Protein AF-A0A2E8I5W9-F1 (afdb_monomer)

Structure (mmCIF, N/CA/C/O backbone):
data_AF-A0A2E8I5W9-F1
#
_entry.id   AF-A0A2E8I5W9-F1
#
loop_
_atom_site.group_PDB
_atom_site.id
_atom_site.type_symbol
_atom_site.label_atom_id
_atom_site.label_alt_id
_atom_site.label_comp_id
_atom_site.label_asym_id
_atom_site.label_entity_id
_atom_site.label_seq_id
_atom_site.pdbx_PDB_ins_code
_atom_site.Cartn_x
_atom_site.Cartn_y
_atom_site.Cartn_z
_atom_site.occupancy
_atom_site.B_iso_or_equiv
_atom_site.auth_seq_id
_atom_site.auth_comp_id
_atom_site.auth_asym_id
_atom_site.auth_atom_id
_atom_site.pdbx_PDB_model_num
ATOM 1 N N . MET A 1 1 ? -23.987 -20.134 60.313 1.00 29.48 1 MET A N 1
ATOM 2 C CA . MET A 1 1 ? -25.046 -20.769 59.501 1.00 29.48 1 MET A CA 1
ATOM 3 C C . MET A 1 1 ? -25.466 -19.756 58.463 1.00 29.48 1 MET A C 1
ATOM 5 O O . MET A 1 1 ? -26.373 -18.966 58.675 1.00 29.48 1 MET A O 1
ATOM 9 N N . THR A 1 2 ? -24.636 -19.695 57.435 1.00 31.81 2 THR A N 1
ATOM 10 C CA . THR A 1 2 ? -24.652 -18.760 56.321 1.00 31.81 2 THR A CA 1
ATOM 11 C C . THR A 1 2 ? -25.487 -19.337 55.189 1.00 31.81 2 THR A C 1
ATOM 13 O O . THR A 1 2 ? -25.502 -20.547 54.976 1.00 31.81 2 THR A O 1
ATOM 16 N N . ASP A 1 3 ? -26.112 -18.420 54.464 1.00 40.88 3 ASP A N 1
ATOM 17 C CA . ASP A 1 3 ? -26.602 -18.596 53.104 1.00 40.88 3 ASP A CA 1
ATOM 18 C C . ASP A 1 3 ? -28.008 -19.204 52.920 1.00 40.88 3 ASP A C 1
ATOM 20 O O . ASP A 1 3 ? -28.220 -20.317 52.438 1.00 40.88 3 ASP A O 1
ATOM 24 N N . ILE A 1 4 ? -29.000 -18.377 53.266 1.00 34.66 4 ILE A N 1
ATOM 25 C CA . ILE A 1 4 ? -30.399 -18.504 52.832 1.00 34.66 4 ILE A CA 1
ATOM 26 C C . ILE A 1 4 ? -30.567 -18.129 51.335 1.00 34.66 4 ILE A C 1
ATOM 28 O O . ILE A 1 4 ? -31.614 -18.423 50.757 1.00 34.66 4 ILE A O 1
ATOM 32 N N . ALA A 1 5 ? -29.545 -17.585 50.654 1.00 37.22 5 ALA A N 1
ATOM 33 C CA . ALA A 1 5 ? -29.618 -17.188 49.241 1.00 37.22 5 ALA A CA 1
ATOM 34 C C . ALA A 1 5 ? -29.530 -18.377 48.252 1.00 37.22 5 ALA A C 1
ATOM 36 O O . ALA A 1 5 ? -29.748 -18.214 47.051 1.00 37.22 5 ALA A O 1
ATOM 37 N N . ASN A 1 6 ? -29.307 -19.605 48.743 1.00 40.59 6 ASN A N 1
ATOM 38 C CA . ASN A 1 6 ? -29.328 -20.847 47.952 1.00 40.59 6 ASN A CA 1
ATOM 39 C C . ASN A 1 6 ? -30.712 -21.504 47.766 1.00 40.59 6 ASN A C 1
ATOM 41 O O . ASN A 1 6 ? -30.779 -22.606 47.224 1.00 40.59 6 ASN A O 1
ATOM 45 N N . ARG A 1 7 ? -31.821 -20.888 48.206 1.00 35.12 7 ARG A N 1
ATOM 46 C CA . ARG A 1 7 ? -33.138 -21.566 48.261 1.00 35.12 7 ARG A CA 1
ATOM 47 C C . ARG A 1 7 ? -34.291 -20.942 47.468 1.00 35.12 7 ARG A C 1
ATOM 49 O O . ARG A 1 7 ? -35.410 -21.425 47.610 1.00 35.12 7 ARG A O 1
ATOM 56 N N . VAL A 1 8 ? -34.051 -19.955 46.603 1.00 34.91 8 VAL A N 1
ATOM 57 C CA . VAL A 1 8 ? -35.102 -19.433 45.708 1.00 34.91 8 VAL A CA 1
ATOM 58 C C . VAL A 1 8 ? -34.818 -19.860 44.260 1.00 34.91 8 VAL A C 1
ATOM 60 O O . VAL A 1 8 ? -33.887 -19.337 43.650 1.00 34.91 8 VAL A O 1
ATOM 63 N N . PRO A 1 9 ? -35.587 -20.806 43.689 1.00 34.66 9 PRO A N 1
ATOM 64 C CA . PRO A 1 9 ? -35.566 -21.078 42.259 1.00 34.66 9 PRO A CA 1
ATOM 65 C C . PRO A 1 9 ? -36.278 -19.918 41.553 1.00 34.66 9 PRO A C 1
ATOM 67 O O . PRO A 1 9 ? -37.483 -19.745 41.721 1.00 34.66 9 PRO A O 1
ATOM 70 N N . GLY A 1 10 ? -35.526 -19.094 40.822 1.00 39.53 10 GLY A N 1
ATOM 71 C CA . GLY A 1 10 ? -36.075 -17.969 40.053 1.00 39.53 10 GLY A CA 1
ATOM 72 C C . GLY A 1 10 ? -35.147 -16.763 39.890 1.00 39.53 10 GLY A C 1
ATOM 73 O O . GLY A 1 10 ? -35.411 -15.925 39.040 1.00 39.53 10 GLY A O 1
ATOM 74 N N . VAL A 1 11 ? -34.050 -16.675 40.651 1.00 39.03 11 VAL A N 1
ATOM 75 C CA . VAL A 1 11 ? -33.038 -15.622 40.464 1.00 39.03 11 VAL A CA 1
ATOM 76 C C . VAL A 1 11 ? -31.948 -16.163 39.540 1.00 39.03 11 VAL A C 1
ATOM 78 O O . VAL A 1 11 ? -31.159 -17.017 39.950 1.00 39.03 11 VAL A O 1
ATOM 81 N N . LEU A 1 12 ? -31.929 -15.700 38.288 1.00 46.09 12 LEU A N 1
ATOM 82 C CA . LEU A 1 12 ? -30.763 -15.827 37.411 1.00 46.09 12 LEU A CA 1
ATOM 83 C C . LEU A 1 12 ? -29.575 -15.207 38.155 1.00 46.09 12 LEU A C 1
ATOM 85 O O . LEU A 1 12 ? -29.588 -14.022 38.475 1.00 46.09 12 LEU A O 1
ATOM 89 N N . ARG A 1 13 ? -28.608 -16.040 38.549 1.00 55.03 13 ARG A N 1
ATOM 90 C CA . ARG A 1 13 ? -27.446 -15.584 39.316 1.00 55.03 13 ARG A CA 1
ATOM 91 C C . ARG A 1 13 ? -26.486 -14.862 38.390 1.00 55.03 13 ARG A C 1
ATOM 93 O O . ARG A 1 13 ? -26.161 -15.388 37.330 1.00 55.03 13 ARG A O 1
ATOM 100 N N . SER A 1 14 ? -26.004 -13.710 38.842 1.00 60.91 14 SER A N 1
ATOM 101 C CA . SER A 1 14 ? -24.857 -13.034 38.250 1.00 60.91 14 SER A CA 1
ATOM 102 C C . SER A 1 14 ? -23.675 -13.992 38.138 1.00 60.91 14 SER A C 1
ATOM 104 O O . SER A 1 14 ? -23.435 -14.812 39.031 1.00 60.91 14 SER A O 1
ATOM 106 N N . LEU A 1 15 ? -22.929 -13.889 37.040 1.00 79.75 15 LEU A N 1
ATOM 107 C CA . LEU A 1 15 ? -21.714 -14.668 36.867 1.00 79.75 15 LEU A CA 1
ATOM 108 C C . LEU A 1 15 ? -20.705 -14.238 37.945 1.00 79.75 15 LEU A C 1
ATOM 110 O O . LEU A 1 15 ? -20.353 -13.064 38.046 1.00 79.75 15 LEU A O 1
ATOM 114 N N . SER A 1 16 ? -20.259 -15.169 38.788 1.00 86.44 16 SER A N 1
ATOM 115 C CA . SER A 1 16 ? -19.206 -14.867 39.768 1.00 86.44 16 SER A CA 1
ATOM 116 C C . SER A 1 16 ? -17.862 -14.676 39.063 1.00 86.44 16 SER A C 1
ATOM 118 O O . SER A 1 16 ? -17.606 -15.307 38.033 1.00 86.44 16 SER A O 1
ATOM 120 N N . LYS A 1 17 ? -16.945 -13.893 39.643 1.00 85.62 17 LYS A N 1
ATOM 121 C CA . LYS A 1 17 ? -15.573 -13.755 39.115 1.00 85.62 17 LYS A CA 1
ATOM 122 C C . LYS A 1 17 ? -14.881 -15.094 38.847 1.00 85.62 17 LYS A C 1
ATOM 124 O O . LYS A 1 17 ? -14.204 -15.247 37.836 1.00 85.62 17 LYS A O 1
ATOM 129 N N . ALA A 1 18 ? -15.061 -16.079 39.728 1.00 86.19 18 ALA A N 1
ATOM 130 C CA . ALA A 1 18 ? -14.461 -17.401 39.556 1.00 86.19 18 ALA A CA 1
ATOM 131 C C . ALA A 1 18 ? -14.986 -18.120 38.302 1.00 86.19 18 ALA A C 1
ATOM 133 O O . ALA A 1 18 ? -14.214 -18.757 37.590 1.00 86.19 18 ALA A O 1
ATOM 134 N N . GLN A 1 19 ? -16.284 -17.997 38.011 1.00 86.75 19 GLN A N 1
ATOM 135 C CA . GLN A 1 19 ? -16.874 -18.534 36.782 1.00 86.75 19 GLN A CA 1
ATOM 136 C C . GLN A 1 19 ? -16.404 -17.754 35.551 1.00 86.75 19 GLN A C 1
ATOM 138 O O . GLN A 1 19 ? -16.101 -18.371 34.532 1.00 86.75 19 GLN A O 1
ATOM 143 N N . PHE A 1 20 ? -16.288 -16.425 35.654 1.00 86.19 20 PHE A N 1
ATOM 144 C CA . PHE A 1 20 ? -15.789 -15.582 34.564 1.00 86.19 20 PHE A CA 1
ATOM 145 C C . PHE A 1 20 ? -14.370 -15.990 34.157 1.00 86.19 20 PHE A C 1
ATOM 147 O O . PHE A 1 20 ? -14.113 -16.296 32.995 1.00 86.19 20 PHE A O 1
ATOM 154 N N . GLU A 1 21 ? -13.457 -16.073 35.126 1.00 85.50 21 GLU A N 1
ATOM 155 C CA . GLU A 1 21 ? -12.067 -16.458 34.869 1.00 85.50 21 GLU A CA 1
ATOM 156 C C . GLU A 1 21 ? -11.940 -17.922 34.417 1.00 85.50 21 GLU A C 1
ATOM 158 O O . GLU A 1 21 ? -11.082 -18.231 33.593 1.00 85.50 21 GLU A O 1
ATOM 163 N N . ALA A 1 22 ? -12.821 -18.824 34.867 1.00 86.81 22 ALA A N 1
ATOM 164 C CA . ALA A 1 22 ? -12.860 -20.196 34.358 1.00 86.81 22 ALA A CA 1
ATOM 165 C C . ALA A 1 22 ? -13.260 -20.258 32.872 1.00 86.81 22 ALA A C 1
ATOM 167 O O . ALA A 1 22 ? -12.620 -20.973 32.099 1.00 86.81 22 ALA A O 1
ATOM 168 N N . ASN A 1 23 ? -14.269 -19.485 32.454 1.00 87.12 23 ASN A N 1
ATOM 169 C CA . ASN A 1 23 ? -14.653 -19.370 31.042 1.00 87.12 23 ASN A CA 1
ATOM 170 C C . ASN A 1 23 ? -13.512 -18.777 30.212 1.00 87.12 23 ASN A C 1
ATOM 172 O O . ASN A 1 23 ? -13.197 -19.256 29.123 1.00 87.12 23 ASN A O 1
ATOM 176 N N . ARG A 1 24 ? -12.846 -17.764 30.761 1.00 86.12 24 ARG A N 1
ATOM 177 C CA . ARG A 1 24 ? -11.719 -17.097 30.123 1.00 86.12 24 ARG A CA 1
ATOM 178 C C . ARG A 1 24 ? -10.530 -18.038 29.920 1.00 86.12 24 ARG A C 1
ATOM 180 O O . ARG A 1 24 ? -9.950 -18.068 28.836 1.00 86.12 24 ARG A O 1
ATOM 187 N N . GLU A 1 25 ? -10.205 -18.858 30.917 1.00 85.75 25 GLU A N 1
ATOM 188 C CA . GLU A 1 25 ? -9.157 -19.877 30.811 1.00 85.75 25 GLU A CA 1
ATOM 189 C C . GLU A 1 25 ? -9.544 -21.006 29.846 1.00 85.75 25 GLU A C 1
ATOM 191 O O . GLU A 1 25 ? -8.714 -21.473 29.064 1.00 85.75 25 GLU A O 1
ATOM 196 N N . HIS A 1 26 ? -10.820 -21.403 29.822 1.00 87.62 26 HIS A N 1
ATOM 197 C CA . HIS A 1 26 ? -11.334 -22.343 28.827 1.00 87.62 26 HIS A CA 1
ATOM 198 C C . HIS A 1 26 ? -11.150 -21.813 27.396 1.00 87.62 26 HIS A C 1
ATOM 200 O O . HIS A 1 26 ? -10.587 -22.508 26.548 1.00 87.62 26 HIS A O 1
ATOM 206 N N . ASN A 1 27 ? -11.522 -20.553 27.152 1.00 89.31 27 ASN A N 1
ATOM 207 C CA . ASN A 1 27 ? -11.338 -19.881 25.865 1.00 89.31 27 ASN A CA 1
ATOM 208 C C . ASN A 1 27 ? -9.860 -19.758 25.495 1.00 89.31 27 ASN A C 1
ATOM 210 O O . ASN A 1 27 ? -9.481 -20.045 24.357 1.00 89.31 27 ASN A O 1
ATOM 214 N N . ARG A 1 28 ? -8.994 -19.416 26.461 1.00 86.00 28 ARG A N 1
ATOM 215 C CA . ARG A 1 28 ? -7.543 -19.476 26.259 1.00 86.00 28 ARG A CA 1
ATOM 216 C C . ARG A 1 28 ? -7.120 -20.874 25.855 1.00 86.00 28 ARG A C 1
ATOM 218 O O . ARG A 1 28 ? -6.269 -20.977 24.989 1.00 86.00 28 ARG A O 1
ATOM 225 N N . GLY A 1 29 ? -7.685 -21.936 26.427 1.00 83.62 29 GLY A N 1
ATOM 226 C CA . GLY A 1 29 ? -7.444 -23.334 26.058 1.00 83.62 29 GLY A CA 1
ATOM 227 C C . GLY A 1 29 ? -7.781 -23.675 24.601 1.00 83.62 29 GLY A C 1
ATOM 228 O O . GLY A 1 29 ? -7.042 -24.449 23.992 1.00 83.62 29 GLY A O 1
ATOM 229 N N . ILE A 1 30 ? -8.826 -23.060 24.040 1.00 87.62 30 ILE A N 1
ATOM 230 C CA . ILE A 1 30 ? -9.310 -23.285 22.668 1.00 87.62 30 ILE A CA 1
ATOM 231 C C . ILE A 1 30 ? -8.522 -22.457 21.646 1.00 87.62 30 ILE A C 1
ATOM 233 O O . ILE A 1 30 ? -7.983 -23.005 20.682 1.00 87.62 30 ILE A O 1
ATOM 237 N N . PHE A 1 31 ? -8.434 -21.143 21.851 1.00 89.81 31 PHE A N 1
ATOM 238 C CA . PHE A 1 31 ? -7.919 -20.215 20.846 1.00 89.81 31 PHE A CA 1
ATOM 239 C C . PHE A 1 31 ? -6.388 -20.136 20.836 1.00 89.81 31 PHE A C 1
ATOM 241 O O . PHE A 1 31 ? -5.715 -20.180 21.869 1.00 89.81 31 PHE A O 1
ATOM 248 N N . ALA A 1 32 ? -5.811 -20.005 19.643 1.00 87.88 32 ALA A N 1
ATOM 249 C CA . ALA A 1 32 ? -4.374 -19.856 19.441 1.00 87.88 32 ALA A CA 1
ATOM 250 C C . ALA A 1 32 ? -3.857 -18.470 19.845 1.00 87.88 32 ALA A C 1
ATOM 252 O O . ALA A 1 32 ? -2.695 -18.372 20.269 1.00 87.88 32 ALA A O 1
ATOM 253 N N . SER A 1 33 ? -4.705 -17.445 19.712 1.00 87.44 33 SER A N 1
ATOM 254 C CA . SER A 1 33 ? -4.417 -16.031 19.967 1.00 87.44 33 SER A CA 1
ATOM 255 C C . SER A 1 33 ? -5.690 -15.221 20.232 1.00 87.44 33 SER A C 1
ATOM 257 O O . SER A 1 33 ? -6.809 -15.708 20.056 1.00 87.44 33 SER A O 1
ATOM 259 N N . SER A 1 34 ? -5.517 -13.959 20.622 1.00 89.38 34 SER A N 1
ATOM 260 C CA . SER A 1 34 ? -6.546 -12.939 20.425 1.00 89.38 34 SER A CA 1
ATOM 261 C C . SER A 1 34 ? -6.735 -12.667 18.927 1.00 89.38 34 SER A C 1
ATOM 263 O O . SER A 1 34 ? -5.778 -12.782 18.155 1.00 89.38 34 SER A O 1
ATOM 265 N N . GLY A 1 35 ? -7.958 -12.347 18.514 1.00 92.19 35 GLY A N 1
ATOM 266 C CA . GLY A 1 35 ? -8.345 -12.253 17.105 1.00 92.19 35 GLY A CA 1
ATOM 267 C C . GLY A 1 35 ? -9.853 -12.390 16.913 1.00 92.19 35 GLY A C 1
ATOM 268 O O . GLY A 1 35 ? -10.591 -12.450 17.897 1.00 92.19 35 GLY A O 1
ATOM 269 N N . TYR A 1 36 ? -10.324 -12.454 15.668 1.00 94.38 36 TYR A N 1
ATOM 270 C CA . TYR A 1 36 ? -11.740 -12.719 15.402 1.00 94.38 36 TYR A CA 1
ATOM 271 C C . TYR A 1 36 ? -12.063 -14.202 15.614 1.00 94.38 36 TYR A C 1
ATOM 273 O O . TYR A 1 36 ? -11.297 -15.084 15.224 1.00 94.38 36 TYR A O 1
ATOM 281 N N . ILE A 1 37 ? -13.192 -14.466 16.261 1.00 94.81 37 ILE A N 1
ATOM 282 C CA . ILE A 1 37 ? -13.877 -15.760 16.245 1.00 94.81 37 ILE A CA 1
ATOM 283 C C . ILE A 1 37 ? -14.722 -15.795 14.976 1.00 94.81 37 ILE A C 1
ATOM 285 O O . ILE A 1 37 ? -14.484 -16.626 14.110 1.00 94.81 37 ILE A O 1
ATOM 289 N N . GLU A 1 38 ? -15.592 -14.795 14.834 1.00 94.31 38 GLU A N 1
ATOM 290 C CA . GLU A 1 38 ? -16.349 -14.522 13.622 1.00 94.31 38 GLU A CA 1
ATOM 291 C C . GLU A 1 38 ? -15.989 -13.122 13.112 1.00 94.31 38 GLU A C 1
ATOM 293 O O . GLU A 1 38 ? -16.051 -12.153 13.874 1.00 94.31 38 GLU A O 1
ATOM 298 N N . PRO A 1 39 ? -15.588 -12.972 11.844 1.00 92.31 39 PRO A N 1
ATOM 299 C CA . PRO A 1 39 ? -15.256 -11.666 11.281 1.00 92.31 39 PRO A CA 1
ATOM 300 C C . PRO A 1 39 ? -16.491 -10.780 11.022 1.00 92.31 39 PRO A C 1
ATOM 302 O O . PRO A 1 39 ? -16.324 -9.568 10.869 1.00 92.31 39 PRO A O 1
ATOM 305 N N . GLY A 1 40 ? -17.698 -11.362 11.015 1.00 90.69 40 GLY A N 1
ATOM 306 C CA . GLY A 1 40 ? -18.963 -10.712 10.676 1.00 90.69 40 GLY A CA 1
ATOM 307 C C . GLY A 1 40 ? -19.250 -10.739 9.171 1.00 90.69 40 GLY A C 1
ATOM 308 O O . GLY A 1 40 ? -18.334 -10.776 8.353 1.00 90.69 40 GLY A O 1
ATOM 309 N N . ARG A 1 41 ? -20.526 -10.698 8.780 1.00 88.44 41 ARG A N 1
ATOM 310 C CA . ARG A 1 41 ? -20.929 -10.508 7.375 1.00 88.44 41 ARG A CA 1
ATOM 311 C C . ARG A 1 41 ? -20.844 -9.040 6.949 1.00 88.44 41 ARG A C 1
ATOM 313 O O . ARG A 1 41 ? -20.650 -8.145 7.767 1.00 88.44 41 ARG A O 1
ATOM 320 N N . HIS A 1 42 ? -20.985 -8.781 5.652 1.00 85.38 42 HIS A N 1
ATOM 321 C CA . HIS A 1 42 ? -20.846 -7.447 5.064 1.00 85.38 42 HIS A CA 1
ATOM 322 C C . HIS A 1 42 ? -21.881 -7.189 3.955 1.00 85.38 42 HIS A C 1
ATOM 324 O O . HIS A 1 42 ? -22.648 -8.071 3.562 1.00 85.38 42 HIS A O 1
ATOM 330 N N . TRP A 1 43 ? -21.930 -5.953 3.458 1.00 78.19 43 TRP A N 1
ATOM 331 C CA . TRP A 1 43 ? -22.762 -5.601 2.305 1.00 78.19 43 TRP A CA 1
ATOM 332 C C . TRP A 1 43 ? -22.180 -6.209 1.016 1.00 78.19 43 TRP A C 1
ATOM 334 O O . TRP A 1 43 ? -21.001 -5.996 0.740 1.00 78.19 43 TRP A O 1
ATOM 344 N N . ASP A 1 44 ? -22.984 -6.914 0.205 1.00 69.25 44 ASP A N 1
ATOM 345 C CA . ASP A 1 44 ? -22.531 -7.589 -1.029 1.00 69.25 44 ASP A CA 1
ATOM 346 C C . ASP A 1 44 ? -22.200 -6.599 -2.159 1.00 69.25 44 ASP A C 1
ATOM 348 O O . ASP A 1 44 ? -22.996 -6.320 -3.059 1.00 69.25 44 ASP A O 1
ATOM 352 N N . ASN A 1 45 ? -21.012 -6.008 -2.079 1.00 65.44 45 ASN A N 1
ATOM 353 C CA . ASN A 1 45 ? -20.352 -5.383 -3.212 1.00 65.44 45 ASN A CA 1
ATOM 354 C C . ASN A 1 45 ? -18.836 -5.550 -3.070 1.00 65.44 45 ASN A C 1
ATOM 356 O O . ASN A 1 45 ? -18.188 -4.850 -2.289 1.00 65.44 45 ASN A O 1
ATOM 360 N N . THR A 1 46 ? -18.272 -6.469 -3.854 1.00 61.25 46 THR A N 1
ATOM 361 C CA . THR A 1 46 ? -16.864 -6.884 -3.773 1.00 61.25 46 THR A CA 1
ATOM 362 C C . THR A 1 46 ? -15.863 -5.736 -3.907 1.00 61.25 46 THR A C 1
ATOM 364 O O . THR A 1 46 ? -14.753 -5.849 -3.396 1.00 61.25 46 THR A O 1
ATOM 367 N N . ASP A 1 47 ? -16.227 -4.626 -4.560 1.00 66.44 47 ASP A N 1
ATOM 368 C CA . ASP A 1 47 ? -15.312 -3.494 -4.765 1.00 66.44 47 ASP A CA 1
ATOM 369 C C . ASP A 1 47 ? -15.069 -2.657 -3.499 1.00 66.44 47 ASP A C 1
ATOM 371 O O . ASP A 1 47 ? -14.091 -1.902 -3.438 1.00 66.44 47 ASP A O 1
ATOM 375 N N . TYR A 1 48 ? -15.915 -2.809 -2.476 1.00 78.81 48 TYR A N 1
ATOM 376 C CA . TYR A 1 48 ? -15.784 -2.098 -1.203 1.00 78.81 48 TYR A CA 1
ATOM 377 C C . TYR A 1 48 ? -15.371 -2.985 -0.037 1.00 78.81 48 TYR A C 1
ATOM 379 O O . TYR A 1 48 ? -15.236 -2.486 1.074 1.00 78.81 48 TYR A O 1
ATOM 387 N N . VAL A 1 49 ? -15.175 -4.281 -0.262 1.00 84.25 49 VAL A N 1
ATOM 388 C CA . VAL A 1 49 ? -14.869 -5.241 0.800 1.00 84.25 49 VAL A CA 1
ATOM 389 C C . VAL A 1 49 ? -13.362 -5.436 0.878 1.00 84.25 49 VAL A C 1
ATOM 391 O O . VAL A 1 49 ? -12.693 -5.699 -0.121 1.00 84.25 49 VAL A O 1
ATOM 394 N N . MET A 1 50 ? -12.810 -5.284 2.080 1.00 84.38 50 MET A N 1
ATOM 395 C CA . MET A 1 50 ? -11.368 -5.407 2.324 1.00 84.38 50 MET A CA 1
ATOM 396 C C . MET A 1 50 ? -10.974 -6.769 2.885 1.00 84.38 50 MET A C 1
ATOM 398 O O . MET A 1 50 ? -9.848 -7.235 2.695 1.00 84.38 50 MET A O 1
ATOM 402 N N . GLY A 1 51 ? -11.921 -7.380 3.569 1.00 81.75 51 GLY A N 1
ATOM 403 C CA . GLY A 1 51 ? -11.868 -8.681 4.194 1.00 81.75 51 GLY A CA 1
ATOM 404 C C . GLY A 1 51 ? -13.276 -8.994 4.676 1.00 81.75 51 GLY A C 1
ATOM 405 O O . GLY A 1 51 ? -14.134 -8.110 4.725 1.00 81.75 51 GLY A O 1
ATOM 406 N N . GLU A 1 52 ? -13.522 -10.247 5.029 1.00 86.69 52 GLU A N 1
ATOM 407 C CA . GLU A 1 52 ? -14.823 -10.668 5.540 1.00 86.69 52 GLU A CA 1
ATOM 408 C C . GLU A 1 52 ? -15.283 -9.729 6.675 1.00 86.69 52 GLU A C 1
ATOM 410 O O . GLU A 1 52 ? -14.538 -9.462 7.622 1.00 86.69 52 GLU A O 1
ATOM 415 N N . GLY A 1 53 ? -16.464 -9.130 6.531 1.00 89.44 53 GLY A N 1
ATOM 416 C CA . GLY A 1 53 ? -17.054 -8.269 7.558 1.00 89.44 53 GLY A CA 1
ATOM 417 C C . GLY A 1 53 ? -16.480 -6.859 7.678 1.00 89.44 53 GLY A C 1
ATOM 418 O O . GLY A 1 53 ? -16.940 -6.137 8.554 1.00 89.44 53 GLY A O 1
ATOM 419 N N . LEU A 1 54 ? -15.516 -6.447 6.841 1.00 90.81 54 LEU A N 1
ATOM 420 C CA . LEU A 1 54 ? -14.911 -5.102 6.835 1.00 90.81 54 LEU A CA 1
ATOM 421 C C . LEU A 1 54 ? -15.021 -4.457 5.445 1.00 90.81 54 LEU A C 1
ATOM 423 O O . LEU A 1 54 ? -14.525 -5.006 4.456 1.00 90.81 54 LEU A O 1
ATOM 427 N N . PHE A 1 55 ? -15.646 -3.279 5.373 1.00 88.06 55 PHE A N 1
ATOM 428 C CA . PHE A 1 55 ? -15.939 -2.604 4.105 1.00 88.06 55 PHE A CA 1
ATOM 429 C C . PHE A 1 55 ? -16.065 -1.072 4.233 1.00 88.06 55 PHE A C 1
ATOM 431 O O . PHE A 1 55 ? -15.994 -0.506 5.326 1.00 88.06 55 PHE A O 1
ATOM 438 N N . THR A 1 56 ? -16.241 -0.388 3.099 1.00 84.69 56 THR A N 1
ATOM 439 C CA . THR A 1 56 ? -16.467 1.066 2.989 1.00 84.69 56 THR A CA 1
ATOM 440 C C . THR A 1 56 ? -17.646 1.368 2.060 1.00 84.69 56 THR A C 1
ATOM 442 O O . THR A 1 56 ? -18.221 0.470 1.453 1.00 84.69 56 THR A O 1
ATOM 445 N N . PHE A 1 57 ? -18.027 2.641 1.935 1.00 74.69 57 PHE A N 1
ATOM 446 C CA . PHE A 1 57 ? -18.969 3.109 0.916 1.00 74.69 57 PHE A CA 1
ATOM 447 C C . PHE A 1 57 ? -18.295 4.175 0.051 1.00 74.69 57 PHE A C 1
ATOM 449 O O . PHE A 1 57 ? -17.534 4.991 0.563 1.00 74.69 57 PHE A O 1
ATOM 456 N N . SER A 1 58 ? -18.582 4.207 -1.254 1.00 64.75 58 SER A N 1
ATOM 457 C CA . SER A 1 58 ? -17.974 5.194 -2.163 1.00 64.75 58 SER A CA 1
ATOM 458 C C . SER A 1 58 ? -18.860 6.383 -2.531 1.00 64.75 58 SER A C 1
ATOM 460 O O . SER A 1 58 ? -18.459 7.165 -3.388 1.00 64.75 58 SER A O 1
ATOM 462 N N . SER A 1 59 ? -20.080 6.489 -2.002 1.00 59.72 59 SER A N 1
ATOM 463 C CA . SER A 1 59 ? -21.061 7.453 -2.531 1.00 59.72 59 SER A CA 1
ATOM 464 C C . SER A 1 59 ? -21.958 8.129 -1.498 1.00 59.72 59 SER A C 1
ATOM 466 O O . SER A 1 59 ? -22.865 8.851 -1.891 1.00 59.72 59 SER A O 1
ATOM 468 N N . SER A 1 60 ? -21.777 7.879 -0.201 1.00 55.38 60 SER A N 1
ATOM 469 C CA . SER A 1 60 ? -22.707 8.410 0.810 1.00 55.38 60 SER A CA 1
ATOM 470 C C . SER A 1 60 ? -22.093 8.719 2.168 1.00 55.38 60 SER A C 1
ATOM 472 O O . SER A 1 60 ? -22.725 9.423 2.953 1.00 55.38 60 SER A O 1
ATOM 474 N N . VAL A 1 61 ? -20.890 8.218 2.474 1.00 62.59 61 VAL A N 1
ATOM 475 C CA . VAL A 1 61 ? -20.301 8.390 3.804 1.00 62.59 61 VAL A CA 1
ATOM 476 C C . VAL A 1 61 ? -18.810 8.673 3.718 1.00 62.59 61 VAL A C 1
ATOM 478 O O . VAL A 1 61 ? -18.054 7.914 3.115 1.00 62.59 61 VAL A O 1
ATOM 481 N N . TYR A 1 62 ? -18.417 9.775 4.350 1.00 77.31 62 TYR A N 1
ATOM 482 C CA . TYR A 1 62 ? -17.069 10.326 4.328 1.00 77.31 62 TYR A CA 1
ATOM 483 C C . TYR A 1 62 ? -16.262 9.869 5.541 1.00 77.31 62 TYR A C 1
ATOM 485 O O . TYR A 1 62 ? -16.833 9.627 6.612 1.00 77.31 62 TYR A O 1
ATOM 493 N N . ASP A 1 63 ? -14.947 9.730 5.365 1.00 84.25 63 ASP A N 1
ATOM 494 C CA . ASP A 1 63 ? -13.978 9.451 6.432 1.00 84.25 63 ASP A CA 1
ATOM 495 C C . ASP A 1 63 ? -14.420 8.333 7.391 1.00 84.25 63 ASP A C 1
ATOM 497 O O . ASP A 1 63 ? -14.343 8.470 8.610 1.00 84.25 63 ASP A O 1
ATOM 501 N N . SER A 1 64 ? -14.959 7.229 6.856 1.00 85.19 64 SER A N 1
ATOM 502 C CA . SER A 1 64 ? -15.531 6.149 7.670 1.00 85.19 64 SER A CA 1
ATOM 503 C C . SER A 1 64 ? -15.185 4.747 7.153 1.00 85.19 64 SER A C 1
ATOM 505 O O . SER A 1 64 ? -15.130 4.518 5.944 1.00 85.19 64 SER A O 1
ATOM 507 N N . LEU A 1 65 ? -15.022 3.797 8.081 1.00 89.06 65 LEU A N 1
ATOM 508 C CA . LEU A 1 65 ? -15.001 2.347 7.833 1.00 89.06 65 LEU A CA 1
ATOM 509 C C . LEU A 1 65 ? -16.234 1.679 8.451 1.00 89.06 65 LEU A C 1
ATOM 511 O O . LEU A 1 65 ? -16.810 2.202 9.407 1.00 89.06 65 LEU A O 1
ATOM 515 N N . TYR A 1 66 ? -16.591 0.497 7.954 1.00 88.06 66 TYR A N 1
ATOM 516 C CA . TYR A 1 66 ? -17.727 -0.280 8.440 1.00 88.06 66 TYR A CA 1
ATOM 517 C C . TYR A 1 66 ? -17.343 -1.705 8.803 1.00 88.06 66 TYR A C 1
ATOM 519 O O . TYR A 1 66 ? -16.583 -2.348 8.080 1.00 88.06 66 TYR A O 1
ATOM 527 N N . MET A 1 67 ? -17.917 -2.205 9.900 1.00 90.19 67 MET A N 1
ATOM 528 C CA . MET A 1 67 ? -17.848 -3.618 10.260 1.00 90.19 67 MET A CA 1
ATOM 529 C C . MET A 1 67 ? -19.210 -4.209 10.617 1.00 90.19 67 MET A C 1
ATOM 531 O O . MET A 1 67 ? -19.963 -3.613 11.392 1.00 90.19 67 MET A O 1
ATOM 535 N N . GLY A 1 68 ? -19.479 -5.412 10.113 1.00 87.44 68 GLY A N 1
ATOM 536 C CA . GLY A 1 68 ? -20.778 -6.073 10.249 1.00 87.44 68 GLY A CA 1
ATOM 537 C C . GLY A 1 68 ? -21.845 -5.498 9.314 1.00 87.44 68 GLY A C 1
ATOM 538 O O . GLY A 1 68 ? -21.649 -4.459 8.682 1.00 87.44 68 GLY A O 1
ATOM 539 N N . ARG A 1 69 ? -22.994 -6.162 9.212 1.00 79.75 69 ARG A N 1
ATOM 540 C CA . ARG A 1 69 ? -24.094 -5.757 8.324 1.00 79.75 69 ARG A CA 1
ATOM 541 C C . ARG A 1 69 ? -25.437 -5.753 9.033 1.00 79.75 69 ARG A C 1
ATOM 543 O O . ARG A 1 69 ? -25.607 -6.380 10.066 1.00 79.75 69 ARG A O 1
ATOM 550 N N . SER A 1 70 ? -26.419 -5.109 8.414 1.00 73.00 70 SER A N 1
ATOM 551 C CA . SER A 1 70 ? -27.823 -5.226 8.811 1.00 73.00 70 SER A CA 1
ATOM 552 C C . SER A 1 70 ? -28.477 -6.436 8.128 1.00 73.00 70 SER A C 1
ATOM 554 O O . SER A 1 70 ? -28.268 -6.681 6.936 1.00 73.00 70 SER A O 1
ATOM 556 N N . THR A 1 71 ? -29.313 -7.167 8.867 1.00 64.12 71 THR A N 1
ATOM 557 C CA . THR A 1 71 ? -30.067 -8.352 8.409 1.00 64.12 71 THR A CA 1
ATOM 558 C C . THR A 1 71 ? -31.027 -8.082 7.241 1.00 64.12 71 THR A C 1
ATOM 560 O O . THR A 1 71 ? -31.355 -9.008 6.500 1.00 64.12 71 THR A O 1
ATOM 563 N N . PHE A 1 72 ? -31.439 -6.826 7.019 1.00 57.78 72 PHE A N 1
ATOM 564 C CA . PHE A 1 72 ? -32.382 -6.425 5.960 1.00 57.78 72 PHE A CA 1
ATOM 565 C C . PHE A 1 72 ? -31.729 -6.027 4.635 1.00 57.78 72 PHE A C 1
ATOM 567 O O . PHE A 1 72 ? -32.426 -5.754 3.656 1.00 57.78 72 PHE A O 1
ATOM 574 N N . GLN A 1 73 ? -30.401 -5.995 4.566 1.00 62.03 73 GLN A N 1
ATOM 575 C CA . GLN A 1 73 ? -29.707 -5.755 3.307 1.00 62.03 73 GLN A CA 1
ATOM 576 C C . GLN A 1 73 ? -29.912 -6.995 2.423 1.00 62.03 73 GLN A C 1
ATOM 578 O O . GLN A 1 73 ? -29.284 -8.033 2.631 1.00 62.03 73 GLN A O 1
ATOM 583 N N . THR A 1 74 ? -30.834 -6.910 1.453 1.00 50.41 74 THR A N 1
ATOM 584 C CA . THR A 1 74 ? -31.298 -8.020 0.588 1.00 50.41 74 THR A CA 1
ATOM 585 C C . THR A 1 74 ? -30.251 -8.542 -0.413 1.00 50.41 74 THR A C 1
ATOM 587 O O . THR A 1 74 ? -30.587 -9.279 -1.334 1.00 50.41 74 THR A O 1
ATOM 590 N N . GLY A 1 75 ? -28.981 -8.193 -0.221 1.00 56.81 75 GLY A N 1
ATOM 591 C CA . GLY A 1 75 ? -27.809 -8.746 -0.895 1.00 56.81 75 GLY A CA 1
ATOM 592 C C . GLY A 1 75 ? -26.704 -8.890 0.143 1.00 56.81 75 GLY A C 1
ATOM 593 O O . GLY A 1 75 ? -25.836 -8.034 0.244 1.00 56.81 75 GLY A O 1
ATOM 594 N N . GLY A 1 76 ? -26.819 -9.890 1.018 1.00 60.00 76 GLY A N 1
ATOM 595 C CA . GLY A 1 76 ? -25.832 -10.150 2.063 1.00 60.00 76 GLY A CA 1
ATOM 596 C C . GLY A 1 76 ? -24.597 -10.830 1.498 1.00 60.00 76 GLY A C 1
ATOM 597 O O . GLY A 1 76 ? -24.716 -11.934 0.975 1.00 60.00 76 GLY A O 1
ATOM 598 N N . GLY A 1 77 ? -23.443 -10.181 1.638 1.00 72.50 77 GLY A N 1
ATOM 599 C CA . GLY A 1 77 ? -22.146 -10.728 1.270 1.00 72.50 77 GLY A CA 1
ATOM 600 C C . GLY A 1 77 ? -21.474 -11.351 2.488 1.00 72.50 77 GLY A C 1
ATOM 601 O O . GLY A 1 77 ? -21.702 -10.937 3.630 1.00 72.50 77 GLY A O 1
ATOM 602 N N . GLY A 1 78 ? -20.633 -12.346 2.240 1.00 80.00 78 GLY A N 1
ATOM 603 C CA . GLY A 1 78 ? -19.832 -12.978 3.276 1.00 80.00 78 GLY A CA 1
ATOM 604 C C . GLY A 1 78 ? -20.328 -14.340 3.755 1.00 80.00 78 GLY A C 1
ATOM 605 O O . GLY A 1 78 ? -21.508 -14.681 3.674 1.00 80.00 78 GLY A O 1
ATOM 606 N N . VAL A 1 79 ? -19.373 -15.133 4.229 1.00 86.25 79 VAL A N 1
ATOM 607 C CA . VAL A 1 79 ? -19.523 -16.519 4.683 1.00 86.25 79 VAL A CA 1
ATOM 608 C C . VAL A 1 79 ? -19.489 -16.669 6.207 1.00 86.25 79 VAL A C 1
ATOM 610 O O . VAL A 1 79 ? -19.674 -17.783 6.689 1.00 86.25 79 VAL A O 1
ATOM 613 N N . SER A 1 80 ? -19.272 -15.585 6.965 1.00 89.19 80 SER A N 1
ATOM 614 C CA . SER A 1 80 ? -19.305 -15.612 8.437 1.00 89.19 80 SER A CA 1
ATOM 615 C C . SER A 1 80 ? -20.654 -16.111 8.972 1.00 89.19 80 SER A C 1
ATOM 617 O O . SER A 1 80 ? -21.717 -15.888 8.369 1.00 89.19 80 SER A O 1
ATOM 619 N N . GLU A 1 81 ? -20.622 -16.786 10.123 1.00 90.38 81 GLU A N 1
ATOM 620 C CA . GLU A 1 81 ? -21.823 -17.308 10.782 1.00 90.38 81 GLU A CA 1
ATOM 621 C C . GLU A 1 81 ? -22.616 -16.209 11.509 1.00 90.38 81 GLU A C 1
ATOM 623 O O . GLU A 1 81 ? -23.806 -16.393 11.771 1.00 90.38 81 GLU A O 1
ATOM 628 N N . SER A 1 82 ? -22.007 -15.046 11.775 1.00 89.25 82 SER A N 1
ATOM 629 C CA . SER A 1 82 ? -22.649 -13.895 12.425 1.00 89.25 82 SER A CA 1
ATOM 630 C C . SER A 1 82 ? -22.719 -12.662 11.518 1.00 89.25 82 SER A C 1
ATOM 632 O O . SER A 1 82 ? -21.859 -12.422 10.673 1.00 89.25 82 SER A O 1
ATOM 634 N N . ASP A 1 83 ? -23.738 -11.821 11.712 1.00 86.81 83 ASP A N 1
ATOM 635 C CA . ASP A 1 83 ? -23.871 -10.556 10.974 1.00 86.81 83 ASP A CA 1
ATOM 636 C C . ASP A 1 83 ? -22.937 -9.453 11.489 1.00 86.81 83 ASP A C 1
ATOM 638 O O . ASP A 1 83 ? -22.625 -8.521 10.753 1.00 86.81 83 ASP A O 1
ATOM 642 N N . TYR A 1 84 ? -22.427 -9.592 12.710 1.00 89.12 84 TYR A N 1
ATOM 643 C CA . TYR A 1 84 ? -21.496 -8.672 13.358 1.00 89.12 84 TYR A CA 1
ATOM 644 C C . TYR A 1 84 ? -20.208 -9.399 13.772 1.00 89.12 84 TYR A C 1
ATOM 646 O O . TYR A 1 84 ? -20.234 -10.617 13.971 1.00 89.12 84 TYR A O 1
ATOM 654 N N . PRO A 1 85 ? -19.078 -8.692 13.940 1.00 94.12 85 PRO A N 1
ATOM 655 C CA . PRO A 1 85 ? -17.835 -9.321 14.374 1.00 94.12 85 PRO A CA 1
ATOM 656 C C . PRO A 1 85 ? -17.867 -9.773 15.841 1.00 94.12 85 PRO A C 1
ATOM 658 O O . PRO A 1 85 ? -18.330 -9.049 16.728 1.00 94.12 85 PRO A O 1
ATOM 661 N N . ILE A 1 86 ? -17.278 -10.937 16.107 1.00 95.81 86 ILE A N 1
ATOM 662 C CA . ILE A 1 86 ? -17.067 -11.496 17.446 1.00 95.81 86 ILE A CA 1
ATOM 663 C C . ILE A 1 86 ? -15.568 -11.725 17.634 1.00 95.81 86 ILE A C 1
ATOM 665 O O . ILE A 1 86 ? -14.935 -12.407 16.828 1.00 95.81 86 ILE A O 1
ATOM 669 N N . PHE A 1 87 ? -14.982 -11.194 18.706 1.00 95.94 87 PHE A N 1
ATOM 670 C CA . PHE A 1 87 ? -13.543 -11.276 18.973 1.00 95.94 87 PHE A CA 1
ATOM 671 C C . PHE A 1 87 ? -13.230 -12.044 20.256 1.00 95.94 87 PHE A C 1
ATOM 673 O O . PHE A 1 87 ? -13.921 -11.906 21.258 1.00 95.94 87 PHE A O 1
ATOM 680 N N . ASN A 1 88 ? -12.122 -12.784 20.248 1.00 93.75 88 ASN A N 1
ATOM 681 C CA . ASN A 1 88 ? -11.448 -13.267 21.449 1.00 93.75 88 ASN A CA 1
ATOM 682 C C . ASN A 1 88 ? -10.337 -12.282 21.837 1.00 93.75 88 ASN A C 1
ATOM 684 O O . ASN A 1 88 ? -9.434 -12.012 21.044 1.00 93.75 88 ASN A O 1
ATOM 688 N N . ILE A 1 89 ? -10.371 -11.792 23.071 1.00 90.81 89 ILE A N 1
ATOM 689 C CA . ILE A 1 89 ? -9.447 -10.807 23.638 1.00 90.81 89 ILE A CA 1
ATOM 690 C C . ILE A 1 89 ? -8.903 -11.387 24.940 1.00 90.81 89 ILE A C 1
ATOM 692 O O . ILE A 1 89 ? -9.478 -11.215 26.010 1.00 90.81 89 ILE A O 1
ATOM 696 N N . ASP A 1 90 ? -7.801 -12.133 24.851 1.00 86.38 90 ASP A N 1
ATOM 697 C CA . ASP A 1 90 ? -7.206 -12.816 26.007 1.00 86.38 90 ASP A CA 1
ATOM 698 C C . ASP A 1 90 ? -8.225 -13.655 26.813 1.00 86.38 90 ASP A C 1
ATOM 700 O O . ASP A 1 90 ? -8.278 -13.601 28.045 1.00 86.38 90 ASP A O 1
ATOM 704 N N . GLY A 1 91 ? -9.066 -14.407 26.094 1.00 87.56 91 GLY A N 1
ATOM 705 C CA . GLY A 1 91 ? -10.128 -15.260 26.632 1.00 87.56 91 GLY A CA 1
ATOM 706 C C . GLY A 1 91 ? -11.480 -14.561 26.821 1.00 87.56 91 GLY A C 1
ATOM 707 O O . GLY A 1 91 ? -12.467 -15.243 27.095 1.00 87.56 91 GLY A O 1
ATOM 708 N N . ILE A 1 92 ? -11.540 -13.231 26.699 1.00 90.06 92 ILE A N 1
ATOM 709 C CA . ILE A 1 92 ? -12.778 -12.443 26.786 1.00 90.06 92 ILE A CA 1
ATOM 710 C C . ILE A 1 92 ? -13.443 -12.445 25.411 1.00 90.06 92 ILE A C 1
ATOM 712 O O . ILE A 1 92 ? -12.788 -12.121 24.421 1.00 90.06 92 ILE A O 1
ATOM 716 N N . VAL A 1 93 ? -14.726 -12.795 25.344 1.00 94.06 93 VAL A N 1
ATOM 717 C CA . VAL A 1 93 ? -15.490 -12.780 24.092 1.00 94.06 93 VAL A CA 1
ATOM 718 C C . VAL A 1 93 ? -16.192 -11.431 23.967 1.00 94.06 93 VAL A C 1
ATOM 720 O O . VAL A 1 93 ? -17.019 -11.079 24.803 1.00 94.06 93 VAL A O 1
ATOM 723 N N . VAL A 1 94 ? -15.832 -10.656 22.947 1.00 95.25 94 VAL A N 1
ATOM 724 C CA . VAL A 1 94 ? -16.362 -9.309 22.699 1.00 95.25 94 VAL A CA 1
ATOM 725 C C . VAL A 1 94 ? -17.246 -9.334 21.461 1.00 95.25 94 VAL A C 1
ATOM 727 O O . VAL A 1 94 ? -16.785 -9.703 20.380 1.00 95.25 94 VAL A O 1
ATOM 730 N N . HIS A 1 95 ? -18.503 -8.925 21.621 1.00 94.00 95 HIS A N 1
ATOM 731 C CA . HIS A 1 95 ? -19.481 -8.809 20.541 1.00 94.00 95 HIS A CA 1
ATOM 732 C C . HIS A 1 95 ? -19.498 -7.349 20.085 1.00 94.00 95 HIS A C 1
ATOM 734 O O . HIS A 1 95 ? -19.990 -6.482 20.805 1.00 94.00 95 HIS A O 1
ATOM 740 N N . LEU A 1 96 ? -18.917 -7.061 18.917 1.00 93.25 96 LEU A N 1
ATOM 741 C CA . LEU A 1 96 ? -18.801 -5.690 18.423 1.00 93.25 96 LEU A CA 1
ATOM 742 C C . LEU A 1 96 ? -20.104 -5.267 17.738 1.00 93.25 96 LEU A C 1
ATOM 744 O O . LEU A 1 96 ? -20.358 -5.647 16.593 1.00 93.25 96 LEU A O 1
ATOM 748 N N . ARG A 1 97 ? -20.929 -4.493 18.445 1.00 89.38 97 ARG A N 1
ATOM 749 C CA . ARG A 1 97 ? -22.304 -4.183 18.033 1.00 89.38 97 ARG A CA 1
ATOM 750 C C . ARG A 1 97 ? -22.695 -2.733 18.294 1.00 89.38 97 ARG A C 1
ATOM 752 O O . ARG A 1 97 ? -22.423 -2.211 19.371 1.00 89.38 97 ARG A O 1
ATOM 759 N N . GLY A 1 98 ? -23.373 -2.103 17.336 1.00 85.00 98 GLY A N 1
ATOM 760 C CA . GLY A 1 98 ? -23.990 -0.779 17.485 1.00 85.00 98 GLY A CA 1
ATOM 761 C C . GLY A 1 98 ? -23.020 0.400 17.645 1.00 85.00 98 GLY A C 1
ATOM 762 O O . GLY A 1 98 ? -23.427 1.454 18.130 1.00 85.00 98 GLY A O 1
ATOM 763 N N . THR A 1 99 ? -21.737 0.266 17.283 1.00 88.94 99 THR A N 1
ATOM 764 C CA . THR A 1 99 ? -20.779 1.384 17.387 1.00 88.94 99 THR A CA 1
ATOM 765 C C . THR A 1 99 ? -21.150 2.509 16.422 1.00 88.94 99 THR A C 1
ATOM 767 O O . THR A 1 99 ? -21.130 2.308 15.206 1.00 88.94 99 THR A O 1
ATOM 770 N N . ASN A 1 100 ? -21.444 3.694 16.976 1.00 82.12 100 ASN A N 1
ATOM 771 C CA . ASN A 1 100 ? -21.800 4.911 16.235 1.00 82.12 100 ASN A CA 1
ATOM 772 C C . ASN A 1 100 ? -22.870 4.665 15.147 1.00 82.12 100 ASN A C 1
ATOM 774 O O . ASN A 1 100 ? -22.770 5.157 14.019 1.00 82.12 100 ASN A O 1
ATOM 778 N N . HIS A 1 101 ? -23.861 3.830 15.471 1.00 74.75 101 HIS A N 1
ATOM 779 C CA . HIS A 1 101 ? -24.960 3.511 14.569 1.00 74.75 101 HIS A CA 1
ATOM 780 C C . HIS A 1 101 ? -25.958 4.676 14.479 1.00 74.75 101 HIS A C 1
ATOM 782 O O . HIS A 1 101 ? -26.223 5.361 15.471 1.00 74.75 101 HIS A O 1
ATOM 788 N N . ASP A 1 102 ? -26.517 4.911 13.288 1.00 63.84 102 ASP A N 1
ATOM 789 C CA . ASP A 1 102 ? -27.552 5.925 13.101 1.00 63.84 102 ASP A CA 1
ATOM 790 C C . ASP A 1 102 ? -28.954 5.306 13.001 1.00 63.84 102 ASP A C 1
ATOM 792 O O . ASP A 1 102 ? -29.363 4.799 11.961 1.00 63.84 102 ASP A O 1
ATOM 796 N N . THR A 1 103 ? -29.721 5.421 14.085 1.00 55.88 103 THR A N 1
ATOM 797 C CA . THR A 1 103 ? -31.125 4.995 14.177 1.00 55.88 103 THR A CA 1
ATOM 798 C C . THR A 1 103 ? -32.122 5.855 13.390 1.00 55.88 103 THR A C 1
ATOM 800 O O . THR A 1 103 ? -33.285 5.471 13.284 1.00 55.88 103 THR A O 1
ATOM 803 N N . SER A 1 104 ? -31.717 7.004 12.825 1.00 52.75 104 SER A N 1
ATOM 804 C CA . SER A 1 104 ? -32.626 7.951 12.147 1.00 52.75 104 SER A CA 1
ATOM 805 C C . SER A 1 104 ? -33.288 7.384 10.880 1.00 52.75 104 SER A C 1
ATOM 807 O O . SER A 1 104 ? -34.402 7.773 10.536 1.00 52.75 104 SER A O 1
ATOM 809 N N . TYR A 1 105 ? -32.645 6.422 10.213 1.00 49.06 105 TYR A N 1
ATOM 810 C CA . TYR A 1 105 ? -33.143 5.805 8.978 1.00 49.06 105 TYR A CA 1
ATOM 811 C C . TYR A 1 105 ? -33.993 4.540 9.202 1.00 49.06 105 TYR A C 1
ATOM 813 O O . TYR A 1 105 ? -34.555 4.002 8.244 1.00 49.06 105 TYR A O 1
ATOM 821 N N . HIS A 1 106 ? -34.113 4.055 10.444 1.00 52.50 106 HIS A N 1
ATOM 822 C CA . HIS A 1 106 ? -34.612 2.704 10.736 1.00 52.50 106 HIS A CA 1
ATOM 823 C C . HIS A 1 106 ? -35.718 2.644 11.810 1.00 52.50 106 HIS A C 1
ATOM 825 O O . HIS A 1 106 ? -35.870 1.625 12.476 1.00 52.50 106 HIS A O 1
ATOM 831 N N . GLU A 1 107 ? -36.565 3.675 11.935 1.00 47.75 107 GLU A N 1
ATOM 832 C CA . GLU A 1 107 ? -37.670 3.735 12.926 1.00 47.75 107 GLU A CA 1
ATOM 833 C C . GLU A 1 107 ? -38.738 2.618 12.801 1.00 47.75 107 GLU A C 1
ATOM 835 O O . GLU A 1 107 ? -39.625 2.516 13.642 1.00 47.75 107 GLU A O 1
ATOM 840 N N . SER A 1 108 ? -38.688 1.771 11.766 1.00 50.66 108 SER A N 1
ATOM 841 C CA . SER A 1 108 ? -39.696 0.729 11.495 1.00 50.66 108 SER A CA 1
ATOM 842 C C . SER A 1 108 ? -39.256 -0.712 11.796 1.00 50.66 108 SER A C 1
ATOM 844 O O . SER A 1 108 ? -40.052 -1.625 11.570 1.00 50.66 108 SER A O 1
ATOM 846 N N . TYR A 1 109 ? -38.041 -0.947 12.313 1.00 53.88 109 TYR A N 1
ATOM 847 C CA . TYR A 1 109 ? -37.502 -2.307 12.467 1.00 53.88 109 TYR A CA 1
ATOM 848 C C . TYR A 1 109 ? -36.800 -2.539 13.821 1.00 53.88 109 TYR A C 1
ATOM 850 O O . TYR A 1 109 ? -35.613 -2.261 13.974 1.00 53.88 109 TYR A O 1
ATOM 858 N N . ASP A 1 110 ? -37.519 -3.109 14.795 1.00 49.09 110 ASP A N 1
ATOM 859 C CA . ASP A 1 110 ? -37.006 -3.367 16.155 1.00 49.09 110 ASP A CA 1
ATOM 860 C C . ASP A 1 110 ? -35.914 -4.458 16.242 1.00 49.09 110 ASP A C 1
ATOM 862 O O . ASP A 1 110 ? -35.128 -4.459 17.185 1.00 49.09 110 ASP A O 1
ATOM 866 N N . GLU A 1 111 ? -35.799 -5.360 15.259 1.00 49.69 111 GLU A N 1
ATOM 867 C CA . GLU A 1 111 ? -34.837 -6.484 15.279 1.00 49.69 111 GLU A CA 1
ATOM 868 C C . GLU A 1 111 ? -33.420 -6.127 14.764 1.00 49.69 111 GLU A C 1
ATOM 870 O O . GLU A 1 111 ? -32.541 -6.983 14.744 1.00 49.69 111 GLU A O 1
ATOM 875 N N . VAL A 1 112 ? -33.177 -4.881 14.327 1.00 53.97 112 VAL A N 1
ATOM 876 C CA . VAL A 1 112 ? -32.046 -4.513 13.430 1.00 53.97 112 VAL A CA 1
ATOM 877 C C . VAL A 1 112 ? -30.979 -3.641 14.099 1.00 53.97 112 VAL A C 1
ATOM 879 O O . VAL A 1 112 ? -29.932 -3.353 13.521 1.00 53.97 112 VAL A O 1
ATOM 882 N N . LYS A 1 113 ? -31.239 -3.230 15.337 1.00 61.66 113 LYS A N 1
ATOM 883 C CA . LYS A 1 113 ? -30.596 -2.096 16.004 1.00 61.66 113 LYS A CA 1
ATOM 884 C C . LYS A 1 113 ? -29.088 -2.263 16.290 1.00 61.66 113 LYS A C 1
ATOM 886 O O . LYS A 1 113 ? -28.433 -1.301 16.632 1.00 61.66 113 LYS A O 1
ATOM 891 N N . TYR A 1 114 ? -28.459 -3.432 16.119 1.00 64.50 114 TYR A N 1
ATOM 892 C CA . TYR A 1 114 ? -27.128 -3.664 16.721 1.00 64.50 114 TYR A CA 1
ATOM 893 C C . TYR A 1 114 ? -26.019 -4.230 15.828 1.00 64.50 114 TYR A C 1
ATOM 895 O O . TYR A 1 114 ? -24.885 -4.344 16.288 1.00 64.50 114 TYR A O 1
ATOM 903 N N . ASP A 1 115 ? -26.265 -4.556 14.562 1.00 75.44 115 ASP A N 1
ATOM 904 C CA . ASP A 1 115 ? -25.323 -5.428 13.834 1.00 75.44 115 ASP A CA 1
ATOM 905 C C . ASP A 1 115 ? -24.283 -4.691 12.972 1.00 75.44 115 ASP A C 1
ATOM 907 O O . ASP A 1 115 ? -23.289 -5.279 12.550 1.00 75.44 115 ASP A O 1
ATOM 911 N N . THR A 1 116 ? -24.463 -3.387 12.738 1.00 79.50 116 THR A N 1
ATOM 912 C CA . THR A 1 116 ? -23.535 -2.574 11.930 1.00 79.50 116 THR A CA 1
ATOM 913 C C . THR A 1 116 ? -22.772 -1.570 12.787 1.00 79.50 116 THR A C 1
ATOM 915 O O . THR A 1 116 ? -23.366 -0.832 13.571 1.00 79.50 116 THR A O 1
ATOM 918 N N . ASN A 1 117 ? -21.460 -1.488 12.571 1.00 87.31 117 ASN A N 1
ATOM 919 C CA . ASN A 1 117 ? -20.547 -0.615 13.302 1.00 87.31 117 ASN A CA 1
ATOM 920 C C . ASN A 1 117 ? -19.904 0.388 12.344 1.00 87.31 117 ASN A C 1
ATOM 922 O O . ASN A 1 117 ? -19.204 -0.020 11.415 1.00 87.31 117 ASN A O 1
ATOM 926 N N . ARG A 1 118 ? -20.106 1.689 12.579 1.00 86.94 118 ARG A N 1
ATOM 927 C CA . ARG A 1 118 ? -19.469 2.771 11.816 1.00 86.94 118 ARG A CA 1
ATOM 928 C C . ARG A 1 118 ? -18.272 3.313 12.589 1.00 86.94 118 ARG A C 1
ATOM 930 O O . ARG A 1 118 ? -18.397 3.760 13.723 1.00 86.94 118 ARG A O 1
ATOM 937 N N . ILE A 1 119 ? -17.109 3.332 11.959 1.00 89.00 119 ILE A N 1
ATOM 938 C CA . ILE A 1 119 ? -15.860 3.801 12.559 1.00 89.00 119 ILE A CA 1
ATOM 939 C C . ILE A 1 119 ? -15.462 5.095 11.874 1.00 89.00 119 ILE A C 1
ATOM 941 O O . ILE A 1 119 ? -15.220 5.090 10.670 1.00 89.00 119 ILE A O 1
ATOM 945 N N . LEU A 1 120 ? -15.380 6.186 12.631 1.00 87.56 120 LEU A N 1
ATOM 946 C CA . LEU A 1 120 ? -14.946 7.474 12.097 1.00 87.56 120 LEU A CA 1
ATOM 947 C C . LEU A 1 120 ? -13.418 7.544 12.020 1.00 87.56 120 LEU A C 1
ATOM 949 O O . LEU A 1 120 ? -12.707 7.040 12.896 1.00 87.56 120 LEU A O 1
ATOM 953 N N . LEU A 1 121 ? -12.918 8.200 10.979 1.00 89.44 121 LEU A N 1
ATOM 954 C CA . LEU A 1 121 ? -11.503 8.462 10.758 1.00 89.44 121 LEU A CA 1
ATOM 955 C C . LEU A 1 121 ? -11.196 9.965 10.864 1.00 89.44 121 LEU A C 1
ATOM 957 O O . LEU A 1 121 ? -12.069 10.790 10.581 1.00 89.44 121 LEU A O 1
ATOM 961 N N . PRO A 1 122 ? -9.955 10.332 11.232 1.00 88.31 122 PRO A N 1
ATOM 962 C CA . PRO A 1 122 ? -9.519 11.722 11.225 1.00 88.31 122 PRO A CA 1
ATOM 963 C C . PRO A 1 122 ? -9.695 12.388 9.854 1.00 88.31 122 PRO A C 1
ATOM 965 O O . PRO A 1 122 ? -9.613 11.694 8.845 1.00 88.31 122 PRO A O 1
ATOM 968 N N . PRO A 1 123 ? -9.851 13.719 9.768 1.00 87.06 123 PRO A N 1
ATOM 969 C CA . PRO A 1 123 ? -9.842 14.415 8.479 1.00 87.06 123 PRO A CA 1
ATOM 970 C C . PRO A 1 123 ? -8.533 14.169 7.724 1.00 87.06 123 PRO A C 1
ATOM 972 O O . PRO A 1 123 ? -7.479 14.103 8.355 1.00 87.06 123 PRO A O 1
ATOM 975 N N . ALA A 1 124 ? -8.558 14.076 6.393 1.00 91.12 124 ALA A N 1
ATOM 976 C CA . ALA A 1 124 ? -7.352 13.878 5.579 1.00 91.12 124 ALA A CA 1
ATOM 977 C C . ALA A 1 124 ? -6.236 14.903 5.906 1.00 91.12 124 ALA A C 1
ATOM 979 O O . ALA A 1 124 ? -6.547 16.047 6.240 1.00 91.12 124 ALA A O 1
ATOM 980 N N . PRO A 1 125 ? -4.940 14.547 5.823 1.00 92.81 125 PRO A N 1
ATOM 981 C CA . PRO A 1 125 ? -3.848 15.479 6.094 1.00 92.81 125 PRO A CA 1
ATOM 982 C C . PRO A 1 125 ? -3.890 16.718 5.186 1.00 92.81 125 PRO A C 1
ATOM 984 O O . PRO A 1 125 ? -4.150 16.633 3.983 1.00 92.81 125 PRO A O 1
ATOM 987 N N . MET A 1 126 ? -3.581 17.865 5.785 1.00 92.50 126 MET A N 1
ATOM 988 C CA . MET A 1 126 ? -3.368 19.156 5.136 1.00 92.50 126 MET A CA 1
ATOM 989 C C . MET A 1 126 ? -2.074 19.739 5.704 1.00 92.50 126 MET A C 1
ATOM 991 O O . MET A 1 126 ? -1.878 19.718 6.920 1.00 92.50 126 MET A O 1
ATOM 995 N N . ALA A 1 127 ? -1.195 20.245 4.842 1.00 96.00 127 ALA A N 1
ATOM 996 C CA . ALA A 1 127 ? -0.000 20.947 5.290 1.00 96.00 127 ALA A CA 1
ATOM 997 C C . ALA A 1 127 ? -0.253 22.451 5.407 1.00 96.00 127 ALA A C 1
ATOM 999 O O . ALA A 1 127 ? -1.036 23.020 4.651 1.00 96.00 127 ALA A O 1
ATOM 1000 N N . THR A 1 128 ? 0.436 23.102 6.342 1.00 96.31 128 THR A N 1
ATOM 1001 C CA . THR A 1 128 ? 0.490 24.564 6.397 1.00 96.31 128 THR A CA 1
ATOM 1002 C C . THR A 1 128 ? 1.748 25.059 5.677 1.00 96.31 128 THR A C 1
ATOM 1004 O O . THR A 1 128 ? 2.848 24.669 6.073 1.00 96.31 128 THR A O 1
ATOM 1007 N N . PRO A 1 129 ? 1.626 25.924 4.659 1.00 96.50 129 PRO A N 1
ATOM 1008 C CA . PRO A 1 129 ? 2.782 26.567 4.052 1.00 96.50 129 PRO A CA 1
ATOM 1009 C C . PRO A 1 129 ? 3.364 27.665 4.951 1.00 96.50 129 PRO A C 1
ATOM 1011 O O . PRO A 1 129 ? 2.636 28.505 5.478 1.00 96.50 129 PRO A O 1
ATOM 1014 N N . GLU A 1 130 ? 4.690 27.674 5.081 1.00 96.31 130 GLU A N 1
ATOM 1015 C CA . GLU A 1 130 ? 5.484 28.707 5.752 1.00 96.31 130 GLU A CA 1
ATOM 1016 C C . GLU A 1 130 ? 6.494 29.309 4.763 1.00 96.31 130 GLU A C 1
ATOM 1018 O O . GLU A 1 130 ? 7.008 28.633 3.871 1.00 96.31 130 GLU A O 1
ATOM 1023 N N . LEU A 1 131 ? 6.819 30.593 4.928 1.00 94.69 131 LEU A N 1
ATOM 1024 C CA . LEU A 1 131 ? 7.762 31.296 4.039 1.00 94.69 131 LEU A CA 1
ATOM 1025 C C . LEU A 1 131 ? 9.236 31.024 4.378 1.00 94.69 131 LEU A C 1
ATOM 1027 O O . LEU A 1 131 ? 10.131 31.361 3.606 1.00 94.69 131 LEU A O 1
ATOM 1031 N N . SER A 1 132 ? 9.505 30.476 5.561 1.00 96.00 132 SER A N 1
ATOM 1032 C CA . SER A 1 132 ? 10.852 30.184 6.049 1.00 96.00 132 SER A CA 1
ATOM 1033 C C . SER A 1 132 ? 10.821 29.001 7.010 1.00 96.00 132 SER A C 1
ATOM 1035 O O . SER A 1 132 ? 9.755 28.575 7.444 1.00 96.00 132 SER A O 1
ATOM 1037 N N . THR A 1 133 ? 11.988 28.508 7.417 1.00 96.19 133 THR A N 1
ATOM 1038 C CA . THR A 1 133 ? 12.096 27.439 8.422 1.00 96.19 133 THR A CA 1
ATOM 1039 C C . THR A 1 133 ? 11.770 27.891 9.851 1.00 96.19 133 THR A C 1
ATOM 1041 O O . THR A 1 133 ? 11.982 27.122 10.783 1.00 96.19 133 THR A O 1
ATOM 1044 N N . THR A 1 134 ? 11.280 29.116 10.051 1.00 96.69 134 THR A N 1
ATOM 1045 C CA . THR A 1 134 ? 10.789 29.618 11.339 1.00 96.69 134 THR A CA 1
ATOM 1046 C C . THR A 1 134 ? 9.267 29.657 11.315 1.00 96.69 134 THR A C 1
ATOM 1048 O O . THR A 1 134 ? 8.679 30.350 10.487 1.00 96.69 134 THR A O 1
ATOM 1051 N N . THR A 1 135 ? 8.644 28.937 12.244 1.00 96.31 135 THR A N 1
ATOM 1052 C CA . THR A 1 135 ? 7.182 28.843 12.380 1.00 96.31 135 THR A CA 1
ATOM 1053 C C . THR A 1 135 ? 6.542 30.194 12.715 1.00 96.31 135 THR A C 1
ATOM 1055 O O . THR A 1 135 ? 7.051 30.942 13.554 1.00 96.31 135 THR A O 1
ATOM 1058 N N . THR A 1 136 ? 5.406 30.509 12.092 1.00 96.62 136 THR A N 1
ATOM 1059 C CA . THR A 1 136 ? 4.634 31.743 12.343 1.00 96.62 136 THR A CA 1
ATOM 1060 C C . THR A 1 136 ? 3.476 31.543 13.319 1.00 96.62 136 THR A C 1
ATOM 1062 O O . THR A 1 136 ? 2.923 32.521 13.827 1.00 96.62 136 THR A O 1
ATOM 1065 N N . LYS A 1 137 ? 3.134 30.288 13.618 1.00 95.56 137 LYS A N 1
ATOM 1066 C CA . LYS A 1 137 ? 2.073 29.891 14.547 1.00 95.56 137 LYS A CA 1
ATOM 1067 C C . LYS A 1 137 ? 2.478 28.660 15.356 1.00 95.56 137 LYS A C 1
ATOM 1069 O O . LYS A 1 137 ? 3.505 28.039 15.087 1.00 95.56 137 LYS A O 1
ATOM 1074 N N . ASP A 1 138 ? 1.642 28.319 16.323 1.00 95.94 138 ASP A N 1
ATOM 1075 C CA . ASP A 1 138 ? 1.762 27.073 17.068 1.00 95.94 138 ASP A CA 1
ATOM 1076 C C . ASP A 1 138 ? 1.338 25.892 16.181 1.00 95.94 138 ASP A C 1
ATOM 1078 O O . ASP A 1 138 ? 0.407 26.007 15.376 1.00 95.94 138 ASP A O 1
ATOM 1082 N N . TYR A 1 139 ? 2.018 24.759 16.343 1.00 93.25 139 TYR A N 1
ATOM 1083 C CA . TYR A 1 139 ? 1.729 23.516 15.627 1.00 93.25 139 TYR A CA 1
ATOM 1084 C C . TYR A 1 139 ? 1.483 22.391 16.617 1.00 93.25 139 TYR A C 1
ATOM 1086 O O . TYR A 1 139 ? 2.242 22.237 17.573 1.00 93.25 139 TYR A O 1
ATOM 1094 N N . GLN A 1 140 ? 0.439 21.605 16.383 1.00 89.19 140 GLN A N 1
ATOM 1095 C CA . GLN A 1 140 ? 0.120 20.422 17.169 1.00 89.19 140 GLN A CA 1
ATOM 1096 C C . GLN A 1 140 ? 0.878 19.200 16.647 1.00 89.19 140 GLN A C 1
ATOM 1098 O O . GLN A 1 140 ? 1.339 19.158 15.506 1.00 89.19 140 GLN A O 1
ATOM 1103 N N . GLN A 1 141 ? 0.990 18.175 17.489 1.00 85.62 141 GLN A N 1
ATOM 1104 C CA . GLN A 1 141 ? 1.589 16.908 17.091 1.00 85.62 141 GLN A CA 1
ATOM 1105 C C . GLN A 1 141 ? 0.851 16.307 15.876 1.00 85.62 141 GLN A C 1
ATOM 1107 O O . GLN A 1 141 ? -0.366 16.142 15.898 1.00 85.62 141 GLN A O 1
ATOM 1112 N N . GLY A 1 142 ? 1.594 15.945 14.830 1.00 84.81 142 GLY A N 1
ATOM 1113 C CA . GLY A 1 142 ? 1.073 15.413 13.567 1.00 84.81 142 GLY A CA 1
ATOM 1114 C C . GLY A 1 142 ? 0.789 16.470 12.493 1.00 84.81 142 GLY A C 1
ATOM 1115 O O . GLY A 1 142 ? 0.550 16.102 11.336 1.00 84.81 142 GLY A O 1
ATOM 1116 N N . ASP A 1 143 ? 0.864 17.762 12.827 1.00 91.31 143 ASP A N 1
ATOM 1117 C CA . ASP A 1 143 ? 0.698 18.833 11.845 1.00 91.31 143 ASP A CA 1
ATOM 1118 C C . ASP A 1 143 ? 1.829 18.808 10.818 1.00 91.31 143 ASP A C 1
ATOM 1120 O O . ASP A 1 143 ? 3.012 18.739 11.162 1.00 91.31 143 ASP A O 1
ATOM 1124 N N . HIS A 1 144 ? 1.449 18.890 9.543 1.00 95.06 144 HIS A N 1
ATOM 1125 C CA . HIS A 1 144 ? 2.389 18.994 8.435 1.00 95.06 144 HIS A CA 1
ATOM 1126 C C . HIS A 1 144 ? 2.680 20.467 8.139 1.00 95.06 144 HIS A C 1
ATOM 1128 O O . HIS A 1 144 ? 1.770 21.298 8.086 1.00 95.06 144 HIS A O 1
ATOM 1134 N N . VAL A 1 145 ? 3.947 20.778 7.892 1.00 97.19 145 VAL A N 1
ATOM 1135 C CA . VAL A 1 145 ? 4.432 22.116 7.547 1.00 97.19 145 VAL A CA 1
ATOM 1136 C C . VAL A 1 145 ? 5.287 22.016 6.294 1.00 97.19 145 VAL A C 1
ATOM 1138 O O . VAL A 1 145 ? 6.112 21.113 6.183 1.00 97.19 145 VAL A O 1
ATOM 1141 N N . VAL A 1 146 ? 5.100 22.923 5.339 1.00 97.31 146 VAL A N 1
ATOM 1142 C CA . VAL A 1 146 ? 5.837 22.913 4.065 1.00 97.31 146 VAL A CA 1
ATOM 1143 C C . VAL A 1 146 ? 6.538 24.243 3.818 1.00 97.31 146 VAL A C 1
ATOM 1145 O O . VAL A 1 146 ? 5.956 25.303 4.030 1.00 97.31 146 VAL A O 1
ATOM 1148 N N . VAL A 1 147 ? 7.796 24.181 3.370 1.00 96.88 147 VAL A N 1
ATOM 1149 C CA . VAL A 1 147 ? 8.620 25.347 3.003 1.00 96.88 147 VAL A CA 1
ATOM 1150 C C . VAL A 1 147 ? 9.324 25.049 1.685 1.00 96.88 147 VAL A C 1
ATOM 1152 O O . VAL A 1 147 ? 10.247 24.230 1.635 1.00 96.88 147 VAL A O 1
ATOM 1155 N N . GLY A 1 148 ? 8.887 25.701 0.605 1.00 96.31 148 GLY A N 1
ATOM 1156 C CA . GLY A 1 148 ? 9.325 25.359 -0.749 1.00 96.31 148 GLY A CA 1
ATOM 1157 C C . GLY A 1 148 ? 9.026 23.889 -1.058 1.00 96.31 148 GLY A C 1
ATOM 1158 O O . GLY 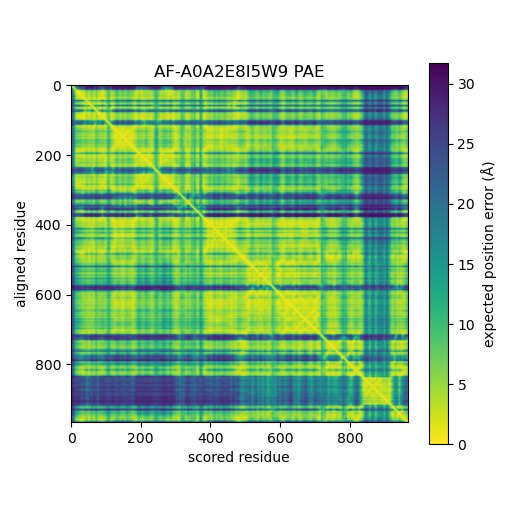A 1 148 ? 7.871 23.474 -0.998 1.00 96.31 148 GLY A O 1
ATOM 1159 N N . ASN A 1 149 ? 10.068 23.101 -1.336 1.00 96.50 149 ASN A N 1
ATOM 1160 C CA . ASN A 1 149 ? 9.971 21.660 -1.608 1.00 96.50 149 ASN A CA 1
ATOM 1161 C C . ASN A 1 149 ? 10.256 20.767 -0.384 1.00 96.50 149 ASN A C 1
ATOM 1163 O O . ASN A 1 149 ? 10.327 19.550 -0.523 1.00 96.50 149 ASN A O 1
ATOM 1167 N N . ASN A 1 150 ? 10.433 21.343 0.810 1.00 95.94 150 ASN A N 1
ATOM 1168 C CA . ASN A 1 150 ? 10.679 20.576 2.032 1.00 95.94 150 ASN A CA 1
ATOM 1169 C C . ASN A 1 150 ? 9.388 20.382 2.826 1.00 95.94 150 ASN A C 1
ATOM 1171 O O . ASN A 1 150 ? 8.618 21.328 3.015 1.00 95.94 150 ASN A O 1
ATOM 1175 N N . ILE A 1 151 ? 9.193 19.168 3.335 1.00 95.81 151 ILE A N 1
ATOM 1176 C CA . ILE A 1 151 ? 8.032 18.777 4.135 1.00 95.81 151 ILE A CA 1
ATOM 1177 C C . ILE A 1 151 ? 8.519 18.406 5.532 1.00 95.81 151 ILE A C 1
ATOM 1179 O O . ILE A 1 151 ? 9.418 17.579 5.680 1.00 95.81 151 ILE A O 1
ATOM 1183 N N . TYR A 1 152 ? 7.894 18.996 6.545 1.00 95.44 152 TYR A N 1
ATOM 1184 C CA . TYR A 1 152 ? 8.147 18.754 7.960 1.00 95.44 152 TYR A CA 1
ATOM 1185 C C . TYR A 1 152 ? 6.865 18.288 8.651 1.00 95.44 152 TYR A C 1
ATOM 1187 O O . TYR A 1 152 ? 5.763 18.659 8.246 1.00 95.44 152 TYR A O 1
ATOM 1195 N N . VAL A 1 153 ? 6.999 17.516 9.725 1.00 93.00 153 VAL A N 1
ATOM 1196 C CA . VAL A 1 153 ? 5.887 17.129 10.602 1.00 93.00 153 VAL A CA 1
ATOM 1197 C C . VAL A 1 153 ? 6.258 17.409 12.044 1.00 93.00 153 VAL A C 1
ATOM 1199 O O . VAL A 1 153 ? 7.347 17.034 12.473 1.00 93.00 153 VAL A O 1
ATOM 1202 N N . CYS A 1 154 ? 5.363 18.052 12.797 1.00 90.62 154 CYS A N 1
ATOM 1203 C CA . CYS A 1 154 ? 5.555 18.259 14.229 1.00 90.62 154 CYS A CA 1
ATOM 1204 C C . CYS A 1 154 ? 5.411 16.922 14.973 1.00 90.62 154 CYS A C 1
ATOM 1206 O O . CYS A 1 154 ? 4.348 16.304 14.957 1.00 90.62 154 CYS A O 1
ATOM 1208 N N . ILE A 1 155 ? 6.478 16.453 15.616 1.00 84.50 155 ILE A N 1
ATOM 1209 C CA . ILE A 1 155 ? 6.516 15.145 16.288 1.00 84.50 155 ILE A CA 1
ATOM 1210 C C . ILE A 1 155 ? 6.342 15.235 17.804 1.00 84.50 155 ILE A C 1
ATOM 1212 O O . ILE A 1 155 ? 6.044 14.226 18.442 1.00 84.50 155 ILE A O 1
ATOM 1216 N N . HIS A 1 156 ? 6.515 16.419 18.394 1.00 82.38 156 HIS A N 1
ATOM 1217 C CA . HIS A 1 156 ? 6.509 16.579 19.844 1.00 82.38 156 HIS A CA 1
ATOM 1218 C C . HIS A 1 156 ? 5.072 16.551 20.410 1.00 82.38 156 HIS A C 1
ATOM 1220 O O . HIS A 1 156 ? 4.213 17.249 19.874 1.00 82.38 156 HIS A O 1
ATOM 1226 N N . PRO A 1 157 ? 4.782 15.806 21.497 1.00 75.00 157 PRO A N 1
ATOM 1227 C CA . PRO A 1 157 ? 3.427 15.677 22.060 1.00 75.00 157 PRO A CA 1
ATOM 1228 C C . PRO A 1 157 ? 2.773 16.977 22.519 1.00 75.00 157 PRO A C 1
ATOM 1230 O O . PRO A 1 157 ? 1.568 17.139 22.361 1.00 75.00 157 PRO A O 1
ATOM 1233 N N . ASP A 1 158 ? 3.562 17.914 23.043 1.00 79.94 158 ASP A N 1
ATOM 1234 C CA . ASP A 1 158 ? 3.061 19.242 23.428 1.00 79.94 158 ASP A CA 1
ATOM 1235 C C . ASP A 1 158 ? 2.982 20.211 22.231 1.00 79.94 158 ASP A C 1
ATOM 1237 O O . ASP A 1 158 ? 2.648 21.383 22.397 1.00 79.94 158 ASP A O 1
ATOM 1241 N N . GLY A 1 159 ? 3.317 19.740 21.026 1.00 86.56 159 GLY A N 1
ATOM 1242 C CA . GLY A 1 159 ? 3.434 20.564 19.834 1.00 86.56 159 GLY A CA 1
ATOM 1243 C C . GLY A 1 159 ? 4.678 21.456 19.834 1.00 86.56 159 GLY A C 1
ATOM 1244 O O . GLY A 1 159 ? 5.674 21.191 20.513 1.00 86.56 159 GLY A O 1
ATOM 1245 N N . SER A 1 160 ? 4.611 22.530 19.054 1.00 92.38 160 SER A N 1
ATOM 1246 C CA . SER A 1 160 ? 5.605 23.601 18.993 1.00 92.38 160 SER A CA 1
ATOM 1247 C C . SER A 1 160 ? 4.926 24.965 19.102 1.00 92.38 160 SER A C 1
ATOM 1249 O O . SER A 1 160 ? 3.765 25.112 18.721 1.00 92.38 160 SER A O 1
ATOM 1251 N N . THR A 1 161 ? 5.659 25.967 19.583 1.00 95.94 161 THR A N 1
ATOM 1252 C CA . THR A 1 161 ? 5.184 27.355 19.640 1.00 95.94 161 THR A CA 1
ATOM 1253 C C . THR A 1 161 ? 5.709 28.174 18.465 1.00 95.94 161 THR A C 1
ATOM 1255 O O . THR A 1 161 ? 6.806 27.896 17.967 1.00 95.94 161 THR A O 1
ATOM 1258 N N . ALA A 1 162 ? 5.002 29.241 18.093 1.00 96.62 162 ALA A N 1
ATOM 1259 C CA . ALA A 1 162 ? 5.463 30.210 17.100 1.00 96.62 162 ALA A CA 1
ATOM 1260 C C . ALA A 1 162 ? 6.905 30.688 17.376 1.00 96.62 162 ALA A C 1
ATOM 1262 O O . ALA A 1 162 ? 7.299 30.929 18.522 1.00 96.62 162 ALA A O 1
ATOM 1263 N N . GLY A 1 163 ? 7.705 30.828 16.318 1.00 96.19 163 GLY A N 1
ATOM 1264 C CA . GLY A 1 163 ? 9.132 31.148 16.390 1.00 96.19 163 GLY A CA 1
ATOM 1265 C C . GLY A 1 163 ? 10.057 29.932 16.539 1.00 96.19 163 GLY A C 1
ATOM 1266 O O . GLY A 1 163 ? 11.276 30.098 16.511 1.00 96.19 163 GLY A O 1
ATOM 1267 N N . SER A 1 164 ? 9.515 28.715 16.661 1.00 96.19 164 SER A N 1
ATOM 1268 C CA . SER A 1 164 ? 10.300 27.472 16.635 1.00 96.19 164 SER A CA 1
ATOM 1269 C C . SER A 1 164 ? 10.908 27.221 15.252 1.00 96.19 164 SER A C 1
ATOM 1271 O O . SER A 1 164 ? 10.279 27.517 14.232 1.00 96.19 164 SER A O 1
ATOM 1273 N N . SER A 1 165 ? 12.108 26.634 15.216 1.00 96.25 165 SER A N 1
ATOM 1274 C CA . SER A 1 165 ? 12.760 26.210 13.970 1.00 96.25 165 SER A CA 1
ATOM 1275 C C . SER A 1 165 ? 12.248 24.844 13.510 1.00 96.25 165 SER A C 1
ATOM 1277 O O . SER A 1 165 ? 12.294 23.889 14.284 1.00 96.25 165 SER A O 1
ATOM 1279 N N . LEU A 1 166 ? 11.869 24.723 12.236 1.00 95.00 166 LEU A N 1
ATOM 1280 C CA . LEU A 1 166 ? 11.513 23.455 11.582 1.00 95.00 166 LEU A CA 1
ATOM 1281 C C . LEU A 1 166 ? 12.702 22.491 11.454 1.00 95.00 166 LEU A C 1
ATOM 1283 O O . LEU A 1 166 ? 12.517 21.296 11.266 1.00 95.00 166 LEU A O 1
ATOM 1287 N N . THR A 1 167 ? 13.933 22.989 11.588 1.00 93.69 167 THR A N 1
ATOM 1288 C CA . THR A 1 167 ? 15.139 22.146 11.637 1.00 93.69 167 THR A CA 1
ATOM 1289 C C . THR A 1 167 ? 15.444 21.615 13.039 1.00 93.69 167 THR A C 1
ATOM 1291 O O . THR A 1 167 ? 16.419 20.886 13.217 1.00 93.69 167 THR A O 1
ATOM 1294 N N . ASN A 1 168 ? 14.646 21.982 14.051 1.00 91.81 168 ASN A N 1
ATOM 1295 C CA . ASN A 1 168 ? 14.789 21.416 15.383 1.00 91.81 168 ASN A CA 1
ATOM 1296 C C . ASN A 1 168 ? 14.239 19.985 15.404 1.00 91.81 168 ASN A C 1
ATOM 1298 O O . ASN A 1 168 ? 13.030 19.778 15.506 1.00 91.81 168 ASN A O 1
ATOM 1302 N N . THR A 1 169 ? 15.142 19.009 15.382 1.00 87.75 169 THR A N 1
ATOM 1303 C CA . THR A 1 169 ? 14.819 17.577 15.347 1.00 87.75 169 THR A CA 1
ATOM 1304 C C . THR A 1 169 ? 14.129 17.054 16.609 1.00 87.75 169 THR A C 1
ATOM 1306 O O . THR A 1 169 ? 13.621 15.939 16.602 1.00 87.75 169 THR A O 1
ATOM 1309 N N . THR A 1 170 ? 14.060 17.836 17.696 1.00 84.62 170 THR A N 1
ATOM 1310 C CA . THR A 1 170 ? 13.243 17.473 18.870 1.00 84.62 170 THR A CA 1
ATOM 1311 C C . THR A 1 170 ? 11.767 17.826 18.696 1.00 84.62 170 THR A C 1
ATOM 1313 O O . THR A 1 170 ? 10.934 17.363 19.470 1.00 84.62 170 THR A O 1
ATOM 1316 N N . LEU A 1 171 ? 11.449 18.708 17.744 1.00 86.94 171 LEU A N 1
ATOM 1317 C CA . LEU A 1 171 ? 10.099 19.208 17.486 1.00 86.94 171 LEU A CA 1
ATOM 1318 C C . LEU A 1 171 ? 9.555 18.739 16.138 1.00 86.94 171 LEU A C 1
ATOM 1320 O O . LEU A 1 171 ? 8.351 18.517 16.036 1.00 86.94 171 LEU A O 1
ATOM 1324 N N . PHE A 1 172 ? 10.418 18.586 15.129 1.00 90.62 172 PHE A N 1
ATOM 1325 C CA . PHE A 1 172 ? 10.032 18.298 13.751 1.00 90.62 172 PHE A CA 1
ATOM 1326 C C . PHE A 1 172 ? 10.891 17.203 13.106 1.00 90.62 172 PHE A C 1
ATOM 1328 O O . PHE A 1 172 ? 12.091 17.118 13.353 1.00 90.62 172 PHE A O 1
ATOM 1335 N N . GLU A 1 173 ? 10.283 16.423 12.213 1.00 89.62 173 GLU A N 1
ATOM 1336 C CA . GLU A 1 173 ? 10.955 15.476 11.306 1.00 89.62 173 GLU A CA 1
ATOM 1337 C C . GLU A 1 173 ? 10.624 15.802 9.848 1.00 89.62 173 GLU A C 1
ATOM 1339 O O . GLU A 1 173 ? 9.539 16.303 9.554 1.00 89.62 173 GLU A O 1
ATOM 1344 N N . THR A 1 174 ? 11.535 15.486 8.926 1.00 91.44 174 THR A N 1
ATOM 1345 C CA . THR A 1 174 ? 11.291 15.610 7.482 1.00 91.44 174 THR A CA 1
ATOM 1346 C C . THR A 1 174 ? 10.499 14.425 6.935 1.00 91.44 174 THR A C 1
ATOM 1348 O O . THR A 1 174 ? 10.668 13.297 7.400 1.00 91.44 174 THR A O 1
ATOM 1351 N N . ARG A 1 175 ? 9.672 14.662 5.911 1.00 90.31 175 ARG A N 1
ATOM 1352 C CA . ARG A 1 175 ? 8.899 13.620 5.214 1.00 90.31 175 ARG A CA 1
ATOM 1353 C C . ARG A 1 175 ? 9.075 13.687 3.701 1.00 90.31 175 ARG A C 1
ATOM 1355 O O . ARG A 1 175 ? 9.312 14.749 3.140 1.00 90.31 175 ARG A O 1
ATOM 1362 N N . ASP A 1 176 ? 8.882 12.541 3.055 1.00 89.94 176 ASP A N 1
ATOM 1363 C CA . ASP A 1 176 ? 8.927 12.405 1.593 1.00 89.94 176 ASP A CA 1
ATOM 1364 C C . ASP A 1 176 ? 7.652 12.924 0.901 1.00 89.94 176 ASP A C 1
ATOM 1366 O O . ASP A 1 176 ? 7.667 13.262 -0.281 1.00 89.94 176 ASP A O 1
ATOM 1370 N N . MET A 1 177 ? 6.523 12.952 1.616 1.00 92.38 177 MET A N 1
ATOM 1371 C CA . MET A 1 177 ? 5.222 13.372 1.090 1.00 92.38 177 MET A CA 1
ATOM 1372 C C . MET A 1 177 ? 4.272 13.799 2.213 1.00 92.38 177 MET A C 1
ATOM 1374 O O . MET A 1 177 ? 4.415 13.369 3.356 1.00 92.38 177 MET A O 1
ATOM 1378 N N . VAL A 1 178 ? 3.259 14.602 1.876 1.00 94.88 178 VAL A N 1
ATOM 1379 C CA . VAL A 1 178 ? 2.137 14.898 2.781 1.00 94.88 178 VAL A CA 1
ATOM 1380 C C . VAL A 1 178 ? 1.119 13.764 2.674 1.00 94.88 178 VAL A C 1
ATOM 1382 O O . VAL A 1 178 ? 0.276 13.732 1.776 1.00 94.88 178 VAL A O 1
ATOM 1385 N N . SER A 1 179 ? 1.244 12.793 3.570 1.00 93.12 179 SER A N 1
ATOM 1386 C CA . SER A 1 179 ? 0.371 11.626 3.707 1.00 93.12 179 SER A CA 1
ATOM 1387 C C . SER A 1 179 ? 0.606 10.991 5.076 1.00 93.12 179 SER A C 1
ATOM 1389 O O . SER A 1 179 ? 1.556 11.340 5.774 1.00 93.12 179 SER A O 1
ATOM 1391 N N . ARG A 1 180 ? -0.266 10.071 5.486 1.00 90.00 180 ARG A N 1
ATOM 1392 C CA . ARG A 1 180 ? -0.110 9.293 6.719 1.00 90.00 180 ARG A CA 1
ATOM 1393 C C . ARG A 1 180 ? -0.960 8.025 6.696 1.00 90.00 180 ARG A C 1
ATOM 1395 O O . ARG A 1 180 ? -1.883 7.911 5.886 1.00 90.00 180 ARG A O 1
ATOM 1402 N N . GLU A 1 181 ? -0.687 7.117 7.627 1.00 90.31 181 GLU A N 1
ATOM 1403 C CA . GLU A 1 181 ? -1.576 6.003 7.959 1.00 90.31 181 GLU A CA 1
ATOM 1404 C C . GLU A 1 181 ? -2.372 6.314 9.239 1.00 90.31 181 GLU A C 1
ATOM 1406 O O . GLU A 1 181 ? -1.803 6.634 10.284 1.00 90.31 181 GLU A O 1
ATOM 1411 N N . ASP A 1 182 ? -3.692 6.169 9.195 1.00 92.06 182 ASP A N 1
ATOM 1412 C CA . ASP A 1 182 ? -4.534 6.175 10.390 1.00 92.06 182 ASP A CA 1
ATOM 1413 C C . ASP A 1 182 ? -4.678 4.732 10.906 1.00 92.06 182 ASP A C 1
ATOM 1415 O O . ASP A 1 182 ? -4.994 3.820 10.143 1.00 92.06 182 ASP A O 1
ATOM 1419 N N . LEU A 1 183 ? -4.446 4.500 12.199 1.00 91.06 183 LEU A N 1
ATOM 1420 C CA . LEU A 1 183 ? -4.615 3.190 12.827 1.00 91.06 183 LEU A CA 1
ATOM 1421 C C . LEU A 1 183 ? -5.989 3.082 13.471 1.00 91.06 183 LEU A C 1
ATOM 1423 O O . LEU A 1 183 ? -6.329 3.877 14.347 1.00 91.06 183 LEU A O 1
ATOM 1427 N N . VAL A 1 184 ? -6.707 2.019 13.128 1.00 93.50 184 VAL A N 1
ATOM 1428 C CA . VAL A 1 184 ? -7.943 1.605 13.785 1.00 93.50 184 VAL A CA 1
ATOM 1429 C C . VAL A 1 184 ? -7.668 0.405 14.684 1.00 93.50 184 VAL A C 1
ATOM 1431 O O . VAL A 1 184 ? -7.085 -0.591 14.249 1.00 93.50 184 VAL A O 1
ATOM 1434 N N . GLY A 1 185 ? -8.116 0.464 15.935 1.00 92.56 185 GLY A N 1
ATOM 1435 C CA . GLY A 1 185 ? -8.030 -0.668 16.855 1.00 92.56 185 GLY A CA 1
ATOM 1436 C C . GLY A 1 185 ? -9.063 -0.619 17.971 1.00 92.56 185 GLY A C 1
ATOM 1437 O O . GLY A 1 185 ? -9.679 0.413 18.223 1.00 92.56 185 GLY A O 1
ATOM 1438 N N . MET A 1 186 ? -9.259 -1.755 18.631 1.00 92.88 186 MET A N 1
ATOM 1439 C CA . MET A 1 186 ? -10.212 -1.931 19.719 1.00 92.88 186 MET A CA 1
ATOM 1440 C C . MET A 1 186 ? -9.483 -1.981 21.053 1.00 92.88 186 MET A C 1
ATOM 1442 O O . MET A 1 186 ? -8.647 -2.853 21.288 1.00 92.88 186 MET A O 1
ATOM 1446 N N . GLU A 1 187 ? -9.825 -1.056 21.938 1.00 90.75 187 GLU A N 1
ATOM 1447 C CA . GLU A 1 187 ? -9.394 -1.072 23.326 1.00 90.75 187 GLU A CA 1
ATOM 1448 C C . GLU A 1 187 ? -10.434 -1.811 24.172 1.00 90.75 187 GLU A C 1
ATOM 1450 O O . GLU A 1 187 ? -11.618 -1.502 24.075 1.00 90.75 187 GLU A O 1
ATOM 1455 N N . VAL A 1 188 ? -10.001 -2.761 25.004 1.00 91.38 188 VAL A N 1
ATOM 1456 C CA . VAL A 1 188 ? -10.869 -3.540 25.904 1.00 91.38 188 VAL A CA 1
ATOM 1457 C C . VAL A 1 188 ? -10.338 -3.424 27.323 1.00 91.38 188 VAL A C 1
ATOM 1459 O O . VAL A 1 188 ? -9.174 -3.741 27.580 1.00 91.38 188 VAL A O 1
ATOM 1462 N N . PHE A 1 189 ? -11.165 -2.950 28.247 1.00 89.19 189 PHE A N 1
ATOM 1463 C CA . PHE A 1 189 ? -10.737 -2.596 29.594 1.00 89.19 189 PHE A CA 1
ATOM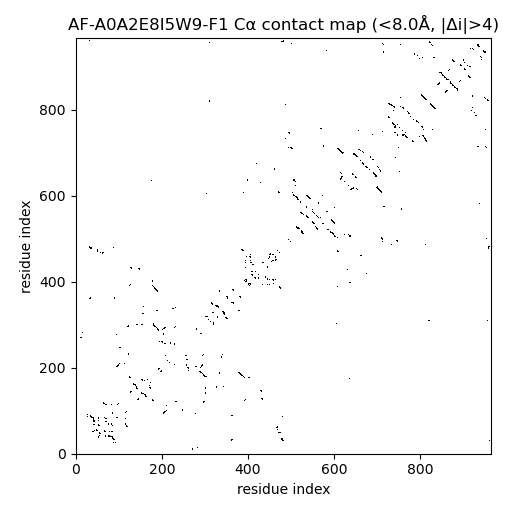 1464 C C . PHE A 1 189 ? -11.810 -2.900 30.637 1.00 89.19 189 PHE A C 1
ATOM 1466 O O . PHE A 1 189 ? -13.007 -2.878 30.371 1.00 89.19 189 PHE A O 1
ATOM 1473 N N . LEU A 1 190 ? -11.356 -3.195 31.849 1.00 88.38 190 LEU A N 1
ATOM 1474 C CA . LEU A 1 190 ? -12.225 -3.520 32.972 1.00 88.38 190 LEU A CA 1
ATOM 1475 C C . LEU A 1 190 ? -12.594 -2.261 33.762 1.00 88.38 190 LEU A C 1
ATOM 1477 O O . LEU A 1 190 ? -11.711 -1.470 34.104 1.00 88.38 190 LEU A O 1
ATOM 1481 N N . VAL A 1 191 ? -13.871 -2.126 34.124 1.00 89.12 191 VAL A N 1
ATOM 1482 C CA . VAL A 1 191 ? -14.353 -1.079 35.036 1.00 89.12 191 VAL A CA 1
ATOM 1483 C C . VAL A 1 191 ? -15.181 -1.668 36.172 1.00 89.12 191 VAL A C 1
ATOM 1485 O O . VAL A 1 191 ? -15.906 -2.643 35.992 1.00 89.12 191 VAL A O 1
ATOM 1488 N N . GLU A 1 192 ? -15.091 -1.053 37.349 1.00 90.56 192 GLU A N 1
ATOM 1489 C CA . GLU A 1 192 ? -16.064 -1.257 38.425 1.00 90.56 192 GLU A CA 1
ATOM 1490 C C . GLU A 1 192 ? -17.243 -0.304 38.211 1.00 90.56 192 GLU A C 1
ATOM 1492 O O . GLU A 1 192 ? -17.037 0.910 38.130 1.00 90.56 192 GLU A O 1
ATOM 1497 N N . LEU A 1 193 ? -18.461 -0.842 38.162 1.00 90.69 193 LEU A N 1
ATOM 1498 C CA . LEU A 1 193 ? -19.689 -0.067 38.010 1.00 90.69 193 LEU A CA 1
ATOM 1499 C C . LEU A 1 193 ? -20.081 0.552 39.359 1.00 90.69 193 LEU A C 1
ATOM 1501 O O . LEU A 1 193 ? -20.708 -0.099 40.202 1.00 90.69 193 LEU A O 1
ATOM 1505 N N . LYS A 1 194 ? -19.692 1.813 39.587 1.00 86.06 194 LYS A N 1
ATOM 1506 C CA . LYS A 1 194 ? -20.005 2.539 40.828 1.00 86.06 194 LYS A CA 1
ATOM 1507 C C . LYS A 1 194 ? -20.098 4.052 40.678 1.00 86.06 194 LYS A C 1
ATOM 1509 O O . LYS A 1 194 ? -19.403 4.686 39.882 1.00 86.06 194 LYS A O 1
ATOM 1514 N N . GLN A 1 195 ? -20.875 4.649 41.577 1.00 74.94 195 GLN A N 1
ATOM 1515 C CA . GLN A 1 195 ? -20.955 6.094 41.749 1.00 74.94 195 GLN A CA 1
ATOM 1516 C C . GLN A 1 195 ? -19.578 6.697 42.095 1.00 74.94 195 GLN A C 1
ATOM 1518 O O . GLN A 1 195 ? -18.830 6.156 42.910 1.00 74.94 195 GLN A O 1
ATOM 1523 N N . GLY A 1 196 ? -19.239 7.829 41.469 1.00 69.31 196 GLY A N 1
ATOM 1524 C CA . GLY A 1 196 ? -17.967 8.539 41.676 1.00 69.31 196 GLY A CA 1
ATOM 1525 C C . GLY A 1 196 ? -16.778 8.026 40.849 1.00 69.31 196 GLY A C 1
ATOM 1526 O O . GLY A 1 196 ? -15.706 8.623 40.923 1.00 69.31 196 GLY A O 1
ATOM 1527 N N . LYS A 1 197 ? -16.951 6.956 40.059 1.00 73.00 197 LYS A N 1
ATOM 1528 C CA . LYS A 1 197 ? -16.016 6.532 39.000 1.00 73.00 197 LYS A CA 1
ATOM 1529 C C . LYS A 1 197 ? -16.783 6.338 37.686 1.00 73.00 197 LYS A C 1
ATOM 1531 O O . LYS A 1 197 ? -17.404 7.282 37.213 1.00 73.00 197 LYS A O 1
ATOM 1536 N N . VAL A 1 198 ? -16.773 5.132 37.119 1.00 85.69 198 VAL A N 1
ATOM 1537 C CA . VAL A 1 198 ? -17.605 4.759 35.973 1.00 85.69 198 VAL A CA 1
ATOM 1538 C C . VAL A 1 198 ? -18.912 4.195 36.526 1.00 85.69 198 VAL A C 1
ATOM 1540 O O . VAL A 1 198 ? -18.932 3.104 37.084 1.00 85.69 198 VAL A O 1
ATOM 1543 N N . ASN A 1 199 ? -19.998 4.960 36.427 1.00 90.06 199 ASN A N 1
ATOM 1544 C CA . ASN A 1 199 ? -21.316 4.572 36.946 1.00 90.06 199 ASN A CA 1
ATOM 1545 C C . ASN A 1 199 ? -22.305 4.218 35.829 1.00 90.06 199 ASN A C 1
ATOM 1547 O O . ASN A 1 199 ? -23.511 4.297 36.034 1.00 90.06 199 ASN A O 1
ATOM 1551 N N . VAL A 1 200 ? -21.811 3.908 34.634 1.00 93.06 200 VAL A N 1
ATOM 1552 C CA . VAL A 1 200 ? -22.642 3.700 33.447 1.00 93.06 200 VAL A CA 1
ATOM 1553 C C . VAL A 1 200 ? -22.381 2.309 32.904 1.00 93.06 200 VAL A C 1
ATOM 1555 O O . VAL A 1 200 ? -21.225 1.935 32.696 1.00 93.06 200 VAL A O 1
ATOM 1558 N N . VAL A 1 201 ? -23.462 1.554 32.723 1.00 95.06 201 VAL A N 1
ATOM 1559 C CA . VAL A 1 201 ? -23.460 0.262 32.042 1.00 95.06 201 VAL A CA 1
ATOM 1560 C C . VAL A 1 201 ? -23.858 0.476 30.586 1.00 95.06 201 VAL A C 1
ATOM 1562 O O . VAL A 1 201 ? -24.775 1.249 30.293 1.00 95.06 201 VAL A O 1
ATOM 1565 N N . TYR A 1 202 ? -23.150 -0.197 29.683 1.00 94.44 202 TYR A N 1
ATOM 1566 C CA . TYR A 1 202 ? -23.399 -0.136 28.244 1.00 94.44 202 TYR A CA 1
ATOM 1567 C C . TYR A 1 202 ? -23.787 -1.514 27.702 1.00 94.44 202 TYR A C 1
ATOM 1569 O O . TYR A 1 202 ? -23.197 -2.506 28.147 1.00 94.44 202 TYR A O 1
ATOM 1577 N N . PRO A 1 203 ? -24.715 -1.600 26.729 1.00 92.88 203 PRO A N 1
ATOM 1578 C CA . PRO A 1 203 ? -24.988 -2.840 26.000 1.00 92.88 203 PRO A CA 1
ATOM 1579 C C . PRO A 1 203 ? -23.703 -3.438 25.432 1.00 92.88 203 PRO A C 1
ATOM 1581 O O . PRO A 1 203 ? -22.904 -2.721 24.827 1.00 92.88 203 PRO A O 1
ATOM 1584 N N . TYR A 1 204 ? -23.477 -4.732 25.665 1.00 92.56 204 TYR A N 1
ATOM 1585 C CA . TYR A 1 204 ? -22.299 -5.481 25.200 1.00 92.56 204 TYR A CA 1
ATOM 1586 C C . TYR A 1 204 ? -20.940 -4.919 25.676 1.00 92.56 204 TYR A C 1
ATOM 1588 O O . TYR A 1 204 ? -19.884 -5.348 25.216 1.00 92.56 204 TYR A O 1
ATOM 1596 N N . GLY A 1 205 ? -20.947 -3.937 26.586 1.00 93.69 205 GLY A N 1
ATOM 1597 C CA . GLY A 1 205 ? -19.764 -3.169 26.975 1.00 93.69 205 GLY A CA 1
ATOM 1598 C C . GLY A 1 205 ? -19.350 -2.071 25.983 1.00 93.69 205 GLY A C 1
ATOM 1599 O O . GLY A 1 205 ? -18.274 -1.499 26.152 1.00 93.69 205 GLY A O 1
ATOM 1600 N N . ASN A 1 206 ? -20.164 -1.745 24.974 1.00 94.50 206 ASN A N 1
ATOM 1601 C CA . ASN A 1 206 ? -19.835 -0.743 23.959 1.00 94.50 206 ASN A CA 1
ATOM 1602 C C . ASN A 1 206 ? -20.016 0.691 24.470 1.00 94.50 206 ASN A C 1
ATOM 1604 O O . ASN A 1 206 ? -21.124 1.230 24.455 1.00 94.50 206 ASN A O 1
ATOM 1608 N N . VAL A 1 207 ? -18.931 1.369 24.839 1.00 93.44 207 VAL A N 1
ATOM 1609 C CA . VAL A 1 207 ? -19.030 2.768 25.304 1.00 93.44 207 VAL A CA 1
ATOM 1610 C C . VAL A 1 207 ? -19.379 3.747 24.177 1.00 93.44 207 VAL A C 1
ATOM 1612 O O . VAL A 1 207 ? -19.657 4.906 24.441 1.00 93.44 207 VAL A O 1
ATOM 1615 N N . GLN A 1 208 ? -19.364 3.291 22.921 1.00 92.06 208 GLN A N 1
ATOM 1616 C CA . GLN A 1 208 ? -19.716 4.053 21.719 1.00 92.06 208 GLN A CA 1
ATOM 1617 C C . GLN A 1 208 ? -21.052 3.593 21.123 1.00 92.06 208 GLN A C 1
ATOM 1619 O O . GLN A 1 208 ? -21.284 3.746 19.920 1.00 92.06 208 GLN A O 1
ATOM 1624 N N . ASN A 1 209 ? -21.905 2.977 21.944 1.00 90.44 209 ASN A N 1
ATOM 1625 C CA . ASN A 1 209 ? -23.220 2.515 21.530 1.00 90.44 209 ASN A CA 1
ATOM 1626 C C . ASN A 1 209 ? -24.061 3.681 20.976 1.00 90.44 209 ASN A C 1
ATOM 1628 O O . ASN A 1 209 ? -24.266 4.678 21.670 1.00 90.44 209 ASN A O 1
ATOM 1632 N N . GLY A 1 210 ? -24.534 3.547 19.736 1.00 84.88 210 GLY A N 1
ATOM 1633 C CA . GLY A 1 210 ? -25.391 4.527 19.057 1.00 84.88 210 GLY A CA 1
ATOM 1634 C C . GLY A 1 210 ? -26.893 4.311 19.270 1.00 84.88 210 GLY A C 1
ATOM 1635 O O . GLY A 1 210 ? -27.691 5.171 18.895 1.00 84.88 210 GLY A O 1
ATOM 1636 N N . GLU A 1 211 ? -27.281 3.186 19.874 1.00 82.88 211 GLU A N 1
ATOM 1637 C CA . GLU A 1 211 ? -28.684 2.811 20.057 1.00 82.88 211 GLU A CA 1
ATOM 1638 C C . GLU A 1 211 ? -29.337 3.469 21.263 1.00 82.88 211 GLU A C 1
ATOM 1640 O O . GLU A 1 211 ? -28.704 3.647 22.300 1.00 82.88 211 GLU A O 1
ATOM 1645 N N . LYS A 1 212 ? -30.631 3.775 21.144 1.00 85.50 212 LYS A N 1
ATOM 1646 C CA . LYS A 1 212 ? -31.400 4.499 22.169 1.00 85.50 212 LYS A CA 1
ATOM 1647 C C . LYS A 1 212 ? -32.123 3.597 23.161 1.00 85.50 212 LYS A C 1
ATOM 1649 O O . LYS A 1 212 ? -32.543 4.087 24.201 1.00 85.50 212 LYS A O 1
ATOM 1654 N N . ASP A 1 213 ? -32.274 2.317 22.856 1.00 86.81 213 ASP A N 1
ATOM 1655 C CA . ASP A 1 213 ? -32.979 1.360 23.700 1.00 86.81 213 ASP A CA 1
ATOM 1656 C C . ASP A 1 213 ? -32.291 0.002 23.657 1.00 86.81 213 ASP A C 1
ATOM 1658 O O . ASP A 1 213 ? -31.923 -0.435 22.579 1.00 86.81 213 ASP A O 1
ATOM 1662 N N . TRP A 1 214 ? -32.143 -0.675 24.798 1.00 88.81 214 TRP A N 1
ATOM 1663 C CA . TRP A 1 214 ? -31.639 -2.052 24.866 1.00 88.81 214 TRP A CA 1
ATOM 1664 C C . TRP A 1 214 ? -32.532 -2.893 25.768 1.00 88.81 214 TRP A C 1
ATOM 1666 O O . TRP A 1 214 ? -32.728 -2.544 26.927 1.00 88.81 214 TRP A O 1
ATOM 1676 N N . ASN A 1 215 ? -33.058 -4.010 25.261 1.00 86.62 215 ASN A N 1
ATOM 1677 C CA . ASN A 1 215 ? -33.851 -4.979 26.031 1.00 86.62 215 ASN A CA 1
ATOM 1678 C C . ASN A 1 215 ? -34.973 -4.341 26.888 1.00 86.62 215 ASN A C 1
ATOM 1680 O O . ASN A 1 215 ? -35.197 -4.722 28.037 1.00 86.62 215 ASN A O 1
ATOM 1684 N N . GLY A 1 216 ? -35.652 -3.330 26.331 1.00 85.75 216 GLY A N 1
ATOM 1685 C CA . GLY A 1 216 ? -36.728 -2.588 26.999 1.00 85.75 216 GLY A CA 1
ATOM 1686 C C . GLY A 1 216 ? -36.280 -1.451 27.927 1.00 85.75 216 GLY A C 1
ATOM 1687 O O . GLY A 1 216 ? -37.134 -0.841 28.565 1.00 85.75 216 GLY A O 1
ATOM 1688 N N . PHE A 1 217 ? -34.980 -1.154 28.010 1.00 90.81 217 PHE A N 1
ATOM 1689 C CA . PHE A 1 217 ? -34.434 -0.008 28.741 1.00 90.81 217 PHE A CA 1
ATOM 1690 C C . PHE A 1 217 ? -34.161 1.165 27.804 1.00 90.81 217 PHE A C 1
ATOM 1692 O O . PHE A 1 217 ? -33.429 0.998 26.832 1.00 90.81 217 PHE A O 1
ATOM 1699 N N . ASP A 1 218 ? -34.655 2.353 28.153 1.00 92.00 218 ASP A N 1
ATOM 1700 C CA . ASP A 1 218 ? -34.262 3.602 27.499 1.00 92.00 218 ASP A CA 1
ATOM 1701 C C . ASP A 1 218 ? -32.832 3.988 27.908 1.00 92.00 218 ASP A C 1
ATOM 1703 O O . ASP A 1 218 ? -32.486 4.023 29.094 1.00 92.00 218 ASP A O 1
ATOM 1707 N N . LEU A 1 219 ? -31.999 4.302 26.921 1.00 91.75 219 LEU A N 1
ATOM 1708 C CA . LEU A 1 219 ? -30.595 4.651 27.092 1.00 91.75 219 LEU A CA 1
ATOM 1709 C C . LEU A 1 219 ? -30.390 6.167 26.967 1.00 91.75 219 LEU A C 1
ATOM 1711 O O . LEU A 1 219 ? -31.082 6.856 26.217 1.00 91.75 219 LEU A O 1
ATOM 1715 N N . GLN A 1 220 ? -29.405 6.694 27.692 1.00 91.44 220 GLN A N 1
ATOM 1716 C CA . GLN A 1 220 ? -29.074 8.121 27.752 1.00 91.44 220 GLN A CA 1
ATOM 1717 C C . GLN A 1 220 ? -27.618 8.353 27.341 1.00 91.44 220 GLN A C 1
ATOM 1719 O O . GLN A 1 220 ? -26.742 7.551 27.667 1.00 91.44 220 GLN A O 1
ATOM 1724 N N . ASN A 1 221 ? -27.352 9.462 26.649 1.00 88.75 221 ASN A N 1
ATOM 1725 C CA . ASN A 1 221 ? -26.032 9.821 26.121 1.00 88.75 221 ASN A CA 1
ATOM 1726 C C . ASN A 1 221 ? -25.373 11.013 26.836 1.00 88.75 221 ASN A C 1
ATOM 1728 O O . ASN A 1 221 ? -24.354 11.511 26.380 1.00 88.75 221 ASN A O 1
ATOM 1732 N N . ASP A 1 222 ? -25.919 11.478 27.959 1.00 88.25 222 ASP A N 1
ATOM 1733 C CA . ASP A 1 222 ? -25.377 12.575 28.778 1.00 88.25 222 ASP A CA 1
ATOM 1734 C C . ASP A 1 222 ? -24.776 12.074 30.108 1.00 88.25 222 ASP A C 1
ATOM 1736 O O . ASP A 1 222 ? -24.517 12.836 31.043 1.00 88.25 222 ASP A O 1
ATOM 1740 N N . LEU A 1 223 ? -24.548 10.760 30.208 1.00 89.38 223 LEU A N 1
ATOM 1741 C CA . LEU A 1 223 ? -24.151 10.098 31.450 1.00 89.38 223 LEU A CA 1
ATOM 1742 C C . LEU A 1 223 ? -22.640 10.097 31.715 1.00 89.38 223 LEU A C 1
ATOM 1744 O O . LEU A 1 223 ? -22.227 9.943 32.868 1.00 89.38 223 LEU A O 1
ATOM 1748 N N . MET A 1 224 ? -21.823 10.252 30.671 1.00 87.44 224 MET A N 1
ATOM 1749 C CA . MET A 1 224 ? -20.356 10.254 30.724 1.00 87.44 224 MET A CA 1
ATOM 1750 C C . MET A 1 224 ? -19.777 11.449 29.967 1.00 87.44 224 MET A C 1
ATOM 1752 O O . MET A 1 224 ? -20.433 12.044 29.119 1.00 87.44 224 MET A O 1
ATOM 1756 N N . HIS A 1 225 ? -18.516 11.777 30.258 1.00 85.81 225 HIS A N 1
ATOM 1757 C CA . HIS A 1 225 ? -17.761 12.768 29.493 1.00 85.81 225 HIS A CA 1
ATOM 1758 C C . HIS A 1 225 ? -17.618 12.331 28.023 1.00 85.81 225 HIS A C 1
ATOM 1760 O O . HIS A 1 225 ? -17.382 11.152 27.755 1.00 85.81 225 HIS A O 1
ATOM 1766 N N . GLU A 1 226 ? -17.706 13.271 27.081 1.00 80.75 226 GLU A N 1
ATOM 1767 C CA . GLU A 1 226 ? -17.625 13.013 25.631 1.00 80.75 226 GLU A CA 1
ATOM 1768 C C . GLU A 1 226 ? -16.355 12.254 25.223 1.00 80.75 226 GLU A C 1
ATOM 1770 O O . GLU A 1 226 ? -16.432 11.243 24.524 1.00 80.75 226 GLU A O 1
ATOM 1775 N N . ASP A 1 227 ? -15.196 12.637 25.765 1.00 84.12 227 ASP A N 1
ATOM 1776 C CA . ASP A 1 227 ? -13.914 11.956 25.532 1.00 84.12 227 ASP A CA 1
ATOM 1777 C C . ASP A 1 227 ? -13.891 10.479 25.930 1.00 84.12 227 ASP A C 1
ATOM 1779 O O . ASP A 1 227 ? -12.978 9.754 25.530 1.00 84.12 227 ASP A O 1
ATOM 1783 N N . TYR A 1 228 ? -14.846 10.008 26.731 1.00 86.31 228 TYR A N 1
ATOM 1784 C CA . TYR A 1 228 ? -14.924 8.593 27.071 1.00 86.31 228 TYR A CA 1
ATOM 1785 C C . TYR A 1 228 ? -15.259 7.731 25.846 1.00 86.31 228 TYR A C 1
ATOM 1787 O O . TYR A 1 228 ? -14.796 6.590 25.751 1.00 86.31 228 TYR A O 1
ATOM 1795 N N . SER A 1 229 ? -16.009 8.309 24.900 1.00 88.31 229 SER A N 1
ATOM 1796 C CA . SER A 1 229 ? -16.574 7.633 23.726 1.00 88.31 229 SER A CA 1
ATOM 1797 C C . SER A 1 229 ? -15.985 8.130 22.395 1.00 88.31 229 SER A C 1
ATOM 1799 O O . SER A 1 229 ? -16.302 7.584 21.340 1.00 88.31 229 SER A O 1
ATOM 1801 N N . LYS A 1 230 ? -15.107 9.142 22.401 1.00 87.44 230 LYS A N 1
ATOM 1802 C CA . LYS A 1 230 ? -14.449 9.631 21.175 1.00 87.44 230 LYS A CA 1
ATOM 1803 C C . LYS A 1 230 ? -13.548 8.555 20.546 1.00 87.44 230 LYS A C 1
ATOM 1805 O O . LYS A 1 230 ? -12.845 7.816 21.238 1.00 87.44 230 LYS A O 1
ATOM 1810 N N . PHE A 1 231 ? -13.516 8.510 19.214 1.00 88.44 231 PHE A N 1
ATOM 1811 C CA . PHE A 1 231 ? -12.573 7.688 18.444 1.00 88.44 231 PHE A CA 1
ATOM 1812 C C . PHE A 1 231 ? -11.132 8.217 18.571 1.00 88.44 231 PHE A C 1
ATOM 1814 O O . PHE A 1 231 ? -10.173 7.437 18.578 1.00 88.44 231 PHE A O 1
ATOM 1821 N N . GLY A 1 232 ? -10.972 9.536 18.705 1.00 86.69 232 GLY A N 1
ATOM 1822 C CA . GLY A 1 232 ? -9.693 10.217 18.894 1.00 86.69 232 GLY A CA 1
ATOM 1823 C C . GLY A 1 232 ? -9.871 11.702 19.223 1.00 86.69 232 GLY A C 1
ATOM 1824 O O . GLY A 1 232 ? -10.974 12.231 19.133 1.00 86.69 232 GLY A O 1
ATOM 1825 N N . SER A 1 233 ? -8.784 12.387 19.592 1.00 81.31 233 SER A N 1
ATOM 1826 C CA . SER A 1 233 ? -8.813 13.820 19.945 1.00 81.31 233 SER A CA 1
ATOM 1827 C C . SER A 1 233 ? -9.120 14.734 18.753 1.00 81.31 233 SER A C 1
ATOM 1829 O O . SER A 1 233 ? -9.610 15.838 18.938 1.00 81.31 233 SER A O 1
ATOM 1831 N N . TRP A 1 234 ? -8.899 14.264 17.523 1.00 82.00 234 TRP A N 1
ATOM 1832 C CA . TRP A 1 234 ? -9.253 14.980 16.290 1.00 82.00 234 TRP A CA 1
ATOM 1833 C C . TRP A 1 234 ? -10.768 15.131 16.081 1.00 82.00 234 TRP A C 1
ATOM 1835 O O . TRP A 1 234 ? -11.188 15.884 15.214 1.00 82.00 234 TRP A O 1
ATOM 1845 N N . GLN A 1 235 ? -11.609 14.411 16.828 1.00 78.75 235 GLN A N 1
ATOM 1846 C CA . GLN A 1 235 ? -13.059 14.419 16.610 1.00 78.75 235 GLN A CA 1
ATOM 1847 C C . GLN A 1 235 ? -13.698 15.780 16.945 1.00 78.75 235 GLN A C 1
ATOM 1849 O O . GLN A 1 235 ? -14.748 16.117 16.414 1.00 78.75 235 GLN A O 1
ATOM 1854 N N . GLU A 1 236 ? -13.036 16.615 17.750 1.00 65.56 236 GLU A N 1
ATOM 1855 C CA . GLU A 1 236 ? -13.485 17.987 18.041 1.00 65.56 236 GLU A CA 1
ATOM 1856 C C . GLU A 1 236 ? -13.391 18.932 16.836 1.00 65.56 236 GLU A C 1
ATOM 1858 O O . GLU A 1 236 ? -14.127 19.914 16.768 1.00 65.56 236 GLU A O 1
ATOM 1863 N N . SER A 1 237 ? -12.508 18.641 15.874 1.00 54.91 237 SER A N 1
ATOM 1864 C CA . SER A 1 237 ? -12.320 19.433 14.654 1.00 54.91 237 SER A CA 1
ATOM 1865 C C . SER A 1 237 ? -13.106 18.893 13.458 1.00 54.91 237 SER A C 1
ATOM 1867 O O . SER A 1 237 ? -12.905 19.355 12.333 1.00 54.91 237 SER A O 1
ATOM 1869 N N . TRP A 1 238 ? -14.009 17.930 13.677 1.00 58.09 238 TRP A N 1
ATOM 1870 C CA . TRP A 1 238 ? -14.841 17.381 12.612 1.00 58.09 238 TRP A CA 1
ATOM 1871 C C . TRP A 1 238 ? -15.840 18.448 12.125 1.00 58.09 238 TRP A C 1
ATOM 1873 O O . TRP A 1 238 ? -16.650 18.925 12.928 1.00 58.09 238 TRP A O 1
ATOM 1883 N N . PRO A 1 239 ? -15.799 18.859 10.842 1.00 51.34 239 PRO A N 1
ATOM 1884 C CA . PRO A 1 239 ? -16.696 19.886 10.330 1.00 51.34 239 PRO A CA 1
ATOM 1885 C C . PRO A 1 239 ? -18.131 19.361 10.335 1.00 51.34 239 PRO A C 1
ATOM 1887 O O . PRO A 1 239 ? -18.498 18.478 9.565 1.00 51.34 239 PRO A O 1
ATOM 1890 N N . VAL A 1 240 ? -18.956 19.896 11.231 1.00 50.44 240 VAL A N 1
ATOM 1891 C CA . VAL A 1 240 ? -20.368 19.505 11.362 1.00 50.44 240 VAL A CA 1
ATOM 1892 C C . VAL A 1 240 ? -21.200 20.027 10.178 1.00 50.44 240 VAL A C 1
ATOM 1894 O O . VAL A 1 240 ? -22.228 19.455 9.826 1.00 50.44 240 VAL A O 1
ATOM 1897 N N . ASP A 1 241 ? -20.750 21.102 9.533 1.00 47.72 241 ASP A N 1
ATOM 1898 C CA . ASP A 1 241 ? -21.454 21.827 8.475 1.00 47.72 241 ASP A CA 1
ATOM 1899 C C . ASP A 1 241 ? -21.254 21.234 7.069 1.00 47.72 241 ASP A C 1
ATOM 1901 O O . ASP A 1 241 ? -22.213 21.171 6.298 1.00 47.72 241 ASP A O 1
ATOM 1905 N N . GLN A 1 242 ? -20.059 20.733 6.741 1.00 42.97 242 GLN A N 1
ATOM 1906 C CA . GLN A 1 242 ? -19.724 20.239 5.391 1.00 42.97 242 GLN A CA 1
ATOM 1907 C C . GLN A 1 242 ? -20.363 18.888 5.016 1.00 42.97 242 GLN A C 1
ATOM 1909 O O . GLN A 1 242 ? -20.308 18.482 3.854 1.00 42.97 242 GLN A O 1
ATOM 1914 N N . PHE A 1 243 ? -21.003 18.205 5.970 1.00 45.53 243 PHE A N 1
ATOM 1915 C CA . PHE A 1 243 ? -21.522 16.841 5.800 1.00 45.53 243 PHE A CA 1
ATOM 1916 C C . PHE A 1 243 ? -23.017 16.691 6.116 1.00 45.53 243 PHE A C 1
ATOM 1918 O O . PHE A 1 243 ? -23.516 15.573 6.258 1.00 45.53 243 PHE A O 1
ATOM 1925 N N . THR A 1 244 ? -23.756 17.803 6.173 1.00 41.47 244 THR A N 1
ATOM 1926 C CA . THR A 1 244 ? -25.223 17.799 6.274 1.00 41.47 244 THR A CA 1
ATOM 1927 C C . THR A 1 244 ? -25.857 17.347 4.952 1.00 41.47 244 THR A C 1
ATOM 1929 O O . THR A 1 244 ? -26.273 18.149 4.123 1.00 41.47 244 THR A O 1
ATOM 1932 N N . HIS A 1 245 ? -25.934 16.035 4.727 1.00 43.47 245 HIS A N 1
ATOM 1933 C CA . HIS A 1 245 ? -26.967 15.485 3.845 1.00 43.47 245 HIS A CA 1
ATOM 1934 C C . HIS A 1 245 ? -28.303 15.443 4.599 1.00 43.47 245 HIS A C 1
ATOM 1936 O O . HIS A 1 245 ? -28.324 15.273 5.822 1.00 43.47 245 HIS A O 1
ATOM 1942 N N . GLU A 1 246 ? -29.420 15.607 3.882 1.00 37.41 246 GLU A N 1
ATOM 1943 C CA . GLU A 1 246 ? -30.763 15.450 4.455 1.00 37.41 246 GLU A CA 1
ATOM 1944 C C . GLU A 1 246 ? -30.858 14.131 5.250 1.00 37.41 246 GLU A C 1
ATOM 1946 O O . GLU A 1 246 ? -30.584 13.049 4.730 1.00 37.41 246 GLU A O 1
ATOM 1951 N N . GLY A 1 247 ? -31.228 14.231 6.531 1.00 42.12 247 GLY A N 1
ATOM 1952 C CA . GLY A 1 247 ? -31.513 13.084 7.399 1.00 42.12 247 GLY A CA 1
ATOM 1953 C C . GLY A 1 247 ? -30.382 12.597 8.315 1.00 42.12 247 GLY A C 1
ATOM 1954 O O . GLY A 1 247 ? -30.652 11.726 9.130 1.00 42.12 247 GLY A O 1
ATOM 1955 N N . VAL A 1 248 ? -29.155 13.137 8.251 1.00 46.00 248 VAL A N 1
ATOM 1956 C CA . VAL A 1 248 ? -28.073 12.746 9.187 1.00 46.00 248 VAL A CA 1
ATOM 1957 C C . VAL A 1 248 ? -28.121 13.598 10.459 1.00 46.00 248 VAL A C 1
ATOM 1959 O O . VAL A 1 248 ? -27.940 14.817 10.415 1.00 46.00 248 VAL A O 1
ATOM 1962 N N . ASP A 1 249 ? -28.329 12.955 11.610 1.00 49.31 249 ASP A N 1
ATOM 1963 C CA . ASP A 1 249 ? -28.331 13.610 12.922 1.00 49.31 249 ASP A CA 1
ATOM 1964 C C . ASP A 1 249 ? -26.897 13.922 13.390 1.00 49.31 249 ASP A C 1
ATOM 1966 O O . ASP A 1 249 ? -26.230 13.144 14.077 1.00 49.31 249 ASP A O 1
ATOM 1970 N N . VAL A 1 250 ? -26.417 15.101 13.000 1.00 48.47 250 VAL A N 1
ATOM 1971 C CA . VAL A 1 250 ? -25.090 15.649 13.327 1.00 48.47 250 VAL A CA 1
ATOM 1972 C C . VAL A 1 250 ? -24.817 15.812 14.827 1.00 48.47 250 VAL A C 1
ATOM 1974 O O . VAL A 1 250 ? -23.655 15.913 15.218 1.00 48.47 250 VAL A O 1
ATOM 1977 N N . THR A 1 251 ? -25.840 15.775 15.691 1.00 49.59 251 THR A N 1
ATOM 1978 C CA . THR A 1 251 ? -25.634 15.823 17.152 1.00 49.59 251 THR A CA 1
ATOM 1979 C C . THR A 1 251 ? -24.987 14.549 17.708 1.00 49.59 251 THR A C 1
ATOM 1981 O O . THR A 1 251 ? -24.437 14.568 18.808 1.00 49.59 251 THR A O 1
ATOM 1984 N N . ARG A 1 252 ? -24.989 13.453 16.936 1.00 56.22 252 ARG A N 1
ATOM 1985 C CA . ARG A 1 252 ? -24.442 12.149 17.346 1.00 56.22 252 ARG A CA 1
ATOM 1986 C C . ARG A 1 252 ? -22.966 11.971 17.060 1.00 56.22 252 ARG A C 1
ATOM 1988 O O . ARG A 1 252 ? -22.289 11.252 17.783 1.00 56.22 252 ARG A O 1
ATOM 1995 N N . VAL A 1 253 ? -22.463 12.644 16.029 1.00 57.12 253 VAL A N 1
ATOM 1996 C CA . VAL A 1 253 ? -21.088 12.461 15.549 1.00 57.12 253 VAL A CA 1
ATOM 1997 C C . VAL A 1 253 ? -20.060 12.861 16.609 1.00 57.12 253 VAL A C 1
ATOM 1999 O O . VAL A 1 253 ? -18.959 12.332 16.590 1.00 57.12 253 VAL A O 1
ATOM 2002 N N . ASN A 1 254 ? -20.435 13.705 17.578 1.00 60.25 254 ASN A N 1
ATOM 2003 C CA . ASN A 1 254 ? -19.565 14.178 18.661 1.00 60.25 254 ASN A CA 1
ATOM 2004 C C . ASN A 1 254 ? -20.093 13.858 20.078 1.00 60.25 254 ASN A C 1
ATOM 2006 O O . ASN A 1 254 ? -19.522 14.332 21.056 1.00 60.25 254 ASN A O 1
ATOM 2010 N N . GLY A 1 255 ? -21.176 13.078 20.207 1.00 67.19 255 GLY A N 1
ATOM 2011 C CA . GLY A 1 255 ? -21.819 12.787 21.496 1.00 67.19 255 GLY A CA 1
ATOM 2012 C C . GLY A 1 255 ? -21.242 11.558 22.226 1.00 67.19 255 GLY A C 1
ATOM 2013 O O . GLY A 1 255 ? -20.679 10.673 21.577 1.00 67.19 255 GLY A O 1
ATOM 2014 N N . PRO A 1 256 ? -21.386 11.457 23.564 1.00 81.94 256 PRO A N 1
ATOM 2015 C CA . PRO A 1 256 ? -21.094 10.222 24.296 1.00 81.94 256 PRO A CA 1
ATOM 2016 C C . PRO A 1 256 ? -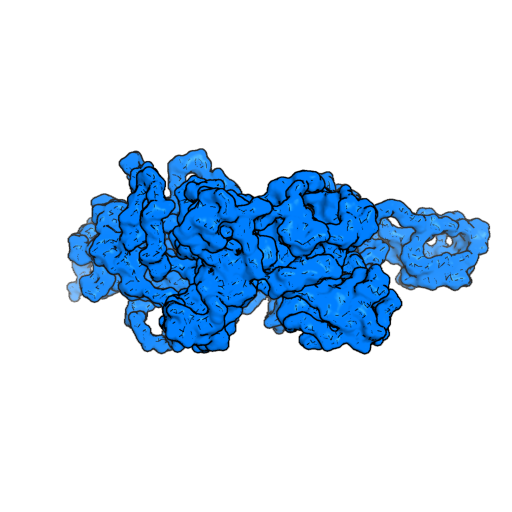21.984 9.056 23.829 1.00 81.94 256 PRO A C 1
ATOM 2018 O O . PRO A 1 256 ? -23.067 9.273 23.285 1.00 81.94 256 PRO A O 1
ATOM 2021 N N . GLY A 1 257 ? -21.552 7.812 24.057 1.00 88.06 257 GLY A N 1
ATOM 2022 C CA . GLY A 1 257 ? -22.397 6.648 23.786 1.00 88.06 257 GLY A CA 1
ATOM 2023 C C . GLY A 1 257 ? -23.604 6.559 24.723 1.00 88.06 257 GLY A C 1
ATOM 2024 O O . GLY A 1 257 ? -23.605 7.092 25.834 1.00 88.06 257 GLY A O 1
ATOM 2025 N N . PHE A 1 258 ? -24.631 5.846 24.272 1.00 91.06 258 PHE A N 1
ATOM 2026 C CA . PHE A 1 258 ? -25.877 5.637 25.001 1.00 91.06 258 PHE A CA 1
ATOM 2027 C C . PHE A 1 258 ? -25.768 4.466 25.990 1.00 91.06 258 PHE A C 1
ATOM 2029 O O . PHE A 1 258 ? -25.477 3.335 25.590 1.00 91.06 258 PHE A O 1
ATOM 2036 N N . GLY A 1 259 ? -26.049 4.718 27.271 1.00 93.75 259 GLY A N 1
ATOM 2037 C CA . GLY A 1 259 ? -26.052 3.711 28.341 1.00 93.75 259 GLY A CA 1
ATOM 2038 C C . GLY A 1 259 ? -27.047 4.030 29.461 1.00 93.75 259 GLY A C 1
ATOM 2039 O O . GLY A 1 259 ? -27.875 4.929 29.327 1.00 93.75 259 GLY A O 1
ATOM 2040 N N . VAL A 1 260 ? -26.963 3.310 30.585 1.00 95.50 260 VAL A N 1
ATOM 2041 C CA . VAL A 1 260 ? -27.799 3.557 31.781 1.00 95.50 260 VAL A CA 1
ATOM 2042 C C . VAL A 1 260 ? -26.930 3.714 33.023 1.00 95.50 260 VAL A C 1
ATOM 2044 O O . VAL A 1 260 ? -25.904 3.046 33.170 1.00 95.50 260 VAL A O 1
ATOM 2047 N N . ARG A 1 261 ? -27.333 4.583 33.957 1.00 94.94 261 ARG A N 1
ATOM 2048 C CA . ARG A 1 261 ? -26.667 4.693 35.260 1.00 94.94 261 ARG A CA 1
ATOM 2049 C C . ARG A 1 261 ? -26.889 3.416 36.067 1.00 94.94 261 ARG A C 1
ATOM 2051 O O . ARG A 1 261 ? -28.010 3.104 36.452 1.00 94.94 261 ARG A O 1
ATOM 2058 N N . TRP A 1 262 ? -25.810 2.713 36.398 1.00 94.06 262 TRP A N 1
ATOM 2059 C CA . TRP A 1 262 ? -25.868 1.462 37.161 1.00 94.06 262 TRP A CA 1
ATOM 2060 C C . TRP A 1 262 ? -26.506 1.641 38.545 1.00 94.06 262 TRP A C 1
ATOM 2062 O O . TRP A 1 262 ? -27.207 0.755 39.029 1.00 94.06 262 TRP A O 1
ATOM 2072 N N . SER A 1 263 ? -26.286 2.798 39.176 1.00 91.94 263 SER A N 1
ATOM 2073 C CA . SER A 1 263 ? -26.875 3.149 40.474 1.00 91.94 263 SER A CA 1
ATOM 2074 C C . SER A 1 263 ? -28.392 3.313 40.459 1.00 91.94 263 SER A C 1
ATOM 2076 O O . SER A 1 263 ? -29.002 3.243 41.524 1.00 91.94 263 SER A O 1
ATOM 2078 N N . ASP A 1 264 ? -28.972 3.571 39.288 1.00 92.81 264 ASP A N 1
ATOM 2079 C CA . ASP A 1 264 ? -30.385 3.923 39.151 1.00 92.81 264 ASP A CA 1
ATOM 2080 C C . ASP A 1 264 ? -31.238 2.676 38.877 1.00 92.81 264 ASP A C 1
ATOM 2082 O O . ASP A 1 264 ? -32.451 2.705 39.066 1.00 92.81 264 ASP A O 1
ATOM 2086 N N . LEU A 1 265 ? -30.589 1.566 38.506 1.00 92.69 265 LEU A N 1
ATOM 2087 C CA . LEU A 1 265 ? -31.223 0.281 38.249 1.00 92.69 265 LEU A CA 1
ATOM 2088 C C . LEU A 1 265 ? -31.633 -0.429 39.548 1.00 92.69 265 LEU A C 1
ATOM 2090 O O . LEU A 1 265 ? -30.859 -0.545 40.513 1.00 92.69 265 LEU A O 1
ATOM 2094 N N . THR A 1 266 ? -32.831 -1.010 39.545 1.00 91.12 266 THR A N 1
ATOM 2095 C CA . THR A 1 266 ? -33.289 -1.902 40.618 1.00 91.12 266 THR A CA 1
ATOM 2096 C C . THR A 1 266 ? -32.461 -3.194 40.666 1.00 91.12 266 THR A C 1
ATOM 2098 O O . THR A 1 266 ? -31.586 -3.454 39.835 1.00 91.12 266 THR A O 1
ATOM 2101 N N . ALA A 1 267 ? -32.670 -4.028 41.688 1.00 86.56 267 ALA A N 1
ATOM 2102 C CA . ALA A 1 267 ? -31.997 -5.328 41.749 1.00 86.56 267 ALA A CA 1
ATOM 2103 C C . ALA A 1 267 ? -32.472 -6.254 40.615 1.00 86.56 267 ALA A C 1
ATOM 2105 O O . ALA A 1 267 ? -31.676 -6.985 40.030 1.00 86.56 267 ALA A O 1
ATOM 2106 N N . GLU A 1 268 ? -33.761 -6.191 40.284 1.00 86.81 268 GLU A N 1
ATOM 2107 C CA . GLU A 1 268 ? -34.392 -6.961 39.219 1.00 86.81 268 GLU A CA 1
ATOM 2108 C C . GLU A 1 268 ? -33.873 -6.536 37.844 1.00 86.81 268 GLU A C 1
ATOM 2110 O O . GLU A 1 268 ? -33.522 -7.389 37.034 1.00 86.81 268 GLU A O 1
ATOM 2115 N N . GLU A 1 269 ? -33.748 -5.231 37.605 1.00 91.62 269 GLU A N 1
ATOM 2116 C CA . GLU A 1 269 ? -33.221 -4.698 36.348 1.00 91.62 269 GLU A CA 1
ATOM 2117 C C . GLU A 1 269 ? -31.745 -5.053 36.164 1.00 91.62 269 GLU A C 1
ATOM 2119 O O . GLU A 1 269 ? -31.349 -5.502 35.089 1.00 91.62 269 GLU A O 1
ATOM 2124 N N . ARG A 1 270 ? -30.930 -4.967 37.225 1.00 90.19 270 ARG A N 1
ATOM 2125 C CA . ARG A 1 270 ? -29.533 -5.431 37.176 1.00 90.19 270 ARG A CA 1
ATOM 2126 C C . ARG A 1 270 ? -29.427 -6.911 36.814 1.00 90.19 270 ARG A C 1
ATOM 2128 O O . ARG A 1 270 ? -28.509 -7.284 36.088 1.00 90.19 270 ARG A O 1
ATOM 2135 N N . ASN A 1 271 ? -30.362 -7.753 37.259 1.00 86.88 271 ASN A N 1
ATOM 2136 C CA . ASN A 1 271 ? -30.372 -9.166 36.874 1.00 86.88 271 ASN A CA 1
ATOM 2137 C C . ASN A 1 271 ? -30.625 -9.362 35.374 1.00 86.88 271 ASN A C 1
ATOM 2139 O O . ASN A 1 271 ? -30.075 -10.303 34.812 1.00 86.88 271 ASN A O 1
ATOM 2143 N N . VAL A 1 272 ? -31.395 -8.487 34.715 1.00 89.69 272 VAL A N 1
ATOM 2144 C CA . VAL A 1 272 ? -31.595 -8.541 33.255 1.00 89.69 272 VAL A CA 1
ATOM 2145 C C . VAL A 1 272 ? -30.281 -8.271 32.522 1.00 89.69 272 VAL A C 1
ATOM 2147 O O . VAL A 1 272 ? -29.908 -9.030 31.632 1.00 89.69 272 VAL A O 1
ATOM 2150 N N . TRP A 1 273 ? -29.535 -7.252 32.951 1.00 91.31 273 TRP A N 1
ATOM 2151 C CA . TRP A 1 273 ? -28.215 -6.935 32.400 1.00 91.31 273 TRP A CA 1
ATOM 2152 C C . TRP A 1 273 ? -27.201 -8.068 32.594 1.00 91.31 273 TRP A C 1
ATOM 2154 O O . TRP A 1 273 ? -26.431 -8.365 31.687 1.00 91.31 273 TRP A O 1
ATOM 2164 N N . MET A 1 274 ? -27.210 -8.712 33.762 1.00 87.56 274 MET A N 1
ATOM 2165 C CA . MET A 1 274 ? -26.276 -9.795 34.099 1.00 87.56 274 MET A CA 1
ATOM 2166 C C . MET A 1 274 ? -26.668 -11.162 33.529 1.00 87.56 274 MET A C 1
ATOM 2168 O O . MET A 1 274 ? -25.832 -12.062 33.495 1.00 87.56 274 MET A O 1
ATOM 2172 N N . ALA A 1 275 ? -27.933 -11.346 33.144 1.00 85.94 275 ALA A N 1
ATOM 2173 C CA . ALA A 1 275 ? -28.413 -12.590 32.552 1.00 85.94 275 ALA A CA 1
ATOM 2174 C C . ALA A 1 275 ? -27.914 -12.781 31.115 1.00 85.94 275 ALA A C 1
ATOM 2176 O O . ALA A 1 275 ? -27.819 -13.921 30.662 1.00 85.94 275 ALA A O 1
ATOM 2177 N N . ASP A 1 276 ? -27.600 -11.685 30.422 1.00 87.62 276 ASP A N 1
ATOM 2178 C CA . ASP A 1 276 ? -26.985 -11.720 29.103 1.00 87.62 276 ASP A CA 1
ATOM 2179 C C . ASP A 1 276 ? -25.450 -11.813 29.239 1.00 87.62 276 ASP A C 1
ATOM 2181 O O . ASP A 1 276 ? -24.813 -10.856 29.698 1.00 87.62 276 ASP A O 1
ATOM 2185 N N . PRO A 1 277 ? -24.829 -12.951 28.875 1.00 85.06 277 PRO A N 1
ATOM 2186 C CA . PRO A 1 277 ? -23.381 -13.112 28.960 1.00 85.06 277 PRO A CA 1
ATOM 2187 C C . PRO A 1 277 ? -22.611 -12.163 28.029 1.00 85.06 277 PRO A C 1
ATOM 2189 O O . PRO A 1 277 ? -21.462 -11.840 28.341 1.00 85.06 277 PRO A O 1
ATOM 2192 N N . ASP A 1 278 ? -23.224 -11.665 26.950 1.00 88.38 278 ASP A N 1
ATOM 2193 C CA . ASP A 1 278 ? -22.564 -10.788 25.975 1.00 88.38 278 ASP A CA 1
ATOM 2194 C C . ASP A 1 278 ? -22.275 -9.397 26.567 1.00 88.38 278 ASP A C 1
ATOM 2196 O O . ASP A 1 278 ? -21.362 -8.696 26.125 1.00 88.38 278 ASP A O 1
ATOM 2200 N N . ASN A 1 279 ? -22.990 -9.009 27.633 1.00 90.50 279 ASN A N 1
ATOM 2201 C CA . ASN A 1 279 ? -22.713 -7.787 28.392 1.00 90.50 279 ASN A CA 1
ATOM 2202 C C . ASN A 1 279 ? -21.401 -7.846 29.190 1.00 90.50 279 ASN A C 1
ATOM 2204 O O . ASN A 1 279 ? -20.958 -6.806 29.687 1.00 90.50 279 ASN A O 1
ATOM 2208 N N . ASN A 1 280 ? -20.788 -9.031 29.322 1.00 89.50 280 ASN A N 1
ATOM 2209 C CA . ASN A 1 280 ? -19.521 -9.268 30.017 1.00 89.50 280 ASN A CA 1
ATOM 2210 C C . ASN A 1 280 ? -19.466 -8.674 31.442 1.00 89.50 280 ASN A C 1
ATOM 2212 O O . ASN A 1 280 ? -18.476 -8.047 31.840 1.00 89.50 280 ASN A O 1
ATOM 2216 N N . ILE A 1 281 ? -20.539 -8.880 32.214 1.00 92.12 281 ILE A N 1
ATOM 2217 C CA . ILE A 1 281 ? -20.662 -8.420 33.603 1.00 92.12 281 ILE A CA 1
ATOM 2218 C C . ILE A 1 281 ? -20.396 -9.582 34.564 1.00 92.12 281 ILE A C 1
ATOM 2220 O O . ILE A 1 281 ? -20.942 -10.673 34.399 1.00 92.12 281 ILE A O 1
ATOM 2224 N N . TYR A 1 282 ? -19.596 -9.339 35.602 1.00 90.25 282 TYR A N 1
ATOM 2225 C CA . TYR A 1 282 ? -19.429 -10.277 36.709 1.00 90.25 282 TYR A CA 1
ATOM 2226 C C . TYR A 1 282 ? -19.506 -9.581 38.070 1.00 90.25 282 TYR A C 1
ATOM 2228 O O . TYR A 1 282 ? -19.349 -8.363 38.193 1.00 90.25 282 TYR A O 1
ATOM 2236 N N . GLU A 1 283 ? -19.737 -10.385 39.103 1.00 89.06 283 GLU A N 1
ATOM 2237 C CA . GLU A 1 283 ? -19.822 -9.946 40.493 1.00 89.06 283 GLU A CA 1
ATOM 2238 C C . GLU A 1 283 ? -18.662 -10.513 41.336 1.00 89.06 283 GLU A C 1
ATOM 2240 O O . GLU A 1 283 ? -18.223 -11.657 41.157 1.00 89.06 283 GLU A O 1
ATOM 2245 N N . GLU A 1 284 ? -18.124 -9.671 42.223 1.00 87.25 284 GLU A N 1
ATOM 2246 C CA . GLU A 1 284 ? -17.105 -10.005 43.225 1.00 87.25 284 GLU A CA 1
ATOM 2247 C C . GLU A 1 284 ? -17.380 -9.217 44.517 1.00 87.25 284 GLU A C 1
ATOM 2249 O O . GLU A 1 284 ? -17.320 -7.987 44.527 1.00 87.25 284 GLU A O 1
ATOM 2254 N N . ASP A 1 285 ? -17.660 -9.917 45.619 1.00 87.31 285 ASP A N 1
ATOM 2255 C CA . ASP A 1 285 ? -17.851 -9.343 46.962 1.00 87.31 285 ASP A CA 1
ATOM 2256 C C . ASP A 1 285 ? -18.872 -8.182 47.028 1.00 87.31 285 ASP A C 1
ATOM 2258 O O . ASP A 1 285 ? -18.668 -7.166 47.701 1.00 87.31 285 ASP A O 1
ATOM 2262 N N . GLY A 1 286 ? -19.989 -8.318 46.313 1.00 84.50 286 GLY A N 1
ATOM 2263 C CA . GLY A 1 286 ? -21.063 -7.330 46.205 1.00 84.50 286 GLY A CA 1
ATOM 2264 C C . GLY A 1 286 ? -20.763 -6.166 45.258 1.00 84.50 286 GLY A C 1
ATOM 2265 O O . GLY A 1 286 ? -21.547 -5.214 45.199 1.00 84.50 286 GLY A O 1
ATOM 2266 N N . ARG A 1 287 ? -19.638 -6.213 44.535 1.00 88.81 287 ARG A N 1
ATOM 2267 C CA . ARG A 1 287 ? -19.240 -5.225 43.526 1.00 88.81 287 ARG A CA 1
ATOM 2268 C C . ARG A 1 287 ? -19.426 -5.799 42.133 1.00 88.81 287 ARG A C 1
ATOM 2270 O O . ARG A 1 287 ? -19.169 -6.976 41.897 1.00 88.81 287 ARG A O 1
ATOM 2277 N N . TYR A 1 288 ? -19.837 -4.939 41.212 1.00 90.94 288 TYR A N 1
ATOM 2278 C CA . TYR A 1 288 ? -20.127 -5.314 39.836 1.00 90.94 288 TYR A CA 1
ATOM 2279 C C . TYR A 1 288 ? -19.076 -4.728 38.913 1.00 90.94 288 TYR A C 1
ATOM 2281 O O . TYR A 1 288 ? -18.710 -3.556 39.033 1.00 90.94 288 TYR A O 1
ATOM 2289 N N . TYR A 1 289 ? -18.613 -5.552 37.988 1.00 91.31 289 TYR A N 1
ATOM 2290 C CA . TYR A 1 289 ? -17.588 -5.193 37.030 1.00 91.31 289 TYR A CA 1
ATOM 2291 C C . TYR A 1 289 ? -18.080 -5.496 35.626 1.00 91.31 289 TYR A C 1
ATOM 2293 O O . TYR A 1 289 ? -18.688 -6.540 35.405 1.00 91.31 289 TYR A O 1
ATOM 2301 N N . GLN A 1 290 ? -17.788 -4.602 34.688 1.00 93.00 290 GLN A N 1
ATOM 2302 C CA . GLN A 1 290 ? -18.054 -4.810 33.271 1.00 93.00 290 GLN A CA 1
ATOM 2303 C C . GLN A 1 290 ? -16.744 -4.714 32.493 1.00 93.00 290 GLN A C 1
ATOM 2305 O O . GLN A 1 290 ? -15.956 -3.785 32.703 1.00 93.00 290 GLN A O 1
ATOM 2310 N N . TRP A 1 291 ? -16.521 -5.650 31.573 1.00 92.06 291 TRP A N 1
ATOM 2311 C CA . TRP A 1 291 ? -15.553 -5.435 30.503 1.00 92.06 291 TRP A CA 1
ATOM 2312 C C . TRP A 1 291 ? -16.178 -4.547 29.440 1.00 92.06 291 TRP A C 1
ATOM 2314 O O . TRP A 1 291 ? -17.154 -4.919 28.798 1.00 92.06 291 TRP A O 1
ATOM 2324 N N . GLN A 1 292 ? -15.611 -3.360 29.287 1.00 93.88 292 GLN A N 1
ATOM 2325 C CA . GLN A 1 292 ? -16.033 -2.382 28.301 1.00 93.88 292 GLN A CA 1
ATOM 2326 C C . GLN A 1 292 ? -15.029 -2.330 27.156 1.00 93.88 292 GLN A C 1
ATOM 2328 O O . GLN A 1 292 ? -13.858 -2.696 27.310 1.00 93.88 292 GLN A O 1
ATOM 2333 N N . TYR A 1 293 ? -15.486 -1.865 26.001 1.00 94.25 293 TYR A N 1
ATOM 2334 C CA . TYR A 1 293 ? -14.645 -1.669 24.839 1.00 94.25 293 TYR A CA 1
ATOM 2335 C C . TYR A 1 293 ? -14.950 -0.354 24.128 1.00 94.25 293 TYR A C 1
ATOM 2337 O O . TYR A 1 293 ? -16.041 0.210 24.239 1.00 94.25 293 TYR A O 1
ATOM 2345 N N . ARG A 1 294 ? -13.965 0.107 23.355 1.00 92.62 294 ARG A N 1
ATOM 2346 C CA . ARG A 1 294 ? -14.133 1.178 22.369 1.00 92.62 294 ARG A CA 1
ATOM 2347 C C . ARG A 1 294 ? -13.227 0.983 21.170 1.00 92.62 294 ARG A C 1
ATOM 2349 O O . ARG A 1 294 ? -12.140 0.418 21.283 1.00 92.62 294 ARG A O 1
ATOM 2356 N N . ILE A 1 295 ? -13.644 1.528 20.041 1.00 93.50 295 ILE A N 1
ATOM 2357 C CA . ILE A 1 295 ? -12.827 1.673 18.849 1.00 93.50 295 ILE A CA 1
ATOM 2358 C C . ILE A 1 295 ? -12.081 3.005 18.904 1.00 93.50 295 ILE A C 1
ATOM 2360 O O . ILE A 1 295 ? -12.637 4.062 19.202 1.00 93.50 295 ILE A O 1
ATOM 2364 N N . ARG A 1 296 ? -10.793 2.942 18.588 1.00 90.50 296 ARG A N 1
ATOM 2365 C CA . ARG A 1 296 ? -9.888 4.078 18.470 1.00 90.50 296 ARG A CA 1
ATOM 2366 C C . ARG A 1 296 ? -9.468 4.223 17.022 1.00 90.50 296 ARG A C 1
ATOM 2368 O O . ARG A 1 296 ? -9.154 3.223 16.383 1.00 90.50 296 ARG A O 1
ATOM 2375 N N . SER A 1 297 ? -9.421 5.461 16.547 1.00 91.44 297 SER A N 1
ATOM 2376 C CA . SER A 1 297 ? -8.837 5.817 15.258 1.00 91.44 297 SER A CA 1
ATOM 2377 C C . SER A 1 297 ? -7.807 6.920 15.478 1.00 91.44 297 SER A C 1
ATOM 2379 O O . SER A 1 297 ? -8.131 7.999 15.984 1.00 91.44 297 SER A O 1
ATOM 2381 N N . VAL A 1 298 ? -6.541 6.617 15.201 1.00 87.94 298 VAL A N 1
ATOM 2382 C CA . VAL A 1 298 ? -5.402 7.459 15.586 1.00 87.94 298 VAL A CA 1
ATOM 2383 C C . VAL A 1 298 ? -4.540 7.760 14.357 1.00 87.94 298 VAL A C 1
ATOM 2385 O O . VAL A 1 298 ? -3.998 6.824 13.767 1.00 87.94 298 VAL A O 1
ATOM 2388 N N . PRO A 1 299 ? -4.392 9.038 13.962 1.00 88.25 299 PRO A N 1
ATOM 2389 C CA . PRO A 1 299 ? -3.564 9.416 12.823 1.00 88.25 299 PRO A CA 1
ATOM 2390 C C . PRO A 1 299 ? -2.090 9.285 13.183 1.00 88.25 299 PRO A C 1
ATOM 2392 O O . PRO A 1 299 ? -1.703 9.767 14.245 1.00 88.25 299 PRO A O 1
ATOM 2395 N N . SER A 1 300 ? -1.259 8.675 12.336 1.00 85.25 300 SER A N 1
ATOM 2396 C CA . SER A 1 300 ? 0.193 8.657 12.559 1.00 85.25 300 SER A CA 1
ATOM 2397 C C . SER A 1 300 ? 0.834 10.040 12.356 1.00 85.25 300 SER A C 1
ATOM 2399 O O . SER A 1 300 ? 0.211 10.987 11.871 1.00 85.25 300 SER A O 1
ATOM 2401 N N . LEU A 1 301 ? 2.130 10.141 12.661 1.00 82.50 301 LEU A N 1
ATOM 2402 C CA . LEU A 1 301 ? 2.929 11.364 12.533 1.00 82.50 301 LEU A CA 1
ATOM 2403 C C . LEU A 1 301 ? 3.545 11.522 11.127 1.00 82.50 301 LEU A C 1
ATOM 2405 O O . LEU A 1 301 ? 4.746 11.760 10.986 1.00 82.50 301 LEU A O 1
ATOM 2409 N N . GLY A 1 302 ? 2.723 11.359 10.082 1.00 78.31 302 GLY A N 1
ATOM 2410 C CA . GLY A 1 302 ? 3.122 11.562 8.678 1.00 78.31 302 GLY A CA 1
ATOM 2411 C C . GLY A 1 302 ? 3.826 10.376 8.009 1.00 78.31 302 GLY A C 1
ATOM 2412 O O . GLY A 1 302 ? 4.594 10.571 7.074 1.00 78.31 302 GLY A O 1
ATOM 2413 N N . GLN A 1 303 ? 3.630 9.156 8.521 1.00 78.12 303 GLN A N 1
ATOM 2414 C CA . GLN A 1 303 ? 4.292 7.936 8.030 1.00 78.12 303 GLN A CA 1
ATOM 2415 C C . GLN A 1 303 ? 3.473 6.669 8.336 1.00 78.12 303 GLN A C 1
ATOM 2417 O O . GLN A 1 303 ? 2.368 6.753 8.871 1.00 78.12 303 GLN A O 1
ATOM 2422 N N . GLN A 1 304 ? 3.992 5.483 8.029 1.00 79.44 304 GLN A N 1
ATOM 2423 C CA . GLN A 1 304 ? 3.379 4.222 8.449 1.00 79.44 304 GLN A CA 1
ATOM 2424 C C . GLN A 1 304 ? 3.457 3.980 9.962 1.00 79.44 304 GLN A C 1
ATOM 2426 O O . GLN A 1 304 ? 4.384 4.422 10.648 1.00 79.44 304 GLN A O 1
ATOM 2431 N N . TRP A 1 305 ? 2.506 3.208 10.492 1.00 79.38 305 TRP A N 1
ATOM 2432 C CA . TRP A 1 305 ? 2.574 2.736 11.877 1.00 79.38 305 TRP A CA 1
ATOM 2433 C C . TRP A 1 305 ? 3.544 1.562 12.020 1.00 79.38 305 TRP A C 1
ATOM 2435 O O . TRP A 1 305 ? 3.229 0.437 11.621 1.00 79.38 305 TRP A O 1
ATOM 2445 N N . LYS A 1 306 ? 4.688 1.796 12.672 1.00 73.56 306 LYS A N 1
ATOM 2446 C CA . LYS A 1 306 ? 5.667 0.750 12.997 1.00 73.56 306 LYS A CA 1
ATOM 2447 C C . LYS A 1 306 ? 5.228 -0.028 14.233 1.00 73.56 306 LYS A C 1
ATOM 2449 O O . LYS A 1 306 ? 4.644 0.524 15.167 1.00 73.56 306 LYS A O 1
ATOM 2454 N N . TRP A 1 307 ? 5.513 -1.330 14.242 1.00 71.06 307 TRP A N 1
ATOM 2455 C CA . TRP A 1 307 ? 5.142 -2.214 15.353 1.00 71.06 307 TRP A CA 1
ATOM 2456 C C . TRP A 1 307 ? 3.651 -2.171 15.673 1.00 71.06 307 TRP A C 1
ATOM 2458 O O . TRP A 1 307 ? 3.272 -2.277 16.831 1.00 71.06 307 TRP A O 1
ATOM 2468 N N . SER A 1 308 ? 2.800 -1.987 14.663 1.00 71.00 308 SER A N 1
ATOM 2469 C CA . SER A 1 308 ? 1.348 -2.000 14.851 1.00 71.00 308 SER A CA 1
ATOM 2470 C C . SER A 1 308 ? 0.763 -3.404 14.811 1.00 71.00 308 SER A C 1
ATOM 2472 O O . SER A 1 308 ? -0.333 -3.641 15.319 1.00 71.00 308 SER A O 1
ATOM 2474 N N . THR A 1 309 ? 1.524 -4.353 14.272 1.00 69.94 309 THR A N 1
ATOM 2475 C CA . THR A 1 309 ? 1.120 -5.741 14.081 1.00 69.94 309 THR A CA 1
ATOM 2476 C C . THR A 1 309 ? 1.994 -6.699 14.891 1.00 69.94 309 THR A C 1
ATOM 2478 O O . THR A 1 309 ? 3.069 -6.364 15.395 1.00 69.94 309 THR A O 1
ATOM 2481 N N . VAL A 1 310 ? 1.530 -7.942 15.003 1.00 65.75 310 VAL A N 1
ATOM 2482 C CA . VAL A 1 310 ? 2.294 -9.049 15.602 1.00 65.75 310 VAL A CA 1
ATOM 2483 C C . VAL A 1 310 ? 3.463 -9.526 14.744 1.00 65.75 310 VAL A C 1
ATOM 2485 O O . VAL A 1 310 ? 4.330 -10.254 15.231 1.00 65.75 310 VAL A O 1
ATOM 2488 N N . GLU A 1 311 ? 3.481 -9.128 13.476 1.00 65.19 311 GLU A N 1
ATOM 2489 C CA . GLU A 1 311 ? 4.574 -9.398 12.554 1.00 65.19 311 GLU A CA 1
ATOM 2490 C C . GLU A 1 311 ? 5.808 -8.560 12.906 1.00 65.19 311 GLU A C 1
ATOM 2492 O O . GLU A 1 311 ? 6.912 -9.097 13.016 1.00 65.19 311 GLU A O 1
ATOM 2497 N N . ASP A 1 312 ? 5.595 -7.269 13.145 1.00 58.44 312 ASP A N 1
ATOM 2498 C CA . ASP A 1 312 ? 6.659 -6.285 13.339 1.00 58.44 312 ASP A CA 1
ATOM 2499 C C . ASP A 1 312 ? 7.304 -6.377 14.734 1.00 58.44 312 ASP A C 1
ATOM 2501 O O . ASP A 1 312 ? 8.453 -5.984 14.952 1.00 58.44 312 ASP A O 1
ATOM 2505 N N . ALA A 1 313 ? 6.558 -6.863 15.725 1.00 53.62 313 ALA A N 1
ATOM 2506 C CA . ALA A 1 313 ? 6.914 -6.724 17.128 1.00 53.62 313 ALA A CA 1
ATOM 2507 C C . ALA A 1 313 ? 7.980 -7.731 17.598 1.00 53.62 313 ALA A C 1
ATOM 2509 O O . ALA A 1 313 ? 7.707 -8.893 17.912 1.00 53.62 313 ALA A O 1
ATOM 2510 N N . TYR A 1 314 ? 9.206 -7.234 17.769 1.00 51.03 314 TYR A N 1
ATOM 2511 C CA . TYR A 1 314 ? 10.283 -7.919 18.481 1.00 51.03 314 TYR A CA 1
ATOM 2512 C C . TYR A 1 314 ? 10.609 -7.135 19.757 1.00 51.03 314 TYR A C 1
ATOM 2514 O O . TYR A 1 314 ? 11.390 -6.190 19.736 1.00 51.03 314 TYR A O 1
ATOM 2522 N N . THR A 1 315 ? 9.983 -7.482 20.889 1.00 45.47 315 THR A N 1
ATOM 2523 C CA . THR A 1 315 ? 10.241 -6.841 22.205 1.00 45.47 315 THR A CA 1
ATOM 2524 C C . THR A 1 315 ? 10.096 -5.303 22.237 1.00 45.47 315 THR A C 1
ATOM 2526 O O . THR A 1 315 ? 10.686 -4.651 23.099 1.00 45.47 315 THR A O 1
ATOM 2529 N N . ALA A 1 316 ? 9.318 -4.725 21.318 1.00 47.66 316 ALA A N 1
ATOM 2530 C CA . ALA A 1 316 ? 9.277 -3.288 21.044 1.00 47.66 316 ALA A CA 1
ATOM 2531 C C . ALA A 1 316 ? 7.944 -2.632 21.438 1.00 47.66 316 ALA A C 1
ATOM 2533 O O . ALA A 1 316 ? 6.892 -3.276 21.456 1.00 47.66 316 ALA A O 1
ATOM 2534 N N . THR A 1 317 ? 8.023 -1.340 21.763 1.00 49.47 317 THR A N 1
ATOM 2535 C CA . THR A 1 317 ? 6.883 -0.468 22.070 1.00 49.47 317 THR A CA 1
ATOM 2536 C C . THR A 1 317 ? 6.167 -0.072 20.771 1.00 49.47 317 THR A C 1
ATOM 2538 O O . THR A 1 317 ? 6.813 0.072 19.742 1.00 49.47 317 THR A O 1
ATOM 2541 N N . PHE A 1 318 ? 4.846 0.110 20.806 1.00 49.62 318 PHE A N 1
ATOM 2542 C CA . PHE A 1 318 ? 4.033 0.615 19.688 1.00 49.62 318 PHE A CA 1
ATOM 2543 C C . PHE A 1 318 ? 4.476 2.046 19.337 1.00 49.62 318 PHE A C 1
ATOM 2545 O O . PHE A 1 318 ? 4.278 2.916 20.181 1.00 49.62 318 PHE A O 1
ATOM 2552 N N . ILE A 1 319 ? 5.116 2.317 18.193 1.00 52.62 319 ILE A N 1
ATOM 2553 C CA . ILE A 1 319 ? 5.735 3.634 17.935 1.00 52.62 319 ILE A CA 1
ATOM 2554 C C . ILE A 1 319 ? 5.356 4.153 16.534 1.00 52.62 319 ILE A C 1
ATOM 2556 O O . ILE A 1 319 ? 5.478 3.449 15.538 1.00 52.62 319 ILE A O 1
ATOM 2560 N N . SER A 1 320 ? 4.912 5.409 16.462 1.00 46.12 320 SER A N 1
ATOM 2561 C CA . SER A 1 320 ? 4.594 6.160 15.235 1.00 46.12 320 SER A CA 1
ATOM 2562 C C . SER A 1 320 ? 5.740 7.058 14.735 1.00 46.12 320 SER A C 1
ATOM 2564 O O . SER A 1 320 ? 5.521 7.860 13.831 1.00 46.12 320 SER A O 1
ATOM 2566 N N . ALA A 1 321 ? 6.932 6.952 15.330 1.00 45.06 321 ALA A N 1
ATOM 2567 C CA . ALA A 1 321 ? 8.140 7.768 15.133 1.00 45.06 321 ALA A CA 1
ATOM 2568 C C . ALA A 1 321 ? 9.412 6.898 14.963 1.00 45.06 321 ALA A C 1
ATOM 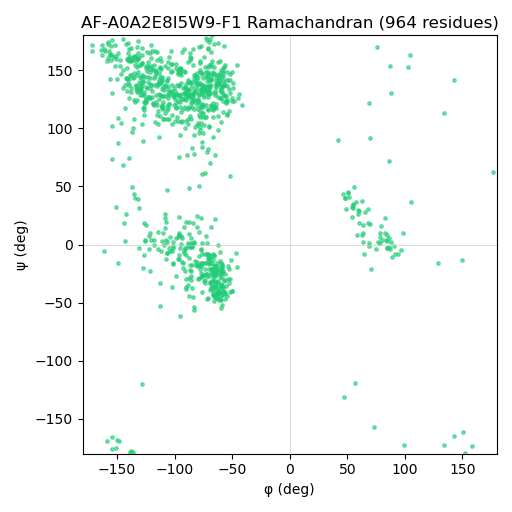2570 O O . ALA A 1 321 ? 9.418 5.718 15.314 1.00 45.06 321 ALA A O 1
ATOM 2571 N N . ALA A 1 322 ? 10.491 7.451 14.400 1.00 39.47 322 ALA A N 1
ATOM 2572 C CA . ALA A 1 322 ? 11.716 6.688 14.133 1.00 39.47 322 ALA A CA 1
ATOM 2573 C C . ALA A 1 322 ? 12.542 6.378 15.399 1.00 39.47 322 ALA A C 1
ATOM 2575 O O . ALA A 1 322 ? 13.204 5.342 15.436 1.00 39.47 322 ALA A O 1
ATOM 2576 N N . ASP A 1 323 ? 12.434 7.197 16.453 1.00 46.78 323 ASP A N 1
ATOM 2577 C CA . ASP A 1 323 ? 13.252 7.065 17.662 1.00 46.78 323 ASP A CA 1
ATOM 2578 C C . ASP A 1 323 ? 12.438 6.913 18.958 1.00 46.78 323 ASP A C 1
ATOM 2580 O O . ASP A 1 323 ? 11.427 7.577 19.198 1.00 46.78 323 ASP A O 1
ATOM 2584 N N . TYR A 1 324 ? 12.929 6.030 19.836 1.00 47.50 324 TYR A N 1
ATOM 2585 C CA . TYR A 1 324 ? 12.342 5.664 21.136 1.00 47.50 324 TYR A CA 1
ATOM 2586 C C . TYR A 1 324 ? 12.203 6.836 22.132 1.00 47.50 324 TYR A C 1
ATOM 2588 O O . TYR A 1 324 ? 11.492 6.701 23.133 1.00 47.50 324 TYR A O 1
ATOM 2596 N N . ASP A 1 325 ? 12.860 7.969 21.873 1.00 49.09 325 ASP A N 1
ATOM 2597 C CA . ASP A 1 325 ? 13.101 9.013 22.872 1.00 49.09 325 ASP A CA 1
ATOM 2598 C C . ASP A 1 325 ? 12.258 10.294 22.703 1.00 49.09 325 ASP A C 1
ATOM 2600 O O . ASP A 1 325 ? 12.267 11.122 23.612 1.00 49.09 325 ASP A O 1
ATOM 2604 N N . VAL A 1 326 ? 11.478 10.462 21.617 1.00 50.22 326 VAL A N 1
ATOM 2605 C CA . VAL A 1 326 ? 10.850 11.774 21.294 1.00 50.22 326 VAL A CA 1
ATOM 2606 C C . VAL A 1 326 ? 9.315 11.762 21.081 1.00 50.22 326 VAL A C 1
ATOM 2608 O O . VAL A 1 326 ? 8.741 12.740 20.621 1.00 50.22 326 VAL A O 1
ATOM 2611 N N . GLY A 1 327 ? 8.589 10.728 21.540 1.00 53.06 327 GLY A N 1
ATOM 2612 C CA . GLY A 1 327 ? 7.154 10.892 21.882 1.00 53.06 327 GLY A CA 1
ATOM 2613 C C . GLY A 1 327 ? 6.074 10.336 20.938 1.00 53.06 327 GLY A C 1
ATOM 2614 O O . GLY A 1 327 ? 4.994 10.915 20.851 1.00 53.06 327 GLY A O 1
ATOM 2615 N N . GLY A 1 328 ? 6.291 9.186 20.296 1.00 57.09 328 GLY A N 1
ATOM 2616 C CA . GLY A 1 328 ? 5.328 8.585 19.353 1.00 57.09 328 GLY A CA 1
ATOM 2617 C C . GLY A 1 328 ? 4.595 7.318 19.819 1.00 57.09 328 GLY A C 1
ATOM 2618 O O . GLY A 1 328 ? 4.243 6.498 18.980 1.00 57.09 328 GLY A O 1
ATOM 2619 N N . VAL A 1 329 ? 4.402 7.065 21.120 1.00 66.00 329 VAL A N 1
ATOM 2620 C CA . VAL A 1 329 ? 3.746 5.815 21.571 1.00 66.00 329 VAL A CA 1
ATOM 2621 C C . VAL A 1 329 ? 2.238 5.989 21.709 1.00 66.00 329 VAL A C 1
ATOM 2623 O O . VAL A 1 329 ? 1.801 6.862 22.459 1.00 66.00 329 VAL A O 1
ATOM 2626 N N . LEU A 1 330 ? 1.451 5.113 21.069 1.00 74.50 330 LEU A N 1
ATOM 2627 C CA . LEU A 1 330 ? -0.011 5.071 21.225 1.00 74.50 330 LEU A CA 1
ATOM 2628 C C . LEU A 1 330 ? -0.375 4.949 22.708 1.00 74.50 330 LEU A C 1
ATOM 2630 O O . LEU A 1 330 ? 0.051 3.996 23.356 1.00 74.50 330 LEU A O 1
ATOM 2634 N N . GLN A 1 331 ? -1.180 5.863 23.251 1.00 74.69 331 GLN A N 1
ATOM 2635 C CA . GLN A 1 331 ? -1.666 5.872 24.634 1.00 74.69 331 GLN A CA 1
ATOM 2636 C C . GLN A 1 331 ? -2.956 5.046 24.789 1.00 74.69 331 GLN A C 1
ATOM 2638 O O . GLN A 1 331 ? -3.926 5.256 24.071 1.00 74.69 331 GLN A O 1
ATOM 2643 N N . PHE A 1 332 ? -2.975 4.119 25.752 1.00 76.00 332 PHE A N 1
ATOM 2644 C CA . PHE A 1 332 ? -4.188 3.411 26.170 1.00 76.00 332 PHE A CA 1
ATOM 2645 C C . PHE A 1 332 ? -4.909 4.299 27.182 1.00 76.00 332 PHE A C 1
ATOM 2647 O O . PHE A 1 332 ? -4.278 4.815 28.111 1.00 76.00 332 PHE A O 1
ATOM 2654 N N . GLN A 1 333 ? -6.203 4.516 26.975 1.00 78.62 333 GLN A N 1
ATOM 2655 C CA . GLN A 1 333 ? -7.043 5.355 27.822 1.00 78.62 333 GLN A CA 1
ATOM 2656 C C . GLN A 1 333 ? -7.652 4.556 28.985 1.00 78.62 333 GLN A C 1
ATOM 2658 O O . GLN A 1 333 ? -7.787 5.095 30.084 1.00 78.62 333 GLN A O 1
ATOM 2663 N N . GLY A 1 334 ? -7.992 3.277 28.791 1.00 79.81 334 GLY A N 1
ATOM 2664 C CA . GLY A 1 334 ? -8.659 2.423 29.782 1.00 79.81 334 GLY A CA 1
ATOM 2665 C C . GLY A 1 334 ? -9.857 3.104 30.456 1.00 79.81 334 GLY A C 1
ATOM 2666 O O . GLY A 1 334 ? -10.693 3.712 29.805 1.00 79.81 334 GLY A O 1
ATOM 2667 N N . TYR A 1 335 ? -9.956 3.079 31.781 1.00 78.38 335 TYR A N 1
ATOM 2668 C CA . TYR A 1 335 ? -11.093 3.710 32.464 1.00 78.38 335 TYR A CA 1
ATOM 2669 C C . TYR A 1 335 ? -11.028 5.255 32.539 1.00 78.38 335 TYR A C 1
ATOM 2671 O O . TYR A 1 335 ? -11.917 5.862 33.137 1.00 78.38 335 TYR A O 1
ATOM 2679 N N . SER A 1 336 ? -9.995 5.908 31.984 1.00 79.00 336 SER A N 1
ATOM 2680 C CA . SER A 1 336 ? -9.872 7.375 32.005 1.00 79.00 336 SER A CA 1
ATOM 2681 C C . SER A 1 336 ? -11.039 8.046 31.282 1.00 79.00 336 SER A C 1
ATOM 2683 O O . SER A 1 336 ? -11.440 7.624 30.196 1.00 79.00 336 SER A O 1
ATOM 2685 N N . LEU A 1 337 ? -11.538 9.139 31.864 1.00 79.44 337 LEU A N 1
ATOM 2686 C CA . LEU A 1 337 ? -12.599 9.961 31.279 1.00 79.44 337 LEU A CA 1
ATOM 2687 C C . LEU A 1 337 ? -12.121 10.816 30.103 1.00 79.44 337 LEU A C 1
ATOM 2689 O O . LEU A 1 337 ? -12.951 11.213 29.299 1.00 79.44 337 LEU A O 1
ATOM 2693 N N . TYR A 1 338 ? -10.812 11.066 30.003 1.00 79.25 338 TYR A N 1
ATOM 2694 C CA . TYR A 1 338 ? -10.204 11.948 29.005 1.00 79.25 338 TYR A CA 1
ATOM 2695 C C . TYR A 1 338 ? -9.387 11.164 27.984 1.00 79.25 338 TYR A C 1
ATOM 2697 O O . TYR A 1 338 ? -8.686 10.207 28.343 1.00 79.25 338 TYR A O 1
ATOM 2705 N N . THR A 1 339 ? -9.449 11.606 26.729 1.00 73.19 339 THR A N 1
ATOM 2706 C CA . THR A 1 339 ? -8.732 10.997 25.609 1.00 73.19 339 THR A CA 1
ATOM 2707 C C . THR A 1 339 ? -7.347 11.620 25.478 1.00 73.19 339 THR A C 1
ATOM 2709 O O . THR A 1 339 ? -7.189 12.827 25.340 1.00 73.19 339 THR A O 1
ATOM 2712 N N . THR A 1 340 ? -6.319 10.776 25.444 1.00 72.44 340 THR A N 1
ATOM 2713 C CA . THR A 1 340 ? -4.971 11.156 25.007 1.00 72.44 340 THR A CA 1
ATOM 2714 C C . THR A 1 340 ? -4.516 10.135 23.972 1.00 72.44 340 THR A C 1
ATOM 2716 O O . THR A 1 340 ? -4.732 8.935 24.161 1.00 72.44 340 THR A O 1
ATOM 2719 N N . GLN A 1 341 ? -3.954 10.590 22.851 1.00 73.75 341 GLN A N 1
ATOM 2720 C CA . GLN A 1 341 ? -3.529 9.706 21.757 1.00 73.75 341 GLN A CA 1
ATOM 2721 C C . GLN A 1 341 ? -2.087 9.229 21.908 1.00 73.75 341 GLN A C 1
ATOM 2723 O O . GLN A 1 341 ? -1.801 8.066 21.628 1.00 73.75 341 GLN A O 1
ATOM 2728 N N . TYR A 1 342 ? -1.208 10.098 22.404 1.00 73.31 342 TYR A N 1
ATOM 2729 C CA . TYR A 1 342 ? 0.231 9.871 22.493 1.00 73.31 342 TYR A CA 1
ATOM 2730 C C . TYR A 1 342 ? 0.758 10.133 23.903 1.00 73.31 342 TYR A C 1
ATOM 2732 O O . TYR A 1 342 ? 0.147 10.865 24.680 1.00 73.31 342 TYR A O 1
ATOM 2740 N N . ARG A 1 343 ? 1.896 9.529 24.259 1.00 65.25 343 ARG A N 1
ATOM 2741 C CA . ARG A 1 343 ? 2.590 9.820 25.523 1.00 65.25 343 ARG A CA 1
ATOM 2742 C C . ARG A 1 343 ? 4.103 9.863 25.332 1.00 65.25 343 ARG A C 1
ATOM 2744 O O . ARG A 1 343 ? 4.667 8.988 24.675 1.00 65.25 343 ARG A O 1
ATOM 2751 N N . LEU A 1 344 ? 4.747 10.832 25.987 1.00 57.81 344 LEU A N 1
ATOM 2752 C CA . LEU A 1 344 ? 6.198 10.876 26.182 1.00 57.81 344 LEU A CA 1
ATOM 2753 C C . LEU A 1 344 ? 6.671 9.671 27.011 1.00 57.81 344 LEU A C 1
ATOM 2755 O O . LEU A 1 344 ? 5.990 9.221 27.936 1.00 57.81 344 LEU A O 1
ATOM 2759 N N . THR A 1 345 ? 7.829 9.129 26.652 1.00 54.69 345 THR A N 1
ATOM 2760 C CA . THR A 1 345 ? 8.411 7.878 27.151 1.00 54.69 345 THR A CA 1
ATOM 2761 C C . THR A 1 345 ? 8.242 7.695 28.668 1.00 54.69 345 THR A C 1
ATOM 2763 O O . THR A 1 345 ? 8.690 8.504 29.474 1.00 54.69 345 THR A O 1
ATOM 2766 N N . GLY A 1 346 ? 7.564 6.611 29.066 1.00 44.94 346 GLY A N 1
ATOM 2767 C CA . GLY A 1 346 ? 7.209 6.335 30.464 1.00 44.94 346 GLY A CA 1
ATOM 2768 C C . GLY A 1 346 ? 6.368 5.066 30.619 1.00 44.94 346 GLY A C 1
ATOM 2769 O O . GLY A 1 346 ? 5.208 5.129 31.024 1.00 44.94 346 GLY A O 1
ATOM 2770 N N . GLY A 1 347 ? 6.941 3.921 30.235 1.00 47.22 347 GLY A N 1
ATOM 2771 C CA . GLY A 1 347 ? 6.356 2.582 30.383 1.00 47.22 347 GLY A CA 1
ATOM 2772 C C . GLY A 1 347 ? 6.482 1.749 29.106 1.00 47.22 347 GLY A C 1
ATOM 2773 O O . GLY A 1 347 ? 5.867 2.073 28.092 1.00 47.22 347 GLY A O 1
ATOM 2774 N N . ARG A 1 348 ? 7.275 0.666 29.144 1.00 48.44 348 ARG A N 1
ATOM 2775 C CA . ARG A 1 348 ? 7.383 -0.288 28.025 1.00 48.44 348 ARG A CA 1
ATOM 2776 C C . ARG A 1 348 ? 6.038 -0.982 27.828 1.00 48.44 348 ARG A C 1
ATOM 2778 O O . ARG A 1 348 ? 5.572 -1.693 28.719 1.00 48.44 348 ARG A O 1
ATOM 2785 N N . ARG A 1 349 ? 5.433 -0.804 26.657 1.00 55.16 349 ARG A N 1
ATOM 2786 C CA . ARG A 1 349 ? 4.228 -1.541 26.261 1.00 55.16 349 ARG A CA 1
ATOM 2787 C C . ARG A 1 349 ? 4.662 -2.664 25.372 1.00 55.16 349 ARG A C 1
ATOM 2789 O O . ARG A 1 349 ? 5.281 -2.436 24.345 1.00 55.16 349 ARG A O 1
ATOM 2796 N N . VAL A 1 350 ? 4.387 -3.867 25.823 1.00 49.94 350 VAL A N 1
ATOM 2797 C CA . VAL A 1 350 ? 4.867 -5.062 25.163 1.00 49.94 350 VAL A CA 1
ATOM 2798 C C . VAL A 1 350 ? 3.643 -5.677 24.509 1.00 49.94 350 VAL A C 1
ATOM 2800 O O . VAL A 1 350 ? 2.722 -6.116 25.202 1.00 49.94 350 VAL A O 1
ATOM 2803 N N . LEU A 1 351 ? 3.608 -5.699 23.174 1.00 52.66 351 LEU A N 1
ATOM 2804 C CA . LEU A 1 351 ? 2.882 -6.772 22.500 1.00 52.66 351 LEU A CA 1
ATOM 2805 C C . LEU A 1 351 ? 3.491 -8.038 23.046 1.00 52.66 351 LEU A C 1
ATOM 2807 O O . LEU A 1 351 ? 4.696 -8.157 22.912 1.00 52.66 351 LEU A O 1
ATOM 2811 N N . THR A 1 352 ? 2.722 -8.936 23.650 1.00 51.09 352 THR A N 1
ATOM 2812 C CA . THR A 1 352 ? 3.263 -10.187 24.189 1.00 51.09 352 THR A CA 1
ATOM 2813 C C . THR A 1 352 ? 3.847 -11.017 23.038 1.00 51.09 352 THR A C 1
ATOM 2815 O O . THR A 1 352 ? 3.069 -11.689 22.353 1.00 51.09 352 THR A O 1
ATOM 2818 N N . PRO A 1 353 ? 5.176 -11.023 22.771 1.00 46.94 353 PRO A N 1
ATOM 2819 C CA . PRO A 1 353 ? 5.753 -11.996 21.873 1.00 46.94 353 PRO A CA 1
ATOM 2820 C C . PRO A 1 353 ? 6.050 -13.215 22.755 1.00 46.94 353 PRO A C 1
ATOM 2822 O O . PRO A 1 353 ? 6.165 -13.124 23.975 1.00 46.94 353 PRO A O 1
ATOM 2825 N N . ARG A 1 354 ? 6.177 -14.392 22.168 1.00 44.16 354 ARG A N 1
ATOM 2826 C CA . ARG A 1 354 ? 6.262 -15.675 22.884 1.00 44.16 354 ARG A CA 1
ATOM 2827 C C . ARG A 1 354 ? 7.314 -15.776 24.021 1.00 44.16 354 ARG A C 1
ATOM 2829 O O . ARG A 1 354 ? 7.274 -16.735 24.785 1.00 44.16 354 ARG A O 1
ATOM 2836 N N . ASN A 1 355 ? 8.263 -14.852 24.155 1.00 37.59 355 ASN A N 1
ATOM 2837 C CA . ASN A 1 355 ? 9.408 -15.005 25.046 1.00 37.59 355 ASN A CA 1
ATOM 2838 C C . ASN A 1 355 ? 9.208 -14.349 26.417 1.00 37.59 355 ASN A C 1
ATOM 2840 O O . ASN A 1 355 ? 9.554 -13.189 26.614 1.00 37.59 355 ASN A O 1
ATOM 2844 N N . SER A 1 356 ? 8.756 -15.191 27.353 1.00 41.31 356 SER A N 1
ATOM 2845 C CA . SER A 1 356 ? 9.023 -15.133 28.797 1.00 41.31 356 SER A CA 1
ATOM 2846 C C . SER A 1 356 ? 8.381 -13.953 29.548 1.00 41.31 356 SER A C 1
ATOM 2848 O O . SER A 1 356 ? 8.688 -12.800 29.282 1.00 41.31 356 SER A O 1
ATOM 2850 N N . TYR A 1 357 ? 7.554 -14.268 30.556 1.00 38.16 357 TYR A N 1
ATOM 2851 C CA . TYR A 1 357 ? 6.973 -13.374 31.585 1.00 38.16 357 TYR A CA 1
ATOM 2852 C C . TYR A 1 357 ? 5.535 -12.831 31.416 1.00 38.16 357 TYR A C 1
ATOM 2854 O O . TYR A 1 357 ? 5.142 -12.009 32.242 1.00 38.16 357 TYR A O 1
ATOM 2862 N N . SER A 1 358 ? 4.701 -13.283 30.467 1.00 50.34 358 SER A N 1
ATOM 2863 C CA . SER A 1 358 ? 3.272 -12.896 30.475 1.00 50.34 358 SER A CA 1
ATOM 2864 C C . SER A 1 358 ? 2.315 -14.091 30.327 1.00 50.34 358 SER A C 1
ATOM 2866 O O . SER A 1 358 ? 2.506 -14.956 29.478 1.00 50.34 358 SER A O 1
ATOM 2868 N N . GLU A 1 359 ? 1.289 -14.135 31.185 1.00 58.41 359 GLU A N 1
ATOM 2869 C CA . GLU A 1 359 ? 0.180 -15.113 31.193 1.00 58.41 359 GLU A CA 1
ATOM 2870 C C . GLU A 1 359 ? -0.894 -14.801 30.124 1.00 58.41 359 GLU A C 1
ATOM 2872 O O . GLU A 1 359 ? -1.988 -15.360 30.151 1.00 58.41 359 GLU A O 1
ATOM 2877 N N . LYS A 1 360 ? -0.620 -13.869 29.201 1.00 70.81 360 LYS A N 1
ATOM 2878 C CA . LYS A 1 360 ? -1.614 -13.306 28.274 1.00 70.81 360 LYS A CA 1
ATOM 2879 C C . LYS A 1 360 ? -1.572 -14.005 26.914 1.00 70.81 360 LYS A C 1
ATOM 2881 O O . LYS A 1 360 ? -0.510 -14.427 26.451 1.00 70.81 360 LYS A O 1
ATOM 2886 N N . ALA A 1 361 ? -2.720 -14.088 26.242 1.00 71.50 361 ALA A N 1
ATOM 2887 C CA . ALA A 1 361 ? -2.809 -14.612 24.881 1.00 71.50 361 ALA A CA 1
ATOM 2888 C C . ALA A 1 361 ? -1.933 -13.803 23.894 1.00 71.50 361 ALA A C 1
ATOM 2890 O O . ALA A 1 361 ? -1.827 -12.579 24.023 1.00 71.50 361 ALA A O 1
ATOM 2891 N N . PRO A 1 362 ? -1.315 -14.449 22.885 1.00 77.19 362 PRO A N 1
ATOM 2892 C CA . PRO A 1 362 ? -0.611 -13.736 21.822 1.00 77.19 362 PRO A CA 1
ATOM 2893 C C . PRO A 1 362 ? -1.611 -12.969 20.946 1.00 77.19 362 PRO A C 1
ATOM 2895 O O . PRO A 1 362 ? -2.811 -13.226 21.000 1.00 77.19 362 PRO A O 1
ATOM 2898 N N . GLY A 1 363 ? -1.132 -12.044 20.114 1.00 76.81 363 GLY A N 1
ATOM 2899 C CA . GLY A 1 363 ? -2.010 -11.302 19.199 1.00 76.81 363 GLY A CA 1
ATOM 2900 C C . GLY A 1 363 ? -2.582 -10.001 19.762 1.00 76.81 363 GLY A C 1
ATOM 2901 O O . GLY A 1 363 ? -3.301 -9.306 19.056 1.00 76.81 363 GLY A O 1
ATOM 2902 N N . ILE A 1 364 ? -2.277 -9.661 21.018 1.00 80.31 364 ILE A N 1
ATOM 2903 C CA . ILE A 1 364 ? -2.841 -8.489 21.686 1.00 80.31 364 ILE A CA 1
ATOM 2904 C C . ILE A 1 364 ? -1.783 -7.654 22.388 1.00 80.31 364 ILE A C 1
ATOM 2906 O O . ILE A 1 364 ? -0.804 -8.167 22.945 1.00 80.31 364 ILE A O 1
ATOM 2910 N N . TRP A 1 365 ? -2.008 -6.347 22.395 1.00 77.56 365 TRP A N 1
ATOM 2911 C CA . TRP A 1 365 ? -1.198 -5.421 23.161 1.00 77.56 365 TRP A CA 1
ATOM 2912 C C . TRP A 1 365 ? -1.749 -5.278 24.564 1.00 77.56 365 TRP A C 1
ATOM 2914 O O . TRP A 1 365 ? -2.958 -5.239 24.780 1.00 77.56 365 TRP A O 1
ATOM 2924 N N . SER A 1 366 ? -0.848 -5.184 25.535 1.00 74.31 366 SER A N 1
ATOM 2925 C CA . SER A 1 366 ? -1.233 -5.009 26.926 1.00 74.31 366 SER A CA 1
ATOM 2926 C C . SER A 1 366 ? -0.163 -4.239 27.692 1.00 74.31 366 SER A C 1
ATOM 2928 O O . SER A 1 366 ? 1.002 -4.190 27.292 1.00 74.31 366 SER A O 1
ATOM 2930 N N . LEU A 1 367 ? -0.546 -3.652 28.820 1.00 64.81 367 LEU A N 1
ATOM 2931 C CA . LEU A 1 367 ? 0.412 -3.022 29.723 1.00 64.81 367 LEU A CA 1
ATOM 2932 C C . LEU A 1 367 ? 1.151 -4.102 30.533 1.00 64.81 367 LEU A C 1
ATOM 2934 O O . LEU A 1 367 ? 0.517 -4.991 31.114 1.00 64.81 367 LEU A O 1
ATOM 2938 N N . ASN A 1 368 ? 2.486 -4.030 30.562 1.00 51.91 368 ASN A N 1
ATOM 2939 C CA . ASN A 1 368 ? 3.304 -4.775 31.520 1.00 51.91 368 ASN A CA 1
ATOM 2940 C C . ASN A 1 368 ? 3.346 -3.998 32.840 1.00 51.91 368 ASN A C 1
ATOM 2942 O O . ASN A 1 368 ? 3.441 -2.774 32.834 1.00 51.91 368 ASN A O 1
ATOM 2946 N N . SER A 1 369 ? 3.282 -4.712 33.962 1.00 43.84 369 SER A N 1
ATOM 2947 C CA . SER A 1 369 ? 3.055 -4.214 35.329 1.00 43.84 369 SER A CA 1
ATOM 2948 C C . SER A 1 369 ? 4.139 -3.293 35.927 1.00 43.84 369 SER A C 1
ATOM 2950 O O . SER A 1 369 ? 4.235 -3.183 37.147 1.00 43.84 369 SER A O 1
ATOM 2952 N N . PHE A 1 370 ? 4.967 -2.625 35.120 1.00 37.56 370 PHE A N 1
ATOM 2953 C CA . PHE A 1 370 ? 6.055 -1.775 35.599 1.00 37.56 370 PHE A CA 1
ATOM 2954 C C . PHE A 1 370 ? 5.770 -0.290 35.317 1.00 37.56 370 PHE A C 1
ATOM 2956 O O . PHE A 1 370 ? 5.645 0.134 34.173 1.00 37.56 370 PHE A O 1
ATOM 2963 N N . SER A 1 371 ? 5.697 0.475 36.412 1.00 38.91 371 SER A N 1
ATOM 2964 C CA . SER A 1 371 ? 5.602 1.940 36.545 1.00 38.91 371 SER A CA 1
ATOM 2965 C C . SER A 1 371 ? 4.297 2.621 36.103 1.00 38.91 371 SER A C 1
ATOM 2967 O O . SER A 1 371 ? 4.118 3.080 34.977 1.00 38.91 371 SER A O 1
ATOM 2969 N N . SER A 1 372 ? 3.422 2.751 37.094 1.00 44.31 372 SER A N 1
ATOM 2970 C CA . SER A 1 372 ? 2.235 3.593 37.196 1.00 44.31 372 SER A CA 1
ATOM 2971 C C . SER A 1 372 ? 2.511 5.103 37.169 1.00 44.31 372 SER A C 1
ATOM 2973 O O . SER A 1 372 ? 3.327 5.595 37.945 1.00 44.31 372 SER A O 1
ATOM 2975 N N . ALA A 1 373 ? 1.686 5.832 36.415 1.00 34.91 373 ALA A N 1
ATOM 2976 C CA . ALA A 1 373 ? 1.059 7.083 36.854 1.00 34.91 373 ALA A CA 1
ATOM 2977 C C . ALA A 1 373 ? -0.244 7.257 36.046 1.00 34.91 373 ALA A C 1
ATOM 2979 O O . ALA A 1 373 ? -0.177 7.573 34.863 1.00 34.91 373 ALA A O 1
ATOM 2980 N N . GLY A 1 374 ? -1.406 6.955 36.651 1.00 42.97 374 GLY A N 1
ATOM 2981 C CA . GLY A 1 374 ? -2.732 7.299 36.100 1.00 42.97 374 GLY A CA 1
ATOM 2982 C C . GLY A 1 374 ? -3.792 6.190 35.981 1.00 42.97 374 GLY A C 1
ATOM 2983 O O . GLY A 1 374 ? -4.960 6.525 35.836 1.00 42.97 374 GLY A O 1
ATOM 2984 N N . MET A 1 375 ? -3.447 4.895 36.056 1.00 49.28 375 MET A N 1
ATOM 2985 C CA . MET A 1 375 ? -4.376 3.804 35.672 1.00 49.28 375 MET A CA 1
ATOM 2986 C C . MET A 1 375 ? -4.421 2.617 36.658 1.00 49.28 375 MET A C 1
ATOM 2988 O O . MET A 1 375 ? -4.373 1.459 36.256 1.00 49.28 375 MET A O 1
ATOM 2992 N N . SER A 1 376 ? -4.453 2.873 37.968 1.00 35.72 376 SER A N 1
ATOM 2993 C CA . SER A 1 376 ? -4.274 1.853 39.017 1.00 35.72 376 SER A CA 1
ATOM 2994 C C . SER A 1 376 ? -5.496 0.980 39.365 1.00 35.72 376 SER A C 1
ATOM 2996 O O . SER A 1 376 ? -5.532 0.441 40.464 1.00 35.72 376 SER A O 1
ATOM 2998 N N . GLU A 1 377 ? -6.465 0.782 38.469 1.00 40.28 377 GLU A N 1
ATOM 2999 C CA . GLU A 1 377 ? -7.551 -0.207 38.629 1.00 40.28 377 GLU A CA 1
ATOM 3000 C C . GLU A 1 377 ? -7.990 -0.736 37.246 1.00 40.28 377 GLU A C 1
ATOM 3002 O O . GLU A 1 377 ? -8.892 -0.183 36.633 1.00 40.28 377 GLU A O 1
ATOM 3007 N N . GLY A 1 378 ? -7.349 -1.788 36.719 1.00 53.09 378 GLY A N 1
ATOM 3008 C CA . GLY A 1 378 ? -7.897 -2.545 35.580 1.00 53.09 378 GLY A CA 1
ATOM 3009 C C . GLY A 1 378 ? -6.876 -3.043 34.556 1.00 53.09 378 GLY A C 1
ATOM 3010 O O . GLY A 1 378 ? -5.909 -2.363 34.215 1.00 53.09 378 GLY A O 1
ATOM 3011 N N . ALA A 1 379 ? -7.110 -4.253 34.043 1.00 71.81 379 ALA A N 1
ATOM 3012 C CA . ALA A 1 379 ? -6.441 -4.756 32.850 1.00 71.81 379 ALA A CA 1
ATOM 3013 C C . ALA A 1 379 ? -6.999 -4.035 31.610 1.00 71.81 379 ALA A C 1
ATOM 3015 O O . ALA A 1 379 ? -8.205 -3.831 31.497 1.00 71.81 379 ALA A O 1
ATOM 3016 N N . CYS A 1 380 ? -6.107 -3.636 30.703 1.00 79.69 380 CYS A N 1
ATOM 3017 C CA . CYS A 1 380 ? -6.437 -2.955 29.456 1.00 79.69 380 CYS A CA 1
ATOM 3018 C C . CYS A 1 380 ? -5.677 -3.614 28.306 1.00 79.69 380 CYS A C 1
ATOM 3020 O O . CYS A 1 380 ? -4.462 -3.847 28.400 1.00 79.69 380 CYS A O 1
ATOM 3022 N N . TYR A 1 381 ? -6.403 -3.887 27.233 1.00 84.44 381 TYR A N 1
ATOM 3023 C CA . TYR A 1 381 ? -5.925 -4.535 26.028 1.00 84.44 381 TYR A CA 1
ATOM 3024 C C . TYR A 1 381 ? -6.173 -3.660 24.811 1.00 84.44 381 TYR A C 1
ATOM 3026 O O . TYR A 1 381 ? -7.118 -2.879 24.800 1.00 84.44 381 TYR A O 1
ATOM 3034 N N . PHE A 1 382 ? -5.352 -3.830 23.778 1.00 85.62 382 PHE A N 1
ATOM 3035 C CA . PHE A 1 382 ? -5.569 -3.202 22.482 1.00 85.62 382 PHE A CA 1
ATOM 3036 C C . PHE A 1 382 ? -5.359 -4.219 21.356 1.00 85.62 382 PHE A C 1
ATOM 3038 O O . PHE A 1 382 ? -4.291 -4.833 21.256 1.00 85.62 382 PHE A O 1
ATOM 3045 N N . LEU A 1 383 ? -6.391 -4.406 20.533 1.00 89.19 383 LEU A N 1
ATOM 3046 C CA . LEU A 1 383 ? -6.378 -5.245 19.338 1.00 89.19 383 LEU A CA 1
ATOM 3047 C C . LEU A 1 383 ? -6.363 -4.346 18.086 1.00 89.19 383 LEU A C 1
ATOM 3049 O O . LEU A 1 383 ? -7.339 -3.633 17.853 1.00 89.19 383 LEU A O 1
ATOM 3053 N N . PRO A 1 384 ? -5.302 -4.372 17.265 1.00 89.44 384 PRO A N 1
ATOM 3054 C CA . PRO A 1 384 ? -5.285 -3.698 15.968 1.00 89.44 384 PRO A CA 1
ATOM 3055 C C . PRO A 1 384 ? -6.349 -4.283 15.028 1.00 89.44 384 PRO A C 1
ATOM 3057 O O . PRO A 1 384 ? -6.514 -5.500 14.966 1.00 89.44 384 PRO A O 1
ATOM 3060 N N . ILE A 1 385 ? -7.056 -3.422 14.295 1.00 92.31 385 ILE A N 1
ATOM 3061 C CA . ILE A 1 385 ? -8.105 -3.810 13.339 1.00 92.31 385 ILE A CA 1
ATOM 3062 C C . ILE A 1 385 ? -7.671 -3.502 11.909 1.00 92.31 385 ILE A C 1
ATOM 3064 O O . ILE A 1 385 ? -7.718 -4.389 11.064 1.00 92.31 385 ILE A O 1
ATOM 3068 N N . ALA A 1 386 ? -7.253 -2.267 11.628 1.00 93.00 386 ALA A N 1
ATOM 3069 C CA . ALA A 1 386 ? -6.871 -1.862 10.279 1.00 93.00 386 ALA A CA 1
ATOM 3070 C C . ALA A 1 386 ? -5.901 -0.675 10.277 1.00 93.00 386 ALA A C 1
ATOM 3072 O O . ALA A 1 386 ? -5.879 0.106 11.231 1.00 93.00 386 ALA A O 1
ATOM 3073 N N . LYS A 1 387 ? -5.154 -0.501 9.183 1.00 92.00 387 LYS A N 1
ATOM 3074 C CA . LYS A 1 387 ? -4.476 0.764 8.848 1.00 92.00 387 LYS A CA 1
ATOM 3075 C C . LYS A 1 387 ? -5.131 1.387 7.624 1.00 92.00 387 LYS A C 1
ATOM 3077 O O . LYS A 1 387 ? -5.549 0.664 6.723 1.00 92.00 387 LYS A O 1
ATOM 3082 N N . VAL A 1 388 ? -5.221 2.711 7.587 1.00 93.50 388 VAL A N 1
ATOM 3083 C CA . VAL A 1 388 ? -5.840 3.449 6.483 1.00 93.50 388 VAL A CA 1
ATOM 3084 C C . VAL A 1 388 ? -4.881 4.498 5.949 1.00 93.50 388 VAL A C 1
ATOM 3086 O O . VAL A 1 388 ? -4.608 5.492 6.618 1.00 93.50 388 VAL A O 1
ATOM 3089 N N . THR A 1 389 ? -4.400 4.306 4.729 1.00 93.62 389 THR A N 1
ATOM 3090 C CA . THR A 1 389 ? -3.544 5.279 4.045 1.00 93.62 389 THR A CA 1
ATOM 3091 C C . THR A 1 389 ? -4.371 6.445 3.522 1.00 93.62 389 THR A C 1
ATOM 3093 O O . THR A 1 389 ? -5.384 6.252 2.849 1.00 93.62 389 THR A O 1
ATOM 3096 N N . ARG A 1 390 ? -3.941 7.675 3.813 1.00 92.56 390 ARG A N 1
ATOM 3097 C CA . ARG A 1 390 ? -4.698 8.892 3.493 1.00 92.56 390 ARG A CA 1
ATOM 3098 C C . ARG A 1 390 ? -4.142 9.617 2.269 1.00 92.56 390 ARG A C 1
ATOM 3100 O O . ARG A 1 390 ? -2.950 9.886 2.190 1.00 92.56 390 ARG A O 1
ATOM 3107 N N . LEU A 1 391 ? -5.020 9.997 1.338 1.00 94.19 391 LEU A N 1
ATOM 3108 C CA . LEU A 1 391 ? -4.719 11.093 0.403 1.00 94.19 391 LEU A CA 1
ATOM 3109 C C . LEU A 1 391 ? -4.727 12.425 1.151 1.00 94.19 391 LEU A C 1
ATOM 3111 O O . LEU A 1 391 ? -5.209 12.483 2.281 1.00 94.19 391 LEU A O 1
ATOM 3115 N N . ASN A 1 392 ? -4.235 13.492 0.523 1.00 95.69 392 ASN A N 1
ATOM 3116 C CA . ASN A 1 392 ? -4.210 14.814 1.144 1.00 95.69 392 ASN A CA 1
ATOM 3117 C C . ASN A 1 392 ? -5.151 15.817 0.463 1.00 95.69 392 ASN A C 1
ATOM 3119 O O . ASN A 1 392 ? -5.583 15.651 -0.684 1.00 95.69 392 ASN A O 1
ATOM 3123 N N . GLN A 1 393 ? -5.467 16.868 1.216 1.00 95.69 393 GLN A N 1
ATOM 3124 C CA . GLN A 1 393 ? -6.373 17.939 0.801 1.00 95.69 393 GLN A CA 1
ATOM 3125 C C . GLN A 1 393 ? -5.733 18.931 -0.192 1.00 95.69 393 GLN A C 1
ATOM 3127 O O . GLN A 1 393 ? -6.425 19.793 -0.728 1.00 95.69 393 GLN A O 1
ATOM 3132 N N . GLY A 1 394 ? -4.422 18.833 -0.436 1.00 96.94 394 GLY A N 1
ATOM 3133 C CA . GLY A 1 394 ? -3.690 19.722 -1.335 1.00 96.94 394 GLY A CA 1
ATOM 3134 C C . GLY A 1 394 ? -4.013 19.499 -2.814 1.00 96.94 394 GLY A C 1
ATOM 3135 O O . GLY A 1 394 ? -4.651 18.517 -3.207 1.00 96.94 394 GLY A O 1
ATOM 3136 N N . GLY A 1 395 ? -3.545 20.423 -3.650 1.00 97.25 395 GLY A N 1
ATOM 3137 C CA . GLY A 1 395 ? -3.679 20.392 -5.103 1.00 97.25 395 GLY A CA 1
ATOM 3138 C C . GLY A 1 395 ? -2.850 19.270 -5.716 1.00 97.25 395 GLY A C 1
ATOM 3139 O O . GLY A 1 395 ? -1.714 19.050 -5.298 1.00 97.25 395 GLY A O 1
ATOM 3140 N N . TYR A 1 396 ? -3.410 18.542 -6.683 1.00 97.44 396 TYR A N 1
ATOM 3141 C CA . TYR A 1 396 ? -2.691 17.458 -7.357 1.00 97.44 396 TYR A CA 1
ATOM 3142 C C . TYR A 1 396 ? -1.646 17.995 -8.344 1.00 97.44 396 TYR A C 1
ATOM 3144 O O . TYR A 1 396 ? -1.995 18.719 -9.275 1.00 97.44 396 TYR A O 1
ATOM 3152 N N . HIS A 1 397 ? -0.401 17.537 -8.220 1.00 96.69 397 HIS A N 1
ATOM 3153 C CA . HIS A 1 397 ? 0.648 17.719 -9.227 1.00 96.69 397 HIS A CA 1
ATOM 3154 C C . HIS A 1 397 ? 1.544 16.467 -9.257 1.00 96.69 397 HIS A C 1
ATOM 3156 O O . HIS A 1 397 ? 1.935 16.005 -8.185 1.00 96.69 397 HIS A O 1
ATOM 3162 N N . PRO A 1 398 ? 1.916 15.906 -10.427 1.00 95.38 398 PRO A N 1
ATOM 3163 C CA . PRO A 1 398 ? 2.636 14.627 -10.505 1.00 95.38 398 PRO A CA 1
ATOM 3164 C C . PRO A 1 398 ? 4.031 14.658 -9.866 1.00 95.38 398 PRO A C 1
ATOM 3166 O O . PRO A 1 398 ? 4.529 13.614 -9.462 1.00 95.38 398 PRO A O 1
ATOM 3169 N N . VAL A 1 399 ? 4.647 15.842 -9.783 1.00 95.44 399 VAL A N 1
ATOM 3170 C CA . VAL A 1 399 ? 5.960 16.057 -9.146 1.00 95.44 399 VAL A CA 1
ATOM 3171 C C . VAL A 1 399 ? 5.818 16.525 -7.693 1.00 95.44 399 VAL A C 1
ATOM 3173 O O . VAL A 1 399 ? 6.237 15.826 -6.780 1.00 95.44 399 VAL A O 1
ATOM 3176 N N . TYR A 1 400 ? 5.191 17.683 -7.464 1.00 97.00 400 TYR A N 1
ATOM 3177 C CA . TYR A 1 400 ? 5.099 18.296 -6.138 1.00 97.00 400 TYR A CA 1
ATOM 3178 C C . TYR A 1 400 ? 4.132 17.632 -5.147 1.00 97.00 400 TYR A C 1
ATOM 3180 O O . TYR A 1 400 ? 4.389 17.656 -3.946 1.00 97.00 400 TYR A O 1
ATOM 3188 N N . ASN A 1 401 ? 3.011 17.063 -5.600 1.00 97.06 401 ASN A N 1
ATOM 3189 C CA . ASN A 1 401 ? 2.015 16.481 -4.697 1.00 97.06 401 ASN A CA 1
ATOM 3190 C C . ASN A 1 401 ? 1.187 15.372 -5.377 1.00 97.06 401 ASN A C 1
ATOM 3192 O O . ASN A 1 401 ? 0.009 15.575 -5.703 1.00 97.06 401 ASN A O 1
ATOM 3196 N N . PRO A 1 402 ? 1.773 14.181 -5.596 1.00 95.00 402 PRO A N 1
ATOM 3197 C CA . PRO A 1 402 ? 1.121 13.105 -6.343 1.00 95.00 402 PRO A CA 1
ATOM 3198 C C . PRO A 1 402 ? -0.045 12.439 -5.595 1.00 95.00 402 PRO A C 1
ATOM 3200 O O . PRO A 1 402 ? -0.799 11.687 -6.205 1.00 95.00 402 PRO A O 1
ATOM 3203 N N . LEU A 1 403 ? -0.225 12.716 -4.297 1.00 94.62 403 LEU A N 1
ATOM 3204 C CA . LEU A 1 403 ? -1.367 12.246 -3.496 1.00 94.62 403 LEU A CA 1
ATOM 3205 C C . LEU A 1 403 ? -2.418 13.344 -3.236 1.00 94.62 403 LEU A C 1
ATOM 3207 O O . LEU A 1 403 ? -3.366 13.121 -2.477 1.00 94.62 403 LEU A O 1
ATOM 3211 N N . GLY A 1 404 ? -2.255 14.517 -3.859 1.00 96.31 404 GLY A N 1
ATOM 3212 C CA . GLY A 1 404 ? -3.211 15.618 -3.794 1.00 96.31 404 GLY A CA 1
ATOM 3213 C C . GLY A 1 404 ? -4.520 15.306 -4.510 1.00 96.31 404 GLY A C 1
ATOM 3214 O O . GLY A 1 404 ? -4.582 14.476 -5.418 1.00 96.31 404 GLY A O 1
ATOM 3215 N N . THR A 1 405 ? -5.588 15.983 -4.104 1.00 96.25 405 THR A N 1
ATOM 3216 C CA . THR A 1 405 ? -6.944 15.756 -4.631 1.00 96.25 405 THR A CA 1
ATOM 3217 C C . THR A 1 405 ? -7.629 17.023 -5.119 1.00 96.25 405 THR A C 1
ATOM 3219 O O . THR A 1 405 ? -8.542 16.931 -5.941 1.00 96.25 405 THR A O 1
ATOM 3222 N N . ALA A 1 406 ? -7.184 18.199 -4.678 1.00 96.69 406 ALA A N 1
ATOM 3223 C CA . ALA A 1 406 ? -7.760 19.472 -5.081 1.00 96.69 406 ALA A CA 1
ATOM 3224 C C . ALA A 1 406 ? -7.292 19.914 -6.480 1.00 96.69 406 ALA A C 1
ATOM 3226 O O . ALA A 1 406 ? -6.256 19.488 -7.000 1.00 96.69 406 ALA A O 1
ATOM 3227 N N . THR A 1 407 ? -8.088 20.786 -7.089 1.00 96.38 407 THR A N 1
ATOM 3228 C CA . THR A 1 407 ? -7.768 21.539 -8.313 1.00 96.38 407 THR A CA 1
ATOM 3229 C C . THR A 1 407 ? -7.144 22.895 -7.974 1.00 96.38 407 THR A C 1
ATOM 3231 O O . THR A 1 407 ? -7.227 23.353 -6.833 1.00 96.38 407 THR A O 1
ATOM 3234 N N . PHE A 1 408 ? -6.592 23.582 -8.972 1.00 95.94 408 PHE A N 1
ATOM 3235 C CA . PHE A 1 408 ? -6.023 24.923 -8.820 1.00 95.94 408 PHE A CA 1
ATOM 3236 C C . PHE A 1 408 ? -6.962 26.004 -9.360 1.00 95.94 408 PHE A C 1
ATOM 3238 O O . PHE A 1 408 ? -7.816 25.753 -10.217 1.00 95.94 408 PHE A O 1
ATOM 3245 N N . ARG A 1 409 ? -6.807 27.226 -8.847 1.00 93.38 409 ARG A N 1
ATOM 3246 C CA . ARG A 1 409 ? -7.559 28.404 -9.295 1.00 93.38 409 ARG A CA 1
ATOM 3247 C C . ARG A 1 409 ? -7.176 28.829 -10.710 1.00 93.38 409 ARG A C 1
ATOM 3249 O O . ARG A 1 409 ? -5.999 28.863 -11.065 1.00 93.38 409 ARG A O 1
ATOM 3256 N N . LYS A 1 410 ? -8.173 29.256 -11.491 1.00 91.25 410 LYS A N 1
ATOM 3257 C CA . LYS A 1 410 ? -7.931 29.962 -12.758 1.00 91.25 410 LYS A CA 1
ATOM 3258 C C . LYS A 1 410 ? -7.549 31.426 -12.526 1.00 91.25 410 LYS A C 1
ATOM 3260 O O . LYS A 1 410 ? -8.036 32.066 -11.596 1.00 91.25 410 LYS A O 1
ATOM 3265 N N . GLN A 1 411 ? -6.746 31.968 -13.436 1.00 89.88 411 GLN A N 1
ATOM 3266 C CA . GLN A 1 411 ? -6.279 33.357 -13.426 1.00 89.88 411 GLN A CA 1
ATOM 3267 C C . GLN A 1 411 ? -7.352 34.353 -13.897 1.00 89.88 411 GLN A C 1
ATOM 3269 O O . GLN A 1 411 ? -7.353 35.514 -13.497 1.00 89.88 411 GLN A O 1
ATOM 3274 N N . THR A 1 412 ? -8.284 33.930 -14.755 1.00 86.00 412 THR A N 1
ATOM 3275 C CA . THR A 1 412 ? -9.192 34.837 -15.486 1.00 86.00 412 THR A CA 1
ATOM 3276 C C . THR A 1 412 ? -10.643 34.818 -15.007 1.00 86.00 412 THR A C 1
ATOM 3278 O O . THR A 1 412 ? -11.417 35.698 -15.380 1.00 86.00 412 THR A O 1
ATOM 3281 N N . GLU A 1 413 ? -11.029 33.848 -14.176 1.00 83.75 413 GLU A N 1
ATOM 3282 C CA . GLU A 1 413 ? -12.402 33.693 -13.696 1.00 83.75 413 GLU A CA 1
ATOM 3283 C C . GLU A 1 413 ? -12.466 32.971 -12.343 1.00 83.75 413 GLU A C 1
ATOM 3285 O O . GLU A 1 413 ? -11.525 32.299 -11.920 1.00 83.75 413 GLU A O 1
ATOM 3290 N N . ASN A 1 414 ? -13.608 33.079 -11.659 1.00 85.25 414 ASN A N 1
ATOM 3291 C CA . ASN A 1 414 ? -13.880 32.405 -10.386 1.00 85.25 414 ASN A CA 1
ATOM 3292 C C . ASN A 1 414 ? -14.196 30.909 -10.592 1.00 85.25 414 ASN A C 1
ATOM 3294 O O . ASN A 1 414 ? -15.292 30.443 -10.285 1.00 85.25 414 ASN A O 1
ATOM 3298 N N . SER A 1 415 ? -13.241 30.171 -11.147 1.00 88.88 415 SER A N 1
ATOM 3299 C CA . SER A 1 415 ? -13.358 28.755 -11.491 1.00 88.88 415 SER A CA 1
ATOM 3300 C C . SER A 1 415 ? -12.073 28.006 -11.122 1.00 88.88 415 SER A C 1
ATOM 3302 O O . SER A 1 415 ? -11.131 28.584 -10.564 1.00 88.88 415 SER A O 1
ATOM 3304 N N . ASP A 1 416 ? -12.054 26.718 -11.423 1.00 92.38 416 ASP A N 1
ATOM 3305 C CA . ASP A 1 416 ? -10.974 25.785 -11.147 1.00 92.38 416 ASP A CA 1
ATOM 3306 C C . ASP A 1 416 ? -10.634 24.953 -12.383 1.00 92.38 416 ASP A C 1
ATOM 3308 O O . ASP A 1 416 ? -11.421 24.870 -13.330 1.00 92.38 416 ASP A O 1
ATOM 3312 N N . ASN A 1 417 ? -9.431 24.390 -12.395 1.00 93.81 417 ASN A N 1
ATOM 3313 C CA . ASN A 1 417 ? -8.982 23.445 -13.407 1.00 93.81 417 ASN A CA 1
ATOM 3314 C C . ASN A 1 417 ? -7.845 22.562 -12.853 1.00 93.81 417 ASN A C 1
ATOM 3316 O O . ASN A 1 417 ? -7.209 22.909 -11.849 1.00 93.81 417 ASN A O 1
ATOM 3320 N N . PRO A 1 418 ? -7.552 21.427 -13.512 1.00 94.06 418 PRO A N 1
ATOM 3321 C CA . PRO A 1 418 ? -6.318 20.681 -13.289 1.00 94.06 418 PRO A CA 1
ATOM 3322 C C . PRO A 1 418 ? -5.070 21.538 -13.538 1.00 94.06 418 PRO A C 1
ATOM 3324 O O . PRO A 1 418 ? -5.093 22.454 -14.359 1.00 94.06 418 PRO A O 1
ATOM 3327 N N . TRP A 1 419 ? -3.970 21.190 -12.870 1.00 94.25 419 TRP A N 1
ATOM 3328 C CA . TRP A 1 419 ? -2.698 21.922 -12.909 1.00 94.25 419 TRP A CA 1
ATOM 3329 C C . TRP A 1 419 ? -2.114 22.102 -14.319 1.00 94.25 419 TRP A C 1
ATOM 3331 O O . TRP A 1 419 ? -1.449 23.091 -14.568 1.00 94.25 419 TRP A O 1
ATOM 3341 N N . TYR A 1 420 ? -2.358 21.172 -15.244 1.00 92.69 420 TYR A N 1
ATOM 3342 C CA . TYR A 1 420 ? -1.744 21.172 -16.578 1.00 92.69 420 TYR A CA 1
ATOM 3343 C C . TYR A 1 420 ? -2.494 22.033 -17.610 1.00 92.69 420 TYR A C 1
ATOM 3345 O O . TYR A 1 420 ? -2.129 22.035 -18.782 1.00 92.69 420 TYR A O 1
ATOM 3353 N N . ILE A 1 421 ? -3.586 22.699 -17.221 1.00 92.12 421 ILE A N 1
ATOM 3354 C CA . ILE A 1 421 ? -4.388 23.523 -18.133 1.00 92.12 421 ILE A CA 1
ATOM 3355 C C . ILE A 1 421 ? -3.882 24.969 -18.138 1.00 92.12 421 ILE A C 1
ATOM 3357 O O . ILE A 1 421 ? -3.720 25.578 -17.082 1.00 92.12 421 ILE A O 1
ATOM 3361 N N . ASP A 1 422 ? -3.747 25.547 -19.332 1.00 86.44 422 ASP A N 1
ATOM 3362 C CA . ASP A 1 422 ? -3.392 26.956 -19.523 1.00 86.44 422 ASP A CA 1
ATOM 3363 C C . ASP A 1 422 ? -4.329 27.913 -18.761 1.00 86.44 422 ASP A C 1
ATOM 3365 O O . ASP A 1 422 ? -5.553 27.738 -18.705 1.00 86.44 422 ASP A O 1
ATOM 3369 N N . GLY A 1 423 ? -3.757 28.984 -18.204 1.00 86.94 423 GLY A N 1
ATOM 3370 C CA . GLY A 1 423 ? -4.509 30.009 -17.470 1.00 86.94 423 GLY A CA 1
ATOM 3371 C C . GLY A 1 423 ? -4.876 29.619 -16.034 1.00 86.94 423 GLY A C 1
ATOM 3372 O O . GLY A 1 423 ? -5.741 30.256 -15.429 1.00 86.94 423 GLY A O 1
ATOM 3373 N N . VAL A 1 424 ? -4.231 28.591 -15.485 1.00 91.56 424 VAL A N 1
ATOM 3374 C CA . VAL A 1 424 ? -4.250 28.226 -14.063 1.00 91.56 424 VAL A CA 1
ATOM 3375 C C . VAL A 1 424 ? -3.049 28.853 -13.346 1.00 91.56 424 VAL A C 1
ATOM 3377 O O . VAL A 1 424 ? -2.016 29.116 -13.960 1.00 91.56 424 VAL A O 1
ATOM 3380 N N . TYR A 1 425 ? -3.176 29.145 -12.051 1.00 91.25 425 TYR A N 1
ATOM 3381 C CA . TYR A 1 425 ? -2.009 29.451 -11.219 1.00 91.25 425 TYR A CA 1
ATOM 3382 C C . TYR A 1 425 ? -1.195 28.173 -11.005 1.00 91.25 425 TYR A C 1
ATOM 3384 O O . TYR A 1 425 ? -1.596 27.305 -10.228 1.00 91.25 425 TYR A O 1
ATOM 3392 N N . LEU A 1 426 ? -0.101 28.040 -11.756 1.00 90.25 426 LEU A N 1
ATOM 3393 C CA . LEU A 1 426 ? 0.771 26.872 -11.707 1.00 90.25 426 LEU A CA 1
ATOM 3394 C C . LEU A 1 426 ? 1.540 26.845 -10.380 1.00 90.25 426 LEU A C 1
ATOM 3396 O O . LEU A 1 426 ? 2.103 27.872 -10.007 1.00 90.25 426 LEU A O 1
ATOM 3400 N N . PRO A 1 427 ? 1.582 25.705 -9.671 1.00 93.75 427 PRO A N 1
ATOM 3401 C CA . PRO A 1 427 ? 2.442 25.575 -8.503 1.00 93.75 427 PRO A CA 1
ATOM 3402 C C . PRO A 1 427 ? 3.916 25.558 -8.930 1.00 93.75 427 PRO A C 1
ATOM 3404 O O . PRO A 1 427 ? 4.279 24.839 -9.861 1.00 93.75 427 PRO A O 1
ATOM 3407 N N . GLU A 1 428 ? 4.769 26.296 -8.219 1.00 93.81 428 GLU A N 1
ATOM 3408 C CA . GLU A 1 428 ? 6.229 26.310 -8.428 1.00 93.81 428 GLU A CA 1
ATOM 3409 C C . GLU A 1 428 ? 6.970 25.503 -7.347 1.00 93.81 428 GLU A C 1
ATOM 3411 O O . GLU A 1 428 ? 8.188 25.324 -7.390 1.00 93.81 428 GLU A O 1
ATOM 3416 N N . SER A 1 429 ? 6.234 25.015 -6.347 1.00 96.31 429 SER A N 1
ATOM 3417 C CA . SER A 1 429 ? 6.770 24.257 -5.226 1.00 96.31 429 SER A CA 1
ATOM 3418 C C . SER A 1 429 ? 5.728 23.341 -4.579 1.00 96.31 429 SER A C 1
ATOM 3420 O O . SER A 1 429 ? 4.520 23.436 -4.830 1.00 96.31 429 SER A O 1
ATOM 3422 N N . ILE A 1 430 ? 6.188 22.473 -3.671 1.00 97.38 430 ILE A N 1
ATOM 3423 C CA . ILE A 1 430 ? 5.291 21.690 -2.805 1.00 97.38 430 ILE A CA 1
ATOM 3424 C C . ILE A 1 430 ? 4.405 22.612 -1.961 1.00 97.38 430 ILE A C 1
ATOM 3426 O O . ILE A 1 430 ? 3.212 22.345 -1.832 1.00 97.38 430 ILE A O 1
ATOM 3430 N N . ALA A 1 431 ? 4.939 23.713 -1.427 1.00 97.25 431 ALA A N 1
ATOM 3431 C CA . ALA A 1 431 ? 4.173 24.650 -0.604 1.00 97.25 431 ALA A CA 1
ATOM 3432 C C . ALA A 1 431 ? 2.966 25.265 -1.339 1.00 97.25 431 ALA A C 1
ATOM 3434 O O . ALA A 1 431 ? 1.893 25.400 -0.744 1.00 97.25 431 ALA A O 1
ATOM 3435 N N . ASP A 1 432 ? 3.092 25.551 -2.637 1.00 96.56 432 ASP A N 1
ATOM 3436 C CA . ASP A 1 432 ? 1.999 26.123 -3.440 1.00 96.56 432 ASP A CA 1
ATOM 3437 C C . ASP A 1 432 ? 0.832 25.147 -3.619 1.00 96.56 432 ASP A C 1
ATOM 3439 O O . ASP A 1 432 ? -0.327 25.558 -3.704 1.00 96.56 432 ASP A O 1
ATOM 3443 N N . CYS A 1 433 ? 1.107 23.839 -3.569 1.00 97.44 433 CYS A N 1
ATOM 3444 C CA . CYS A 1 433 ? 0.074 22.803 -3.580 1.00 97.44 433 CYS A CA 1
ATOM 3445 C C . CYS A 1 433 ? -0.781 22.789 -2.298 1.00 97.44 433 CYS A C 1
ATOM 3447 O O . CYS A 1 433 ? -1.804 22.108 -2.268 1.00 97.44 433 CYS A O 1
ATOM 3449 N N . PHE A 1 434 ? -0.404 23.529 -1.249 1.00 97.38 434 PHE A N 1
ATOM 3450 C CA . PHE A 1 434 ? -1.146 23.628 0.018 1.00 97.38 434 PHE A CA 1
ATOM 3451 C C . PHE A 1 434 ? -1.585 25.061 0.356 1.00 97.38 434 PHE A C 1
ATOM 3453 O O . PHE A 1 434 ? -2.182 25.309 1.405 1.00 97.38 434 PHE A O 1
ATOM 3460 N N . LYS A 1 435 ? -1.336 26.020 -0.540 1.00 95.12 435 LYS A N 1
ATOM 3461 C CA . LYS A 1 435 ? -1.798 27.402 -0.398 1.00 95.12 435 LYS A CA 1
ATOM 3462 C C . LYS A 1 435 ? -3.274 27.497 -0.780 1.00 95.12 435 LYS A C 1
ATOM 3464 O O . LYS A 1 435 ? -3.616 27.352 -1.947 1.00 95.12 435 LYS A O 1
ATOM 3469 N N . ILE A 1 436 ? -4.157 27.753 0.184 1.00 91.88 436 ILE A N 1
ATOM 3470 C CA . ILE A 1 436 ? -5.597 27.929 -0.072 1.00 91.88 436 ILE A CA 1
ATOM 3471 C C . ILE A 1 436 ? -5.853 29.341 -0.605 1.00 91.88 436 ILE A C 1
ATOM 3473 O O . ILE A 1 436 ? -5.530 30.321 0.064 1.00 91.88 436 ILE A O 1
ATOM 3477 N N . ALA A 1 437 ? -6.474 29.453 -1.780 1.00 89.25 437 ALA A N 1
ATOM 3478 C CA . ALA A 1 437 ? -6.866 30.750 -2.324 1.00 89.25 437 ALA A CA 1
ATOM 3479 C C . ALA A 1 437 ? -8.036 31.356 -1.527 1.00 89.25 437 ALA A C 1
ATOM 3481 O O . ALA A 1 437 ? -9.083 30.717 -1.372 1.00 89.25 437 ALA A O 1
ATOM 3482 N N . THR A 1 438 ? -7.883 32.598 -1.057 1.00 87.12 438 THR A N 1
ATOM 3483 C CA . THR A 1 438 ? -8.867 33.271 -0.185 1.00 87.12 438 THR A CA 1
ATOM 3484 C C . THR A 1 438 ? -9.917 34.082 -0.944 1.00 87.12 438 THR A C 1
ATOM 3486 O O . THR A 1 438 ? -11.028 34.279 -0.449 1.00 87.12 438 THR A O 1
ATOM 3489 N N . GLY A 1 439 ? -9.602 34.492 -2.170 1.00 83.50 439 GLY A N 1
ATOM 3490 C CA . GLY A 1 439 ? -10.458 35.276 -3.052 1.00 83.50 439 GLY A CA 1
ATOM 3491 C C . GLY A 1 439 ? -10.626 34.667 -4.451 1.00 83.50 439 GLY A C 1
ATOM 3492 O O . GLY A 1 439 ? -9.941 33.709 -4.829 1.00 83.50 439 GLY A O 1
ATOM 3493 N N . PRO A 1 440 ? -11.565 35.198 -5.256 1.00 80.88 440 PRO A N 1
ATOM 3494 C CA . PRO A 1 440 ? -11.629 34.903 -6.684 1.00 80.88 440 PRO A CA 1
ATOM 3495 C C . PRO A 1 440 ? -10.329 35.336 -7.378 1.00 80.88 440 PRO A C 1
ATOM 3497 O O . PRO A 1 440 ? -9.864 36.445 -7.143 1.00 80.88 440 PRO A O 1
ATOM 3500 N N . GLN A 1 441 ? -9.785 34.490 -8.261 1.00 83.88 441 GLN A N 1
ATOM 3501 C CA . GLN A 1 441 ? -8.564 34.774 -9.038 1.00 83.88 441 GLN A CA 1
ATOM 3502 C C . GLN A 1 441 ? -7.315 35.052 -8.181 1.00 83.88 441 GLN A C 1
ATOM 3504 O O . GLN A 1 441 ? -6.431 35.797 -8.588 1.00 83.88 441 GLN A O 1
ATOM 3509 N N . GLU A 1 442 ? -7.233 34.455 -6.994 1.00 89.00 442 GLU A N 1
ATOM 3510 C CA . GLU A 1 442 ? -5.995 34.411 -6.221 1.00 89.00 442 GLU A CA 1
ATOM 3511 C C . GLU A 1 442 ? -5.241 33.105 -6.474 1.00 89.00 442 GLU A C 1
ATOM 3513 O O . GLU A 1 442 ? -5.840 32.066 -6.764 1.00 89.00 442 GLU A O 1
ATOM 3518 N N . GLU A 1 443 ? -3.920 33.171 -6.343 1.00 90.69 443 GLU A N 1
ATOM 3519 C CA . GLU A 1 443 ? -3.034 32.019 -6.453 1.00 90.69 443 GLU A CA 1
ATOM 3520 C C . GLU A 1 443 ? -3.291 31.001 -5.337 1.00 90.69 443 GLU A C 1
ATOM 3522 O O . GLU A 1 443 ? -3.395 31.357 -4.159 1.00 90.69 443 GLU A O 1
ATOM 3527 N N . GLY A 1 444 ? -3.334 29.726 -5.721 1.00 92.50 444 GLY A N 1
ATOM 3528 C CA . GLY A 1 444 ? -3.473 28.603 -4.808 1.00 92.50 444 GLY A CA 1
ATOM 3529 C C . GLY A 1 444 ? -4.513 27.582 -5.259 1.00 92.50 444 GLY A C 1
ATOM 3530 O O . GLY A 1 444 ? -5.078 27.637 -6.360 1.00 92.50 444 GLY A O 1
ATOM 3531 N N . ILE A 1 445 ? -4.777 26.634 -4.369 1.00 94.88 445 ILE A N 1
ATOM 3532 C CA . ILE A 1 445 ? -5.768 25.584 -4.568 1.00 94.88 445 ILE A CA 1
ATOM 3533 C C . ILE A 1 445 ? -7.187 26.142 -4.454 1.00 94.88 445 ILE A C 1
ATOM 3535 O O . ILE A 1 445 ? -7.464 27.087 -3.706 1.00 94.88 445 ILE A O 1
ATOM 3539 N N . TYR A 1 446 ? -8.108 25.542 -5.203 1.00 92.94 446 TYR A N 1
ATOM 3540 C CA . TYR A 1 446 ? -9.519 25.897 -5.147 1.00 92.94 446 TYR A CA 1
ATOM 3541 C C . TYR A 1 446 ? -10.165 25.296 -3.885 1.00 92.94 446 TYR A C 1
ATOM 3543 O O . TYR A 1 446 ? -10.222 24.069 -3.771 1.00 92.94 446 TYR A O 1
ATOM 3551 N N . PRO A 1 447 ? -10.700 26.118 -2.959 1.00 87.94 447 PRO A N 1
ATOM 3552 C CA . PRO A 1 447 ? -11.145 25.650 -1.641 1.00 87.94 447 PRO A CA 1
ATOM 3553 C C . PRO A 1 447 ? -12.334 24.677 -1.688 1.00 87.94 447 PRO A C 1
ATOM 3555 O O . PRO A 1 447 ? -12.527 23.914 -0.752 1.00 87.94 447 PRO A O 1
ATOM 3558 N N . ASN A 1 448 ? -13.116 24.669 -2.776 1.00 88.12 448 ASN A N 1
ATOM 3559 C CA . ASN A 1 448 ? -14.275 23.785 -2.943 1.00 88.12 448 ASN A CA 1
ATOM 3560 C C . ASN A 1 448 ? -13.981 22.662 -3.953 1.00 88.12 448 ASN A C 1
ATOM 3562 O O . ASN A 1 448 ? -14.750 22.450 -4.891 1.00 88.12 448 ASN A O 1
ATOM 3566 N N . SER A 1 449 ? -12.832 22.000 -3.820 1.00 92.25 449 SER A N 1
ATOM 3567 C CA . SER A 1 449 ? -12.446 20.838 -4.634 1.00 92.25 449 SER A CA 1
ATOM 3568 C C . SER A 1 449 ? -11.747 19.778 -3.788 1.00 92.25 449 SER A C 1
ATOM 3570 O O . SER A 1 449 ? -11.315 20.050 -2.671 1.00 92.25 449 SER A O 1
ATOM 3572 N N . GLY A 1 450 ? -11.630 18.563 -4.322 1.00 91.25 450 GLY A N 1
ATOM 3573 C CA . GLY A 1 450 ? -10.947 17.444 -3.672 1.00 91.25 450 GLY A CA 1
ATOM 3574 C C . GLY A 1 450 ? -11.821 16.632 -2.717 1.00 91.25 450 GLY A C 1
ATOM 3575 O O . GLY A 1 450 ? -11.348 15.615 -2.217 1.00 91.25 450 GLY A O 1
ATOM 3576 N N . THR A 1 451 ? -13.082 17.026 -2.518 1.00 89.56 451 THR A N 1
ATOM 3577 C CA . THR A 1 451 ? -14.091 16.313 -1.715 1.00 89.56 451 THR A CA 1
ATOM 3578 C C . THR A 1 451 ? -15.160 15.689 -2.604 1.00 89.56 451 THR A C 1
ATOM 3580 O O . THR A 1 451 ? -15.454 16.206 -3.689 1.00 89.56 451 THR A O 1
ATOM 3583 N N . HIS A 1 452 ? -15.799 14.612 -2.152 1.00 86.38 452 HIS A N 1
ATOM 3584 C CA . HIS A 1 452 ? -16.909 14.000 -2.884 1.00 86.38 452 HIS A CA 1
ATOM 3585 C C . HIS A 1 452 ? -18.066 14.978 -3.102 1.00 86.38 452 HIS A C 1
ATOM 3587 O O . HIS A 1 452 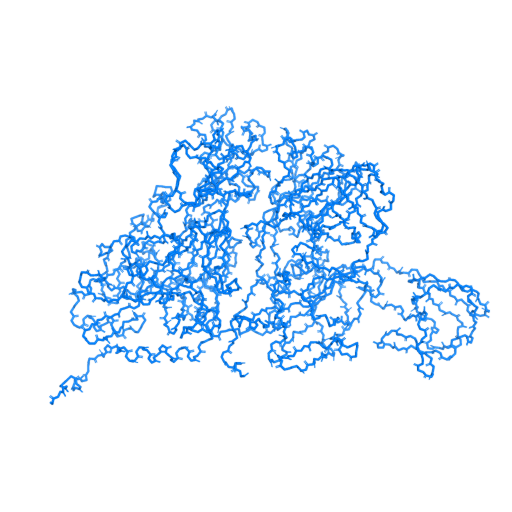? -18.583 15.072 -4.214 1.00 86.38 452 HIS A O 1
ATOM 3593 N N . VAL A 1 453 ? -18.422 15.748 -2.064 1.00 84.12 453 VAL A N 1
ATOM 3594 C CA . VAL A 1 453 ? -19.519 16.732 -2.105 1.00 84.12 453 VAL A CA 1
ATOM 3595 C C . VAL A 1 453 ? -19.294 17.778 -3.198 1.00 84.12 453 VAL A C 1
ATOM 3597 O O . VAL A 1 453 ? -20.242 18.193 -3.861 1.00 84.12 453 VAL A O 1
ATOM 3600 N N . SER A 1 454 ? -18.042 18.184 -3.432 1.00 87.50 454 SER A N 1
ATOM 3601 C CA . SER A 1 454 ? -17.728 19.150 -4.489 1.00 87.50 454 SER A CA 1
ATOM 3602 C C . SER A 1 454 ? -17.957 18.609 -5.904 1.00 87.50 454 SER A C 1
ATOM 3604 O O . SER A 1 454 ? -18.121 19.396 -6.838 1.00 87.50 454 SER A O 1
ATOM 3606 N N . GLY A 1 455 ? -17.916 17.283 -6.087 1.00 87.44 455 GLY A N 1
ATOM 3607 C CA . GLY A 1 455 ? -17.911 16.632 -7.399 1.00 87.44 455 GLY A CA 1
ATOM 3608 C C . GLY A 1 455 ? -16.680 16.955 -8.258 1.00 87.44 455 GLY A C 1
ATOM 3609 O O . GLY A 1 455 ? -16.672 16.633 -9.446 1.00 87.44 455 GLY A O 1
ATOM 3610 N N . LYS A 1 456 ? -15.653 17.603 -7.690 1.00 91.44 456 LYS A N 1
ATOM 3611 C CA . LYS A 1 456 ? -14.467 18.098 -8.399 1.00 91.44 456 LYS A CA 1
ATOM 3612 C C . LYS A 1 456 ? -13.203 17.483 -7.820 1.00 91.44 456 LYS A C 1
ATOM 3614 O O . LYS A 1 456 ? -12.937 17.604 -6.628 1.00 91.44 456 LYS A O 1
ATOM 3619 N N . SER A 1 457 ? -12.387 16.879 -8.676 1.00 93.50 457 SER A N 1
ATOM 3620 C CA . SER A 1 457 ? -11.092 16.313 -8.305 1.00 93.50 457 SER A CA 1
ATOM 3621 C C . SER A 1 457 ? -10.013 16.786 -9.274 1.00 93.50 457 SER A C 1
ATOM 3623 O O . SER A 1 457 ? -10.186 16.719 -10.491 1.00 93.50 457 SER A O 1
ATOM 3625 N N . GLY A 1 458 ? -8.889 17.250 -8.728 1.00 94.81 458 GLY A N 1
ATOM 3626 C CA . GLY A 1 458 ? -7.672 17.516 -9.496 1.00 94.81 458 GLY A CA 1
ATOM 3627 C C . GLY A 1 458 ? -6.839 16.259 -9.740 1.00 94.81 458 GLY A C 1
ATOM 3628 O O . GLY A 1 458 ? -5.962 16.263 -10.602 1.00 94.81 458 GLY A O 1
ATOM 3629 N N . HIS A 1 459 ? -7.121 15.172 -9.017 1.00 95.19 459 HIS A N 1
ATOM 3630 C CA . HIS A 1 459 ? -6.414 13.910 -9.176 1.00 95.19 459 HIS A CA 1
ATOM 3631 C C . HIS A 1 459 ? -6.788 13.250 -10.521 1.00 95.19 459 HIS A C 1
ATOM 3633 O O . HIS A 1 459 ? -7.975 13.113 -10.830 1.00 95.19 459 HIS A O 1
ATOM 3639 N N . PRO A 1 460 ? -5.828 12.734 -11.310 1.00 93.12 460 PRO A N 1
ATOM 3640 C CA . PRO A 1 460 ? -6.056 12.267 -12.684 1.00 93.12 460 PRO A CA 1
ATOM 3641 C C . PRO A 1 460 ? -7.002 11.060 -12.783 1.00 93.12 460 PRO A C 1
ATOM 3643 O O . PRO A 1 460 ? -7.609 10.816 -13.823 1.00 93.12 460 PRO A O 1
ATOM 3646 N N . LEU A 1 461 ? -7.151 10.309 -11.687 1.00 92.06 461 LEU A N 1
ATOM 3647 C CA . LEU A 1 461 ? -8.088 9.182 -11.555 1.00 92.06 461 LEU A CA 1
ATOM 3648 C C . LEU A 1 461 ? -9.445 9.553 -10.927 1.00 92.06 461 LEU A C 1
ATOM 3650 O O . LEU A 1 461 ? -10.248 8.654 -10.659 1.00 92.06 461 LEU A O 1
ATOM 3654 N N . GLN A 1 462 ? -9.704 10.850 -10.711 1.00 92.31 462 GLN A N 1
ATOM 3655 C CA . GLN A 1 462 ? -10.901 11.395 -10.051 1.00 92.31 462 GLN A CA 1
ATOM 3656 C C . GLN A 1 462 ? -11.034 10.958 -8.585 1.00 92.31 462 GLN A C 1
ATOM 3658 O O . GLN A 1 462 ? -12.118 10.648 -8.095 1.00 92.31 462 GLN A O 1
ATOM 3663 N N . TYR A 1 463 ? -9.903 10.872 -7.887 1.00 91.88 463 TYR A N 1
ATOM 3664 C CA . TYR A 1 463 ? -9.867 10.517 -6.472 1.00 91.88 463 TYR A CA 1
ATOM 3665 C C . TYR A 1 463 ? -10.094 11.748 -5.593 1.00 91.88 463 TYR A C 1
ATOM 3667 O O . TYR A 1 463 ? -9.560 12.822 -5.858 1.00 91.88 463 TYR A O 1
ATOM 3675 N N . VAL A 1 464 ? -10.868 11.565 -4.531 1.00 92.38 464 VAL A N 1
ATOM 3676 C CA . VAL A 1 464 ? -11.140 12.567 -3.490 1.00 92.38 464 VAL A CA 1
ATOM 3677 C C . VAL A 1 464 ? -10.626 12.046 -2.146 1.00 92.38 464 VAL A C 1
ATOM 3679 O O . VAL A 1 464 ? -10.454 10.827 -1.993 1.00 92.38 464 VAL A O 1
ATOM 3682 N N . HIS A 1 465 ? -10.296 12.947 -1.217 1.00 91.38 465 HIS A N 1
ATOM 3683 C CA . HIS A 1 465 ? -9.571 12.604 0.020 1.00 91.38 465 HIS A CA 1
ATOM 3684 C C . HIS A 1 465 ? -10.472 12.162 1.181 1.00 91.38 465 HIS A C 1
ATOM 3686 O O . HIS A 1 465 ? -9.984 11.543 2.127 1.00 91.38 465 HIS A O 1
ATOM 3692 N N . ASP A 1 466 ? -11.762 12.478 1.094 1.00 87.25 466 ASP A N 1
ATOM 3693 C CA . ASP A 1 466 ? -12.810 12.190 2.078 1.00 87.25 466 ASP A CA 1
ATOM 3694 C C . ASP A 1 466 ? -13.531 10.853 1.807 1.00 87.25 466 ASP A C 1
ATOM 3696 O O . ASP A 1 466 ? -14.310 10.383 2.635 1.00 87.25 466 ASP A O 1
ATOM 3700 N N . ILE A 1 467 ? -13.249 10.198 0.670 1.00 87.69 467 ILE A N 1
ATOM 3701 C CA . ILE A 1 467 ? -13.700 8.828 0.383 1.00 87.69 467 ILE A CA 1
ATOM 3702 C C . ILE A 1 467 ? -12.589 7.831 0.676 1.00 87.69 467 ILE A C 1
ATOM 3704 O O . ILE A 1 467 ? -11.580 7.763 -0.035 1.00 87.69 467 ILE A O 1
ATOM 3708 N N . ILE A 1 468 ? -12.867 6.954 1.637 1.00 88.56 468 ILE A N 1
ATOM 3709 C CA . ILE A 1 468 ? -12.023 5.809 1.957 1.00 88.56 468 ILE A CA 1
ATOM 3710 C C . ILE A 1 468 ? -12.382 4.645 1.043 1.00 88.56 468 ILE A C 1
ATOM 3712 O O . ILE A 1 468 ? -13.502 4.128 1.037 1.00 88.56 468 ILE A O 1
ATOM 3716 N N . ARG A 1 469 ? -11.411 4.218 0.247 1.00 86.56 469 ARG A N 1
ATOM 3717 C CA . ARG A 1 469 ? -11.572 3.111 -0.692 1.00 86.56 469 ARG A CA 1
ATOM 3718 C C . ARG A 1 469 ? -10.911 1.855 -0.149 1.00 86.56 469 ARG A C 1
ATOM 3720 O O . ARG A 1 469 ? -9.958 1.936 0.621 1.00 86.56 469 ARG A O 1
ATOM 3727 N N . ALA A 1 470 ? -11.380 0.692 -0.600 1.00 85.00 470 ALA A N 1
ATOM 3728 C CA . ALA A 1 470 ? -10.793 -0.593 -0.227 1.00 85.00 470 ALA A CA 1
ATOM 3729 C C . ALA A 1 470 ? -9.278 -0.624 -0.423 1.00 85.00 470 ALA A C 1
ATOM 3731 O O . ALA A 1 470 ? -8.559 -1.112 0.445 1.00 85.00 470 ALA A O 1
ATOM 3732 N N . ASP A 1 471 ? -8.785 -0.030 -1.509 1.00 85.25 471 ASP A N 1
ATOM 3733 C CA . ASP A 1 471 ? -7.365 -0.008 -1.853 1.00 85.25 471 ASP A CA 1
ATOM 3734 C C . ASP A 1 471 ? -6.465 0.789 -0.892 1.00 85.25 471 ASP A C 1
ATOM 3736 O O . ASP A 1 471 ? -5.239 0.700 -0.983 1.00 85.25 471 ASP A O 1
ATOM 3740 N N . MET A 1 472 ? -7.065 1.515 0.051 1.00 90.50 472 MET A N 1
ATOM 3741 C CA . MET A 1 472 ? -6.396 2.315 1.078 1.00 90.50 472 MET A CA 1
ATOM 3742 C C . MET A 1 472 ? -6.377 1.648 2.449 1.00 90.50 472 MET A C 1
ATOM 3744 O O . MET A 1 472 ? -5.791 2.204 3.372 1.00 90.50 472 MET A O 1
ATOM 3748 N N . VAL A 1 473 ? -7.043 0.502 2.604 1.00 92.06 473 VAL A N 1
ATOM 3749 C CA . VAL A 1 473 ? -7.282 -0.121 3.907 1.00 92.06 473 VAL A CA 1
ATOM 3750 C C . VAL A 1 473 ? -6.568 -1.464 4.001 1.00 92.06 473 VAL A C 1
ATOM 3752 O O . VAL A 1 473 ? -6.858 -2.408 3.255 1.00 92.06 473 VAL A O 1
ATOM 3755 N N . ASP A 1 474 ? -5.672 -1.539 4.978 1.00 90.69 474 ASP A N 1
ATOM 3756 C CA . ASP A 1 474 ? -4.927 -2.722 5.373 1.00 90.69 474 ASP A CA 1
ATOM 3757 C C . ASP A 1 474 ? -5.647 -3.441 6.520 1.00 90.69 474 ASP A C 1
ATOM 3759 O O . ASP A 1 474 ? -5.627 -2.963 7.651 1.00 90.69 474 ASP A O 1
ATOM 3763 N N . ASP A 1 475 ? -6.305 -4.575 6.255 1.00 91.62 475 ASP A N 1
ATOM 3764 C CA . ASP A 1 475 ? -6.938 -5.387 7.309 1.00 91.62 475 ASP A CA 1
ATOM 3765 C C . ASP A 1 475 ? -5.873 -6.116 8.146 1.00 91.62 475 ASP A C 1
ATOM 3767 O O . ASP A 1 475 ? -5.093 -6.909 7.606 1.00 91.62 475 ASP A O 1
ATOM 3771 N N . LEU A 1 476 ? -5.837 -5.839 9.451 1.00 89.81 476 LEU A N 1
ATOM 3772 C CA . LEU A 1 476 ? -4.874 -6.399 10.404 1.00 89.81 476 LEU A CA 1
ATOM 3773 C C . LEU A 1 476 ? -5.455 -7.539 11.251 1.00 89.81 476 LEU A C 1
ATOM 3775 O O . LEU A 1 476 ? -4.742 -8.117 12.079 1.00 89.81 476 LEU A O 1
ATOM 3779 N N . ARG A 1 477 ? -6.746 -7.853 11.097 1.00 90.69 477 ARG A N 1
ATOM 3780 C CA . ARG A 1 477 ? -7.418 -8.852 11.929 1.00 90.69 477 ARG A CA 1
ATOM 3781 C C . ARG A 1 477 ? -6.905 -10.256 11.592 1.00 90.69 477 ARG A C 1
ATOM 3783 O O . ARG A 1 477 ? -6.781 -10.634 10.431 1.00 90.69 477 ARG A O 1
ATOM 3790 N N . LEU A 1 478 ? -6.656 -11.060 12.625 1.00 89.75 478 LEU A N 1
ATOM 3791 C CA . LEU A 1 478 ? -6.244 -12.463 12.499 1.00 89.75 478 LEU A CA 1
ATOM 3792 C C . LEU A 1 478 ? -7.276 -13.397 13.145 1.00 89.75 478 LEU A C 1
ATOM 3794 O O . LEU A 1 478 ? -7.908 -12.996 14.127 1.00 89.75 478 LEU A O 1
ATOM 3798 N N . PRO A 1 479 ? -7.426 -14.640 12.651 1.00 92.12 479 PRO A N 1
ATOM 3799 C CA . PRO A 1 479 ? -8.332 -15.616 13.245 1.00 92.12 479 PRO A CA 1
ATOM 3800 C C . PRO A 1 479 ? -7.825 -16.067 14.621 1.00 92.12 479 PRO A C 1
ATOM 3802 O O . PRO A 1 479 ? -6.675 -16.490 14.770 1.00 92.12 479 PRO A O 1
ATOM 3805 N N . ALA A 1 480 ? -8.697 -16.043 15.630 1.00 91.88 480 ALA A N 1
ATOM 3806 C CA . ALA A 1 480 ? -8.380 -16.454 16.998 1.00 91.88 480 ALA A CA 1
ATOM 3807 C C . ALA A 1 480 ? -8.033 -17.949 17.097 1.00 91.88 480 ALA A C 1
ATOM 3809 O O . ALA A 1 480 ? -7.198 -18.347 17.912 1.00 91.88 480 ALA A O 1
ATOM 3810 N N . ILE A 1 481 ? -8.639 -18.792 16.252 1.00 90.44 481 ILE A N 1
ATOM 3811 C CA . ILE A 1 481 ? -8.378 -20.240 16.217 1.00 90.44 481 ILE A CA 1
ATOM 3812 C C . ILE A 1 481 ? -6.982 -20.584 15.658 1.00 90.44 481 ILE A C 1
ATOM 3814 O O . ILE A 1 481 ? -6.456 -21.670 15.916 1.00 90.44 481 ILE A O 1
ATOM 3818 N N . GLY A 1 482 ? -6.338 -19.633 14.972 1.00 88.75 482 GLY A N 1
ATOM 3819 C CA . GLY A 1 482 ? -5.061 -19.802 14.283 1.00 88.75 482 GLY A CA 1
ATOM 3820 C C . GLY A 1 482 ? -5.217 -20.031 12.777 1.00 88.75 482 GLY A C 1
ATOM 3821 O O . GLY A 1 482 ? -6.306 -19.914 12.224 1.00 88.75 482 GLY A O 1
ATOM 3822 N N . ALA A 1 483 ? -4.107 -20.342 12.108 1.00 86.00 483 ALA A N 1
ATOM 3823 C CA . ALA A 1 483 ? -4.075 -20.608 10.672 1.00 86.00 483 ALA A CA 1
ATOM 3824 C C . ALA A 1 483 ? -4.896 -21.865 10.317 1.00 86.00 483 ALA A C 1
ATOM 3826 O O . ALA A 1 483 ? -4.563 -22.966 10.762 1.00 86.00 483 ALA A O 1
ATOM 3827 N N . GLY A 1 484 ? -5.950 -21.698 9.515 1.00 75.50 484 GLY A N 1
ATOM 3828 C CA . GLY A 1 484 ? -6.901 -22.757 9.159 1.00 75.50 484 GLY A CA 1
ATOM 3829 C C . GLY A 1 484 ? -7.275 -22.761 7.677 1.00 75.50 484 GLY A C 1
ATOM 3830 O O . GLY A 1 484 ? -8.456 -22.771 7.360 1.00 75.50 484 GLY A O 1
ATOM 3831 N N . ILE A 1 485 ? -6.283 -22.709 6.783 1.00 75.50 485 ILE A N 1
ATOM 3832 C CA . ILE A 1 485 ? -6.486 -22.660 5.325 1.00 75.50 485 ILE A CA 1
ATOM 3833 C C . ILE A 1 485 ? -5.791 -23.857 4.663 1.00 75.50 485 ILE A C 1
ATOM 3835 O O . ILE A 1 485 ? -4.668 -24.207 5.042 1.00 75.50 485 ILE A O 1
ATOM 3839 N N . ASP A 1 486 ? -6.455 -24.472 3.680 1.00 86.44 486 ASP A N 1
ATOM 3840 C CA . ASP A 1 486 ? -5.864 -25.495 2.815 1.00 86.44 486 ASP A CA 1
ATOM 3841 C C . ASP A 1 486 ? -4.851 -24.866 1.841 1.00 86.44 486 ASP A C 1
ATOM 3843 O O . ASP A 1 486 ? -5.090 -23.811 1.254 1.00 86.44 486 ASP A O 1
ATOM 3847 N N . VAL A 1 487 ? -3.688 -25.497 1.667 1.00 86.75 487 VAL A N 1
ATOM 3848 C CA . VAL A 1 487 ? -2.611 -24.943 0.825 1.00 86.75 487 VAL A CA 1
ATOM 3849 C C . VAL A 1 487 ? -2.982 -24.851 -0.653 1.00 86.75 487 VAL A C 1
ATOM 3851 O O . VAL A 1 487 ? -2.421 -24.015 -1.360 1.00 86.75 487 VAL A O 1
ATOM 3854 N N . GLU A 1 488 ? -3.900 -25.691 -1.129 1.00 91.38 488 GLU A N 1
ATOM 3855 C CA . GLU A 1 488 ? -4.390 -25.636 -2.501 1.00 91.38 488 GLU A CA 1
ATOM 3856 C C . GLU A 1 488 ? -5.378 -24.486 -2.695 1.00 91.38 488 GLU A C 1
ATOM 3858 O O . GLU A 1 488 ? -5.259 -23.769 -3.684 1.00 91.38 488 GLU A O 1
ATOM 3863 N N . ASP A 1 489 ? -6.280 -24.251 -1.737 1.00 90.94 489 ASP A N 1
ATOM 3864 C CA . ASP A 1 489 ? -7.174 -23.083 -1.758 1.00 90.94 489 ASP A CA 1
ATOM 3865 C C . ASP A 1 489 ? -6.367 -21.781 -1.708 1.00 90.94 489 ASP A C 1
ATOM 3867 O O . ASP A 1 489 ? -6.633 -20.837 -2.450 1.00 90.94 489 ASP A O 1
ATOM 3871 N N . LEU A 1 490 ? -5.303 -21.754 -0.902 1.00 90.62 490 LEU A N 1
ATOM 3872 C CA . LEU A 1 490 ? -4.382 -20.625 -0.859 1.00 90.62 490 LEU A CA 1
ATOM 3873 C C . LEU A 1 490 ? -3.674 -20.421 -2.207 1.00 90.62 490 LEU A C 1
ATOM 3875 O O . LEU A 1 490 ? -3.603 -19.294 -2.694 1.00 90.62 490 LEU A O 1
ATOM 3879 N N . ALA A 1 491 ? -3.167 -21.491 -2.830 1.00 92.81 491 ALA A N 1
ATOM 3880 C CA . ALA A 1 491 ? -2.562 -21.414 -4.160 1.00 92.81 491 ALA A CA 1
ATOM 3881 C C . ALA A 1 491 ? -3.561 -20.906 -5.208 1.00 92.81 491 ALA A C 1
ATOM 3883 O O . ALA A 1 491 ? -3.228 -20.006 -5.980 1.00 92.81 491 ALA A O 1
ATOM 3884 N N . TYR A 1 492 ? -4.797 -21.406 -5.175 1.00 93.75 492 TYR A N 1
ATOM 3885 C CA . TYR A 1 492 ? -5.894 -20.922 -6.005 1.00 93.75 492 TYR A CA 1
ATOM 3886 C C . TYR A 1 492 ? -6.126 -19.418 -5.798 1.00 93.75 492 TYR A C 1
ATOM 3888 O O . TYR A 1 492 ? -6.199 -18.660 -6.764 1.00 93.75 492 TYR A O 1
ATOM 3896 N N . ASP A 1 493 ? -6.183 -18.946 -4.554 1.00 92.62 493 ASP A N 1
ATOM 3897 C CA . ASP A 1 493 ? -6.418 -17.533 -4.255 1.00 92.62 493 ASP A CA 1
ATOM 3898 C C . ASP A 1 493 ? -5.288 -16.618 -4.756 1.00 92.62 493 ASP A C 1
ATOM 3900 O O . ASP A 1 493 ? -5.558 -15.509 -5.231 1.00 92.62 493 ASP A O 1
ATOM 3904 N N . TYR A 1 494 ? -4.032 -17.076 -4.711 1.00 93.12 494 TYR A N 1
ATOM 3905 C CA . TYR A 1 494 ? -2.897 -16.364 -5.312 1.00 93.12 494 TYR A CA 1
ATOM 3906 C C . TYR A 1 494 ? -2.998 -16.306 -6.837 1.00 93.12 494 TYR A C 1
ATOM 3908 O O . TYR A 1 494 ? -2.847 -15.238 -7.434 1.00 93.12 494 TYR A O 1
ATOM 3916 N N . VAL A 1 495 ? -3.261 -17.451 -7.467 1.00 92.56 495 VAL A N 1
ATOM 3917 C CA . VAL A 1 495 ? -3.360 -17.580 -8.923 1.00 92.56 495 VAL A CA 1
ATOM 3918 C C . VAL A 1 495 ? -4.506 -16.734 -9.477 1.00 92.56 495 VAL A C 1
ATOM 3920 O O . VAL A 1 495 ? -4.326 -16.031 -10.465 1.00 92.56 495 VAL A O 1
ATOM 3923 N N . PHE A 1 496 ? -5.671 -16.741 -8.832 1.00 92.06 496 PHE A N 1
ATOM 3924 C CA . PHE A 1 496 ? -6.859 -16.034 -9.319 1.00 92.06 496 PHE A CA 1
ATOM 3925 C C . PHE A 1 496 ? -6.999 -14.600 -8.779 1.00 92.06 496 PHE A C 1
ATOM 3927 O O . PHE A 1 496 ? -8.065 -13.991 -8.889 1.00 92.06 496 PHE A O 1
ATOM 3934 N N . GLY A 1 497 ? -5.930 -14.036 -8.201 1.00 88.44 497 GLY A N 1
ATOM 3935 C CA . GLY A 1 497 ? -5.882 -12.630 -7.785 1.00 88.44 497 GLY A CA 1
ATOM 3936 C C . GLY A 1 497 ? -6.847 -12.273 -6.648 1.00 88.44 497 GLY A C 1
ATOM 3937 O O . GLY A 1 497 ? -7.304 -11.133 -6.565 1.00 88.44 497 GLY A O 1
ATOM 3938 N N . LYS A 1 498 ? -7.187 -13.241 -5.788 1.00 88.44 498 LYS A N 1
ATOM 3939 C CA . LYS A 1 498 ? -8.037 -13.036 -4.604 1.00 88.44 498 LYS A CA 1
ATOM 3940 C C . LYS A 1 498 ? -7.239 -12.574 -3.384 1.00 88.44 498 LYS A C 1
ATOM 3942 O O . LYS A 1 498 ? -7.794 -11.938 -2.490 1.00 88.44 498 LYS A O 1
ATOM 3947 N N . VAL A 1 499 ? -5.935 -12.857 -3.350 1.00 89.38 499 VAL A N 1
ATOM 3948 C CA . VAL A 1 499 ? -5.031 -12.325 -2.322 1.00 89.38 499 VAL A CA 1
ATOM 3949 C C . VAL A 1 499 ? -4.754 -10.847 -2.586 1.00 89.38 499 VAL A C 1
ATOM 3951 O O . VAL A 1 499 ? -4.409 -10.443 -3.695 1.00 89.38 499 VAL A O 1
ATOM 3954 N N . ARG A 1 500 ? -4.876 -10.028 -1.540 1.00 85.88 500 ARG A N 1
ATOM 3955 C CA . ARG A 1 500 ? -4.644 -8.583 -1.609 1.00 85.88 500 ARG A CA 1
ATOM 3956 C C . ARG A 1 500 ? -3.191 -8.258 -1.261 1.00 85.88 500 ARG A C 1
ATOM 3958 O O . ARG A 1 500 ? -2.703 -8.638 -0.198 1.00 85.88 500 ARG A O 1
ATOM 3965 N N . GLY A 1 501 ? -2.514 -7.542 -2.155 1.00 88.81 501 GLY A N 1
ATOM 3966 C CA . GLY A 1 501 ? -1.171 -7.018 -1.917 1.00 88.81 501 GLY A CA 1
ATOM 3967 C C . GLY A 1 501 ? -1.152 -5.826 -0.962 1.00 88.81 501 GLY A C 1
ATOM 3968 O O . GLY A 1 501 ? -2.170 -5.170 -0.753 1.00 88.81 501 GLY A O 1
ATOM 3969 N N . TRP A 1 502 ? 0.013 -5.537 -0.394 1.00 88.12 502 TRP A N 1
ATOM 3970 C CA . TRP A 1 502 ? 0.269 -4.321 0.378 1.00 88.12 502 TRP A CA 1
ATOM 3971 C C . TRP A 1 502 ? 1.742 -3.970 0.201 1.00 88.12 502 TRP A C 1
ATOM 3973 O O . TRP A 1 502 ? 2.612 -4.712 0.652 1.00 88.12 502 TRP A O 1
ATOM 3983 N N . GLU A 1 503 ? 2.017 -2.901 -0.541 1.00 86.75 503 GLU A N 1
ATOM 3984 C CA . GLU A 1 503 ? 3.370 -2.546 -0.978 1.00 86.75 503 GLU A CA 1
ATOM 3985 C C . GLU A 1 503 ? 3.610 -1.049 -0.734 1.00 86.75 503 GLU A C 1
ATOM 3987 O O . GLU A 1 503 ? 2.719 -0.244 -1.051 1.00 86.75 503 GLU A O 1
ATOM 3992 N N . PRO A 1 504 ? 4.792 -0.664 -0.221 1.00 88.88 504 PRO A N 1
ATOM 3993 C CA . PRO A 1 504 ? 5.217 0.727 -0.151 1.00 88.88 504 PRO A CA 1
ATOM 3994 C C . PRO A 1 504 ? 5.187 1.424 -1.513 1.00 88.88 504 PRO A C 1
ATOM 3996 O O . PRO A 1 504 ? 5.565 0.847 -2.533 1.00 88.88 504 PRO A O 1
ATOM 3999 N N . LEU A 1 505 ? 4.779 2.691 -1.544 1.00 89.56 505 LEU A N 1
ATOM 4000 C CA . LEU A 1 505 ? 4.936 3.545 -2.719 1.00 89.56 505 LEU A CA 1
ATOM 4001 C C . LEU A 1 505 ? 6.429 3.765 -2.985 1.00 89.56 505 LEU A C 1
ATOM 4003 O O . LEU A 1 505 ? 7.228 3.836 -2.050 1.00 89.56 505 LEU A O 1
ATOM 4007 N N . LYS A 1 506 ? 6.801 3.895 -4.258 1.00 89.62 506 LYS A N 1
ATOM 4008 C CA . LYS A 1 506 ? 8.192 4.098 -4.678 1.00 89.62 506 LYS A CA 1
ATOM 4009 C C . LYS A 1 506 ? 8.511 5.581 -4.842 1.00 89.62 506 LYS A C 1
ATOM 4011 O O . LYS A 1 506 ? 7.659 6.356 -5.282 1.00 89.62 506 LYS A O 1
ATOM 4016 N N . LEU A 1 507 ? 9.747 5.954 -4.530 1.00 92.94 507 LEU A N 1
ATOM 4017 C CA . LEU A 1 507 ? 10.341 7.236 -4.894 1.00 92.94 507 LEU A CA 1
ATOM 4018 C C . LEU A 1 507 ? 11.408 6.994 -5.950 1.00 92.94 507 LEU A C 1
ATOM 4020 O O . LEU A 1 507 ? 12.304 6.183 -5.727 1.00 92.94 507 LEU A O 1
ATOM 4024 N N . MET A 1 508 ? 11.329 7.713 -7.064 1.00 95.75 508 MET A N 1
ATOM 4025 C CA . MET A 1 508 ? 12.377 7.741 -8.078 1.00 95.75 508 MET A CA 1
ATOM 4026 C C . MET A 1 508 ? 13.318 8.905 -7.791 1.00 95.75 508 MET A C 1
ATOM 4028 O O . MET A 1 508 ? 12.859 10.015 -7.533 1.00 95.75 508 MET A O 1
ATOM 4032 N N . ASN A 1 509 ? 14.620 8.659 -7.870 1.00 95.94 509 ASN A N 1
ATOM 4033 C CA . ASN A 1 509 ? 15.653 9.681 -7.850 1.00 95.94 509 ASN A CA 1
ATOM 4034 C C . ASN A 1 509 ? 16.441 9.657 -9.159 1.00 95.94 509 ASN A C 1
ATOM 4036 O O . ASN A 1 509 ? 16.797 8.587 -9.655 1.00 95.94 509 ASN A O 1
ATOM 4040 N N . VAL A 1 510 ? 16.727 10.842 -9.692 1.00 97.12 510 VAL A N 1
ATOM 4041 C CA . VAL A 1 510 ? 17.559 11.018 -10.882 1.00 97.12 510 VAL A CA 1
ATOM 4042 C C . VAL A 1 510 ? 18.698 11.961 -10.541 1.00 97.12 510 VAL A C 1
ATOM 4044 O O . VAL A 1 510 ? 18.472 13.085 -10.092 1.00 97.12 510 VAL A O 1
ATOM 4047 N N . PHE A 1 511 ? 19.928 11.518 -10.776 1.00 94.00 511 PHE A N 1
ATOM 4048 C CA . PHE A 1 511 ? 21.106 12.361 -10.616 1.00 94.00 511 PHE A CA 1
ATOM 4049 C C . PHE A 1 511 ? 22.132 12.079 -11.715 1.00 94.00 511 PHE A C 1
ATOM 4051 O O . PHE A 1 511 ? 22.111 11.027 -12.355 1.00 94.00 511 PHE A O 1
ATOM 4058 N N . LYS A 1 512 ? 23.028 13.040 -11.940 1.00 96.69 512 LYS A N 1
ATOM 4059 C CA . LYS A 1 512 ? 24.124 12.943 -12.906 1.00 96.69 512 LYS A CA 1
ATOM 4060 C C . LYS A 1 512 ? 25.459 12.976 -12.172 1.00 96.69 512 LYS A C 1
ATOM 4062 O O . LYS A 1 512 ? 25.634 13.776 -11.257 1.00 96.69 512 LYS A O 1
ATOM 4067 N N . SER A 1 513 ? 26.390 12.129 -12.589 1.00 96.38 513 SER A N 1
ATOM 4068 C CA . SER A 1 513 ? 27.773 12.119 -12.109 1.00 96.38 513 SER A CA 1
ATOM 4069 C C . SER A 1 513 ? 28.718 11.665 -13.226 1.00 96.38 513 SER A C 1
ATOM 4071 O O . SER A 1 513 ? 28.330 11.584 -14.394 1.00 96.38 513 SER A O 1
ATOM 4073 N N . THR A 1 514 ? 29.969 11.397 -12.876 1.00 97.06 514 THR A N 1
ATOM 4074 C CA . THR A 1 514 ? 31.039 11.011 -13.792 1.00 97.06 514 THR A CA 1
ATOM 4075 C C . THR A 1 514 ? 31.740 9.768 -13.259 1.00 97.06 514 THR A C 1
ATOM 4077 O O . THR A 1 514 ? 31.904 9.620 -12.046 1.00 97.06 514 THR A O 1
ATOM 4080 N N . ILE A 1 515 ? 32.160 8.880 -14.159 1.00 94.81 515 ILE A N 1
ATOM 4081 C CA . ILE A 1 515 ? 32.923 7.681 -13.801 1.00 94.81 515 ILE A CA 1
ATOM 4082 C C . ILE A 1 515 ? 34.316 8.079 -13.307 1.00 94.81 515 ILE A C 1
ATOM 4084 O O . ILE A 1 515 ? 35.106 8.661 -14.053 1.00 94.81 515 ILE A O 1
ATOM 4088 N N . GLU A 1 516 ? 34.629 7.713 -12.067 1.00 95.62 516 GLU A N 1
ATOM 4089 C CA . GLU A 1 516 ? 35.956 7.850 -11.463 1.00 95.62 516 GLU A CA 1
ATOM 4090 C C . GLU A 1 516 ? 36.831 6.625 -11.759 1.00 95.62 516 GLU A C 1
ATOM 4092 O O . GLU A 1 516 ? 37.999 6.764 -12.124 1.00 95.62 516 GLU A O 1
ATOM 4097 N N . THR A 1 517 ? 36.272 5.416 -11.637 1.00 91.62 517 THR A N 1
ATOM 4098 C CA . THR A 1 517 ? 36.991 4.163 -11.912 1.00 91.62 517 THR A CA 1
ATOM 4099 C C . THR A 1 517 ? 36.108 3.125 -12.598 1.00 91.62 517 THR A C 1
ATOM 4101 O O . THR A 1 517 ? 34.892 3.092 -12.409 1.00 91.62 517 THR A O 1
ATOM 4104 N N . VAL A 1 518 ? 36.751 2.251 -13.377 1.00 88.00 518 VAL A N 1
ATOM 4105 C CA . VAL A 1 518 ? 36.159 1.052 -13.985 1.00 88.00 518 VAL A CA 1
ATOM 4106 C C . VAL A 1 518 ? 37.027 -0.140 -13.583 1.00 88.00 518 VAL A C 1
ATOM 4108 O O . VAL A 1 518 ? 38.232 -0.134 -13.844 1.00 88.00 518 VAL A O 1
ATOM 4111 N N . ASP A 1 519 ? 36.440 -1.138 -12.924 1.00 80.75 519 ASP A N 1
ATOM 4112 C CA . ASP A 1 519 ? 37.117 -2.379 -12.532 1.00 80.75 519 ASP A CA 1
ATOM 4113 C C . ASP A 1 519 ? 36.820 -3.515 -13.529 1.00 80.75 519 ASP A C 1
ATOM 4115 O O . ASP A 1 519 ? 35.752 -3.607 -14.135 1.00 80.75 519 ASP A O 1
ATOM 4119 N N . SER A 1 520 ? 37.773 -4.436 -13.629 1.00 68.62 520 SER A N 1
ATOM 4120 C CA . SER A 1 520 ? 37.714 -5.724 -14.320 1.00 68.62 520 SER A CA 1
ATOM 4121 C C . SER A 1 520 ? 36.527 -6.621 -13.934 1.00 68.62 520 SER A C 1
ATOM 4123 O O . SER A 1 520 ? 36.152 -7.483 -14.724 1.00 68.62 520 SER A O 1
ATOM 4125 N N . ASN A 1 521 ? 35.902 -6.406 -12.770 1.00 65.56 521 ASN A N 1
ATOM 4126 C CA . ASN A 1 521 ? 34.744 -7.169 -12.280 1.00 65.56 521 ASN A CA 1
ATOM 4127 C C . ASN A 1 521 ? 33.378 -6.581 -12.698 1.00 65.56 521 ASN A C 1
ATOM 4129 O O . ASN A 1 521 ? 32.368 -6.872 -12.055 1.00 65.56 521 ASN A O 1
ATOM 4133 N N . ALA A 1 522 ? 33.350 -5.733 -13.734 1.00 70.25 522 ALA A N 1
ATOM 4134 C CA . ALA A 1 522 ? 32.170 -4.995 -14.203 1.00 70.25 522 ALA A CA 1
ATOM 4135 C C . ALA A 1 522 ? 31.517 -4.086 -13.141 1.00 70.25 522 ALA A C 1
ATOM 4137 O O . ALA A 1 522 ? 30.297 -3.912 -13.073 1.00 70.25 522 ALA A O 1
ATOM 4138 N N . GLN A 1 523 ? 32.372 -3.493 -12.312 1.00 84.44 523 GLN A N 1
ATOM 4139 C CA . GLN A 1 523 ? 32.021 -2.474 -11.335 1.00 84.44 523 GLN A CA 1
ATOM 4140 C C . GLN A 1 523 ? 32.507 -1.114 -11.838 1.00 84.44 523 GLN A C 1
ATOM 4142 O O . GLN A 1 523 ? 33.645 -0.988 -12.295 1.00 84.44 523 GLN A O 1
ATOM 4147 N N . ILE A 1 524 ? 31.670 -0.090 -11.702 1.00 89.31 524 ILE A N 1
ATOM 4148 C CA . ILE A 1 524 ? 32.058 1.310 -11.892 1.00 89.31 524 ILE A CA 1
ATOM 4149 C C . ILE A 1 524 ? 31.959 2.050 -10.564 1.00 89.31 524 ILE A C 1
ATOM 4151 O O . ILE A 1 524 ? 31.078 1.761 -9.756 1.00 89.31 524 ILE A O 1
ATOM 4155 N N . THR A 1 525 ? 32.828 3.029 -10.350 1.00 92.12 525 THR A N 1
ATOM 4156 C CA . THR A 1 525 ? 32.705 3.974 -9.233 1.00 92.12 525 THR A CA 1
ATOM 4157 C C . THR A 1 525 ? 32.417 5.353 -9.794 1.00 92.12 525 THR A C 1
ATOM 4159 O O . THR A 1 525 ? 33.113 5.801 -10.705 1.00 92.12 525 THR A O 1
ATOM 4162 N N . LEU A 1 526 ? 31.391 6.017 -9.268 1.00 94.38 526 LEU A N 1
ATOM 4163 C CA . LEU A 1 526 ? 31.057 7.394 -9.627 1.00 94.38 526 LEU A CA 1
ATOM 4164 C C . LEU A 1 526 ? 31.681 8.380 -8.631 1.00 94.38 526 LEU A C 1
ATOM 4166 O O . LEU A 1 526 ? 31.855 8.051 -7.457 1.00 94.38 526 LEU A O 1
ATOM 4170 N N . LEU A 1 527 ? 31.970 9.604 -9.082 1.00 96.56 527 LEU A N 1
ATOM 4171 C CA . LEU A 1 527 ? 32.469 10.675 -8.205 1.00 96.56 527 LEU A CA 1
ATOM 4172 C C . LEU A 1 527 ? 31.501 10.970 -7.055 1.00 96.56 527 LEU A C 1
ATOM 4174 O O . LEU A 1 527 ? 31.921 11.139 -5.914 1.00 96.56 527 LEU A O 1
ATOM 4178 N N . ASP A 1 528 ? 30.207 10.962 -7.363 1.00 93.75 528 ASP A N 1
ATOM 4179 C CA . ASP A 1 528 ? 29.126 11.217 -6.422 1.00 93.75 528 ASP A CA 1
ATOM 4180 C C . ASP A 1 528 ? 28.022 10.171 -6.589 1.00 93.75 528 ASP A C 1
ATOM 4182 O O . ASP A 1 528 ? 27.874 9.538 -7.638 1.00 93.75 528 ASP A O 1
ATOM 4186 N N . ALA A 1 529 ? 27.225 9.999 -5.543 1.00 90.75 529 ALA A N 1
ATOM 4187 C CA . ALA A 1 529 ? 26.088 9.093 -5.516 1.00 90.75 529 ALA A CA 1
ATOM 4188 C C . ALA A 1 529 ? 24.917 9.757 -4.768 1.00 90.75 529 ALA A C 1
ATOM 4190 O O . ALA A 1 529 ? 25.135 10.717 -4.023 1.00 90.75 529 ALA A O 1
ATOM 4191 N N . PRO A 1 530 ? 23.675 9.269 -4.941 1.00 89.94 530 PRO A N 1
ATOM 4192 C CA . PRO A 1 530 ? 22.535 9.795 -4.216 1.00 89.94 530 PRO A CA 1
ATOM 4193 C C . PRO A 1 530 ? 22.615 9.353 -2.751 1.00 89.94 530 PRO A C 1
ATOM 4195 O O . PRO A 1 530 ? 23.509 8.588 -2.358 1.00 89.94 530 PRO A O 1
ATOM 4198 N N . ASP A 1 531 ? 21.657 9.809 -1.944 1.00 88.75 531 ASP A N 1
ATOM 4199 C CA . ASP A 1 531 ? 21.552 9.392 -0.548 1.00 88.75 531 ASP A CA 1
ATOM 4200 C C . ASP A 1 531 ? 21.597 7.857 -0.412 1.00 88.75 531 ASP A C 1
ATOM 4202 O O . ASP A 1 531 ? 21.163 7.102 -1.290 1.00 88.75 531 ASP A O 1
ATOM 4206 N N . ASN A 1 532 ? 22.140 7.386 0.708 1.00 87.88 532 ASN A N 1
ATOM 4207 C CA . ASN A 1 532 ? 22.229 5.968 1.026 1.00 87.88 532 ASN A CA 1
ATOM 4208 C C . ASN A 1 532 ? 20.846 5.286 1.067 1.00 87.88 532 ASN A C 1
ATOM 4210 O O . ASN A 1 532 ? 20.759 4.069 0.953 1.00 87.88 532 ASN A O 1
ATOM 4214 N N . GLU A 1 533 ? 19.736 5.998 1.191 1.00 85.69 533 GLU A N 1
ATOM 4215 C CA . GLU A 1 533 ? 18.404 5.396 1.054 1.00 85.69 533 GLU A CA 1
ATOM 4216 C C . GLU A 1 533 ? 18.116 4.834 -0.354 1.00 85.69 533 GLU A C 1
ATOM 4218 O O . GLU A 1 533 ? 17.274 3.951 -0.492 1.00 85.69 533 GLU A O 1
ATOM 4223 N N . PHE A 1 534 ? 18.866 5.249 -1.383 1.00 87.56 534 PHE A N 1
ATOM 4224 C CA . PHE A 1 534 ? 18.730 4.792 -2.777 1.00 87.56 534 PHE A CA 1
ATOM 4225 C C . PHE A 1 534 ? 19.699 3.652 -3.158 1.00 87.56 534 PHE A C 1
ATOM 4227 O O . PHE A 1 534 ? 20.040 3.458 -4.329 1.00 87.56 534 PHE A O 1
ATOM 4234 N N . ARG A 1 535 ? 20.185 2.885 -2.173 1.00 82.88 535 ARG A N 1
ATOM 4235 C CA . ARG A 1 535 ? 21.049 1.705 -2.383 1.00 82.88 535 ARG A CA 1
ATOM 4236 C C . ARG A 1 535 ? 20.236 0.505 -2.864 1.00 82.88 535 ARG A C 1
ATOM 4238 O O . ARG A 1 535 ? 19.798 -0.324 -2.067 1.00 82.88 535 ARG A O 1
ATOM 4245 N N . THR A 1 536 ? 19.986 0.431 -4.166 1.00 81.19 536 THR A N 1
ATOM 4246 C CA . THR A 1 536 ? 19.216 -0.666 -4.755 1.00 81.19 536 THR A CA 1
ATOM 4247 C C . THR A 1 536 ? 19.480 -0.827 -6.255 1.00 81.19 536 THR A C 1
ATOM 4249 O O . THR A 1 536 ? 20.432 -0.248 -6.782 1.00 81.19 536 THR A O 1
ATOM 4252 N N . GLY A 1 537 ? 18.677 -1.649 -6.936 1.00 84.56 537 GLY A N 1
ATOM 4253 C CA . GLY A 1 537 ? 18.683 -1.761 -8.386 1.00 84.56 537 GLY A CA 1
ATOM 4254 C C . GLY A 1 537 ? 18.339 -0.428 -9.056 1.00 84.56 537 GLY A C 1
ATOM 4255 O O . GLY A 1 537 ? 17.382 0.252 -8.684 1.00 84.56 537 GLY A O 1
ATOM 4256 N N . CYS A 1 538 ? 19.126 -0.052 -10.054 1.00 90.31 538 CYS A N 1
ATOM 4257 C CA . CYS A 1 538 ? 19.037 1.218 -10.757 1.00 90.31 538 CYS A CA 1
ATOM 4258 C C . CYS A 1 538 ? 19.241 1.042 -12.267 1.00 90.31 538 CYS A C 1
ATOM 4260 O O . CYS A 1 538 ? 19.684 -0.004 -12.746 1.00 90.31 538 CYS A O 1
ATOM 4262 N N . TRP A 1 539 ? 18.937 2.096 -13.017 1.00 93.31 539 TRP A N 1
ATOM 4263 C CA . TRP A 1 539 ? 19.337 2.232 -14.413 1.00 93.31 539 TRP A CA 1
ATOM 4264 C C . TRP A 1 539 ? 20.522 3.187 -14.514 1.00 93.31 539 TRP A C 1
ATOM 4266 O O . TRP A 1 539 ? 20.486 4.284 -13.956 1.00 93.31 539 TRP A O 1
ATOM 4276 N N . LEU A 1 540 ? 21.554 2.770 -15.241 1.00 93.25 540 LEU A N 1
ATOM 4277 C CA . LEU A 1 540 ? 22.755 3.546 -15.518 1.00 93.25 540 LEU A CA 1
ATOM 4278 C C . LEU A 1 540 ? 22.756 3.908 -17.004 1.00 93.25 540 LEU A C 1
ATOM 4280 O O . LEU A 1 540 ? 22.803 3.027 -17.863 1.00 93.25 540 LEU A O 1
ATOM 4284 N N . TYR A 1 541 ? 22.703 5.198 -17.313 1.00 94.88 541 TYR A N 1
ATOM 4285 C CA . TYR A 1 541 ? 22.773 5.703 -18.679 1.00 94.88 541 TYR A CA 1
ATOM 4286 C C . TYR A 1 541 ? 24.073 6.475 -18.882 1.00 94.88 541 TYR A C 1
ATOM 4288 O O . TYR A 1 541 ? 24.247 7.560 -18.327 1.00 94.88 541 TYR A O 1
ATOM 4296 N N . ASN A 1 542 ? 24.981 5.913 -19.677 1.00 93.94 542 ASN A N 1
ATOM 4297 C CA . ASN A 1 542 ? 26.212 6.576 -20.083 1.00 93.94 542 ASN A CA 1
ATOM 4298 C C . ASN A 1 542 ? 25.888 7.588 -21.186 1.00 93.94 542 ASN A C 1
ATOM 4300 O O . ASN A 1 542 ? 25.652 7.221 -22.338 1.00 93.94 542 ASN A O 1
ATOM 4304 N N . VAL A 1 543 ? 25.880 8.864 -20.810 1.00 94.50 543 VAL A N 1
ATOM 4305 C CA . VAL A 1 543 ? 25.557 10.000 -21.680 1.00 94.50 543 VAL A CA 1
ATOM 4306 C C . VAL A 1 543 ? 26.602 10.150 -22.782 1.00 94.50 543 VAL A C 1
ATOM 4308 O O . VAL A 1 543 ? 26.254 10.475 -23.913 1.00 94.50 543 VAL A O 1
ATOM 4311 N N . THR A 1 544 ? 27.874 9.885 -22.474 1.00 93.00 544 THR A N 1
ATOM 4312 C CA . THR A 1 544 ? 28.979 10.008 -23.434 1.00 93.00 544 THR A CA 1
ATOM 4313 C C . THR A 1 544 ? 28.885 8.972 -24.553 1.00 93.00 544 THR A C 1
ATOM 4315 O O . THR A 1 544 ? 29.270 9.252 -25.690 1.00 93.00 544 THR A O 1
ATOM 4318 N N . LYS A 1 545 ? 28.400 7.767 -24.235 1.00 91.12 545 LYS A N 1
ATOM 4319 C CA . LYS A 1 545 ? 28.379 6.621 -25.157 1.00 91.12 545 LYS A CA 1
ATOM 4320 C C . LYS A 1 545 ? 26.987 6.279 -25.698 1.00 91.12 545 LYS A C 1
ATOM 4322 O O . LYS A 1 545 ? 26.909 5.428 -26.575 1.00 91.12 545 LYS A O 1
ATOM 4327 N N . ASP A 1 546 ? 25.929 6.915 -25.191 1.00 90.38 546 ASP A N 1
ATOM 4328 C CA . ASP A 1 546 ? 24.524 6.598 -25.502 1.00 90.38 546 ASP A CA 1
ATOM 4329 C C . ASP A 1 546 ? 24.182 5.121 -25.220 1.00 90.38 546 ASP A C 1
ATOM 4331 O O . ASP A 1 546 ? 23.659 4.380 -26.053 1.00 90.38 546 ASP A O 1
ATOM 4335 N N . LEU A 1 547 ? 24.554 4.656 -24.020 1.00 89.81 547 LEU A N 1
ATOM 4336 C CA . LEU A 1 547 ? 24.373 3.264 -23.600 1.00 89.81 547 LEU A CA 1
ATOM 4337 C C . LEU A 1 547 ? 23.612 3.171 -22.280 1.00 89.81 547 LEU A C 1
ATOM 4339 O O . LEU A 1 547 ? 24.013 3.751 -21.272 1.00 89.81 547 LEU A O 1
ATOM 4343 N N . LEU A 1 548 ? 22.544 2.372 -22.279 1.00 91.25 548 LEU A N 1
ATOM 4344 C CA . LEU A 1 548 ? 21.764 2.029 -21.093 1.00 91.25 548 LEU A CA 1
ATOM 4345 C C . LEU A 1 548 ? 22.161 0.649 -20.562 1.00 91.25 548 LEU A C 1
ATOM 4347 O O . LEU A 1 548 ? 22.203 -0.326 -21.317 1.00 91.25 548 LEU A O 1
ATOM 4351 N N . GLN A 1 549 ? 22.387 0.561 -19.254 1.00 88.81 549 GLN A N 1
ATOM 4352 C CA . GLN A 1 549 ? 22.703 -0.676 -18.550 1.00 88.81 549 GLN A CA 1
ATOM 4353 C C . GLN A 1 549 ? 21.930 -0.727 -17.220 1.00 88.81 549 GLN A C 1
ATOM 4355 O O . GLN A 1 549 ? 21.956 0.251 -16.470 1.00 88.81 549 GLN A O 1
ATOM 4360 N N . PRO A 1 550 ? 21.238 -1.829 -16.884 1.00 88.62 550 PRO A N 1
ATOM 4361 C CA . PRO A 1 550 ? 20.747 -2.015 -15.527 1.00 88.62 550 PRO A CA 1
ATOM 4362 C C . PRO A 1 550 ? 21.918 -2.291 -14.578 1.00 88.62 550 PRO A C 1
ATOM 4364 O O . PRO A 1 550 ? 22.904 -2.942 -14.942 1.00 88.62 550 PRO A O 1
ATOM 4367 N N . GLY A 1 551 ? 21.801 -1.822 -13.344 1.00 85.81 551 GLY A N 1
ATOM 4368 C CA . GLY A 1 551 ? 22.809 -2.038 -12.319 1.00 85.81 551 GLY A CA 1
ATOM 4369 C C . GLY A 1 551 ? 22.228 -2.071 -10.917 1.00 85.81 551 GLY A C 1
ATOM 4370 O O . GLY A 1 551 ? 21.015 -2.033 -10.719 1.00 85.81 551 GLY A O 1
ATOM 4371 N N . ILE A 1 552 ? 23.111 -2.162 -9.932 1.00 85.19 552 ILE A N 1
ATOM 4372 C CA . ILE A 1 552 ? 22.768 -2.180 -8.512 1.00 85.19 552 ILE A CA 1
ATOM 4373 C C . ILE A 1 552 ? 23.848 -1.485 -7.689 1.00 85.19 552 ILE A C 1
ATOM 4375 O O . ILE A 1 552 ? 25.030 -1.565 -8.020 1.00 85.19 552 ILE A O 1
ATOM 4379 N N . ARG A 1 553 ? 23.437 -0.834 -6.598 1.00 86.00 553 ARG A N 1
ATOM 4380 C CA . ARG A 1 553 ? 24.313 -0.293 -5.550 1.00 86.00 553 ARG A CA 1
ATOM 4381 C C . ARG A 1 553 ? 24.046 -1.017 -4.228 1.00 86.00 553 ARG A C 1
ATOM 4383 O O . ARG A 1 553 ? 22.980 -0.845 -3.643 1.00 86.00 553 ARG A O 1
ATOM 4390 N N . TYR A 1 554 ? 25.001 -1.820 -3.757 1.00 76.50 554 TYR A N 1
ATOM 4391 C CA . TYR A 1 554 ? 24.830 -2.678 -2.572 1.00 76.50 554 TYR A CA 1
ATOM 4392 C C . TYR A 1 554 ? 25.126 -2.005 -1.229 1.00 76.50 554 TYR A C 1
ATOM 4394 O O . TYR A 1 554 ? 24.628 -2.442 -0.191 1.00 76.50 554 TYR A O 1
ATOM 4402 N N . ASP A 1 555 ? 25.982 -0.988 -1.217 1.00 77.50 555 ASP A N 1
ATOM 4403 C CA . ASP A 1 555 ? 26.526 -0.415 0.008 1.00 77.50 555 ASP A CA 1
ATOM 4404 C C . ASP A 1 555 ? 26.570 1.118 -0.045 1.00 77.50 555 ASP A C 1
ATOM 4406 O O . ASP A 1 555 ? 26.093 1.752 -0.984 1.00 77.50 555 ASP A O 1
ATOM 4410 N N . ASN A 1 556 ? 27.106 1.728 1.012 1.00 83.81 556 ASN A N 1
ATOM 4411 C CA . ASN A 1 556 ? 27.249 3.183 1.113 1.00 83.81 556 ASN A CA 1
ATOM 4412 C C . ASN A 1 556 ? 28.337 3.758 0.193 1.00 83.81 556 ASN A C 1
ATOM 4414 O O . ASN A 1 556 ? 28.581 4.960 0.245 1.00 83.81 556 ASN A O 1
ATOM 4418 N N . SER A 1 557 ? 29.024 2.938 -0.609 1.00 86.31 557 SER A N 1
ATOM 4419 C CA . SER A 1 557 ? 30.026 3.434 -1.551 1.00 86.31 557 SER A CA 1
ATOM 4420 C C . SER A 1 557 ? 29.360 4.039 -2.784 1.00 86.31 557 SER A C 1
ATOM 4422 O O . SER A 1 557 ? 28.157 3.886 -2.994 1.00 86.31 557 SER A O 1
ATOM 4424 N N . ASN A 1 558 ? 30.145 4.699 -3.629 1.00 91.44 558 ASN A N 1
ATOM 4425 C CA . ASN A 1 558 ? 29.684 5.190 -4.928 1.00 91.44 558 ASN A CA 1
ATOM 4426 C C . ASN A 1 558 ? 29.829 4.127 -6.032 1.00 91.44 558 ASN A C 1
ATOM 4428 O O . ASN A 1 558 ? 29.883 4.462 -7.216 1.00 91.44 558 ASN A O 1
ATOM 4432 N N . SER A 1 559 ? 29.945 2.854 -5.645 1.00 89.50 559 SER A N 1
ATOM 4433 C CA . SER A 1 559 ? 30.139 1.742 -6.566 1.00 89.50 559 SER A CA 1
ATOM 4434 C C . SER A 1 559 ? 28.818 1.198 -7.084 1.00 89.50 559 SER A C 1
ATOM 4436 O O . SER A 1 559 ? 27.870 0.999 -6.321 1.00 89.50 559 SER A O 1
ATOM 4438 N N . TYR A 1 560 ? 28.798 0.882 -8.372 1.00 88.62 560 TYR A N 1
ATOM 4439 C CA . TYR A 1 560 ? 27.678 0.259 -9.055 1.00 88.62 560 TYR A CA 1
ATOM 4440 C C . TYR A 1 560 ? 28.157 -0.971 -9.814 1.00 88.62 560 TYR A C 1
ATOM 4442 O O . TYR A 1 560 ? 29.193 -0.936 -10.479 1.00 88.62 560 TYR A O 1
ATOM 4450 N N . TRP A 1 561 ? 27.378 -2.042 -9.737 1.00 85.19 561 TRP A N 1
ATOM 4451 C CA . TRP A 1 561 ? 27.623 -3.290 -10.452 1.00 85.19 561 TRP A CA 1
ATOM 4452 C C . TRP A 1 561 ? 26.591 -3.436 -11.555 1.00 85.19 561 TRP A C 1
ATOM 4454 O O . TRP A 1 561 ? 25.400 -3.231 -11.314 1.00 85.19 561 TRP A O 1
ATOM 4464 N N . SER A 1 562 ? 27.033 -3.772 -12.762 1.00 80.44 562 SER A N 1
ATOM 4465 C CA . SER A 1 562 ? 26.120 -4.095 -13.853 1.00 80.44 562 SER A CA 1
ATOM 4466 C C . SER A 1 562 ? 25.424 -5.435 -13.595 1.00 80.44 562 SER A C 1
ATOM 4468 O O . SER A 1 562 ? 25.993 -6.363 -13.015 1.00 80.44 562 SER A O 1
ATOM 4470 N N . ILE A 1 563 ? 24.180 -5.541 -14.056 1.00 79.75 563 ILE A N 1
ATOM 4471 C CA . ILE A 1 563 ? 23.427 -6.801 -14.072 1.00 79.75 563 ILE A CA 1
ATOM 4472 C C . ILE A 1 563 ? 23.019 -7.144 -15.509 1.00 79.75 563 ILE A C 1
ATOM 4474 O O . ILE A 1 563 ? 23.112 -6.302 -16.404 1.00 79.75 563 ILE A O 1
ATOM 4478 N N . ASP A 1 564 ? 22.599 -8.386 -15.751 1.00 78.06 564 ASP A N 1
ATOM 4479 C CA . ASP A 1 564 ? 22.131 -8.840 -17.067 1.00 78.06 564 ASP A CA 1
ATOM 4480 C C . ASP A 1 564 ? 21.006 -7.928 -17.603 1.00 78.06 564 ASP A C 1
ATOM 4482 O O . ASP A 1 564 ? 20.084 -7.564 -16.874 1.00 78.06 564 ASP A O 1
ATOM 4486 N N . LYS A 1 565 ? 21.068 -7.563 -18.892 1.00 80.00 565 LYS A N 1
ATOM 4487 C CA . LYS A 1 565 ? 20.110 -6.648 -19.545 1.00 80.00 565 LYS A CA 1
ATOM 4488 C C . LYS A 1 565 ? 18.670 -7.172 -19.565 1.00 80.00 565 LYS A C 1
ATOM 4490 O O . LYS A 1 565 ? 17.746 -6.390 -19.772 1.00 80.00 565 LYS A O 1
ATOM 4495 N N . SER A 1 566 ? 18.479 -8.477 -19.388 1.00 76.06 566 SER A N 1
ATOM 4496 C CA . SER A 1 566 ? 17.159 -9.110 -19.278 1.00 76.06 566 SER A CA 1
ATOM 4497 C C . SER A 1 566 ? 16.498 -8.913 -17.908 1.00 76.06 566 SER A C 1
ATOM 4499 O O . SER A 1 566 ? 15.285 -9.109 -17.782 1.00 76.06 566 SER A O 1
ATOM 4501 N N . ILE A 1 567 ? 17.266 -8.509 -16.890 1.00 78.25 567 ILE A N 1
ATOM 4502 C CA . ILE A 1 567 ? 16.771 -8.301 -15.531 1.00 78.25 567 ILE A CA 1
ATOM 4503 C C . ILE A 1 567 ? 16.231 -6.880 -15.401 1.00 78.25 567 ILE A C 1
ATOM 4505 O O . ILE A 1 567 ? 16.918 -5.899 -15.680 1.00 78.25 567 ILE A O 1
ATOM 4509 N N . ASP A 1 568 ? 15.002 -6.765 -14.901 1.00 81.19 568 ASP A N 1
ATOM 4510 C CA . ASP A 1 568 ? 14.487 -5.487 -14.431 1.00 81.19 568 ASP A CA 1
ATOM 4511 C C . ASP A 1 568 ? 15.112 -5.176 -13.059 1.00 81.19 568 ASP A C 1
ATOM 4513 O O . ASP A 1 568 ? 14.815 -5.888 -12.093 1.00 81.19 568 ASP A O 1
ATOM 4517 N N . PRO A 1 569 ? 15.959 -4.139 -12.919 1.00 83.50 569 PRO A N 1
ATOM 4518 C CA . PRO A 1 569 ? 16.662 -3.856 -11.670 1.00 83.50 569 PRO A CA 1
ATOM 4519 C C . PRO A 1 569 ? 15.704 -3.567 -10.505 1.00 83.50 569 PRO A C 1
ATOM 4521 O O . PRO A 1 569 ? 16.055 -3.796 -9.347 1.00 83.50 569 PRO A O 1
ATOM 4524 N N . GLN A 1 570 ? 14.459 -3.158 -10.774 1.00 78.38 570 GLN A N 1
ATOM 4525 C CA . GLN A 1 570 ? 13.468 -2.954 -9.717 1.00 78.38 570 GLN A CA 1
ATOM 4526 C C . GLN A 1 570 ? 13.022 -4.259 -9.030 1.00 78.38 570 GLN A C 1
ATOM 4528 O O . GLN A 1 570 ? 12.451 -4.229 -7.938 1.00 78.38 570 GLN A O 1
ATOM 4533 N N . THR A 1 571 ? 13.293 -5.427 -9.620 1.00 73.38 571 THR A N 1
ATOM 4534 C CA . THR A 1 571 ? 13.056 -6.735 -8.973 1.00 73.38 571 THR A CA 1
ATOM 4535 C C . THR A 1 571 ? 13.952 -6.973 -7.759 1.00 73.38 571 THR A C 1
ATOM 4537 O O . THR A 1 571 ? 13.638 -7.803 -6.903 1.00 73.38 571 THR A O 1
ATOM 4540 N N . ILE A 1 572 ? 15.044 -6.216 -7.658 1.00 71.94 572 ILE A N 1
ATOM 4541 C CA . ILE A 1 572 ? 16.060 -6.331 -6.611 1.00 71.94 572 ILE A CA 1
ATOM 4542 C C . ILE A 1 572 ? 15.826 -5.276 -5.503 1.00 71.94 572 ILE A C 1
ATOM 4544 O O . ILE A 1 572 ? 16.591 -5.183 -4.543 1.00 71.94 572 ILE A O 1
ATOM 4548 N N . LEU A 1 573 ? 14.724 -4.511 -5.577 1.00 68.50 573 LEU A N 1
ATOM 4549 C CA . LEU A 1 573 ? 14.315 -3.572 -4.525 1.00 68.50 573 LEU A CA 1
ATOM 4550 C C . LEU A 1 573 ? 14.184 -4.276 -3.167 1.00 68.50 573 LEU A C 1
ATOM 4552 O O . LEU A 1 573 ? 13.515 -5.308 -3.055 1.00 68.50 573 LEU A O 1
ATOM 4556 N N . GLY A 1 574 ? 14.855 -3.715 -2.153 1.00 58.53 574 GLY A N 1
ATOM 4557 C CA . GLY A 1 574 ? 14.841 -4.199 -0.767 1.00 58.53 574 GLY A CA 1
ATOM 4558 C C . GLY A 1 574 ? 15.761 -5.390 -0.456 1.00 58.53 574 GLY A C 1
ATOM 4559 O O . GLY A 1 574 ? 15.746 -5.881 0.676 1.00 58.53 574 GLY A O 1
ATOM 4560 N N . GLN A 1 575 ? 16.567 -5.871 -1.413 1.00 61.25 575 GLN A N 1
ATOM 4561 C CA . GLN A 1 575 ? 17.510 -6.970 -1.170 1.00 61.25 575 GLN A CA 1
ATOM 4562 C C . GLN A 1 575 ? 18.849 -6.473 -0.605 1.00 61.25 575 GLN A C 1
ATOM 4564 O O . GLN A 1 575 ? 19.505 -5.612 -1.184 1.00 61.25 575 GLN A O 1
ATOM 4569 N N . TRP A 1 576 ? 19.275 -7.064 0.517 1.00 49.41 576 TRP A N 1
ATOM 4570 C CA . TRP A 1 576 ? 20.557 -6.789 1.173 1.00 49.41 576 TRP A CA 1
ATOM 4571 C C . TRP A 1 576 ? 21.453 -8.029 1.111 1.00 49.41 576 TRP A C 1
ATOM 4573 O O . TRP A 1 576 ? 21.147 -9.022 1.764 1.00 49.41 576 TRP A O 1
ATOM 4583 N N . GLY A 1 577 ? 22.581 -7.956 0.402 1.00 46.69 577 GLY A N 1
ATOM 4584 C CA . GLY A 1 577 ? 23.638 -8.974 0.450 1.00 46.69 577 GLY A CA 1
ATOM 4585 C C . GLY A 1 577 ? 23.488 -10.147 -0.533 1.00 46.69 577 GLY A C 1
ATOM 4586 O O . GLY A 1 577 ? 22.452 -10.796 -0.613 1.00 46.69 577 GLY A O 1
ATOM 4587 N N . SER A 1 578 ? 24.590 -10.399 -1.248 1.00 42.62 578 SER A N 1
ATOM 4588 C CA . SER A 1 578 ? 24.907 -11.526 -2.139 1.00 42.62 578 SER A CA 1
ATOM 4589 C C . SER A 1 578 ? 23.791 -12.008 -3.073 1.00 42.62 578 SER A C 1
ATOM 4591 O O . SER A 1 578 ? 23.099 -12.988 -2.792 1.00 42.62 578 SER A O 1
ATOM 4593 N N . SER A 1 579 ? 23.729 -11.424 -4.268 1.00 44.28 579 SER A N 1
ATOM 4594 C CA . SER A 1 579 ? 23.293 -12.177 -5.437 1.00 44.28 579 SER A CA 1
ATOM 4595 C C . SER A 1 579 ? 24.349 -13.245 -5.730 1.00 44.28 579 SER A C 1
ATOM 4597 O O . SER A 1 579 ? 25.353 -12.973 -6.385 1.00 44.28 579 SER A O 1
ATOM 4599 N N . GLY A 1 580 ? 24.170 -14.443 -5.178 1.00 43.56 580 GLY A N 1
ATOM 4600 C CA . GLY A 1 580 ? 25.157 -15.519 -5.261 1.00 43.56 580 GLY A CA 1
ATOM 4601 C C . GLY A 1 580 ? 25.617 -15.874 -6.679 1.00 43.56 580 GLY A C 1
ATOM 4602 O O . GLY A 1 580 ? 26.687 -16.445 -6.780 1.00 43.56 580 GLY A O 1
ATOM 4603 N N . ASN A 1 581 ? 24.879 -15.506 -7.737 1.00 47.59 581 ASN A N 1
ATOM 4604 C CA . ASN A 1 581 ? 25.183 -15.856 -9.131 1.00 47.59 581 ASN A CA 1
ATOM 4605 C C . ASN A 1 581 ? 24.677 -14.820 -10.168 1.00 47.59 581 ASN A C 1
ATOM 4607 O O . ASN A 1 581 ? 24.305 -15.199 -11.275 1.00 47.59 581 ASN A O 1
ATOM 4611 N N . VAL A 1 582 ? 24.614 -13.511 -9.873 1.00 50.19 582 VAL A N 1
ATOM 4612 C CA . VAL A 1 582 ? 24.378 -12.564 -10.988 1.00 50.19 582 VAL A CA 1
ATOM 4613 C C . VAL A 1 582 ? 25.677 -12.486 -11.779 1.00 50.19 582 VAL A C 1
ATOM 4615 O O . VAL A 1 582 ? 26.673 -11.975 -11.280 1.00 50.19 582 VAL A O 1
ATOM 4618 N N . ASN A 1 583 ? 25.688 -13.035 -12.993 1.00 49.53 583 ASN A N 1
ATOM 4619 C CA . ASN A 1 583 ? 26.813 -12.859 -13.903 1.00 49.53 583 ASN A CA 1
ATOM 4620 C C . ASN A 1 583 ? 27.009 -11.355 -14.136 1.00 49.53 583 ASN A C 1
ATOM 4622 O O . ASN A 1 583 ? 26.128 -10.677 -14.666 1.00 49.53 583 ASN A O 1
ATOM 4626 N N . HIS A 1 584 ? 28.140 -10.827 -13.676 1.00 57.72 584 HIS A N 1
ATOM 4627 C CA . HIS A 1 584 ? 28.513 -9.435 -13.881 1.00 57.72 584 HIS A CA 1
ATOM 4628 C C . HIS A 1 584 ? 29.048 -9.294 -15.309 1.00 57.72 584 HIS A C 1
ATOM 4630 O O . HIS A 1 584 ? 29.993 -9.989 -15.689 1.00 57.72 584 HIS A O 1
ATOM 4636 N N . PHE A 1 585 ? 28.446 -8.419 -16.112 1.00 57.06 585 PHE A N 1
ATOM 4637 C CA . PHE A 1 585 ? 28.853 -8.226 -17.503 1.00 57.06 585 PHE A CA 1
ATOM 4638 C C . PHE A 1 585 ? 29.548 -6.893 -17.668 1.00 57.06 585 PHE A C 1
ATOM 4640 O O . PHE A 1 585 ? 29.010 -5.856 -17.279 1.00 57.06 585 PHE A O 1
ATOM 4647 N N . ILE A 1 586 ? 30.740 -6.946 -18.258 1.00 52.31 586 ILE A N 1
ATOM 4648 C CA . ILE A 1 586 ? 31.571 -5.789 -18.568 1.00 52.31 586 ILE A CA 1
ATOM 4649 C C . ILE A 1 586 ? 30.687 -4.693 -19.167 1.00 52.31 586 ILE A C 1
ATOM 4651 O O . ILE A 1 586 ? 29.891 -4.925 -20.078 1.00 52.31 586 ILE A O 1
ATOM 4655 N N . THR A 1 587 ? 30.809 -3.491 -18.617 1.00 60.06 587 THR A N 1
ATOM 4656 C CA . THR A 1 587 ? 30.330 -2.264 -19.242 1.00 60.06 587 THR A CA 1
ATOM 4657 C C . THR A 1 587 ? 31.149 -2.047 -20.514 1.00 60.06 587 THR A C 1
ATOM 4659 O O . THR A 1 587 ? 32.128 -1.299 -20.503 1.00 60.06 587 THR A O 1
ATOM 4662 N N . ASP A 1 588 ? 30.839 -2.792 -21.577 1.00 63.34 588 ASP A N 1
ATOM 4663 C CA . ASP A 1 588 ? 31.622 -2.796 -22.811 1.00 63.34 588 ASP A CA 1
ATOM 4664 C C . ASP A 1 588 ? 31.771 -1.357 -23.324 1.00 63.34 588 ASP A C 1
ATOM 4666 O O . ASP A 1 588 ? 30.803 -0.707 -23.720 1.00 63.34 588 ASP A O 1
ATOM 4670 N N . GLY A 1 589 ? 33.000 -0.840 -23.264 1.00 76.56 589 GLY A N 1
ATOM 4671 C CA . GLY A 1 589 ? 33.354 0.491 -23.755 1.00 76.56 589 GLY A CA 1
ATOM 4672 C C . GLY A 1 589 ? 33.071 1.676 -22.823 1.00 76.56 589 GLY A C 1
ATOM 4673 O O . GLY A 1 589 ? 33.192 2.809 -23.290 1.00 76.56 589 GLY A O 1
ATOM 4674 N N . TRP A 1 590 ? 32.711 1.462 -21.549 1.00 88.50 590 TRP A N 1
ATOM 4675 C CA . TRP A 1 590 ? 32.617 2.556 -20.567 1.00 88.50 590 TRP A CA 1
ATOM 4676 C C . TRP A 1 590 ? 34.008 2.909 -20.039 1.00 88.50 590 TRP A C 1
ATOM 4678 O O . TRP A 1 590 ? 34.805 2.025 -19.719 1.00 88.50 590 TRP A O 1
ATOM 4688 N N . GLU A 1 591 ? 34.297 4.203 -19.940 1.00 90.50 591 GLU A N 1
ATOM 4689 C CA . GLU A 1 591 ? 35.626 4.721 -19.622 1.00 90.50 591 GLU A CA 1
ATOM 4690 C C . GLU A 1 591 ? 35.576 5.723 -18.461 1.00 90.50 591 GLU A C 1
ATOM 4692 O O . GLU A 1 591 ? 34.560 6.361 -18.183 1.00 90.50 591 GLU A O 1
ATOM 4697 N N . VAL A 1 592 ? 36.709 5.888 -17.776 1.00 93.06 592 VAL A N 1
ATOM 4698 C CA . VAL A 1 592 ? 36.876 6.963 -16.788 1.00 93.06 592 VAL A CA 1
ATOM 4699 C C . VAL A 1 592 ? 36.612 8.312 -17.464 1.00 93.06 592 VAL A C 1
ATOM 4701 O O . VAL A 1 592 ? 37.114 8.567 -18.560 1.00 93.06 592 VAL A O 1
ATOM 4704 N N . ASN A 1 593 ? 35.896 9.196 -16.768 1.00 95.62 593 ASN A N 1
ATOM 4705 C CA . ASN A 1 593 ? 35.373 10.484 -17.236 1.00 95.62 593 ASN A CA 1
ATOM 4706 C C . ASN A 1 593 ? 34.109 10.436 -18.108 1.00 95.62 593 ASN A C 1
ATOM 4708 O O . ASN A 1 593 ? 33.633 11.501 -18.505 1.00 95.62 593 ASN A O 1
ATOM 4712 N N . ASP A 1 594 ? 33.527 9.266 -18.377 1.00 95.00 594 ASP A N 1
ATOM 4713 C CA . ASP A 1 594 ? 32.194 9.229 -18.980 1.00 95.00 594 ASP A CA 1
ATOM 4714 C C . ASP A 1 594 ? 31.155 9.844 -18.028 1.00 95.00 594 ASP A C 1
ATOM 4716 O O . ASP A 1 594 ? 31.179 9.613 -16.815 1.00 95.00 594 ASP A O 1
ATOM 4720 N N . GLU A 1 595 ? 30.232 10.637 -18.574 1.00 96.81 595 GLU A N 1
ATOM 4721 C CA . GLU A 1 595 ? 29.102 11.170 -17.821 1.00 96.81 595 GLU A CA 1
ATOM 4722 C C . GLU A 1 595 ? 28.001 10.113 -17.720 1.00 96.81 595 GLU A C 1
ATOM 4724 O O . GLU A 1 595 ? 27.614 9.504 -18.718 1.00 96.81 595 GLU A O 1
ATOM 4729 N N . VAL A 1 596 ? 27.457 9.922 -16.520 1.00 95.62 596 VAL A N 1
ATOM 4730 C CA . VAL A 1 596 ? 26.435 8.911 -16.245 1.00 95.62 596 VAL A CA 1
ATOM 4731 C C . VAL A 1 596 ? 25.249 9.558 -15.545 1.00 95.62 596 VAL A C 1
ATOM 4733 O O . VAL A 1 596 ? 25.407 10.244 -14.534 1.00 95.62 596 VAL A O 1
ATOM 4736 N N . ILE A 1 597 ? 24.051 9.321 -16.075 1.00 97.25 597 ILE A N 1
ATOM 4737 C CA . ILE A 1 597 ? 22.792 9.579 -15.375 1.00 97.25 597 ILE A CA 1
ATOM 4738 C C . ILE A 1 597 ? 22.360 8.279 -14.712 1.00 97.25 597 ILE A C 1
ATOM 4740 O O . ILE A 1 597 ? 22.290 7.232 -15.358 1.00 97.25 597 ILE A O 1
ATOM 4744 N N . VAL A 1 598 ? 22.051 8.356 -13.426 1.00 95.56 598 VAL A N 1
ATOM 4745 C CA . VAL A 1 598 ? 21.558 7.227 -12.647 1.00 95.56 598 VAL A CA 1
ATOM 4746 C C . VAL A 1 598 ? 20.113 7.495 -12.264 1.00 95.56 598 VAL A C 1
ATOM 4748 O O . VAL A 1 598 ? 19.792 8.541 -11.697 1.00 95.56 598 VAL A O 1
ATOM 4751 N N . ILE A 1 599 ? 19.254 6.524 -12.556 1.00 96.06 599 ILE A N 1
ATOM 4752 C CA . ILE A 1 599 ? 17.851 6.514 -12.147 1.00 96.06 599 ILE A CA 1
ATOM 4753 C C . ILE A 1 599 ? 17.708 5.413 -11.102 1.00 96.06 599 ILE A C 1
ATOM 4755 O O . ILE A 1 599 ? 17.815 4.224 -11.411 1.00 96.06 599 ILE A O 1
ATOM 4759 N N . SER A 1 600 ? 17.533 5.821 -9.851 1.00 93.38 600 SER A N 1
ATOM 4760 C CA . SER A 1 600 ? 17.494 4.946 -8.677 1.00 93.38 600 SER A CA 1
ATOM 4761 C C . SER A 1 600 ? 16.156 5.062 -7.957 1.00 93.38 600 SER A C 1
ATOM 4763 O O . SER A 1 600 ? 15.370 5.971 -8.226 1.00 93.38 600 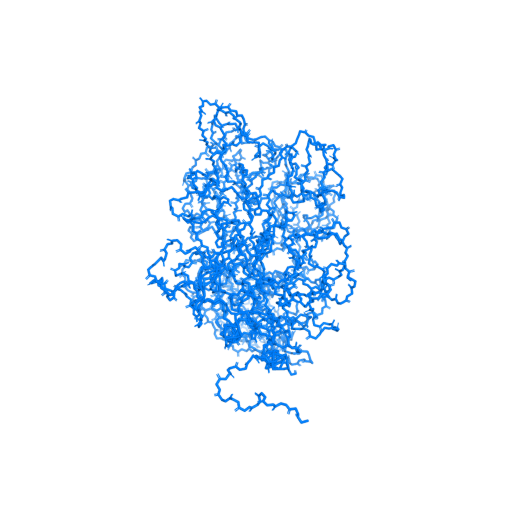SER A O 1
ATOM 4765 N N . PHE A 1 601 ? 15.879 4.126 -7.052 1.00 91.25 601 PHE A N 1
ATOM 4766 C CA . PHE A 1 601 ? 14.591 4.050 -6.373 1.00 91.25 601 PHE A CA 1
ATOM 4767 C C . PHE A 1 601 ? 14.764 3.827 -4.869 1.00 91.25 601 PHE A C 1
ATOM 4769 O O . PHE A 1 601 ? 15.767 3.265 -4.437 1.00 91.25 601 PHE A O 1
ATOM 4776 N N . LYS A 1 602 ? 13.780 4.239 -4.072 1.00 89.62 602 LYS A N 1
ATOM 4777 C CA . LYS A 1 602 ? 13.623 3.795 -2.680 1.00 89.62 602 LYS A CA 1
ATOM 4778 C C . LYS A 1 602 ? 12.155 3.508 -2.372 1.00 89.62 602 LYS A C 1
ATOM 4780 O O . LYS A 1 602 ? 11.260 4.017 -3.050 1.00 89.62 602 LYS A O 1
ATOM 4785 N N . GLU A 1 603 ? 11.911 2.692 -1.356 1.00 87.50 603 GLU A N 1
ATOM 4786 C CA . GLU A 1 603 ? 10.572 2.494 -0.796 1.00 87.50 603 GLU A CA 1
ATOM 4787 C C . GLU A 1 603 ? 10.242 3.645 0.162 1.00 87.50 603 GLU A C 1
ATOM 4789 O O . GLU A 1 603 ? 11.094 4.087 0.931 1.00 87.50 603 GLU A O 1
ATOM 4794 N N . SER A 1 604 ? 9.013 4.150 0.093 1.00 87.31 604 SER A N 1
ATOM 4795 C CA . SER A 1 604 ? 8.502 5.170 1.014 1.00 87.31 604 SER A CA 1
ATOM 4796 C C . SER A 1 604 ? 7.973 4.560 2.313 1.00 87.31 604 SER A C 1
ATOM 4798 O O . SER A 1 604 ? 7.683 3.369 2.390 1.00 87.31 604 SER A O 1
ATOM 4800 N N . ASP A 1 605 ? 7.713 5.404 3.308 1.00 82.88 605 ASP A N 1
ATOM 4801 C CA . ASP A 1 605 ? 6.971 5.017 4.512 1.00 82.88 605 ASP A CA 1
ATOM 4802 C C . ASP A 1 605 ? 5.438 4.998 4.323 1.00 82.88 605 ASP A C 1
ATOM 4804 O O . ASP A 1 605 ? 4.694 4.983 5.301 1.00 82.88 605 ASP A O 1
ATOM 4808 N N . VAL A 1 606 ? 4.929 5.018 3.088 1.00 87.06 606 VAL A N 1
ATOM 4809 C CA . VAL A 1 606 ? 3.490 5.003 2.788 1.00 87.06 606 VAL A CA 1
ATOM 4810 C C . VAL A 1 606 ? 3.178 3.803 1.906 1.00 87.06 606 VAL A C 1
ATOM 4812 O O . VAL A 1 606 ? 3.771 3.643 0.848 1.00 87.06 606 VAL A O 1
ATOM 4815 N N . SER A 1 607 ? 2.231 2.959 2.313 1.00 88.69 607 SER A N 1
ATOM 4816 C CA . SER A 1 607 ? 1.864 1.737 1.584 1.00 88.69 607 SER A CA 1
ATOM 4817 C C . SER A 1 607 ? 0.407 1.755 1.142 1.00 88.69 607 SER A C 1
ATOM 4819 O O . SER A 1 607 ? -0.435 2.376 1.787 1.00 88.69 607 SER A O 1
ATOM 4821 N N . MET A 1 608 ? 0.092 1.082 0.035 1.00 90.25 608 MET A N 1
ATOM 4822 C CA . MET A 1 608 ? -1.281 0.953 -0.470 1.00 90.25 608 MET A CA 1
ATOM 4823 C C . MET A 1 608 ? -1.478 -0.399 -1.160 1.00 90.25 608 MET A C 1
ATOM 4825 O O . MET A 1 608 ? -0.520 -1.008 -1.638 1.00 90.25 608 MET A O 1
ATOM 4829 N N . GLN A 1 609 ? -2.730 -0.849 -1.275 1.00 89.44 609 GLN A N 1
ATOM 4830 C CA . GLN A 1 609 ? -3.070 -2.054 -2.042 1.00 89.44 609 GLN A CA 1
ATOM 4831 C C . GLN A 1 609 ? -3.128 -1.778 -3.551 1.00 89.44 609 GLN A C 1
ATOM 4833 O O . GLN A 1 609 ? -2.875 -2.669 -4.362 1.00 89.44 609 GLN A O 1
ATOM 4838 N N . ARG A 1 610 ? -3.487 -0.552 -3.949 1.00 88.94 610 ARG A N 1
ATOM 4839 C CA . ARG A 1 610 ? -3.382 -0.099 -5.338 1.00 88.94 610 ARG A CA 1
ATOM 4840 C C . ARG A 1 610 ? -2.556 1.168 -5.399 1.00 88.94 610 ARG A C 1
ATOM 4842 O O . ARG A 1 610 ? -2.867 2.157 -4.741 1.00 88.94 610 ARG A O 1
ATOM 4849 N N . HIS A 1 611 ? -1.507 1.117 -6.202 1.00 89.44 611 HIS A N 1
ATOM 4850 C CA . HIS A 1 611 ? -0.594 2.227 -6.400 1.00 89.44 611 HIS A CA 1
ATOM 4851 C C . HIS A 1 611 ? -1.185 3.203 -7.404 1.00 89.44 611 HIS A C 1
ATOM 4853 O O . HIS A 1 611 ? -1.763 2.804 -8.419 1.00 89.44 611 HIS A O 1
ATOM 4859 N N . ILE A 1 612 ? -1.020 4.484 -7.105 1.00 89.31 612 ILE A N 1
ATOM 4860 C CA . ILE A 1 612 ? -1.170 5.571 -8.063 1.00 89.31 612 ILE A CA 1
ATOM 4861 C C . ILE A 1 612 ? 0.232 5.815 -8.611 1.00 89.31 612 ILE A C 1
ATOM 4863 O O . ILE A 1 612 ? 1.164 6.001 -7.832 1.00 89.31 612 ILE A O 1
ATOM 4867 N N . THR A 1 613 ? 0.397 5.763 -9.928 1.00 92.38 613 THR A N 1
ATOM 4868 C CA . THR A 1 613 ? 1.720 5.806 -10.559 1.00 92.38 613 THR A CA 1
ATOM 4869 C C . THR A 1 613 ? 1.718 6.739 -11.761 1.00 92.38 613 THR A C 1
ATOM 4871 O O . THR A 1 613 ? 0.730 6.820 -12.496 1.00 92.38 613 THR A O 1
ATOM 4874 N N . THR A 1 614 ? 2.831 7.445 -11.948 1.00 96.12 614 THR A N 1
ATOM 4875 C CA . THR A 1 614 ? 3.145 8.224 -13.147 1.00 96.12 614 THR A CA 1
ATOM 4876 C C . THR A 1 614 ? 4.386 7.632 -13.805 1.00 96.12 614 THR A C 1
ATOM 4878 O O . THR A 1 614 ? 5.494 7.838 -13.318 1.00 96.12 614 THR A O 1
ATOM 4881 N N . ASP A 1 615 ? 4.209 6.915 -14.911 1.00 96.62 615 ASP A N 1
ATOM 4882 C CA . ASP A 1 615 ? 5.331 6.480 -15.745 1.00 96.62 615 ASP A CA 1
ATOM 4883 C C . ASP A 1 615 ? 5.728 7.622 -16.688 1.00 96.62 615 ASP A C 1
ATOM 4885 O O . ASP A 1 615 ? 4.873 8.233 -17.340 1.00 96.62 615 ASP A O 1
ATOM 4889 N N . VAL A 1 616 ? 7.027 7.892 -16.790 1.00 97.69 616 VAL A N 1
ATOM 4890 C CA . VAL A 1 616 ? 7.588 8.912 -17.679 1.00 97.69 616 VAL A CA 1
ATOM 4891 C C . VAL A 1 616 ? 8.242 8.261 -18.892 1.00 97.69 616 VAL A C 1
ATOM 4893 O O . VAL A 1 616 ? 9.102 7.387 -18.758 1.00 97.69 616 VAL A O 1
ATOM 4896 N N . ILE A 1 617 ? 7.870 8.734 -20.082 1.00 97.75 617 ILE A N 1
ATOM 4897 C CA . ILE A 1 617 ? 8.542 8.423 -21.346 1.00 97.75 617 ILE A CA 1
ATOM 4898 C C . ILE A 1 617 ? 9.352 9.651 -21.752 1.00 97.75 617 ILE A C 1
ATOM 4900 O O . ILE A 1 617 ? 8.786 10.676 -22.132 1.00 97.75 617 ILE A O 1
ATOM 4904 N N . ALA A 1 618 ? 10.672 9.546 -21.644 1.00 97.31 618 ALA A N 1
ATOM 4905 C CA . ALA A 1 618 ? 11.618 10.599 -21.995 1.00 97.31 618 ALA A CA 1
ATOM 4906 C C . ALA A 1 618 ? 13.026 10.013 -22.148 1.00 97.31 618 ALA A C 1
ATOM 4908 O O . ALA A 1 618 ? 13.315 8.927 -21.633 1.00 97.31 618 ALA A O 1
ATOM 4909 N N . THR A 1 619 ? 13.925 10.753 -22.798 1.00 97.06 619 THR A N 1
ATOM 4910 C CA . THR A 1 619 ? 15.363 10.479 -22.674 1.00 97.06 619 THR A CA 1
ATOM 4911 C C . THR A 1 619 ? 15.815 10.768 -21.230 1.00 97.06 619 THR A C 1
ATOM 4913 O O . THR A 1 619 ? 15.268 11.681 -20.600 1.00 97.06 619 THR A O 1
ATOM 4916 N N . PRO A 1 620 ? 16.815 10.049 -20.680 1.00 97.38 620 PRO A N 1
ATOM 4917 C CA . PRO A 1 620 ? 17.297 10.296 -19.316 1.00 97.38 620 PRO A CA 1
ATOM 4918 C C . PRO A 1 620 ? 17.726 11.749 -19.071 1.00 97.38 620 PRO A C 1
ATOM 4920 O O . PRO A 1 620 ? 17.465 12.299 -18.003 1.00 97.38 620 PRO A O 1
ATOM 4923 N N . GLN A 1 621 ? 18.314 12.403 -20.080 1.00 96.38 621 GLN A N 1
ATOM 4924 C CA . GLN A 1 621 ? 18.686 13.817 -19.996 1.00 96.38 621 GLN A CA 1
ATOM 4925 C C . GLN A 1 621 ? 17.455 14.728 -19.880 1.00 96.38 621 GLN A C 1
ATOM 4927 O O . GLN A 1 621 ? 17.445 15.611 -19.030 1.00 96.38 621 GLN A O 1
ATOM 4932 N N . LYS A 1 622 ? 16.394 14.505 -20.670 1.00 97.00 622 LYS A N 1
ATOM 4933 C CA . LYS A 1 622 ? 15.169 15.320 -20.583 1.00 97.00 622 LYS A CA 1
ATOM 4934 C C . LYS A 1 622 ? 14.396 15.106 -19.291 1.00 97.00 622 LYS A C 1
ATOM 4936 O O . LYS A 1 622 ? 13.815 16.057 -18.776 1.00 97.00 622 LYS A O 1
ATOM 4941 N N . LEU A 1 623 ? 14.419 13.889 -18.754 1.00 97.50 623 LEU A N 1
ATOM 4942 C CA . LEU A 1 623 ? 13.878 13.616 -17.427 1.00 97.50 623 LEU A CA 1
ATOM 4943 C C . LEU A 1 623 ? 14.627 14.419 -16.353 1.00 97.50 623 LEU A C 1
ATOM 4945 O O . LEU A 1 623 ? 13.987 15.081 -15.542 1.00 97.50 623 LEU A O 1
ATOM 4949 N N . LEU A 1 624 ? 15.964 14.407 -16.372 1.00 97.31 624 LEU A N 1
ATOM 4950 C CA . LEU A 1 624 ? 16.767 15.199 -15.439 1.00 97.31 624 LEU A CA 1
ATOM 4951 C C . LEU A 1 624 ? 16.491 16.704 -15.586 1.00 97.31 624 LEU A C 1
ATOM 4953 O O . LEU A 1 624 ? 16.257 17.371 -14.581 1.00 97.31 624 LEU A O 1
ATOM 4957 N N . ASP A 1 625 ? 16.468 17.223 -16.819 1.00 97.25 625 ASP A N 1
ATOM 4958 C CA . ASP A 1 625 ? 16.182 18.637 -17.100 1.00 97.25 625 ASP A CA 1
ATOM 4959 C C . ASP A 1 625 ? 14.818 19.066 -16.518 1.00 97.25 625 ASP A C 1
ATOM 4961 O O . ASP A 1 625 ? 14.722 20.131 -15.910 1.00 97.25 625 ASP A O 1
ATOM 4965 N N . LEU A 1 626 ? 13.782 18.226 -16.659 1.00 96.50 626 LEU A N 1
ATOM 4966 C CA . LEU A 1 626 ? 12.441 18.469 -16.108 1.00 96.50 626 LEU A CA 1
ATOM 4967 C C . LEU A 1 626 ? 12.437 18.512 -14.577 1.00 96.50 626 LEU A C 1
ATOM 4969 O O . LEU A 1 626 ? 11.804 19.370 -13.968 1.00 96.50 626 LEU A O 1
ATOM 4973 N N . LEU A 1 627 ? 13.105 17.563 -13.922 1.00 96.81 627 LEU A N 1
ATOM 4974 C CA . LEU A 1 627 ? 13.122 17.541 -12.458 1.00 96.81 627 LEU A CA 1
ATOM 4975 C C . LEU A 1 627 ? 13.884 18.753 -11.904 1.00 96.81 627 LEU A C 1
ATOM 4977 O O . LEU A 1 627 ? 13.420 19.400 -10.961 1.00 96.81 627 LEU A O 1
ATOM 4981 N N . LEU A 1 628 ? 14.990 19.132 -12.552 1.00 96.00 628 LEU A N 1
ATOM 4982 C CA . LEU A 1 628 ? 15.751 20.329 -12.202 1.00 96.00 628 LEU A CA 1
ATOM 4983 C C . LEU A 1 628 ? 14.957 21.622 -12.432 1.00 96.00 628 LEU A C 1
ATOM 4985 O O . LEU A 1 628 ? 15.082 22.532 -11.612 1.00 96.00 628 LEU A O 1
ATOM 4989 N N . SER A 1 629 ? 14.114 21.711 -13.471 1.00 95.12 629 SER A N 1
ATOM 4990 C CA . SER A 1 629 ? 13.234 22.877 -13.660 1.00 95.12 629 SER A CA 1
ATOM 4991 C C . SER A 1 629 ? 12.184 23.003 -12.557 1.00 95.12 629 SER A C 1
ATOM 4993 O O . SER A 1 629 ? 11.791 24.115 -12.221 1.00 95.12 629 SER A O 1
ATOM 4995 N N . TYR A 1 630 ? 11.790 21.887 -11.938 1.00 95.56 630 TYR A N 1
ATOM 4996 C CA . TYR A 1 630 ? 10.940 21.879 -10.746 1.00 95.56 630 TYR A CA 1
ATOM 4997 C C . TYR A 1 630 ? 11.710 22.038 -9.421 1.00 95.56 630 TYR A C 1
ATOM 4999 O O . TYR A 1 630 ? 11.101 22.090 -8.348 1.00 95.56 630 TYR A O 1
ATOM 5007 N N . GLY A 1 631 ? 13.044 22.124 -9.460 1.00 95.50 631 GLY A N 1
ATOM 5008 C CA . GLY A 1 631 ? 13.879 22.250 -8.265 1.00 95.50 631 GLY A CA 1
ATOM 5009 C C . GLY A 1 631 ? 13.876 20.999 -7.381 1.00 95.50 631 GLY A C 1
ATOM 5010 O O . GLY A 1 631 ? 13.990 21.113 -6.158 1.00 95.50 631 GLY A O 1
ATOM 5011 N N . VAL A 1 632 ? 13.708 19.814 -7.978 1.00 95.00 632 VAL A N 1
ATOM 5012 C CA . VAL A 1 632 ? 13.721 18.518 -7.284 1.00 95.00 632 VAL A CA 1
ATOM 5013 C C . VAL A 1 632 ? 14.604 17.510 -8.020 1.00 95.00 632 VAL A C 1
ATOM 5015 O O . VAL A 1 632 ? 14.889 17.644 -9.203 1.00 95.00 632 VAL A O 1
ATOM 5018 N N . THR A 1 633 ? 15.034 16.463 -7.324 1.00 94.00 633 THR A N 1
ATOM 5019 C CA . THR A 1 633 ? 15.712 15.298 -7.930 1.00 94.00 633 THR A CA 1
ATOM 5020 C C . THR A 1 633 ? 15.049 13.980 -7.554 1.00 94.00 633 THR A C 1
ATOM 5022 O O . THR A 1 633 ? 15.365 12.945 -8.133 1.00 94.00 633 THR A O 1
ATOM 5025 N N . THR A 1 634 ? 14.106 14.024 -6.612 1.00 94.88 634 THR A N 1
ATOM 5026 C CA . THR A 1 634 ? 13.392 12.873 -6.072 1.00 94.88 634 THR A CA 1
ATOM 5027 C C . THR A 1 634 ? 11.896 13.118 -6.176 1.00 94.88 634 THR A C 1
ATOM 5029 O O . THR A 1 634 ? 11.424 14.180 -5.771 1.00 94.88 634 THR A O 1
ATOM 5032 N N . VAL A 1 635 ? 11.154 12.141 -6.698 1.00 95.62 635 VAL A N 1
ATOM 5033 C CA . VAL A 1 635 ? 9.708 12.249 -6.913 1.00 95.62 635 VAL A CA 1
ATOM 5034 C C . VAL A 1 635 ? 8.995 10.975 -6.444 1.00 95.62 635 VAL A C 1
ATOM 5036 O O . VAL A 1 635 ? 9.337 9.880 -6.906 1.00 95.62 635 VAL A O 1
ATOM 5039 N N . PRO A 1 636 ? 8.001 11.077 -5.543 1.00 94.56 636 PRO A N 1
ATOM 5040 C CA . PRO A 1 636 ? 7.184 9.938 -5.153 1.00 94.56 636 PRO A CA 1
ATOM 5041 C C . PRO A 1 636 ? 6.197 9.538 -6.251 1.00 94.56 636 PRO A C 1
ATOM 5043 O O . PRO A 1 636 ? 5.736 10.366 -7.029 1.00 94.56 636 PRO A O 1
ATOM 5046 N N . CYS A 1 637 ? 5.824 8.258 -6.282 1.00 93.94 637 CYS A N 1
ATOM 5047 C CA . CYS A 1 637 ? 4.836 7.702 -7.216 1.00 93.94 637 CYS A CA 1
ATOM 5048 C C . CYS A 1 637 ? 5.201 7.853 -8.706 1.00 93.94 637 CYS A C 1
ATOM 5050 O O . CYS A 1 637 ? 4.322 7.737 -9.563 1.00 93.94 637 CYS A O 1
ATOM 5052 N N . MET A 1 638 ? 6.472 8.102 -9.024 1.00 95.31 638 MET A N 1
ATOM 5053 C CA . MET A 1 638 ? 6.967 8.243 -10.390 1.00 95.31 638 MET A CA 1
ATOM 5054 C C . MET A 1 638 ? 7.898 7.087 -10.749 1.00 95.31 638 MET A C 1
ATOM 5056 O O . MET A 1 638 ? 8.654 6.611 -9.903 1.00 95.31 638 MET A O 1
ATOM 5060 N N . ASP A 1 639 ? 7.839 6.647 -12.001 1.00 94.25 639 ASP A N 1
ATOM 5061 C CA . ASP A 1 639 ? 8.742 5.650 -12.571 1.00 94.25 639 ASP A CA 1
ATOM 5062 C C . ASP A 1 639 ? 9.156 6.075 -13.989 1.00 94.25 639 ASP A C 1
ATOM 5064 O O . ASP A 1 639 ? 8.505 6.914 -14.616 1.00 94.25 639 ASP A O 1
ATOM 5068 N N . TRP A 1 640 ? 10.238 5.508 -14.509 1.00 96.19 640 TRP A N 1
ATOM 5069 C CA . TRP A 1 640 ? 10.738 5.786 -15.854 1.00 96.19 640 TRP A CA 1
ATOM 5070 C C . TRP A 1 640 ? 10.660 4.536 -16.729 1.00 96.19 640 TRP A C 1
ATOM 5072 O O . TRP A 1 640 ? 11.026 3.436 -16.310 1.00 96.19 640 TRP A O 1
ATOM 5082 N N . ILE A 1 641 ? 10.195 4.706 -17.970 1.00 95.44 641 ILE A N 1
ATOM 5083 C CA . ILE A 1 641 ? 10.164 3.629 -18.961 1.00 95.44 641 ILE A CA 1
ATOM 5084 C C . ILE A 1 641 ? 11.542 3.510 -19.626 1.00 95.44 641 ILE A C 1
ATOM 5086 O O . ILE A 1 641 ? 11.931 4.437 -20.337 1.00 95.44 641 ILE A O 1
ATOM 5090 N N . PRO A 1 642 ? 12.261 2.372 -19.477 1.00 93.50 642 PRO A N 1
ATOM 5091 C CA . PRO A 1 642 ? 13.623 2.188 -19.984 1.00 93.50 642 PRO A CA 1
ATOM 5092 C C . PRO A 1 642 ? 13.659 1.896 -21.496 1.00 93.50 642 PRO A C 1
ATOM 5094 O O . PRO A 1 642 ? 14.272 0.937 -21.959 1.00 93.50 642 PRO A O 1
ATOM 5097 N N . SER A 1 643 ? 12.966 2.723 -22.277 1.00 94.06 643 SER A N 1
ATOM 5098 C CA . SER A 1 643 ? 12.951 2.726 -23.740 1.00 94.06 643 SER A CA 1
ATOM 5099 C C . SER A 1 643 ? 13.238 4.155 -24.189 1.00 94.06 643 SER A C 1
ATOM 5101 O O . SER A 1 643 ? 12.391 5.037 -24.059 1.00 94.06 643 SER A O 1
ATOM 5103 N N . ILE A 1 644 ? 14.468 4.404 -24.641 1.00 94.94 644 ILE A N 1
ATOM 5104 C CA . ILE A 1 644 ? 14.963 5.757 -24.926 1.00 94.94 644 ILE A CA 1
ATOM 5105 C C . ILE A 1 644 ? 14.340 6.262 -26.240 1.00 94.94 644 ILE A C 1
ATOM 5107 O O . ILE A 1 644 ? 14.545 5.621 -27.275 1.00 94.94 644 ILE A O 1
ATOM 5111 N N . PRO A 1 645 ? 13.589 7.380 -26.242 1.00 95.94 645 PRO A N 1
ATOM 5112 C CA . PRO A 1 645 ? 13.117 8.015 -27.473 1.00 95.94 645 PRO A CA 1
ATOM 5113 C C . PRO A 1 645 ? 14.275 8.419 -28.393 1.00 95.94 645 PRO A C 1
ATOM 5115 O O . PRO A 1 645 ? 15.250 8.987 -27.920 1.00 95.94 645 PRO A O 1
ATOM 5118 N N . ASP A 1 646 ? 14.155 8.144 -29.693 1.00 93.94 646 ASP A N 1
ATOM 5119 C CA . ASP A 1 646 ? 15.158 8.467 -30.728 1.00 93.94 646 ASP A CA 1
ATOM 5120 C C . ASP A 1 646 ? 14.506 8.917 -32.053 1.00 93.94 646 ASP A C 1
ATOM 5122 O O . ASP A 1 646 ? 15.036 8.716 -33.146 1.00 93.94 646 ASP A O 1
ATOM 5126 N N . ASN A 1 647 ? 13.288 9.469 -31.973 1.00 94.94 647 ASN A N 1
ATOM 5127 C CA . ASN A 1 647 ? 12.449 9.829 -33.122 1.00 94.94 647 ASN A CA 1
ATOM 5128 C C . ASN A 1 647 ? 12.009 8.645 -34.015 1.00 94.94 647 ASN A C 1
ATOM 5130 O O . ASN A 1 647 ? 11.389 8.870 -35.060 1.00 94.94 647 ASN A O 1
ATOM 5134 N N . THR A 1 648 ? 12.263 7.393 -33.619 1.00 95.69 648 THR A N 1
ATOM 5135 C CA . THR A 1 648 ? 11.745 6.198 -34.302 1.00 95.69 648 THR A CA 1
ATOM 5136 C C . THR A 1 648 ? 10.572 5.572 -33.547 1.00 95.69 648 THR A C 1
ATOM 5138 O O . THR A 1 648 ? 10.264 5.926 -32.409 1.00 95.69 648 THR A O 1
ATOM 5141 N N . SER A 1 649 ? 9.850 4.665 -34.212 1.00 95.38 649 SER A N 1
ATOM 5142 C CA . SER A 1 649 ? 8.748 3.940 -33.581 1.00 95.38 649 SER A CA 1
ATOM 5143 C C . SER A 1 649 ? 9.310 2.871 -32.652 1.00 95.38 649 SER A C 1
ATOM 5145 O O . SER A 1 649 ? 9.872 1.884 -33.128 1.00 95.38 649 SER A O 1
ATOM 5147 N N . LYS A 1 650 ? 9.104 3.035 -31.345 1.00 95.56 650 LYS A N 1
ATOM 5148 C CA . LYS A 1 650 ? 9.533 2.084 -30.313 1.00 95.56 650 LYS A CA 1
ATOM 5149 C C . LYS A 1 650 ? 8.351 1.577 -29.514 1.00 95.56 650 LYS A C 1
ATOM 5151 O O . LYS A 1 650 ? 7.277 2.175 -29.505 1.00 95.56 650 LYS A O 1
ATOM 5156 N N . GLU A 1 651 ? 8.556 0.446 -28.855 1.00 94.69 651 GLU A N 1
ATOM 5157 C CA . GLU A 1 651 ? 7.625 -0.044 -27.853 1.00 94.69 651 GLU A CA 1
ATOM 5158 C C . GLU A 1 651 ? 7.935 0.603 -26.496 1.00 94.69 651 GLU A C 1
ATOM 5160 O O . GLU A 1 651 ? 9.072 0.577 -26.016 1.00 94.69 651 GLU A O 1
ATOM 5165 N N . TYR A 1 652 ? 6.902 1.160 -25.869 1.00 95.19 652 TYR A N 1
ATOM 5166 C CA . TYR A 1 652 ? 6.937 1.724 -24.525 1.00 95.19 652 TYR A CA 1
ATOM 5167 C C . TYR A 1 652 ? 6.042 0.879 -23.624 1.00 95.19 652 TYR A C 1
ATOM 5169 O O . TYR A 1 652 ? 4.813 0.955 -23.712 1.00 95.19 652 TYR A O 1
ATOM 5177 N N . LYS A 1 653 ? 6.663 0.044 -22.788 1.00 92.81 653 LYS A N 1
ATOM 5178 C CA . LYS A 1 653 ? 5.983 -0.878 -21.868 1.00 92.81 653 LYS A CA 1
ATOM 5179 C C . LYS A 1 653 ? 5.753 -0.203 -20.519 1.00 92.81 653 LYS A C 1
ATOM 5181 O O . LYS A 1 653 ? 6.696 0.345 -19.954 1.00 92.81 653 LYS A O 1
ATOM 5186 N N . GLY A 1 654 ? 4.522 -0.263 -20.010 1.00 91.81 654 GLY A N 1
ATOM 5187 C CA . GLY A 1 654 ? 4.210 0.196 -18.657 1.00 91.81 654 GLY A CA 1
ATOM 5188 C C . GLY A 1 654 ? 4.984 -0.616 -17.617 1.00 91.81 654 GLY A C 1
ATOM 5189 O O . GLY A 1 654 ? 5.198 -1.819 -17.797 1.00 91.81 654 GLY A O 1
ATOM 5190 N N . ARG A 1 655 ? 5.415 0.038 -16.537 1.00 89.00 655 ARG A N 1
ATOM 5191 C CA . ARG A 1 655 ? 6.296 -0.556 -15.513 1.00 89.00 655 ARG A CA 1
ATOM 5192 C C . ARG A 1 655 ? 5.571 -1.485 -14.546 1.00 89.00 655 ARG A C 1
ATOM 5194 O O . ARG A 1 655 ? 6.177 -2.362 -13.934 1.00 89.00 655 ARG A O 1
ATOM 5201 N N . ARG A 1 656 ? 4.254 -1.323 -14.438 1.00 88.75 656 ARG A N 1
ATOM 5202 C CA . ARG A 1 656 ? 3.352 -2.206 -13.691 1.00 88.75 656 ARG A CA 1
ATOM 5203 C C . ARG A 1 656 ? 2.193 -2.614 -14.591 1.00 88.75 656 ARG A C 1
ATOM 5205 O O . ARG A 1 656 ? 1.947 -1.974 -15.615 1.00 88.75 656 ARG A O 1
ATOM 5212 N N . LYS A 1 657 ? 1.457 -3.665 -14.218 1.00 89.44 657 LYS A N 1
ATOM 5213 C CA . LYS A 1 657 ? 0.226 -4.017 -14.935 1.00 89.44 657 LYS A CA 1
ATOM 5214 C C . LYS A 1 657 ? -0.818 -2.920 -14.718 1.00 89.44 657 LYS A C 1
ATOM 5216 O O . LYS A 1 657 ? -1.265 -2.693 -13.592 1.00 89.44 657 LYS A O 1
ATOM 5221 N N . ILE A 1 658 ? -1.192 -2.244 -15.797 1.00 91.56 658 ILE A N 1
ATOM 5222 C CA . ILE A 1 658 ? -2.106 -1.106 -15.769 1.00 91.56 658 ILE A CA 1
ATOM 5223 C C . ILE A 1 658 ? -3.545 -1.619 -15.704 1.00 91.56 658 ILE A C 1
ATOM 5225 O O . ILE A 1 658 ? -4.011 -2.319 -16.600 1.00 91.56 658 ILE A O 1
ATOM 5229 N N . GLU A 1 659 ? -4.266 -1.255 -14.643 1.00 90.31 659 GLU A N 1
ATOM 5230 C CA . GLU A 1 659 ? -5.694 -1.578 -14.499 1.00 90.31 659 GLU A CA 1
ATOM 5231 C C . GLU A 1 659 ? -6.589 -0.486 -15.079 1.00 90.31 659 GLU A C 1
ATOM 5233 O O . GLU A 1 659 ? -7.658 -0.748 -15.626 1.00 90.31 659 GLU A O 1
ATOM 5238 N N . ARG A 1 660 ? -6.177 0.767 -14.874 1.00 91.94 660 ARG A N 1
ATOM 5239 C CA . ARG A 1 660 ? -6.942 1.956 -15.235 1.00 91.94 660 ARG A CA 1
ATOM 5240 C C . ARG A 1 660 ? -5.984 3.112 -15.455 1.00 91.94 660 ARG A C 1
ATOM 5242 O O . ARG A 1 660 ? -5.168 3.392 -14.583 1.00 91.94 660 ARG A O 1
ATOM 5249 N N . THR A 1 661 ? -6.123 3.812 -16.570 1.00 94.62 661 THR A N 1
ATOM 5250 C CA . THR A 1 661 ? -5.379 5.044 -16.850 1.00 94.62 661 THR A CA 1
ATOM 5251 C C . THR A 1 661 ? -6.177 6.277 -16.426 1.00 94.62 661 THR A C 1
ATOM 5253 O O . THR A 1 661 ? -7.393 6.215 -16.209 1.00 94.62 661 THR A O 1
ATOM 5256 N N . SER A 1 662 ? -5.500 7.419 -16.359 1.00 93.62 662 SER A N 1
ATOM 5257 C CA . SER A 1 662 ? -6.138 8.726 -16.495 1.00 93.62 662 SER A CA 1
ATOM 5258 C C . SER A 1 662 ? -6.890 8.830 -17.832 1.00 93.62 662 SER A C 1
ATOM 5260 O O . SER A 1 662 ? -6.771 7.980 -18.724 1.00 93.62 662 SER A O 1
ATOM 5262 N N . SER A 1 663 ? -7.675 9.894 -17.990 1.00 91.56 663 SER A N 1
ATOM 5263 C CA . SER A 1 663 ? -8.389 10.177 -19.238 1.00 91.56 663 SER A CA 1
ATOM 5264 C C . SER A 1 663 ? -7.472 10.616 -20.383 1.00 91.56 663 SER A C 1
ATOM 5266 O O . SER A 1 663 ? -7.933 10.696 -21.519 1.00 91.56 663 SER A O 1
ATOM 5268 N N . SER A 1 664 ? -6.207 10.955 -20.123 1.00 93.19 664 SER A N 1
ATOM 5269 C CA . SER A 1 664 ? -5.284 11.495 -21.127 1.00 93.19 664 SER A CA 1
ATOM 5270 C C . SER A 1 664 ? -3.823 11.257 -20.747 1.00 93.19 664 SER A C 1
ATOM 5272 O O . SER A 1 664 ? -3.446 11.392 -19.585 1.00 93.19 664 SER A O 1
ATOM 5274 N N . LEU A 1 665 ? -3.004 10.966 -21.754 1.00 95.00 665 LEU A N 1
ATOM 5275 C CA . LEU A 1 665 ? -1.553 11.097 -21.709 1.00 95.00 665 LEU A CA 1
ATOM 5276 C C . LEU A 1 665 ? -1.200 12.589 -21.743 1.00 95.00 665 LEU A C 1
ATOM 5278 O O . LEU A 1 665 ? -1.737 13.315 -22.587 1.00 95.00 665 LEU A O 1
ATOM 5282 N N . LEU A 1 666 ? -0.317 13.036 -20.851 1.00 96.44 666 LEU A N 1
ATOM 5283 C CA . LEU A 1 666 ? 0.161 14.421 -20.835 1.00 96.44 666 LEU A CA 1
ATOM 5284 C C . LEU A 1 666 ? 1.484 14.513 -21.586 1.00 96.44 666 LEU A C 1
ATOM 5286 O O . LEU A 1 666 ? 2.337 13.644 -21.424 1.00 96.44 666 LEU A O 1
ATOM 5290 N N . ILE A 1 667 ? 1.650 15.537 -22.416 1.00 97.06 667 ILE A N 1
ATOM 5291 C CA . ILE A 1 667 ? 2.795 15.680 -23.317 1.00 97.06 667 ILE A CA 1
ATOM 5292 C C . ILE A 1 667 ? 3.347 17.099 -23.225 1.00 97.06 667 ILE A C 1
ATOM 5294 O O . ILE A 1 667 ? 2.586 18.057 -23.327 1.00 97.06 667 ILE A O 1
ATOM 5298 N N . THR A 1 668 ? 4.664 17.234 -23.106 1.00 96.12 668 THR A N 1
ATOM 5299 C CA . THR A 1 668 ? 5.362 18.524 -23.165 1.00 96.12 668 THR A CA 1
ATOM 5300 C C . THR A 1 668 ? 6.637 18.407 -24.000 1.00 96.12 668 THR A C 1
ATOM 5302 O O . THR A 1 668 ? 7.290 17.363 -24.018 1.00 96.12 668 THR A O 1
ATOM 5305 N N . ASP A 1 669 ? 6.985 19.471 -24.716 1.00 95.19 669 ASP A N 1
ATOM 5306 C CA . ASP A 1 669 ? 8.245 19.645 -25.451 1.00 95.19 669 ASP A CA 1
ATOM 5307 C C . ASP A 1 669 ? 9.078 20.830 -24.918 1.00 95.19 669 ASP A C 1
ATOM 5309 O O . ASP A 1 669 ? 10.149 21.133 -25.450 1.00 95.19 669 ASP A O 1
ATOM 5313 N N . ASN A 1 670 ? 8.608 21.469 -23.841 1.00 93.44 670 ASN A N 1
ATOM 5314 C CA . ASN A 1 670 ? 9.186 22.663 -23.229 1.00 93.44 670 ASN A CA 1
ATOM 5315 C C . ASN A 1 670 ? 9.327 22.524 -21.702 1.00 93.44 670 ASN A C 1
ATOM 5317 O O . ASN A 1 670 ? 9.086 23.467 -20.956 1.00 93.44 670 ASN A O 1
ATOM 5321 N N . LEU A 1 671 ? 9.719 21.329 -21.240 1.00 92.31 671 LEU A N 1
ATOM 5322 C CA . LEU A 1 671 ? 10.005 21.030 -19.826 1.00 92.31 671 LEU A CA 1
ATOM 5323 C C . LEU A 1 671 ? 8.846 21.376 -18.871 1.00 92.31 671 LEU A C 1
ATOM 5325 O O . LEU A 1 671 ? 9.058 21.776 -17.732 1.00 92.31 671 LEU A O 1
ATOM 5329 N N . GLY A 1 672 ? 7.609 21.196 -19.334 1.00 89.50 672 GLY A N 1
ATOM 5330 C CA . GLY A 1 672 ? 6.416 21.335 -18.507 1.00 89.50 672 GLY A CA 1
ATOM 5331 C C . GLY A 1 672 ? 5.875 22.757 -18.362 1.00 89.50 672 GLY A C 1
ATOM 5332 O O . GLY A 1 672 ? 4.935 22.935 -17.590 1.00 89.50 672 GLY A O 1
ATOM 5333 N N . GLU A 1 673 ? 6.401 23.737 -19.109 1.00 88.56 673 GLU A N 1
ATOM 5334 C CA . GLU A 1 673 ? 5.798 25.077 -19.205 1.00 88.56 673 GLU A CA 1
ATOM 5335 C C . GLU A 1 673 ? 4.389 25.019 -19.820 1.00 88.56 673 GLU A C 1
ATOM 5337 O O . GLU A 1 673 ? 3.493 25.720 -19.362 1.00 88.56 673 GLU A O 1
ATOM 5342 N N . ASN A 1 674 ? 4.184 24.174 -20.841 1.00 90.94 674 ASN A N 1
ATOM 5343 C CA . ASN A 1 674 ? 2.870 23.894 -21.424 1.00 90.94 674 ASN A CA 1
ATOM 5344 C C . ASN A 1 674 ? 2.657 22.382 -21.566 1.00 90.94 674 ASN A C 1
ATOM 5346 O O . ASN A 1 674 ? 3.599 21.628 -21.838 1.00 90.94 674 ASN A O 1
ATOM 5350 N N . TRP A 1 675 ? 1.400 21.949 -21.439 1.00 94.69 675 TRP A N 1
ATOM 5351 C CA . TRP A 1 675 ? 1.015 20.543 -21.535 1.00 94.69 675 TRP A CA 1
ATOM 5352 C C . TRP A 1 675 ? -0.102 20.326 -22.549 1.00 94.69 675 TRP A C 1
ATOM 5354 O O . TRP A 1 675 ? -1.166 20.939 -22.505 1.00 94.69 675 TRP A O 1
ATOM 5364 N N . LEU A 1 676 ? 0.121 19.371 -23.442 1.00 95.06 676 LEU A N 1
ATOM 5365 C CA . LEU A 1 676 ? -0.881 18.848 -24.355 1.00 95.06 676 LEU A CA 1
ATOM 5366 C C . LEU A 1 676 ? -1.473 17.561 -23.785 1.00 95.06 676 LEU A C 1
ATOM 5368 O O . LEU A 1 676 ? -0.804 16.799 -23.089 1.00 95.06 676 LEU A O 1
ATOM 5372 N N . THR A 1 677 ? -2.731 17.293 -24.120 1.00 94.69 677 THR A N 1
ATOM 5373 C CA . THR A 1 677 ? -3.416 16.051 -23.747 1.00 94.69 677 THR A CA 1
ATOM 5374 C C . THR A 1 677 ? -3.662 15.200 -24.983 1.00 94.69 677 THR A C 1
ATOM 5376 O O . THR A 1 677 ? -4.000 15.706 -26.054 1.00 94.69 677 THR A O 1
ATOM 5379 N N . SER A 1 678 ? -3.496 13.887 -24.847 1.00 93.31 678 SER A N 1
ATOM 5380 C CA . SER A 1 678 ? -3.805 12.926 -25.902 1.00 93.31 678 SER A CA 1
ATOM 5381 C C . SER A 1 678 ? -4.505 11.706 -25.325 1.00 93.31 678 SER A C 1
ATOM 5383 O O . SER A 1 678 ? -4.077 11.136 -24.327 1.00 93.31 678 SER A O 1
ATOM 5385 N N . THR A 1 679 ? -5.575 11.262 -25.976 1.00 93.00 679 THR A N 1
ATOM 5386 C CA . THR A 1 679 ? -6.242 9.985 -25.674 1.00 93.00 679 THR A CA 1
ATOM 5387 C C . THR A 1 679 ? -5.681 8.831 -26.505 1.00 93.00 679 THR A C 1
ATOM 5389 O O . THR A 1 679 ? -6.084 7.678 -26.339 1.00 93.00 679 THR A O 1
ATOM 5392 N N . SER A 1 680 ? -4.746 9.134 -27.411 1.00 87.94 680 SER A N 1
ATOM 5393 C CA . SER A 1 680 ? -4.113 8.142 -28.273 1.00 87.94 680 SER A CA 1
ATOM 5394 C C . SER A 1 680 ? -3.330 7.138 -27.425 1.00 87.94 680 SER A C 1
ATOM 5396 O O . SER A 1 680 ? -2.754 7.492 -26.401 1.00 87.94 680 SER A O 1
ATOM 5398 N N . TYR A 1 681 ? -3.299 5.878 -27.858 1.00 87.00 681 TYR A N 1
ATOM 5399 C CA . TYR A 1 681 ? -2.506 4.786 -27.266 1.00 87.00 681 TYR A CA 1
ATOM 5400 C C . TYR A 1 681 ? -2.948 4.256 -25.889 1.00 87.00 681 TYR A C 1
ATOM 5402 O O . TYR A 1 681 ? -2.661 3.094 -25.607 1.00 87.00 681 TYR A O 1
ATOM 5410 N N . LEU A 1 682 ? -3.707 5.012 -25.082 1.00 90.06 682 LEU A N 1
ATOM 5411 C CA . LEU A 1 682 ? -4.129 4.603 -23.726 1.00 90.06 682 LEU A CA 1
ATOM 5412 C C . LEU A 1 682 ? -4.795 3.218 -23.675 1.00 90.06 682 LEU A C 1
ATOM 5414 O O . LEU A 1 682 ? -4.489 2.414 -22.799 1.00 90.06 682 LEU A O 1
ATOM 5418 N N . GLY A 1 683 ? -5.649 2.895 -24.652 1.00 88.88 683 GLY A N 1
ATOM 5419 C CA . GLY A 1 683 ? -6.320 1.590 -24.710 1.00 88.88 683 GLY A CA 1
ATOM 5420 C C . GLY A 1 683 ? -5.368 0.393 -24.849 1.00 88.88 683 GLY A C 1
ATOM 5421 O O . GLY A 1 683 ? -5.703 -0.702 -24.407 1.00 88.88 683 GLY A O 1
ATOM 5422 N N . ARG A 1 684 ? -4.166 0.588 -25.414 1.00 90.00 684 ARG A N 1
ATOM 5423 C CA . ARG A 1 684 ? -3.163 -0.481 -25.574 1.00 90.00 684 ARG A CA 1
ATOM 5424 C C . ARG A 1 684 ? -2.476 -0.829 -24.252 1.00 90.00 684 ARG A C 1
ATOM 5426 O O . ARG A 1 684 ? -2.168 -1.990 -24.012 1.00 90.00 684 ARG A O 1
ATOM 5433 N N . TYR A 1 685 ? -2.320 0.154 -23.368 1.00 91.44 685 TYR A N 1
ATOM 5434 C CA . TYR A 1 685 ? -1.753 -0.044 -22.035 1.00 91.44 685 TYR A CA 1
ATOM 5435 C C . TYR A 1 685 ? -2.663 -0.858 -21.108 1.00 91.44 685 TYR A C 1
ATOM 5437 O O . TYR A 1 685 ? -2.168 -1.633 -20.302 1.00 91.44 685 TYR A O 1
ATOM 5445 N N . ILE A 1 686 ? -3.986 -0.728 -21.245 1.00 87.75 686 ILE A N 1
ATOM 5446 C CA . ILE A 1 686 ? -4.957 -1.521 -20.467 1.00 87.75 686 ILE A CA 1
ATOM 5447 C C . ILE A 1 686 ? -5.044 -2.966 -21.002 1.00 87.75 686 ILE A C 1
ATOM 5449 O O . ILE A 1 686 ? -5.372 -3.898 -20.266 1.00 87.75 686 ILE A O 1
ATOM 5453 N N . GLY A 1 687 ? -4.727 -3.168 -22.285 1.00 86.56 687 GLY A N 1
ATOM 5454 C CA . GLY A 1 687 ? -4.732 -4.476 -22.938 1.00 86.56 687 GLY A CA 1
ATOM 5455 C C . GLY A 1 687 ? -3.647 -5.437 -22.437 1.00 86.56 687 GLY A C 1
ATOM 5456 O O . GLY A 1 687 ? -2.835 -5.124 -21.562 1.00 86.56 687 GLY A O 1
ATOM 5457 N N . PHE A 1 688 ? -3.622 -6.642 -23.010 1.00 85.38 688 PHE A N 1
ATOM 5458 C CA . PHE A 1 688 ? -2.675 -7.695 -22.625 1.00 85.38 688 PHE A CA 1
ATOM 5459 C C . PHE A 1 688 ? -1.212 -7.307 -22.868 1.00 85.38 688 PHE A C 1
ATOM 5461 O O . PHE A 1 688 ? -0.366 -7.647 -22.050 1.00 85.38 688 PHE A O 1
ATOM 5468 N N . SER A 1 689 ? -0.921 -6.513 -23.905 1.00 86.19 689 SER A N 1
ATOM 5469 C CA . SER A 1 689 ? 0.446 -6.064 -24.201 1.00 86.19 689 SER A CA 1
ATOM 5470 C C . SER A 1 689 ? 1.037 -5.137 -23.135 1.00 86.19 689 SER A C 1
ATOM 5472 O O . SER A 1 689 ? 2.257 -5.035 -23.042 1.00 86.19 689 SER A O 1
ATOM 5474 N N . ASN A 1 690 ? 0.197 -4.452 -22.341 1.00 91.62 690 ASN A N 1
ATOM 5475 C CA . ASN A 1 690 ? 0.616 -3.458 -21.341 1.00 91.62 690 ASN A CA 1
ATOM 5476 C C . ASN A 1 690 ? 1.607 -2.418 -21.905 1.00 91.62 690 ASN A C 1
ATOM 5478 O O . ASN A 1 690 ? 2.504 -1.928 -21.217 1.00 91.62 690 ASN A O 1
ATOM 5482 N N . SER A 1 691 ? 1.485 -2.122 -23.195 1.00 93.62 691 SER A N 1
ATOM 5483 C CA . SER A 1 691 ? 2.476 -1.365 -23.948 1.00 93.62 691 SER A CA 1
ATOM 5484 C C . SER A 1 691 ? 1.829 -0.631 -25.105 1.00 93.62 691 SER A C 1
ATOM 5486 O O . SER A 1 691 ? 0.731 -0.974 -25.554 1.00 93.62 691 SER A O 1
ATOM 5488 N N . SER A 1 692 ? 2.529 0.372 -25.623 1.00 94.25 692 SER A N 1
ATOM 5489 C CA . SER A 1 692 ? 2.159 0.982 -26.890 1.00 94.25 692 SER A CA 1
ATOM 5490 C C . SER A 1 692 ? 3.371 1.203 -27.786 1.00 94.25 692 SER A C 1
ATOM 5492 O O . SER A 1 692 ? 4.475 1.461 -27.315 1.00 94.25 692 SER A O 1
ATOM 5494 N N . MET A 1 693 ? 3.152 1.034 -29.091 1.00 94.62 693 MET A N 1
ATOM 5495 C CA . MET A 1 693 ? 4.139 1.302 -30.129 1.00 94.62 693 MET A CA 1
ATOM 5496 C C . MET A 1 693 ? 3.787 2.595 -30.859 1.00 94.62 693 MET A C 1
ATOM 5498 O O . MET A 1 693 ? 2.719 2.672 -31.485 1.00 94.62 693 MET A O 1
ATOM 5502 N N . HIS A 1 694 ? 4.674 3.583 -30.777 1.00 95.31 694 HIS A N 1
ATOM 5503 C CA . HIS A 1 694 ? 4.545 4.887 -31.429 1.00 95.31 694 HIS A CA 1
ATOM 5504 C C . HIS A 1 694 ? 5.892 5.612 -31.484 1.00 95.31 694 HIS A C 1
ATOM 5506 O O . HIS A 1 694 ? 6.884 5.162 -30.918 1.00 95.31 694 HIS A O 1
ATOM 5512 N N . VAL A 1 695 ? 5.926 6.730 -32.209 1.00 95.94 695 VAL A N 1
ATOM 5513 C CA . VAL A 1 695 ? 7.093 7.615 -32.284 1.00 95.94 695 VAL A CA 1
ATOM 5514 C C . VAL A 1 695 ? 7.016 8.638 -31.157 1.00 95.94 695 VAL A C 1
ATOM 5516 O O . VAL A 1 695 ? 5.999 9.323 -31.024 1.00 95.94 695 VAL A O 1
ATOM 5519 N N . VAL A 1 696 ? 8.097 8.772 -30.388 1.00 95.56 696 VAL A N 1
ATOM 5520 C CA . VAL A 1 696 ? 8.276 9.851 -29.409 1.00 95.56 696 VAL A CA 1
ATOM 5521 C C . VAL A 1 696 ? 9.508 10.664 -29.813 1.00 95.56 696 VAL A C 1
ATOM 5523 O O . VAL A 1 696 ? 10.591 10.085 -29.947 1.00 95.56 696 VAL A O 1
ATOM 5526 N N . PRO A 1 697 ? 9.368 11.980 -30.053 1.00 94.88 697 PRO A N 1
ATOM 5527 C CA . PRO A 1 697 ? 10.509 12.842 -30.323 1.00 94.88 697 PRO A CA 1
ATOM 5528 C C . PRO A 1 697 ? 11.503 12.887 -29.156 1.00 94.88 697 PRO A C 1
ATOM 5530 O O . PRO A 1 697 ? 11.096 12.877 -27.997 1.00 94.88 697 PRO A O 1
ATOM 5533 N N . GLU A 1 698 ? 12.800 12.998 -29.444 1.00 93.00 698 GLU A N 1
ATOM 5534 C CA . GLU A 1 698 ? 13.865 13.038 -28.416 1.00 93.00 698 GLU A CA 1
ATOM 5535 C C . GLU A 1 698 ? 13.730 14.196 -27.415 1.00 93.00 698 GLU A C 1
ATOM 5537 O O . GLU A 1 698 ? 14.171 14.097 -26.269 1.00 93.00 698 GLU A O 1
ATOM 5542 N N . ASN A 1 699 ? 13.131 15.307 -27.847 1.00 93.44 699 ASN A N 1
ATOM 5543 C CA . ASN A 1 699 ? 12.903 16.494 -27.028 1.00 93.44 699 ASN A CA 1
ATOM 5544 C C . ASN A 1 699 ? 11.582 16.456 -26.242 1.00 93.44 699 ASN A C 1
ATOM 5546 O O . ASN A 1 699 ? 11.306 17.398 -25.503 1.00 93.44 699 ASN A O 1
ATOM 5550 N N . GLN A 1 700 ? 10.771 15.412 -26.412 1.00 95.62 700 GLN A N 1
ATOM 5551 C CA . GLN A 1 700 ? 9.449 15.304 -25.811 1.00 95.62 700 GLN A CA 1
ATOM 5552 C C . GLN A 1 700 ? 9.478 14.480 -24.520 1.00 95.62 700 GLN A C 1
ATOM 5554 O O . GLN A 1 700 ? 10.219 13.506 -24.388 1.00 95.62 700 GLN A O 1
ATOM 5559 N N . ILE A 1 701 ? 8.608 14.858 -23.588 1.00 97.75 701 ILE A N 1
ATOM 5560 C CA . ILE A 1 701 ? 8.312 14.123 -22.362 1.00 97.75 701 ILE A CA 1
ATOM 5561 C C . ILE A 1 701 ? 6.827 13.768 -22.380 1.00 97.75 701 ILE A C 1
ATOM 5563 O O . ILE A 1 701 ? 5.982 14.625 -22.650 1.00 97.75 701 ILE A O 1
ATOM 5567 N N . GLN A 1 702 ? 6.502 12.510 -22.083 1.00 97.56 702 GLN A N 1
ATOM 5568 C CA . GLN A 1 702 ? 5.123 12.053 -21.912 1.00 97.56 702 GLN A CA 1
ATOM 5569 C C . GLN A 1 702 ? 4.918 11.484 -20.504 1.00 97.56 702 GLN A C 1
ATOM 5571 O O . GLN A 1 702 ? 5.755 10.720 -20.022 1.00 97.56 702 GLN A O 1
ATOM 5576 N N . LEU A 1 703 ? 3.797 11.823 -19.865 1.00 97.31 703 LEU A N 1
ATOM 5577 C CA . LEU A 1 703 ? 3.387 11.287 -18.566 1.00 97.31 703 LEU A CA 1
ATOM 5578 C C . LEU A 1 703 ? 2.180 10.366 -18.738 1.00 97.31 703 LEU A C 1
ATOM 5580 O O . LEU A 1 703 ? 1.091 10.809 -19.120 1.00 97.31 703 LEU A O 1
ATOM 5584 N N . LEU A 1 704 ? 2.372 9.091 -18.407 1.00 96.62 704 LEU A N 1
ATOM 5585 C CA . LEU A 1 704 ? 1.328 8.078 -18.338 1.00 96.62 704 LEU A CA 1
ATOM 5586 C C . LEU A 1 704 ? 0.915 7.888 -16.878 1.00 96.62 704 LEU A C 1
ATOM 5588 O O . LEU A 1 704 ? 1.632 7.282 -16.088 1.00 96.62 704 LEU A O 1
ATOM 5592 N N . GLN A 1 705 ? -0.261 8.396 -16.523 1.00 96.06 705 GLN A N 1
ATOM 5593 C CA . GLN A 1 705 ? -0.794 8.317 -15.163 1.00 96.06 705 GLN A CA 1
ATOM 5594 C C . GLN A 1 705 ? -1.813 7.186 -15.060 1.00 96.06 705 GLN A C 1
ATOM 5596 O O . GLN A 1 705 ? -2.738 7.097 -15.873 1.00 96.06 705 GLN A O 1
ATOM 5601 N N . TYR A 1 706 ? -1.668 6.313 -14.067 1.00 95.19 706 TYR A N 1
ATOM 5602 C CA . TYR A 1 706 ? -2.508 5.126 -13.948 1.00 95.19 706 TYR A CA 1
ATOM 5603 C C . TYR A 1 706 ? -2.573 4.563 -12.527 1.00 95.19 706 TYR A C 1
ATOM 5605 O O . TYR A 1 706 ? -1.905 5.022 -11.601 1.00 95.19 706 TYR A O 1
ATOM 5613 N N . ARG A 1 707 ? -3.423 3.545 -12.374 1.00 92.75 707 ARG A N 1
ATOM 5614 C CA . ARG A 1 707 ? -3.539 2.696 -11.191 1.00 92.75 707 ARG A CA 1
ATOM 5615 C C . ARG A 1 707 ? -3.077 1.276 -11.494 1.00 92.75 707 ARG A C 1
ATOM 5617 O O . ARG A 1 707 ? -3.438 0.729 -12.540 1.00 92.75 707 ARG A O 1
ATOM 5624 N N . SER A 1 708 ? -2.362 0.665 -10.555 1.00 92.12 708 SER A N 1
ATOM 5625 C CA . SER A 1 708 ? -1.957 -0.747 -10.613 1.00 92.12 708 SER A CA 1
ATOM 5626 C C . SER A 1 708 ? -2.069 -1.433 -9.248 1.00 92.12 708 SER A C 1
ATOM 5628 O O . SER A 1 708 ? -2.066 -0.765 -8.214 1.00 92.12 708 SER A O 1
ATOM 5630 N N . SER A 1 709 ? -2.178 -2.762 -9.230 1.00 91.25 709 SER A N 1
ATOM 5631 C CA . SER A 1 709 ? -2.172 -3.554 -7.991 1.00 91.25 709 SER A CA 1
ATOM 5632 C C . SER A 1 709 ? -0.781 -3.607 -7.348 1.00 91.25 709 SER A C 1
ATOM 5634 O O . SER A 1 709 ? 0.244 -3.662 -8.036 1.00 91.25 709 SER A O 1
ATOM 5636 N N . ALA A 1 710 ? -0.753 -3.612 -6.016 1.00 91.31 710 ALA A N 1
ATOM 5637 C CA . ALA A 1 710 ? 0.431 -3.885 -5.208 1.00 91.31 710 ALA A CA 1
ATOM 5638 C C . ALA A 1 710 ? 0.852 -5.359 -5.297 1.00 91.31 710 ALA A C 1
ATOM 5640 O O . ALA A 1 710 ? 0.017 -6.240 -5.518 1.00 91.31 710 ALA A O 1
ATOM 5641 N N . SER A 1 711 ? 2.136 -5.628 -5.060 1.00 89.50 711 SER A N 1
ATOM 5642 C CA . SER A 1 711 ? 2.667 -6.987 -4.944 1.00 89.50 711 SER A CA 1
ATOM 5643 C C . SER A 1 711 ? 1.945 -7.794 -3.856 1.00 89.50 711 SER A C 1
ATOM 5645 O O . SER A 1 711 ? 1.713 -7.305 -2.748 1.00 89.50 711 SER A O 1
ATOM 5647 N N . VAL A 1 712 ? 1.624 -9.058 -4.153 1.00 90.50 712 VAL A N 1
ATOM 5648 C CA . VAL A 1 712 ? 1.028 -10.017 -3.191 1.00 90.50 712 VAL A CA 1
ATOM 5649 C C . VAL A 1 712 ? 2.071 -10.790 -2.382 1.00 90.50 712 VAL A C 1
ATOM 5651 O O . VAL A 1 712 ? 1.728 -11.596 -1.510 1.00 90.50 712 VAL A O 1
ATOM 5654 N N . VAL A 1 713 ? 3.352 -10.523 -2.641 1.00 86.50 713 VAL A N 1
ATOM 5655 C CA . VAL A 1 713 ? 4.482 -11.093 -1.908 1.00 86.50 713 VAL A CA 1
ATOM 5656 C C . VAL A 1 713 ? 5.393 -10.000 -1.364 1.00 86.50 713 VAL A C 1
ATOM 5658 O O . VAL A 1 713 ? 5.499 -8.913 -1.934 1.00 86.50 713 VAL A O 1
ATOM 5661 N N . LYS A 1 714 ? 6.091 -10.315 -0.277 1.00 79.56 714 LYS A N 1
ATOM 5662 C CA . LYS A 1 714 ? 7.199 -9.520 0.248 1.00 79.56 714 LYS A CA 1
ATOM 5663 C C . LYS A 1 714 ? 8.502 -10.291 0.115 1.00 79.56 714 LYS A C 1
ATOM 5665 O O . LYS A 1 714 ? 8.565 -11.507 0.339 1.00 79.56 714 LYS A O 1
ATOM 5670 N N . ARG A 1 715 ? 9.559 -9.559 -0.223 1.00 68.06 715 ARG A N 1
ATOM 5671 C CA . ARG A 1 715 ? 10.917 -10.097 -0.267 1.00 68.06 715 ARG A CA 1
ATOM 5672 C C . ARG A 1 715 ? 11.444 -10.150 1.160 1.00 68.06 715 ARG A C 1
ATOM 5674 O O . ARG A 1 715 ? 11.312 -9.203 1.930 1.00 68.06 715 ARG A O 1
ATOM 5681 N N . ALA A 1 716 ? 11.948 -11.307 1.558 1.00 52.62 716 ALA A N 1
ATOM 5682 C CA . ALA A 1 716 ? 12.349 -11.531 2.932 1.00 52.62 716 ALA A CA 1
ATOM 5683 C C . ALA A 1 716 ? 13.673 -10.815 3.216 1.00 52.62 716 ALA A C 1
ATOM 5685 O O . ALA A 1 716 ? 14.719 -11.261 2.762 1.00 52.62 716 ALA A O 1
ATOM 5686 N N . SER A 1 717 ? 13.662 -9.744 4.011 1.00 46.38 717 SER A N 1
ATOM 5687 C CA . SER A 1 717 ? 14.920 -9.188 4.506 1.00 46.38 717 SER A CA 1
ATOM 5688 C C . SER A 1 717 ? 15.623 -10.236 5.384 1.00 46.38 717 SER A C 1
ATOM 5690 O O . SER A 1 717 ? 15.047 -10.799 6.320 1.00 46.38 717 SER A O 1
ATOM 5692 N N . LEU A 1 718 ? 16.890 -10.526 5.073 1.00 39.69 718 LEU A N 1
ATOM 5693 C CA . LEU A 1 718 ? 17.738 -11.516 5.758 1.00 39.69 718 LEU A CA 1
ATOM 5694 C C . LEU A 1 718 ? 18.006 -11.191 7.247 1.00 39.69 718 LEU A C 1
ATOM 5696 O O . LEU A 1 718 ? 18.663 -11.958 7.952 1.00 39.69 718 LEU A O 1
ATOM 5700 N N . PHE A 1 719 ? 17.474 -10.083 7.772 1.00 36.34 719 PHE A N 1
ATOM 5701 C CA . PHE A 1 719 ? 17.829 -9.494 9.066 1.00 36.34 719 PHE A CA 1
ATOM 5702 C C . PHE A 1 719 ? 17.261 -10.182 10.312 1.00 36.34 719 PHE A C 1
ATOM 5704 O O . PHE A 1 719 ? 17.207 -9.601 11.393 1.00 36.34 719 PHE A O 1
ATOM 5711 N N . ASN A 1 720 ? 16.902 -11.460 10.234 1.00 42.34 720 ASN A N 1
ATOM 5712 C CA . ASN A 1 720 ? 16.641 -12.222 11.449 1.00 42.34 720 ASN A CA 1
ATOM 5713 C C . ASN A 1 720 ? 17.100 -13.674 11.295 1.00 42.34 720 ASN A C 1
ATOM 5715 O O . ASN A 1 720 ? 16.274 -14.584 11.280 1.00 42.34 720 ASN A O 1
ATOM 5719 N N . GLY A 1 721 ? 18.427 -13.862 11.211 1.00 37.69 721 GLY A N 1
ATOM 5720 C CA . GLY A 1 721 ? 19.187 -15.117 11.045 1.00 37.69 721 GLY A CA 1
ATOM 5721 C C . GLY A 1 721 ? 18.881 -16.255 12.034 1.00 37.69 721 GLY A C 1
ATOM 5722 O O . GLY A 1 721 ? 19.736 -16.711 12.780 1.00 37.69 721 GLY A O 1
ATOM 5723 N N . SER A 1 722 ? 17.631 -16.700 12.084 1.00 38.78 722 SER A N 1
ATOM 5724 C CA . SER A 1 722 ? 17.119 -17.812 12.901 1.00 38.78 722 SER A CA 1
ATOM 5725 C C . SER A 1 722 ? 15.771 -18.352 12.415 1.00 38.78 722 SER A C 1
ATOM 5727 O O . SER A 1 722 ? 15.310 -19.361 12.944 1.00 38.78 722 SER A O 1
ATOM 5729 N N . THR A 1 723 ? 15.123 -17.752 11.410 1.00 43.03 723 THR A N 1
ATOM 5730 C CA . THR A 1 723 ? 13.932 -18.364 10.807 1.00 43.03 723 THR A CA 1
ATOM 5731 C C . THR A 1 723 ? 14.372 -19.360 9.743 1.00 43.03 723 THR A C 1
ATOM 5733 O O . THR A 1 723 ? 14.413 -19.030 8.563 1.00 43.03 723 THR A O 1
ATOM 5736 N N . ARG A 1 724 ? 14.710 -20.585 10.155 1.00 44.91 724 ARG A N 1
ATOM 5737 C CA . ARG A 1 724 ? 14.544 -21.738 9.264 1.00 44.91 724 ARG A CA 1
ATOM 5738 C C . ARG A 1 724 ? 13.052 -21.791 8.941 1.00 44.91 724 ARG A C 1
ATOM 5740 O O . ARG A 1 724 ? 12.250 -22.057 9.833 1.00 44.91 724 ARG A O 1
ATOM 5747 N N . ARG A 1 725 ? 12.672 -21.399 7.726 1.00 55.06 725 ARG A N 1
ATOM 5748 C CA . ARG A 1 725 ? 11.270 -21.343 7.288 1.00 55.06 725 ARG A CA 1
ATOM 5749 C C . ARG A 1 725 ? 10.926 -22.695 6.697 1.00 55.06 725 ARG A C 1
ATOM 5751 O O . ARG A 1 725 ? 11.000 -22.930 5.499 1.00 55.06 725 ARG A O 1
ATOM 5758 N N . LEU A 1 726 ? 10.707 -23.611 7.623 1.00 50.25 726 LEU A N 1
ATOM 5759 C CA . LEU A 1 726 ? 10.395 -25.000 7.358 1.00 50.25 726 LEU A CA 1
ATOM 5760 C C . LEU A 1 726 ? 8.935 -25.065 6.911 1.00 50.25 726 LEU A C 1
ATOM 5762 O O . LEU A 1 726 ? 8.112 -24.399 7.558 1.00 50.25 726 LEU A O 1
ATOM 5766 N N . PRO A 1 727 ? 8.578 -25.830 5.861 1.00 53.09 727 PRO A N 1
ATOM 5767 C CA . PRO A 1 727 ? 7.204 -26.259 5.686 1.00 53.09 727 PRO A CA 1
ATOM 5768 C C . PRO A 1 727 ? 6.664 -26.759 7.026 1.00 53.09 727 PRO A C 1
ATOM 5770 O O . PRO A 1 727 ? 7.280 -27.579 7.717 1.00 53.09 727 PRO A O 1
ATOM 5773 N N . PHE A 1 728 ? 5.530 -26.177 7.403 1.00 51.56 728 PHE A N 1
ATOM 5774 C CA . PHE A 1 728 ? 4.799 -26.443 8.629 1.00 51.56 728 PHE A CA 1
ATOM 5775 C C . PHE A 1 728 ? 4.656 -27.952 8.901 1.00 51.56 728 PHE A C 1
ATOM 5777 O O . PHE A 1 728 ? 4.663 -28.741 7.961 1.00 51.56 728 PHE A O 1
ATOM 5784 N N . ALA A 1 729 ? 4.489 -28.345 10.172 1.00 46.75 729 ALA A N 1
ATOM 5785 C CA . ALA A 1 729 ? 4.620 -29.696 10.752 1.00 46.75 729 ALA A CA 1
ATOM 5786 C C . ALA A 1 729 ? 3.943 -30.891 10.024 1.00 46.75 729 ALA A C 1
ATOM 5788 O O . ALA A 1 729 ? 4.208 -32.033 10.389 1.00 46.75 729 ALA A O 1
ATOM 5789 N N . ASN A 1 730 ? 3.137 -30.651 8.984 1.00 54.56 730 ASN A N 1
ATOM 5790 C CA . ASN A 1 730 ? 2.507 -31.662 8.128 1.00 54.56 730 ASN A CA 1
ATOM 5791 C C . ASN A 1 730 ? 3.045 -31.723 6.682 1.00 54.56 730 ASN A C 1
ATOM 5793 O O . ASN A 1 730 ? 2.500 -32.480 5.884 1.00 54.56 730 ASN A O 1
ATOM 5797 N N . ALA A 1 731 ? 4.056 -30.926 6.312 1.00 59.59 731 ALA A N 1
ATOM 5798 C CA . ALA A 1 731 ? 4.600 -30.861 4.950 1.00 59.59 731 ALA A CA 1
ATOM 5799 C C . ALA A 1 731 ? 3.554 -30.554 3.851 1.00 59.59 731 ALA A C 1
ATOM 5801 O O . ALA A 1 731 ? 3.674 -31.007 2.712 1.00 59.59 731 ALA A O 1
ATOM 5802 N N . ALA A 1 732 ? 2.514 -29.781 4.185 1.00 71.19 732 ALA A N 1
ATOM 5803 C CA . ALA A 1 732 ? 1.484 -29.397 3.227 1.00 71.19 732 ALA A CA 1
ATOM 5804 C C . ALA A 1 732 ? 2.075 -28.458 2.161 1.00 71.19 732 ALA A C 1
ATOM 5806 O O . ALA A 1 732 ? 2.531 -27.353 2.461 1.00 71.19 732 ALA A O 1
ATOM 5807 N N . ILE A 1 733 ? 2.070 -28.934 0.920 1.00 80.12 733 ILE A N 1
ATOM 5808 C CA . ILE A 1 733 ? 2.535 -28.234 -0.279 1.00 80.12 733 ILE A CA 1
ATOM 5809 C C . ILE A 1 733 ? 1.405 -28.349 -1.314 1.00 80.12 733 ILE A C 1
ATOM 5811 O O . ILE A 1 733 ? 0.795 -29.422 -1.416 1.00 80.12 733 ILE A O 1
ATOM 5815 N N . SER A 1 734 ? 1.113 -27.284 -2.057 1.00 88.38 734 SER A N 1
ATOM 5816 C CA . SER A 1 734 ? 0.116 -27.279 -3.139 1.00 88.38 734 SER A CA 1
ATOM 5817 C C . SER A 1 734 ? 0.565 -28.109 -4.352 1.00 88.38 734 SER A C 1
ATOM 5819 O O . SER A 1 734 ? 1.685 -28.618 -4.398 1.00 88.38 734 SER A O 1
ATOM 5821 N N . GLY A 1 735 ? -0.288 -28.234 -5.372 1.00 88.69 735 GLY A N 1
ATOM 5822 C CA . GLY A 1 735 ? 0.151 -28.572 -6.732 1.00 88.69 735 GLY A CA 1
ATOM 5823 C C . GLY A 1 735 ? 1.077 -27.505 -7.329 1.00 88.69 735 GLY A C 1
ATOM 5824 O O . GLY A 1 735 ? 1.281 -26.448 -6.722 1.00 88.69 735 GLY A O 1
ATOM 5825 N N . ILE A 1 736 ? 1.633 -27.786 -8.511 1.00 90.94 736 ILE A N 1
ATOM 5826 C CA . ILE A 1 736 ? 2.446 -26.803 -9.239 1.00 90.94 736 ILE A CA 1
ATOM 5827 C C . ILE A 1 736 ? 1.531 -26.003 -10.135 1.00 90.94 736 ILE A C 1
ATOM 5829 O O . ILE A 1 736 ? 0.796 -26.569 -10.934 1.00 90.94 736 ILE A O 1
ATOM 5833 N N . TRP A 1 737 ? 1.562 -24.693 -9.980 1.00 94.19 737 TRP A N 1
ATOM 5834 C CA . TRP A 1 737 ? 0.794 -23.774 -10.795 1.00 94.19 737 TRP A CA 1
ATOM 5835 C C . TRP A 1 737 ? 1.732 -23.085 -11.770 1.00 94.19 737 TRP A C 1
ATOM 5837 O O . TRP A 1 737 ? 2.795 -22.614 -11.367 1.00 94.19 737 TRP A O 1
ATOM 5847 N N . ALA A 1 738 ? 1.338 -23.008 -13.037 1.00 92.62 738 ALA A N 1
ATOM 5848 C CA . ALA A 1 738 ? 2.023 -22.180 -14.017 1.00 92.62 738 ALA A CA 1
ATOM 5849 C C . ALA A 1 738 ? 1.041 -21.276 -14.759 1.00 92.62 738 ALA A C 1
ATOM 5851 O O . ALA A 1 738 ? -0.110 -21.635 -15.018 1.00 92.62 738 ALA A O 1
ATOM 5852 N N . THR A 1 739 ? 1.503 -20.065 -15.055 1.00 92.31 739 THR A N 1
ATOM 5853 C CA . THR A 1 739 ? 0.715 -19.035 -15.729 1.00 92.31 739 THR A CA 1
ATOM 5854 C C . THR A 1 739 ? 1.607 -18.122 -16.556 1.00 92.31 739 THR A C 1
ATOM 5856 O O . THR A 1 739 ? 2.715 -17.758 -16.155 1.00 92.31 739 THR A O 1
ATOM 5859 N N . THR A 1 740 ? 1.085 -17.726 -17.708 1.00 91.00 740 THR A N 1
ATOM 5860 C CA . THR A 1 740 ? 1.671 -16.763 -18.645 1.00 91.00 740 THR A CA 1
ATOM 5861 C C . THR A 1 740 ? 0.728 -15.579 -18.911 1.00 91.00 740 THR A C 1
ATOM 5863 O O . THR A 1 740 ? 1.099 -14.628 -19.600 1.00 91.00 740 THR A O 1
ATOM 5866 N N . SER A 1 741 ? -0.486 -15.615 -18.351 1.00 89.56 741 SER A N 1
ATOM 5867 C CA . SER A 1 741 ? -1.570 -14.679 -18.652 1.00 89.56 741 SER A CA 1
ATOM 5868 C C . SER A 1 741 ? -1.322 -13.284 -18.081 1.00 89.56 741 SER A C 1
ATOM 5870 O O . SER A 1 741 ? -0.855 -13.110 -16.953 1.00 89.56 741 SER A O 1
ATOM 5872 N N . ALA A 1 742 ? -1.681 -12.270 -18.869 1.00 88.62 742 ALA A N 1
ATOM 5873 C CA . ALA A 1 742 ? -1.595 -10.862 -18.499 1.00 88.62 742 ALA A CA 1
ATOM 5874 C C . ALA A 1 742 ? -2.743 -10.377 -17.589 1.00 88.62 742 ALA A C 1
ATOM 5876 O O . ALA A 1 742 ? -2.693 -9.250 -17.088 1.00 88.62 742 ALA A O 1
ATOM 5877 N N . ASP A 1 743 ? -3.794 -11.178 -17.389 1.00 89.38 743 ASP A N 1
ATOM 5878 C CA . ASP A 1 743 ? -4.929 -10.822 -16.531 1.00 89.38 743 ASP A CA 1
ATOM 5879 C C . ASP A 1 743 ? -4.582 -11.054 -15.051 1.00 89.38 743 ASP A C 1
ATOM 5881 O O . ASP A 1 743 ? -4.200 -12.150 -14.635 1.00 89.38 743 ASP A O 1
ATOM 5885 N N . ILE A 1 744 ? -4.745 -10.014 -14.228 1.00 87.88 744 ILE A N 1
ATOM 5886 C CA . ILE A 1 744 ? -4.469 -10.053 -12.785 1.00 87.88 744 ILE A CA 1
ATOM 5887 C C . ILE A 1 744 ? -5.315 -11.094 -12.039 1.00 87.88 744 ILE A C 1
ATOM 5889 O O . ILE A 1 744 ? -4.877 -11.588 -11.002 1.00 87.88 744 ILE A O 1
ATOM 5893 N N . LYS A 1 745 ? -6.490 -11.454 -12.575 1.00 88.75 745 LYS A N 1
ATOM 5894 C CA . LYS A 1 745 ? -7.382 -12.493 -12.038 1.00 88.75 745 LYS A CA 1
ATOM 5895 C C . LYS A 1 745 ? -7.073 -13.890 -12.582 1.00 88.75 745 LYS A C 1
ATOM 5897 O O . LYS A 1 745 ? -7.775 -14.836 -12.244 1.00 88.75 745 LYS A O 1
ATOM 5902 N N . LYS A 1 746 ? -6.052 -14.027 -13.430 1.00 89.94 746 LYS A N 1
ATOM 5903 C CA . LYS A 1 746 ? -5.612 -15.282 -14.057 1.00 89.94 746 LYS A CA 1
ATOM 5904 C C . LYS A 1 746 ? -4.090 -15.439 -13.986 1.00 89.94 746 LYS A C 1
ATOM 5906 O O . LYS A 1 746 ? -3.444 -15.880 -14.927 1.00 89.94 746 LYS A O 1
ATOM 5911 N N . GLY A 1 747 ? -3.489 -15.063 -12.866 1.00 89.19 747 GLY A N 1
ATOM 5912 C CA . GLY A 1 747 ? -2.071 -15.284 -12.601 1.00 89.19 747 GLY A CA 1
ATOM 5913 C C . GLY A 1 747 ? -1.155 -14.116 -12.965 1.00 89.19 747 GLY A C 1
ATOM 5914 O O . GLY A 1 747 ? 0.007 -14.113 -12.559 1.00 89.19 747 GLY A O 1
ATOM 5915 N N . GLY A 1 748 ? -1.668 -13.078 -13.631 1.00 90.19 748 GLY A N 1
ATOM 5916 C CA . GLY A 1 748 ? -0.871 -11.913 -14.008 1.00 90.19 748 GLY A CA 1
ATOM 5917 C C . GLY A 1 748 ? -0.285 -11.161 -12.810 1.00 90.19 748 GLY A C 1
ATOM 5918 O O . GLY A 1 748 ? 0.868 -10.733 -12.847 1.00 90.19 748 GLY A O 1
ATOM 5919 N N . LEU A 1 749 ? -1.048 -11.056 -11.712 1.00 90.19 749 LEU A N 1
ATOM 5920 C CA . LEU A 1 749 ? -0.604 -10.377 -10.492 1.00 90.19 749 LEU A CA 1
ATOM 5921 C C . LEU A 1 749 ? 0.482 -11.164 -9.755 1.00 90.19 749 LEU A C 1
ATOM 5923 O O . LEU A 1 749 ? 1.484 -10.578 -9.345 1.00 90.19 749 LEU A O 1
ATOM 5927 N N . VAL A 1 750 ? 0.304 -12.479 -9.585 1.00 91.62 750 VAL A N 1
ATOM 5928 C CA . VAL A 1 750 ? 1.301 -13.319 -8.906 1.00 91.62 750 VAL A CA 1
ATOM 5929 C C . VAL A 1 750 ? 2.577 -13.435 -9.739 1.00 91.62 750 VAL A C 1
ATOM 5931 O O . VAL A 1 750 ? 3.660 -13.337 -9.175 1.00 91.62 750 VAL A O 1
ATOM 5934 N N . ASN A 1 751 ? 2.475 -13.514 -11.070 1.00 90.62 751 ASN A N 1
ATOM 5935 C CA . ASN A 1 751 ? 3.639 -13.480 -11.952 1.00 90.62 751 ASN A CA 1
ATOM 5936 C C . ASN A 1 751 ? 4.431 -12.179 -11.779 1.00 90.62 751 ASN A C 1
ATOM 5938 O O . ASN A 1 751 ? 5.597 -12.239 -11.398 1.00 90.62 751 ASN A O 1
ATOM 5942 N N . TYR A 1 752 ? 3.778 -11.019 -11.915 1.00 88.38 752 TYR A N 1
ATOM 5943 C CA . TYR A 1 752 ? 4.428 -9.729 -11.671 1.00 88.38 752 TYR A CA 1
ATOM 5944 C C . TYR A 1 752 ? 5.031 -9.630 -10.261 1.00 88.38 752 TYR A C 1
ATOM 5946 O O . TYR A 1 752 ? 6.147 -9.151 -10.092 1.00 88.38 752 TYR A O 1
ATOM 5954 N N . SER A 1 753 ? 4.330 -10.117 -9.238 1.00 88.75 753 SER A N 1
ATOM 5955 C CA . SER A 1 753 ? 4.811 -10.058 -7.850 1.00 88.75 753 SER A CA 1
ATOM 5956 C C . SER A 1 753 ? 6.079 -10.897 -7.628 1.00 88.75 753 SER A C 1
ATOM 5958 O O . SER A 1 753 ? 6.949 -10.508 -6.850 1.00 88.75 753 SER A O 1
ATOM 5960 N N . LEU A 1 754 ? 6.196 -12.038 -8.315 1.00 87.00 754 LEU A N 1
ATOM 5961 C CA . LEU A 1 754 ? 7.326 -12.963 -8.195 1.00 87.00 754 LEU A CA 1
ATOM 5962 C C . LEU A 1 754 ? 8.514 -12.553 -9.078 1.00 87.00 754 LEU A C 1
ATOM 5964 O O . LEU A 1 754 ? 9.650 -12.540 -8.608 1.00 87.00 754 LEU A O 1
ATOM 5968 N N . THR A 1 755 ? 8.258 -12.187 -10.336 1.00 83.88 755 THR A N 1
ATOM 5969 C CA . THR A 1 755 ? 9.297 -11.954 -11.357 1.00 83.88 755 THR A CA 1
ATOM 5970 C C . THR A 1 755 ? 9.595 -10.474 -11.605 1.00 83.88 755 THR A C 1
ATOM 5972 O O . THR A 1 755 ? 10.596 -10.156 -12.236 1.00 83.88 755 THR A O 1
ATOM 5975 N N . GLY A 1 756 ? 8.719 -9.566 -11.155 1.00 81.75 756 GLY A N 1
ATOM 5976 C CA . GLY A 1 756 ? 8.696 -8.133 -11.486 1.00 81.75 756 GLY A CA 1
ATOM 5977 C C . GLY A 1 756 ? 8.433 -7.807 -12.955 1.00 81.75 756 GLY A C 1
ATOM 5978 O O . GLY A 1 756 ? 8.407 -6.631 -13.309 1.00 81.75 756 GLY A O 1
ATOM 5979 N N . GLN A 1 757 ? 8.208 -8.809 -13.807 1.00 82.94 757 GLN A N 1
ATOM 5980 C CA . GLN A 1 757 ? 7.862 -8.611 -15.209 1.00 82.94 757 GLN A CA 1
ATOM 5981 C C . GLN A 1 757 ? 6.345 -8.639 -15.383 1.00 82.94 757 GLN A C 1
ATOM 5983 O O . GLN A 1 757 ? 5.648 -9.457 -14.786 1.00 82.94 757 GLN A O 1
ATOM 5988 N N . VAL A 1 758 ? 5.815 -7.743 -16.215 1.00 83.62 758 VAL A N 1
ATOM 5989 C CA . VAL A 1 758 ? 4.391 -7.760 -16.560 1.00 83.62 758 VAL A CA 1
ATOM 5990 C C . VAL A 1 758 ? 4.162 -8.829 -17.637 1.00 83.62 758 VAL A C 1
ATOM 5992 O O . VAL A 1 758 ? 4.713 -8.688 -18.732 1.00 83.62 758 VAL A O 1
ATOM 5995 N N . PRO A 1 759 ? 3.376 -9.888 -17.367 1.00 84.25 759 PRO A N 1
ATOM 5996 C CA . PRO A 1 759 ? 3.066 -10.894 -18.377 1.00 84.25 759 PRO A CA 1
ATOM 5997 C C . PRO A 1 759 ? 2.227 -10.314 -19.517 1.00 84.25 759 PRO A C 1
ATOM 5999 O O . PRO A 1 759 ? 1.468 -9.363 -19.322 1.00 84.25 759 PRO A O 1
ATOM 6002 N N . VAL A 1 760 ? 2.356 -10.925 -20.698 1.00 87.06 760 VAL A N 1
ATOM 6003 C CA . VAL A 1 760 ? 1.692 -10.500 -21.945 1.00 87.06 760 VAL A CA 1
ATOM 6004 C C . VAL A 1 760 ? 0.871 -11.611 -22.613 1.00 87.06 760 VAL A C 1
ATOM 6006 O O . VAL A 1 760 ? 0.346 -11.394 -23.703 1.00 87.06 760 VAL A O 1
ATOM 6009 N N . GLY A 1 761 ? 0.760 -12.792 -21.990 1.00 85.00 761 GLY A N 1
ATOM 6010 C CA . GLY A 1 761 ? -0.006 -13.917 -22.530 1.00 85.00 761 GLY A CA 1
ATOM 6011 C C . GLY A 1 761 ? -1.501 -13.615 -22.630 1.00 85.00 761 GLY A C 1
ATOM 6012 O O . GLY A 1 761 ? -2.082 -12.969 -21.748 1.00 85.00 761 GLY A O 1
ATOM 6013 N N . ASP A 1 762 ? -2.112 -14.081 -23.718 1.00 75.69 762 ASP A N 1
ATOM 6014 C CA . ASP A 1 762 ? -3.494 -13.793 -24.107 1.00 75.69 762 ASP A CA 1
ATOM 6015 C C . ASP A 1 762 ? -4.454 -14.907 -23.652 1.00 75.69 762 ASP A C 1
ATOM 6017 O O . ASP A 1 762 ? -4.944 -15.715 -24.437 1.00 75.69 762 ASP A O 1
ATOM 6021 N N . GLY A 1 763 ? -4.746 -14.923 -22.349 1.00 63.16 763 GLY A N 1
ATOM 6022 C CA . GLY A 1 763 ? -6.000 -15.479 -21.838 1.00 63.16 763 GLY A CA 1
ATOM 6023 C C . GLY A 1 763 ? -6.067 -16.973 -21.514 1.00 63.16 763 GLY A C 1
ATOM 6024 O O . GLY A 1 763 ? -7.146 -17.382 -21.064 1.00 63.16 763 GLY A O 1
ATOM 6025 N N . SER A 1 764 ? -4.995 -17.770 -21.651 1.00 70.88 764 SER A N 1
ATOM 6026 C CA . SER A 1 764 ? -4.997 -19.127 -21.075 1.00 70.88 764 SER A CA 1
ATOM 6027 C C . SER A 1 764 ? -5.252 -19.073 -19.566 1.00 70.88 764 SER A C 1
ATOM 6029 O O . SER A 1 764 ? -4.741 -18.208 -18.843 1.00 70.88 764 SER A O 1
ATOM 6031 N N . ASP A 1 765 ? -6.113 -19.972 -19.088 1.00 81.50 765 ASP A N 1
ATOM 6032 C CA . ASP A 1 765 ? -6.306 -20.128 -17.653 1.00 81.50 765 ASP A CA 1
ATOM 6033 C C . ASP A 1 765 ? -5.028 -20.722 -17.044 1.00 81.50 765 ASP A C 1
ATOM 6035 O O . ASP A 1 765 ? -4.399 -21.587 -17.657 1.00 81.50 765 ASP A O 1
ATOM 6039 N N . PRO A 1 766 ? -4.636 -20.285 -15.837 1.00 87.81 766 PRO A N 1
ATOM 6040 C CA . PRO A 1 766 ? -3.539 -20.898 -15.111 1.00 87.81 766 PRO A CA 1
ATOM 6041 C C . PRO A 1 766 ? -3.738 -22.402 -14.991 1.00 87.81 766 PRO A C 1
ATOM 6043 O O . PRO A 1 766 ? -4.821 -22.872 -14.629 1.00 87.81 766 PRO A O 1
ATOM 6046 N N . LEU A 1 767 ? -2.677 -23.151 -15.259 1.00 89.94 767 LEU A N 1
ATOM 6047 C CA . LEU A 1 767 ? -2.722 -24.603 -15.260 1.00 89.94 767 LEU A CA 1
ATOM 6048 C C . LEU A 1 767 ? -2.100 -25.148 -13.979 1.00 89.94 767 LEU A C 1
ATOM 6050 O O . LEU A 1 767 ? -1.057 -24.679 -13.513 1.00 89.94 767 LEU A O 1
ATOM 6054 N N . ARG A 1 768 ? -2.767 -26.156 -13.414 1.00 92.75 768 ARG A N 1
ATOM 6055 C CA . ARG A 1 768 ? -2.284 -26.922 -12.269 1.00 92.75 768 ARG A CA 1
ATOM 6056 C C . ARG A 1 768 ? -1.710 -28.245 -12.758 1.00 92.75 768 ARG A C 1
ATOM 6058 O O . ARG A 1 768 ? -2.435 -29.083 -13.288 1.00 92.75 768 ARG A O 1
ATOM 6065 N N . TYR A 1 769 ? -0.437 -28.460 -12.478 1.00 89.00 769 TYR A N 1
ATOM 6066 C CA . TYR A 1 769 ? 0.318 -29.649 -12.831 1.00 89.00 769 TYR A CA 1
ATOM 6067 C C . TYR A 1 769 ? 0.481 -30.573 -11.635 1.00 89.00 769 TYR A C 1
ATOM 6069 O O . TYR A 1 769 ? 0.538 -30.170 -10.461 1.00 89.00 769 TYR A O 1
ATOM 6077 N N . ARG A 1 770 ? 0.550 -31.863 -11.954 1.00 83.12 770 ARG A N 1
ATOM 6078 C CA . ARG A 1 770 ? 0.772 -32.910 -10.970 1.00 83.12 770 ARG A CA 1
ATOM 6079 C C . ARG A 1 770 ? 2.214 -32.840 -10.469 1.00 83.12 770 ARG A C 1
ATOM 6081 O O . ARG A 1 770 ? 3.152 -32.737 -11.248 1.00 83.12 770 ARG A O 1
ATOM 6088 N N . ARG A 1 771 ? 2.379 -32.977 -9.154 1.00 84.50 771 ARG A N 1
ATOM 6089 C CA . ARG A 1 771 ? 3.681 -33.244 -8.532 1.00 84.50 771 ARG A CA 1
ATOM 6090 C C . ARG A 1 771 ? 4.052 -34.706 -8.711 1.00 84.50 771 ARG A C 1
ATOM 6092 O O . ARG A 1 771 ? 3.237 -35.584 -8.408 1.00 84.50 771 ARG A O 1
ATOM 6099 N N . GLU A 1 772 ? 5.278 -34.954 -9.136 1.00 79.25 772 GLU A N 1
ATOM 6100 C CA . GLU A 1 772 ? 5.798 -36.304 -9.354 1.00 79.25 772 GLU A CA 1
ATOM 6101 C C . GLU A 1 772 ? 6.704 -36.746 -8.212 1.00 79.25 772 GLU A C 1
ATOM 6103 O O . GLU A 1 772 ? 6.633 -37.895 -7.772 1.00 79.25 772 GLU A O 1
ATOM 6108 N N . ARG A 1 773 ? 7.483 -35.807 -7.663 1.00 74.19 773 ARG A N 1
ATOM 6109 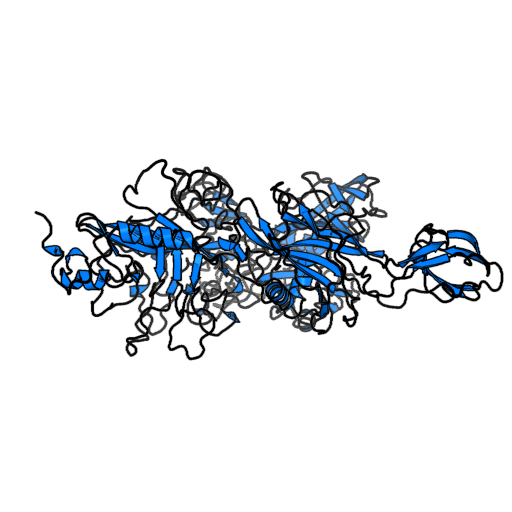C CA . ARG A 1 773 ? 8.424 -36.061 -6.572 1.00 74.19 773 ARG A CA 1
ATOM 6110 C C . ARG A 1 773 ? 8.451 -34.895 -5.592 1.00 74.19 773 ARG A C 1
ATOM 6112 O O . ARG A 1 773 ? 8.352 -33.739 -5.987 1.00 74.19 773 ARG A O 1
ATOM 6119 N N . ILE A 1 774 ? 8.592 -35.208 -4.307 1.00 71.38 774 ILE A N 1
ATOM 6120 C CA . ILE A 1 774 ? 8.796 -34.232 -3.233 1.00 71.38 774 ILE A CA 1
ATOM 6121 C C . ILE A 1 774 ? 9.894 -34.800 -2.330 1.00 71.38 774 ILE A C 1
ATOM 6123 O O . ILE A 1 774 ? 9.616 -35.700 -1.534 1.00 71.38 774 ILE A O 1
ATOM 6127 N N . GLY A 1 775 ? 11.138 -34.341 -2.460 1.00 65.50 775 GLY A N 1
ATOM 6128 C CA . GLY A 1 775 ? 12.185 -34.748 -1.526 1.00 65.50 775 GLY A CA 1
ATOM 6129 C C . GLY A 1 775 ? 12.235 -33.826 -0.318 1.00 65.50 775 GLY A C 1
ATOM 6130 O O . GLY A 1 775 ? 12.686 -32.682 -0.375 1.00 65.50 775 GLY A O 1
ATOM 6131 N N . LEU A 1 776 ? 11.710 -34.334 0.796 1.00 64.56 776 LEU A N 1
ATOM 6132 C CA . LEU A 1 776 ? 11.729 -33.653 2.083 1.00 64.56 776 LEU A CA 1
ATOM 6133 C C . LEU A 1 776 ? 12.655 -34.387 3.044 1.00 64.56 776 LEU A C 1
ATOM 6135 O O . LEU A 1 776 ? 12.459 -35.570 3.326 1.00 64.56 776 LEU A O 1
ATOM 6139 N N . LEU A 1 777 ? 13.586 -33.653 3.644 1.00 61.81 777 LEU A N 1
ATOM 6140 C CA . LEU A 1 777 ? 14.324 -34.115 4.810 1.00 61.81 777 LEU A CA 1
ATOM 6141 C C . LEU A 1 777 ? 13.579 -33.744 6.083 1.00 61.81 777 LEU A C 1
ATOM 6143 O O . LEU A 1 777 ? 13.188 -32.595 6.299 1.00 61.81 777 LEU A O 1
ATOM 6147 N N . HIS A 1 778 ? 13.461 -34.711 6.985 1.00 60.91 778 HIS A N 1
ATOM 6148 C CA . HIS A 1 778 ? 13.059 -34.434 8.354 1.00 60.91 778 HIS A CA 1
ATOM 6149 C C . HIS A 1 778 ? 14.270 -33.966 9.168 1.00 60.91 778 HIS A C 1
ATOM 6151 O O . HIS A 1 778 ? 15.267 -34.676 9.297 1.00 60.91 778 HIS A O 1
ATOM 6157 N N . THR A 1 779 ? 14.175 -32.775 9.749 1.00 57.44 779 THR A N 1
ATOM 6158 C CA . THR A 1 779 ? 15.172 -32.212 10.665 1.00 57.44 779 THR A CA 1
ATOM 6159 C C . THR A 1 779 ? 14.565 -32.044 12.055 1.00 57.44 779 THR A C 1
ATOM 6161 O O . THR A 1 779 ? 13.348 -32.050 12.220 1.00 57.44 779 THR A O 1
ATOM 6164 N N . ARG A 1 780 ? 15.408 -31.831 13.075 1.00 53.56 780 ARG A N 1
ATOM 6165 C CA . ARG A 1 780 ? 14.959 -31.577 14.459 1.00 53.56 780 ARG A CA 1
ATOM 6166 C C . ARG A 1 780 ? 13.956 -30.420 14.568 1.00 53.56 780 ARG A C 1
ATOM 6168 O O . ARG A 1 780 ? 13.143 -30.411 15.484 1.00 53.56 780 ARG A O 1
ATOM 6175 N N . ASP A 1 781 ? 14.044 -29.447 13.666 1.00 49.41 781 ASP A N 1
ATOM 6176 C CA . ASP A 1 781 ? 13.248 -28.225 13.726 1.00 49.41 781 ASP A CA 1
ATOM 6177 C C . ASP A 1 781 ? 11.976 -28.311 12.839 1.00 49.41 781 ASP A C 1
ATOM 6179 O O . ASP A 1 781 ? 11.125 -27.431 12.935 1.00 49.41 781 ASP A O 1
ATOM 6183 N N . GLY A 1 782 ? 11.822 -29.351 11.996 1.00 56.72 782 GLY A N 1
ATOM 6184 C CA . GLY A 1 782 ? 10.733 -29.507 11.010 1.00 56.72 782 GLY A CA 1
ATOM 6185 C C . GLY A 1 782 ? 11.187 -30.152 9.687 1.00 56.72 782 GLY A C 1
ATOM 6186 O O . GLY A 1 782 ? 12.276 -30.723 9.617 1.00 56.72 782 GLY A O 1
ATOM 6187 N N . TYR A 1 783 ? 10.375 -30.067 8.627 1.00 56.88 783 TYR A N 1
ATOM 6188 C CA . TYR A 1 783 ? 10.736 -30.569 7.290 1.00 56.88 783 TYR A CA 1
ATOM 6189 C C . TYR A 1 783 ? 11.462 -29.487 6.473 1.00 56.88 783 TYR A C 1
ATOM 6191 O O . TYR A 1 783 ? 11.062 -28.331 6.525 1.00 56.88 783 TYR A O 1
ATOM 6199 N N . VAL A 1 784 ? 12.505 -29.837 5.718 1.00 58.00 784 VAL A N 1
ATOM 6200 C CA . VAL A 1 784 ? 13.134 -28.978 4.688 1.00 58.00 784 VAL A CA 1
ATOM 6201 C C . VAL A 1 784 ? 13.063 -29.670 3.335 1.00 58.00 784 VAL A C 1
ATOM 6203 O O . VAL A 1 784 ? 13.059 -30.898 3.293 1.00 58.00 784 VAL A O 1
ATOM 6206 N N . LEU A 1 785 ? 13.069 -28.904 2.243 1.00 54.66 785 LEU A N 1
ATOM 6207 C CA . LEU A 1 785 ? 13.486 -29.444 0.947 1.00 54.66 785 LEU A CA 1
ATOM 6208 C C . LEU A 1 785 ? 14.972 -29.824 1.051 1.00 54.66 785 LEU A C 1
ATOM 6210 O O . LEU A 1 785 ? 15.767 -29.049 1.589 1.00 54.66 785 LEU A O 1
ATOM 6214 N N . ASP A 1 786 ? 15.318 -31.043 0.641 1.00 49.81 786 ASP A N 1
ATOM 6215 C CA . ASP A 1 786 ? 16.707 -31.511 0.628 1.00 49.81 786 ASP A CA 1
ATOM 6216 C C . ASP A 1 786 ? 17.487 -30.779 -0.471 1.00 49.81 786 ASP A C 1
ATOM 6218 O O . ASP A 1 786 ? 17.041 -30.750 -1.608 1.00 49.81 786 ASP A O 1
ATOM 6222 N N . GLY A 1 787 ? 18.650 -30.207 -0.152 1.00 47.72 787 GLY A N 1
ATOM 6223 C CA . GLY A 1 787 ? 19.521 -29.526 -1.123 1.00 47.72 787 GLY A CA 1
ATOM 6224 C C . GLY A 1 787 ? 20.457 -30.473 -1.883 1.00 47.72 787 GLY A C 1
ATOM 6225 O O . GLY A 1 787 ? 21.503 -30.044 -2.371 1.00 47.72 787 GLY A O 1
ATOM 6226 N N . THR A 1 788 ? 20.159 -31.775 -1.906 1.00 48.59 788 THR A N 1
ATOM 6227 C CA . THR A 1 788 ? 20.886 -32.757 -2.716 1.00 48.59 788 THR A CA 1
ATOM 6228 C C . THR A 1 788 ? 20.136 -33.007 -4.027 1.00 48.59 788 THR A C 1
ATOM 6230 O O . THR A 1 788 ? 18.960 -33.357 -3.996 1.00 48.59 788 THR A O 1
ATOM 6233 N N . TRP A 1 789 ? 20.839 -32.910 -5.168 1.00 41.41 789 TRP A N 1
ATOM 6234 C CA . TRP A 1 789 ? 20.330 -33.090 -6.550 1.00 41.41 789 TRP A CA 1
ATOM 6235 C C . TRP A 1 789 ? 19.430 -34.321 -6.776 1.00 41.41 789 TRP A C 1
ATOM 6237 O O . TRP A 1 789 ? 18.713 -34.426 -7.758 1.00 41.41 789 TRP A O 1
ATOM 6247 N N . THR A 1 790 ? 19.481 -35.312 -5.888 1.00 41.34 790 THR A N 1
ATOM 6248 C CA . THR A 1 790 ? 18.704 -36.552 -5.990 1.00 41.34 790 THR A CA 1
ATOM 6249 C C . THR A 1 790 ? 17.276 -36.454 -5.428 1.00 41.34 790 THR A C 1
ATOM 6251 O O . THR A 1 790 ? 16.575 -37.468 -5.407 1.00 41.34 790 THR A O 1
ATOM 6254 N N . GLN A 1 791 ? 16.851 -35.289 -4.915 1.00 52.19 791 GLN A N 1
ATOM 6255 C CA . GLN A 1 791 ? 15.609 -35.128 -4.142 1.00 52.19 791 GLN A CA 1
ATOM 6256 C C . GLN A 1 791 ? 14.852 -33.796 -4.377 1.00 52.19 791 GLN A C 1
ATOM 6258 O O . GLN A 1 791 ? 13.963 -33.459 -3.600 1.00 52.19 791 GLN A O 1
ATOM 6263 N N . ASP A 1 792 ? 15.096 -33.064 -5.467 1.00 64.19 792 ASP A N 1
ATOM 6264 C CA . ASP A 1 792 ? 14.330 -31.842 -5.770 1.00 64.19 792 ASP A CA 1
ATOM 6265 C C . ASP A 1 792 ? 12.825 -32.110 -5.993 1.00 64.19 792 ASP A C 1
ATOM 6267 O O . ASP A 1 792 ? 12.398 -33.238 -6.305 1.00 64.19 792 ASP A O 1
ATOM 6271 N N . LEU A 1 793 ? 12.001 -31.068 -5.800 1.00 74.06 793 LEU A N 1
ATOM 6272 C CA . LEU A 1 793 ? 10.571 -31.129 -6.110 1.00 74.06 793 LEU A CA 1
ATOM 6273 C C . LEU A 1 793 ? 10.412 -31.154 -7.631 1.00 74.06 793 LEU A C 1
ATOM 6275 O O . LEU A 1 793 ? 10.732 -30.168 -8.287 1.00 74.06 793 LEU A O 1
ATOM 6279 N N . ALA A 1 794 ? 9.875 -32.254 -8.159 1.00 78.12 794 ALA A N 1
ATOM 6280 C CA . ALA A 1 794 ? 9.663 -32.454 -9.590 1.00 78.12 794 ALA A CA 1
ATOM 6281 C C . ALA A 1 794 ? 8.172 -32.470 -9.942 1.00 78.12 794 ALA A C 1
ATOM 6283 O O . ALA A 1 794 ? 7.318 -32.877 -9.133 1.00 78.12 794 ALA A O 1
ATOM 6284 N N . HIS A 1 795 ? 7.852 -32.055 -11.161 1.00 83.88 795 HIS A N 1
ATOM 6285 C CA . HIS A 1 795 ? 6.489 -31.990 -11.672 1.00 83.88 795 HIS A CA 1
ATOM 6286 C C . HIS A 1 795 ? 6.371 -32.535 -13.090 1.00 83.88 795 HIS A C 1
ATOM 6288 O O . HIS A 1 795 ? 7.353 -32.637 -13.813 1.00 83.88 795 HIS A O 1
ATOM 6294 N N . ALA A 1 796 ? 5.135 -32.865 -13.469 1.00 80.50 796 ALA A N 1
ATOM 6295 C CA . ALA A 1 796 ? 4.816 -33.251 -14.835 1.00 80.50 796 ALA A CA 1
ATOM 6296 C C . ALA A 1 796 ? 5.201 -32.133 -15.816 1.00 80.50 796 ALA A C 1
ATOM 6298 O O . ALA A 1 796 ? 5.174 -30.955 -15.447 1.00 80.50 796 ALA A O 1
ATOM 6299 N N . GLU A 1 797 ? 5.518 -32.512 -17.054 1.00 78.81 797 GLU A N 1
ATOM 6300 C CA . GLU A 1 797 ? 5.865 -31.582 -18.132 1.00 78.81 797 GLU A CA 1
ATOM 6301 C C . GLU A 1 797 ? 4.837 -30.446 -18.247 1.00 78.81 797 GLU A C 1
ATOM 6303 O O . GLU A 1 797 ? 3.625 -30.678 -18.192 1.00 78.81 797 GLU A O 1
ATOM 6308 N N . LEU A 1 798 ? 5.330 -29.212 -18.384 1.00 83.25 798 LEU A N 1
ATOM 6309 C CA . LEU A 1 798 ? 4.480 -28.050 -18.618 1.00 83.25 798 LEU A CA 1
ATOM 6310 C C . LEU A 1 798 ? 4.051 -28.021 -20.086 1.00 83.25 798 LEU A C 1
ATOM 6312 O O . LEU A 1 798 ? 4.789 -27.557 -20.953 1.00 83.25 798 LEU A O 1
ATOM 6316 N N . ASP A 1 799 ? 2.846 -28.505 -20.360 1.00 74.94 799 ASP A N 1
ATOM 6317 C CA . ASP A 1 799 ? 2.221 -28.471 -21.674 1.00 74.94 799 ASP A CA 1
ATOM 6318 C C . ASP A 1 799 ? 1.116 -27.403 -21.750 1.00 74.94 799 ASP A C 1
ATOM 6320 O O . ASP A 1 799 ? 0.590 -26.926 -20.754 1.00 74.94 799 ASP A O 1
ATOM 6324 N N . SER A 1 800 ? 0.724 -26.997 -22.958 1.00 79.81 800 SER A N 1
ATOM 6325 C CA . SER A 1 800 ? -0.467 -26.148 -23.158 1.00 79.81 800 SER A CA 1
ATOM 6326 C C . SER A 1 800 ? -0.429 -24.731 -22.542 1.00 79.81 800 SER A C 1
ATOM 6328 O O . SER A 1 800 ? -1.475 -24.089 -22.441 1.00 79.81 800 SER A O 1
ATOM 6330 N N . LEU A 1 801 ? 0.746 -24.209 -22.171 1.00 84.12 801 LEU A N 1
ATOM 6331 C CA . LEU A 1 801 ? 0.922 -22.790 -21.827 1.00 84.12 801 LEU A CA 1
ATOM 6332 C C . LEU A 1 801 ? 0.954 -21.911 -23.086 1.00 84.12 801 LEU A C 1
ATOM 6334 O O . LEU A 1 801 ? 1.483 -22.319 -24.124 1.00 84.12 801 LEU A O 1
ATOM 6338 N N . ASP A 1 802 ? 0.460 -20.673 -22.976 1.00 86.38 802 ASP A N 1
ATOM 6339 C CA . ASP A 1 802 ? 0.586 -19.703 -24.070 1.00 86.38 802 ASP A CA 1
ATOM 6340 C C . ASP A 1 802 ? 2.066 -19.440 -24.421 1.00 86.38 802 ASP A C 1
ATOM 6342 O O . ASP A 1 802 ? 2.936 -19.484 -23.538 1.00 86.38 802 ASP A O 1
ATOM 6346 N N . PRO A 1 803 ? 2.367 -19.118 -25.697 1.00 86.06 803 PRO A N 1
ATOM 6347 C CA . PRO A 1 803 ? 3.715 -18.839 -26.190 1.00 86.06 803 PRO A CA 1
ATOM 6348 C C . PRO A 1 803 ? 4.231 -17.462 -25.732 1.00 86.06 803 PRO A C 1
ATOM 6350 O O . PRO A 1 803 ? 4.486 -16.562 -26.533 1.00 86.06 803 PRO A O 1
ATOM 6353 N N . SER A 1 804 ? 4.354 -17.282 -24.421 1.00 88.12 804 SER A N 1
ATOM 6354 C CA . SER A 1 804 ? 4.829 -16.065 -23.771 1.00 88.12 804 SER A CA 1
ATOM 6355 C C . SER A 1 804 ? 5.511 -16.385 -22.442 1.00 88.12 804 SER A C 1
ATOM 6357 O O . SER A 1 804 ? 5.296 -17.448 -21.861 1.00 88.12 804 SER A O 1
ATOM 6359 N N . ASN A 1 805 ? 6.304 -15.438 -21.939 1.00 89.38 805 ASN A N 1
ATOM 6360 C CA . ASN A 1 805 ? 6.950 -15.556 -20.633 1.00 89.38 805 ASN A CA 1
ATOM 6361 C C . ASN A 1 805 ? 5.918 -15.751 -19.514 1.00 89.38 805 ASN A C 1
ATOM 6363 O O . ASN A 1 805 ? 4.791 -15.253 -19.579 1.00 89.38 805 ASN A O 1
ATOM 6367 N N . GLY A 1 806 ? 6.327 -16.461 -18.470 1.00 91.00 806 GLY A N 1
ATOM 6368 C CA . GLY A 1 806 ? 5.455 -16.886 -17.390 1.00 91.00 806 GLY A CA 1
ATOM 6369 C C . GLY A 1 806 ? 6.190 -17.112 -16.082 1.00 91.00 806 GLY A C 1
ATOM 6370 O O . GLY A 1 806 ? 7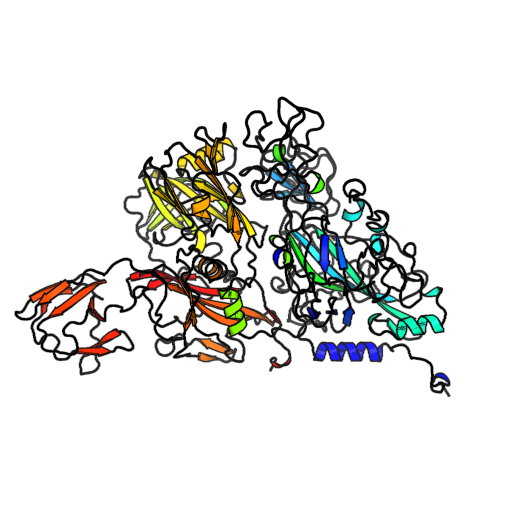.348 -16.737 -15.906 1.00 91.00 806 GLY A O 1
ATOM 6371 N N . VAL A 1 807 ? 5.500 -17.772 -15.164 1.00 92.38 807 VAL A N 1
ATOM 6372 C CA . VAL A 1 807 ? 6.072 -18.262 -13.913 1.00 92.38 807 VAL A CA 1
ATOM 6373 C C . VAL A 1 807 ? 5.480 -19.629 -13.595 1.00 92.38 807 VAL A C 1
ATOM 6375 O O . VAL A 1 807 ? 4.286 -19.847 -13.818 1.00 92.38 807 VAL A O 1
ATOM 6378 N N . LYS A 1 808 ? 6.300 -20.523 -13.038 1.00 92.12 808 LYS A N 1
ATOM 6379 C CA . LYS A 1 808 ? 5.849 -21.706 -12.301 1.00 92.12 808 LYS A CA 1
ATOM 6380 C C . LYS A 1 808 ? 6.088 -21.501 -10.811 1.00 92.12 808 LYS A C 1
ATOM 6382 O O . LYS A 1 808 ? 7.110 -20.936 -10.416 1.00 92.12 808 LYS A O 1
ATOM 6387 N N . PHE A 1 809 ? 5.165 -21.950 -9.970 1.00 92.50 809 PHE A N 1
ATOM 6388 C CA . PHE A 1 809 ? 5.311 -21.851 -8.523 1.00 92.50 809 PHE A CA 1
ATOM 6389 C C . PHE A 1 809 ? 4.478 -22.881 -7.760 1.00 92.50 809 PHE A C 1
ATOM 6391 O O . PHE A 1 809 ? 3.569 -23.513 -8.296 1.00 92.50 809 PHE A O 1
ATOM 6398 N N . HIS A 1 810 ? 4.777 -23.018 -6.472 1.00 89.44 810 HIS A N 1
ATOM 6399 C CA . HIS A 1 810 ? 3.933 -23.719 -5.512 1.00 89.44 810 HIS A CA 1
ATOM 6400 C C . HIS A 1 810 ? 3.837 -22.948 -4.202 1.00 89.44 810 HIS A C 1
ATOM 6402 O O . HIS A 1 810 ? 4.705 -22.134 -3.874 1.00 89.44 810 HIS A O 1
ATOM 6408 N N . VAL A 1 811 ? 2.790 -23.241 -3.436 1.00 88.50 811 VAL A N 1
ATOM 6409 C CA . VAL A 1 811 ? 2.546 -22.663 -2.120 1.00 88.50 811 VAL A CA 1
ATOM 6410 C C . VAL A 1 811 ? 2.776 -23.710 -1.038 1.00 88.50 811 VAL A C 1
ATOM 6412 O O . VAL A 1 811 ? 2.343 -24.859 -1.134 1.00 88.50 811 VAL A O 1
ATOM 6415 N N . SER A 1 812 ? 3.458 -23.295 0.020 1.00 83.44 812 SER A N 1
ATOM 6416 C CA . SER A 1 812 ? 3.592 -24.031 1.275 1.00 83.44 812 SER A CA 1
ATOM 6417 C C . SER A 1 812 ? 3.331 -23.097 2.459 1.00 83.44 812 SER A C 1
ATOM 6419 O O . SER A 1 812 ? 3.212 -21.881 2.296 1.00 83.44 812 SER A O 1
ATOM 6421 N N . LEU A 1 813 ? 3.215 -23.658 3.662 1.00 80.81 813 LEU A N 1
ATOM 6422 C CA . LEU A 1 813 ? 3.045 -22.875 4.887 1.00 80.81 813 LEU A CA 1
ATOM 6423 C C . LEU A 1 813 ? 4.390 -22.707 5.594 1.00 80.81 813 LEU A C 1
ATOM 6425 O O . LEU A 1 813 ? 4.915 -23.665 6.162 1.00 80.81 813 LEU A O 1
ATOM 6429 N N . GLY A 1 814 ? 4.926 -21.489 5.587 1.00 76.56 814 GLY A N 1
ATOM 6430 C CA . GLY A 1 814 ? 6.144 -21.135 6.308 1.00 76.56 814 GLY A CA 1
ATOM 6431 C C . GLY A 1 814 ? 5.847 -20.786 7.766 1.00 76.56 814 GLY A C 1
ATOM 6432 O O . GLY A 1 814 ? 5.016 -19.921 8.047 1.00 76.56 814 GLY A O 1
ATOM 6433 N N . HIS A 1 815 ? 6.538 -21.424 8.715 1.00 76.00 815 HIS A N 1
ATOM 6434 C CA . HIS A 1 815 ? 6.419 -21.104 10.144 1.00 76.00 815 HIS A CA 1
ATOM 6435 C C . HIS A 1 815 ? 7.525 -20.154 10.610 1.00 76.00 815 HIS A C 1
ATOM 6437 O O . HIS A 1 815 ? 8.718 -20.452 10.523 1.00 76.00 815 HIS A O 1
ATOM 6443 N N . GLN A 1 816 ? 7.130 -19.016 11.180 1.00 73.56 816 GLN A N 1
ATOM 6444 C CA . GLN A 1 816 ? 8.038 -18.107 11.866 1.00 73.56 816 GLN A CA 1
ATOM 6445 C C . GLN A 1 816 ? 8.103 -18.463 13.360 1.00 73.56 816 GLN A C 1
ATOM 6447 O O . GLN A 1 816 ? 7.250 -18.095 14.168 1.00 73.56 816 GLN A O 1
ATOM 6452 N N . THR A 1 817 ? 9.157 -19.176 13.756 1.00 65.81 817 THR A N 1
ATOM 6453 C CA . THR A 1 817 ? 9.325 -19.723 15.119 1.00 65.81 817 THR A CA 1
ATOM 6454 C C . THR A 1 817 ? 9.349 -18.667 16.232 1.00 65.81 817 THR A C 1
ATOM 6456 O O . THR A 1 817 ? 8.942 -18.952 17.361 1.00 65.81 817 THR A O 1
ATOM 6459 N N . LYS A 1 818 ? 9.792 -17.441 15.916 1.00 67.44 818 LYS A N 1
ATOM 6460 C CA . LYS A 1 818 ? 9.935 -16.319 16.862 1.00 67.44 818 LYS A CA 1
ATOM 6461 C C . LYS A 1 818 ? 8.601 -15.797 17.405 1.00 67.44 818 LYS A C 1
ATOM 6463 O O . LYS A 1 818 ? 8.494 -15.533 18.599 1.00 67.44 818 LYS A O 1
ATOM 6468 N N . ASN A 1 819 ? 7.592 -15.666 16.550 1.00 68.38 819 ASN A N 1
ATOM 6469 C CA . ASN A 1 819 ? 6.269 -15.118 16.884 1.00 68.38 819 ASN A CA 1
ATOM 6470 C C . ASN A 1 819 ? 5.130 -16.141 16.699 1.00 68.38 819 ASN A C 1
ATOM 6472 O O . ASN A 1 819 ? 3.990 -15.837 17.028 1.00 68.38 819 ASN A O 1
ATOM 6476 N N . ASN A 1 820 ? 5.433 -17.369 16.258 1.00 74.88 820 ASN A N 1
ATOM 6477 C CA . ASN A 1 820 ? 4.464 -18.418 15.918 1.00 74.88 820 ASN A CA 1
ATOM 6478 C C . ASN A 1 820 ? 3.471 -18.042 14.818 1.00 74.88 820 ASN A C 1
ATOM 6480 O O . ASN A 1 820 ? 2.371 -18.594 14.788 1.00 74.88 820 ASN A O 1
ATOM 6484 N N . LEU A 1 821 ? 3.842 -17.131 13.926 1.00 80.88 821 LEU A N 1
ATOM 6485 C CA . LEU A 1 821 ? 3.014 -16.813 12.773 1.00 80.88 821 LEU A CA 1
ATOM 6486 C C . LEU A 1 821 ? 3.250 -17.816 11.649 1.00 80.88 821 LEU A C 1
ATOM 6488 O O . LEU A 1 821 ? 4.364 -18.315 11.457 1.00 80.88 821 LEU A O 1
ATOM 6492 N N . ILE A 1 822 ? 2.179 -18.100 10.922 1.00 82.75 822 ILE A N 1
ATOM 6493 C CA . ILE A 1 822 ? 2.199 -18.894 9.702 1.00 82.75 822 ILE A CA 1
ATOM 6494 C C . ILE A 1 822 ? 2.010 -17.946 8.521 1.00 82.75 822 ILE A C 1
ATOM 6496 O O . ILE A 1 822 ? 1.082 -17.135 8.515 1.00 82.75 822 ILE A O 1
ATOM 6500 N N . TYR A 1 823 ? 2.886 -18.065 7.527 1.00 84.31 823 TYR A N 1
ATOM 6501 C CA . TYR A 1 823 ? 2.837 -17.307 6.282 1.00 84.31 823 TYR A CA 1
ATOM 6502 C C . TYR A 1 823 ? 2.613 -18.232 5.090 1.00 84.31 823 TYR A C 1
ATOM 6504 O O . TYR A 1 823 ? 3.143 -19.347 5.078 1.00 84.31 823 TYR A O 1
ATOM 6512 N N . PRO A 1 824 ? 1.927 -17.749 4.045 1.00 86.19 824 PRO A N 1
ATOM 6513 C CA . PRO A 1 824 ? 2.092 -18.296 2.710 1.00 86.19 824 PRO A CA 1
ATOM 6514 C C . PRO A 1 824 ? 3.561 -18.176 2.300 1.00 86.19 824 PRO A C 1
ATOM 6516 O O . PRO A 1 824 ? 4.152 -17.100 2.412 1.00 86.19 824 PRO A O 1
ATOM 6519 N N . GLN A 1 825 ? 4.149 -19.265 1.828 1.00 84.25 825 GLN A N 1
ATOM 6520 C CA . GLN A 1 825 ? 5.485 -19.294 1.253 1.00 84.25 825 GLN A CA 1
ATOM 6521 C C . GLN A 1 825 ? 5.372 -19.754 -0.196 1.00 84.25 825 GLN A C 1
ATOM 6523 O O . GLN A 1 825 ? 4.872 -20.848 -0.456 1.00 84.25 825 GLN A O 1
ATOM 6528 N N . LEU A 1 826 ? 5.823 -18.907 -1.120 1.00 87.38 826 LEU A N 1
ATOM 6529 C CA . LEU A 1 826 ? 5.787 -19.167 -2.551 1.00 87.38 826 LEU A CA 1
ATOM 6530 C C . LEU A 1 826 ? 7.204 -19.463 -3.024 1.00 87.38 826 LEU A C 1
ATOM 6532 O O . LEU A 1 826 ? 8.084 -18.608 -2.918 1.00 87.38 826 LEU A O 1
ATOM 6536 N N . THR A 1 827 ? 7.404 -20.662 -3.554 1.00 85.12 827 THR A N 1
ATOM 6537 C CA . THR A 1 827 ? 8.635 -21.045 -4.249 1.00 85.12 827 THR A CA 1
ATOM 6538 C C . THR A 1 827 ? 8.358 -20.977 -5.738 1.00 85.12 827 THR A C 1
ATOM 6540 O O . THR A 1 827 ? 7.372 -21.563 -6.189 1.00 85.12 827 THR A O 1
ATOM 6543 N N . PHE A 1 828 ? 9.186 -20.263 -6.494 1.00 88.38 828 PHE A N 1
ATOM 6544 C CA . PHE A 1 828 ? 8.908 -19.955 -7.892 1.00 88.38 828 PHE A CA 1
ATOM 6545 C C . PHE A 1 828 ? 10.147 -20.042 -8.784 1.00 88.38 828 PHE A C 1
ATOM 6547 O O . PHE A 1 828 ? 11.277 -19.908 -8.313 1.00 88.38 828 PHE A O 1
ATOM 6554 N N . LYS A 1 829 ? 9.899 -20.208 -10.084 1.00 88.12 829 LYS A N 1
ATOM 6555 C CA . LYS A 1 829 ? 10.870 -20.056 -11.169 1.00 88.12 829 LYS A CA 1
ATOM 6556 C C . LYS A 1 829 ? 10.176 -19.392 -12.357 1.00 88.12 829 LYS A C 1
ATOM 6558 O O . LYS A 1 829 ? 9.052 -19.750 -12.714 1.00 88.12 829 LYS A O 1
ATOM 6563 N N . GLN A 1 830 ? 10.807 -18.372 -12.920 1.00 89.44 830 GLN A N 1
ATOM 6564 C CA . GLN A 1 830 ? 10.345 -17.692 -14.121 1.00 89.44 830 GLN A CA 1
ATOM 6565 C C . GLN A 1 830 ? 10.475 -18.631 -15.323 1.00 89.44 830 GLN A C 1
ATOM 6567 O O . GLN A 1 830 ? 11.438 -19.383 -15.435 1.00 89.44 830 GLN A O 1
ATOM 6572 N N . LEU A 1 831 ? 9.496 -18.561 -16.219 1.00 89.19 831 LEU A N 1
ATOM 6573 C CA . LEU A 1 831 ? 9.472 -19.279 -17.487 1.00 89.19 831 LEU A CA 1
ATOM 6574 C C . LEU A 1 831 ? 9.750 -18.279 -18.609 1.00 89.19 831 LEU A C 1
ATOM 6576 O O . LEU A 1 831 ? 9.058 -17.259 -18.709 1.00 89.19 831 LEU A O 1
ATOM 6580 N N . TYR A 1 832 ? 10.736 -18.563 -19.453 1.00 87.19 832 TYR A N 1
ATOM 6581 C CA . TYR A 1 832 ? 11.073 -17.721 -20.596 1.00 87.19 832 TYR A CA 1
ATOM 6582 C C . TYR A 1 832 ? 10.705 -18.441 -21.888 1.00 87.19 832 TYR A C 1
ATOM 6584 O O . TYR A 1 832 ? 11.217 -19.521 -22.157 1.00 87.19 832 TYR A O 1
ATOM 6592 N N . TYR A 1 833 ? 9.818 -17.854 -22.691 1.00 86.50 833 TYR A N 1
ATOM 6593 C CA . TYR A 1 833 ? 9.395 -18.471 -23.944 1.00 86.50 833 TYR A CA 1
ATOM 6594 C C . TYR A 1 833 ? 10.300 -18.048 -25.104 1.00 86.50 833 TYR A C 1
ATOM 6596 O O . TYR A 1 833 ? 10.325 -16.877 -25.494 1.00 86.50 833 TYR A O 1
ATOM 6604 N N . GLU A 1 834 ? 10.998 -19.010 -25.702 1.00 81.56 834 GLU A N 1
ATOM 6605 C CA . GLU A 1 834 ? 11.810 -18.778 -26.892 1.00 81.56 834 GLU A CA 1
ATOM 6606 C C . GLU A 1 834 ? 10.941 -18.647 -28.148 1.00 81.56 834 GLU A C 1
ATOM 6608 O O . GLU A 1 834 ? 10.184 -19.545 -28.535 1.00 81.56 834 GLU A O 1
ATOM 6613 N N . THR A 1 835 ? 11.056 -17.498 -28.816 1.00 70.62 835 THR A N 1
ATOM 6614 C CA . THR A 1 835 ? 10.343 -17.228 -30.06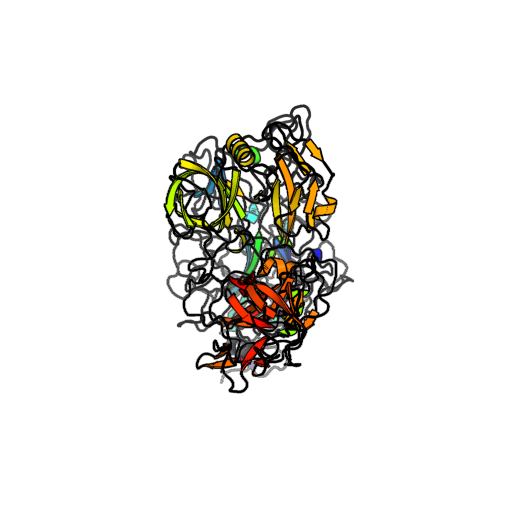2 1.00 70.62 835 THR A CA 1
ATOM 6615 C C . THR A 1 835 ? 11.132 -17.755 -31.262 1.00 70.62 835 THR A C 1
ATOM 6617 O O . THR A 1 835 ? 12.130 -17.180 -31.685 1.00 70.62 835 THR A O 1
ATOM 6620 N N . GLY A 1 836 ? 10.635 -18.843 -31.853 1.00 65.88 836 GLY A N 1
ATOM 6621 C CA . GLY A 1 836 ? 11.209 -19.462 -33.052 1.00 65.88 836 GLY A CA 1
ATOM 6622 C C . GLY A 1 836 ? 11.987 -20.743 -32.752 1.00 65.88 836 GLY A C 1
ATOM 6623 O O . GLY A 1 836 ? 12.315 -21.033 -31.607 1.00 65.88 836 GLY A O 1
ATOM 6624 N N . ASP A 1 837 ? 12.243 -21.543 -33.786 1.00 65.56 837 ASP A N 1
ATOM 6625 C CA . ASP A 1 837 ? 13.045 -22.757 -33.637 1.00 65.56 837 ASP A CA 1
ATOM 6626 C C . ASP A 1 837 ? 14.531 -22.378 -33.614 1.00 65.56 837 ASP A C 1
ATOM 6628 O O . ASP A 1 837 ? 15.008 -21.668 -34.506 1.00 65.56 837 ASP A O 1
ATOM 6632 N N . LYS A 1 838 ? 15.279 -22.860 -32.613 1.00 70.25 838 LYS A N 1
ATOM 6633 C CA . LYS A 1 838 ? 16.739 -22.714 -32.605 1.00 70.25 838 LYS A CA 1
ATOM 6634 C C . LYS A 1 838 ? 17.320 -23.386 -33.858 1.00 70.25 838 LYS A C 1
ATOM 6636 O O . LYS A 1 838 ? 16.931 -24.516 -34.170 1.00 70.25 838 LYS A O 1
ATOM 6641 N N . PRO A 1 839 ? 18.221 -22.719 -34.604 1.00 74.81 839 PRO A N 1
ATOM 6642 C CA . PRO A 1 839 ? 18.822 -23.309 -35.792 1.00 74.81 839 PRO A CA 1
ATOM 6643 C C . PRO A 1 839 ? 19.576 -24.584 -35.405 1.00 74.81 839 PRO A C 1
ATOM 6645 O O . PRO A 1 839 ? 20.417 -24.564 -34.513 1.00 74.81 839 PRO A O 1
ATOM 6648 N N . VAL A 1 840 ? 19.250 -25.694 -36.072 1.00 83.44 840 VAL A N 1
ATOM 6649 C CA . VAL A 1 840 ? 19.870 -26.999 -35.820 1.00 83.44 840 VAL A CA 1
ATOM 6650 C C . VAL A 1 840 ? 20.904 -27.288 -36.900 1.00 83.44 840 VAL A C 1
ATOM 6652 O O . VAL A 1 840 ? 20.550 -27.545 -38.056 1.00 83.44 840 VAL A O 1
ATOM 6655 N N . THR A 1 841 ? 22.176 -27.298 -36.516 1.00 89.12 841 THR A N 1
ATOM 6656 C CA . THR A 1 841 ? 23.284 -27.702 -37.384 1.00 89.12 841 THR A CA 1
ATOM 6657 C C . THR A 1 841 ? 23.168 -29.194 -37.704 1.00 89.12 841 THR A C 1
ATOM 6659 O O . THR A 1 841 ? 23.123 -30.041 -36.814 1.00 89.12 841 THR A O 1
ATOM 6662 N N . ILE A 1 842 ? 23.091 -29.550 -38.987 1.00 91.25 842 ILE A N 1
ATOM 6663 C CA . ILE A 1 842 ? 23.008 -30.954 -39.415 1.00 91.25 842 ILE A CA 1
ATOM 6664 C C . ILE A 1 842 ? 24.420 -31.478 -39.657 1.00 91.25 842 ILE A C 1
ATOM 6666 O O . ILE A 1 842 ? 25.113 -30.986 -40.547 1.00 91.25 842 ILE A O 1
ATOM 6670 N N . ILE A 1 843 ? 24.823 -32.497 -38.902 1.00 92.06 843 ILE A N 1
ATOM 6671 C CA . ILE A 1 843 ? 26.123 -33.151 -39.052 1.00 92.06 843 ILE A CA 1
ATOM 6672 C C . ILE A 1 843 ? 25.902 -34.514 -39.703 1.00 92.06 843 ILE A C 1
ATOM 6674 O O . ILE A 1 843 ? 25.377 -35.438 -39.082 1.00 92.06 843 ILE A O 1
ATOM 6678 N N . ASP A 1 844 ? 26.301 -34.624 -40.969 1.00 92.31 844 ASP A N 1
ATOM 6679 C CA . ASP A 1 844 ? 26.191 -35.854 -41.749 1.00 92.31 844 ASP A CA 1
ATOM 6680 C C . ASP A 1 844 ? 27.433 -36.736 -41.580 1.00 92.31 844 ASP A C 1
ATOM 6682 O O . ASP A 1 844 ? 28.508 -36.440 -42.108 1.00 92.31 844 ASP A O 1
ATOM 6686 N N . LEU A 1 845 ? 27.266 -37.839 -40.851 1.00 93.06 845 LEU A N 1
ATOM 6687 C CA . LEU A 1 845 ? 28.325 -38.783 -40.503 1.00 93.06 845 LEU A CA 1
ATOM 6688 C C . LEU A 1 845 ? 28.552 -39.882 -41.555 1.00 93.06 845 LEU A C 1
ATOM 6690 O O . LEU A 1 845 ? 29.354 -40.787 -41.310 1.00 93.06 845 LEU A O 1
ATOM 6694 N N . SER A 1 846 ? 27.923 -39.786 -42.738 1.00 88.75 846 SER A N 1
ATOM 6695 C CA . SER A 1 846 ? 28.180 -40.695 -43.875 1.00 88.75 846 SER A CA 1
ATOM 6696 C C . SER A 1 846 ? 29.647 -40.691 -44.325 1.00 88.75 846 SER A C 1
ATOM 6698 O O . SER A 1 846 ? 30.136 -41.666 -44.897 1.00 88.75 846 SER A O 1
ATOM 6700 N N . THR A 1 847 ? 30.372 -39.613 -44.020 1.00 90.56 847 THR A N 1
ATOM 6701 C CA . THR A 1 847 ? 31.836 -39.543 -44.036 1.00 90.56 847 THR A CA 1
ATOM 6702 C C . THR A 1 847 ? 32.334 -38.886 -42.747 1.00 90.56 847 THR A C 1
ATOM 6704 O O . THR A 1 847 ? 31.613 -38.053 -42.201 1.00 90.56 847 THR A O 1
ATOM 6707 N N . PRO A 1 848 ? 33.560 -39.182 -42.267 1.00 91.94 848 PRO A N 1
ATOM 6708 C CA . PRO A 1 848 ? 34.120 -38.494 -41.106 1.00 91.94 848 PRO A CA 1
ATOM 6709 C C . PRO A 1 848 ? 34.121 -36.966 -41.277 1.00 91.94 848 PRO A C 1
ATOM 6711 O O . PRO A 1 848 ? 34.689 -36.453 -42.241 1.00 91.94 848 PRO A O 1
ATOM 6714 N N . GLN A 1 849 ? 33.505 -36.251 -40.337 1.00 92.00 849 GLN A N 1
ATOM 6715 C CA . GLN A 1 849 ? 33.381 -34.793 -40.313 1.00 92.00 849 GLN A CA 1
ATOM 6716 C C . GLN A 1 849 ? 34.296 -34.187 -39.257 1.00 92.00 849 GLN A C 1
ATOM 6718 O O . GLN A 1 849 ? 34.397 -34.710 -38.149 1.00 92.00 849 GLN A O 1
ATOM 6723 N N . THR A 1 850 ? 34.912 -33.048 -39.570 1.00 93.12 850 THR A N 1
ATOM 6724 C CA . THR A 1 850 ? 35.532 -32.190 -38.553 1.00 93.12 850 THR A CA 1
ATOM 6725 C C . THR A 1 850 ? 34.474 -31.239 -38.013 1.00 93.12 850 THR A C 1
ATOM 6727 O O . THR A 1 850 ? 33.946 -30.414 -38.755 1.00 93.12 850 THR A O 1
ATOM 6730 N N . VAL A 1 851 ? 34.180 -31.355 -36.724 1.00 91.44 851 VAL A N 1
ATOM 6731 C CA . VAL A 1 851 ? 33.099 -30.645 -36.049 1.00 91.44 851 VAL A CA 1
ATOM 6732 C C . VAL A 1 851 ? 33.665 -29.517 -35.196 1.00 91.44 851 VAL A C 1
ATOM 6734 O O . VAL A 1 851 ? 34.615 -29.705 -34.428 1.00 91.44 851 VAL A O 1
ATOM 6737 N N . ASN A 1 852 ? 33.062 -28.341 -35.359 1.00 91.38 852 ASN A N 1
ATOM 6738 C CA . ASN A 1 852 ? 33.266 -27.172 -34.520 1.00 91.38 852 ASN A CA 1
ATOM 6739 C C . ASN A 1 852 ? 31.886 -26.701 -34.065 1.00 91.38 852 ASN A C 1
ATOM 6741 O O . ASN A 1 852 ? 31.071 -26.375 -34.922 1.00 91.38 852 ASN A O 1
ATOM 6745 N N . LEU A 1 853 ? 31.639 -26.729 -32.759 1.00 89.25 853 LEU A N 1
ATOM 6746 C CA . LEU A 1 853 ? 30.378 -26.310 -32.151 1.00 89.25 853 LEU A CA 1
ATOM 6747 C C . LEU A 1 853 ? 30.679 -25.410 -30.958 1.00 89.25 853 LEU A C 1
ATOM 6749 O O . LEU A 1 853 ? 31.568 -25.711 -30.151 1.00 89.25 853 LEU A O 1
ATOM 6753 N N . GLU A 1 854 ? 29.942 -24.315 -30.841 1.00 84.88 854 GLU A N 1
ATOM 6754 C CA . GLU A 1 854 ? 30.034 -23.422 -29.686 1.00 84.88 854 GLU A CA 1
ATOM 6755 C C . GLU A 1 854 ? 29.108 -23.877 -28.546 1.00 84.88 854 GLU A C 1
ATOM 6757 O O . GLU A 1 854 ? 28.189 -24.673 -28.742 1.00 84.88 854 GLU A O 1
ATOM 6762 N N . ILE A 1 855 ? 29.363 -23.402 -27.322 1.00 78.50 855 ILE A N 1
ATOM 6763 C CA . ILE A 1 855 ? 28.491 -23.689 -26.170 1.00 78.50 855 ILE A CA 1
ATOM 6764 C C . ILE A 1 855 ? 27.081 -23.164 -26.478 1.00 78.50 855 ILE A C 1
ATOM 6766 O O . ILE A 1 855 ? 26.928 -22.019 -26.890 1.00 78.50 855 ILE A O 1
ATOM 6770 N N . GLY A 1 856 ? 26.063 -23.999 -26.267 1.00 70.94 856 GLY A N 1
ATOM 6771 C CA . GLY A 1 856 ? 24.660 -23.696 -26.552 1.00 70.94 856 GLY A CA 1
ATOM 6772 C C . GLY A 1 856 ? 24.230 -23.938 -28.003 1.00 70.94 856 GLY A C 1
ATOM 6773 O O . GLY A 1 856 ? 23.047 -23.796 -28.304 1.00 70.94 856 GLY A O 1
ATOM 6774 N N . GLU A 1 857 ? 25.135 -24.328 -28.911 1.00 81.81 857 GLU A N 1
ATOM 6775 C CA . GLU A 1 857 ? 24.762 -24.630 -30.297 1.00 81.81 857 GLU A CA 1
ATOM 6776 C C . GLU A 1 857 ? 23.960 -25.937 -30.384 1.00 81.81 857 GLU A C 1
ATOM 6778 O O . GLU A 1 857 ? 24.354 -26.964 -29.813 1.00 81.81 857 GLU A O 1
ATOM 6783 N N . HIS A 1 858 ? 22.840 -25.891 -31.115 1.00 86.19 858 HIS A N 1
ATOM 6784 C CA . HIS A 1 858 ? 21.977 -27.041 -31.365 1.00 86.19 858 HIS A CA 1
ATOM 6785 C C . HIS A 1 858 ? 22.418 -27.768 -32.633 1.00 86.19 858 HIS A C 1
ATOM 6787 O O . HIS A 1 858 ? 22.572 -27.163 -33.695 1.00 86.19 858 HIS A O 1
ATOM 6793 N N . PHE A 1 859 ? 22.551 -29.087 -32.558 1.00 88.94 859 PHE A N 1
ATOM 6794 C CA . PHE A 1 859 ? 22.917 -29.909 -33.703 1.00 88.94 859 PHE A CA 1
ATOM 6795 C C . PHE A 1 859 ? 22.139 -31.219 -33.727 1.00 88.94 859 PHE A C 1
ATOM 6797 O O . PHE A 1 859 ? 21.614 -31.670 -32.715 1.00 88.94 859 PHE A O 1
ATOM 6804 N N . LYS A 1 860 ? 22.065 -31.848 -34.898 1.00 91.31 860 LYS A N 1
ATOM 6805 C CA . LYS A 1 860 ? 21.558 -33.212 -35.038 1.00 91.31 860 LYS A CA 1
ATOM 6806 C C . LYS A 1 860 ? 22.512 -34.044 -35.868 1.00 91.31 860 LYS A C 1
ATOM 6808 O O . LYS A 1 860 ? 23.049 -33.575 -36.875 1.00 91.31 860 LYS A O 1
ATOM 6813 N N . LEU A 1 861 ? 22.694 -35.286 -35.449 1.00 90.19 861 LEU A N 1
ATOM 6814 C CA . LEU A 1 861 ? 23.475 -36.264 -36.190 1.00 90.19 861 LEU A CA 1
ATOM 6815 C C . LEU A 1 861 ? 22.560 -36.967 -37.193 1.00 90.19 861 LEU A C 1
ATOM 6817 O O . LEU A 1 861 ? 21.446 -37.355 -36.838 1.00 90.19 861 LEU A O 1
ATOM 6821 N N . ILE A 1 862 ? 23.027 -37.104 -38.431 1.00 90.88 862 ILE A N 1
ATOM 6822 C CA . ILE A 1 862 ? 22.413 -37.983 -39.427 1.00 90.88 862 ILE A CA 1
ATOM 6823 C C . ILE A 1 862 ? 23.458 -38.970 -39.946 1.00 90.88 862 ILE A C 1
ATOM 6825 O O . ILE A 1 862 ? 24.645 -38.644 -40.012 1.00 90.88 862 ILE A O 1
ATOM 6829 N N . ASN A 1 863 ? 23.016 -40.164 -40.335 1.00 91.06 863 ASN A N 1
ATOM 6830 C CA . ASN A 1 863 ? 23.870 -41.291 -40.714 1.00 91.06 863 ASN A CA 1
ATOM 6831 C C . ASN A 1 863 ? 24.807 -41.762 -39.577 1.00 91.06 863 ASN A C 1
ATOM 6833 O O . ASN A 1 863 ? 25.891 -42.288 -39.829 1.00 91.06 863 ASN A O 1
ATOM 6837 N N . ASN A 1 864 ? 24.394 -41.591 -38.318 1.00 88.81 864 ASN A N 1
ATOM 6838 C CA . ASN A 1 864 ? 24.993 -42.234 -37.153 1.00 88.81 864 ASN A CA 1
ATOM 6839 C C . ASN A 1 864 ? 24.520 -43.691 -37.066 1.00 88.81 864 ASN A C 1
ATOM 6841 O O . ASN A 1 864 ? 23.338 -43.998 -37.239 1.00 88.81 864 ASN A O 1
ATOM 6845 N N . ARG A 1 865 ? 25.429 -44.608 -36.736 1.00 90.31 865 ARG A N 1
ATOM 6846 C CA . ARG A 1 865 ? 25.091 -46.022 -36.547 1.00 90.31 865 ARG A CA 1
ATOM 6847 C C . ARG A 1 865 ? 24.268 -46.257 -35.278 1.00 90.31 865 ARG A C 1
ATOM 6849 O O . ARG A 1 865 ? 23.498 -47.219 -35.214 1.00 90.31 865 ARG A O 1
ATOM 6856 N N . ASN A 1 866 ? 24.413 -45.393 -34.276 1.00 89.38 866 ASN A N 1
ATOM 6857 C CA . ASN A 1 866 ? 23.659 -45.495 -33.036 1.00 89.38 866 ASN A CA 1
ATOM 6858 C C . ASN A 1 866 ? 22.240 -44.917 -33.179 1.00 89.38 866 ASN A C 1
ATOM 6860 O O . ASN A 1 866 ? 22.032 -43.706 -33.082 1.00 89.38 866 ASN A O 1
ATOM 6864 N N . SER A 1 867 ? 21.248 -45.801 -33.308 1.00 83.69 867 SER A N 1
ATOM 6865 C CA . SER A 1 867 ? 19.830 -45.438 -33.428 1.00 83.69 867 SER A CA 1
ATOM 6866 C C . SER A 1 867 ? 19.243 -44.721 -32.208 1.00 83.69 867 SER A C 1
ATOM 6868 O O . SER A 1 867 ? 18.155 -44.169 -32.311 1.00 83.69 867 SER A O 1
ATOM 6870 N N . PHE A 1 868 ? 19.910 -44.756 -31.049 1.00 78.50 868 PHE A N 1
ATOM 6871 C CA . PHE A 1 868 ? 19.450 -44.050 -29.849 1.00 78.50 868 PHE A CA 1
ATOM 6872 C C . PHE A 1 868 ? 19.774 -42.554 -29.864 1.00 78.50 868 PHE A C 1
ATOM 6874 O O . PHE A 1 868 ? 19.197 -41.825 -29.068 1.00 78.50 868 PHE A O 1
ATOM 6881 N N . ILE A 1 869 ? 20.701 -42.108 -30.718 1.00 82.94 869 ILE A N 1
ATOM 6882 C CA . ILE A 1 869 ? 21.111 -40.697 -30.830 1.00 82.94 869 ILE A CA 1
ATOM 6883 C C . ILE A 1 869 ? 20.886 -40.149 -32.245 1.00 82.94 869 ILE A C 1
ATOM 6885 O O . ILE A 1 869 ? 20.744 -38.942 -32.428 1.00 82.94 869 ILE A O 1
ATOM 6889 N N . GLU A 1 870 ? 20.825 -41.021 -33.251 1.00 85.88 870 GLU A N 1
ATOM 6890 C CA . GLU A 1 870 ? 20.499 -40.655 -34.629 1.00 85.88 870 GLU A CA 1
ATOM 6891 C C . GLU A 1 870 ? 19.221 -39.806 -34.713 1.00 85.88 870 GLU A C 1
ATOM 6893 O O . GLU A 1 870 ? 18.158 -40.188 -34.222 1.00 85.88 870 GLU A O 1
ATOM 6898 N N . GLY A 1 871 ? 19.331 -38.644 -35.357 1.00 80.06 871 GLY A N 1
ATOM 6899 C CA . GLY A 1 871 ? 18.215 -37.728 -35.580 1.00 80.06 871 GLY A CA 1
ATOM 6900 C C . GLY A 1 871 ? 17.753 -36.929 -34.358 1.00 80.06 871 GLY A C 1
ATOM 6901 O O . GLY A 1 871 ? 16.887 -36.067 -34.526 1.00 80.06 871 GLY A O 1
ATOM 6902 N N . LEU A 1 872 ? 18.323 -37.152 -33.167 1.00 83.12 872 LEU A N 1
ATOM 6903 C CA . LEU A 1 872 ? 18.043 -36.318 -31.998 1.00 83.12 872 LEU A CA 1
ATOM 6904 C C . LEU A 1 872 ? 18.679 -34.937 -32.152 1.00 83.12 872 LEU A C 1
ATOM 6906 O O . LEU A 1 872 ? 19.780 -34.798 -32.687 1.00 83.12 872 LEU A O 1
ATOM 6910 N N . VAL A 1 873 ? 17.978 -33.919 -31.655 1.00 84.50 873 VAL A N 1
ATOM 6911 C CA . VAL A 1 873 ? 18.541 -32.578 -31.495 1.00 84.50 873 VAL A CA 1
ATOM 6912 C C . VAL A 1 873 ? 19.265 -32.545 -30.155 1.00 84.50 873 VAL A C 1
ATOM 6914 O O . VAL A 1 873 ? 18.675 -32.842 -29.118 1.00 84.50 873 VAL A O 1
ATOM 6917 N N . LEU A 1 874 ? 20.550 -32.221 -30.188 1.00 86.25 874 LEU A N 1
ATOM 6918 C CA . LEU A 1 874 ? 21.436 -32.134 -29.036 1.00 86.25 874 LEU A CA 1
ATOM 6919 C C . LEU A 1 874 ? 21.911 -30.691 -28.864 1.00 86.25 874 LEU A C 1
ATOM 6921 O O . LEU A 1 874 ? 22.090 -29.982 -29.855 1.00 86.25 874 LEU A O 1
ATOM 6925 N N . ALA A 1 875 ? 22.141 -30.277 -27.622 1.00 84.94 875 ALA A N 1
ATOM 6926 C CA . ALA A 1 875 ? 22.717 -28.985 -27.273 1.00 84.94 875 ALA A CA 1
ATOM 6927 C C . ALA A 1 875 ? 24.148 -29.164 -26.747 1.00 84.94 875 ALA A C 1
ATOM 6929 O O . ALA A 1 875 ? 24.446 -30.078 -25.975 1.00 84.94 875 ALA A O 1
ATOM 6930 N N . THR A 1 876 ? 25.056 -28.300 -27.187 1.00 85.88 876 THR A N 1
ATOM 6931 C CA . THR A 1 876 ? 26.481 -28.376 -26.841 1.00 85.88 876 THR A CA 1
ATOM 6932 C C . THR A 1 876 ? 26.752 -27.750 -25.466 1.00 85.88 876 THR A C 1
ATOM 6934 O O . THR A 1 876 ? 26.464 -26.577 -25.257 1.00 85.88 876 THR A O 1
ATOM 6937 N N . ARG A 1 877 ? 27.356 -28.489 -24.524 1.00 77.25 877 ARG A N 1
ATOM 6938 C CA . ARG A 1 877 ? 27.668 -27.998 -23.157 1.00 77.25 877 ARG A CA 1
ATOM 6939 C C . ARG A 1 877 ? 29.063 -27.399 -23.018 1.00 77.25 877 ARG A C 1
ATOM 6941 O O . ARG A 1 877 ? 29.344 -26.675 -22.067 1.00 77.25 877 ARG A O 1
ATOM 6948 N N . GLN A 1 878 ? 29.961 -27.742 -23.933 1.00 81.44 878 GLN A N 1
ATOM 6949 C CA . GLN A 1 878 ? 31.349 -27.287 -23.951 1.00 81.44 878 GLN A CA 1
ATOM 6950 C C . GLN A 1 878 ? 31.762 -27.033 -25.392 1.00 81.44 878 GLN A C 1
ATOM 6952 O O . GLN A 1 878 ? 31.395 -27.812 -26.264 1.00 81.44 878 GLN A O 1
ATOM 6957 N N . THR A 1 879 ? 32.560 -25.995 -25.647 1.00 84.44 879 THR A N 1
ATOM 6958 C CA . THR A 1 879 ? 33.059 -25.718 -26.998 1.00 84.44 879 THR A CA 1
ATOM 6959 C C . THR A 1 879 ? 33.779 -26.946 -27.559 1.00 84.44 879 THR A C 1
ATOM 6961 O O . THR A 1 879 ? 34.756 -27.432 -26.982 1.00 84.44 879 THR A O 1
ATOM 6964 N N . ILE A 1 880 ? 33.306 -27.441 -28.700 1.00 88.88 880 ILE A N 1
ATOM 6965 C CA . ILE A 1 880 ? 33.928 -28.526 -29.454 1.00 88.88 880 ILE A CA 1
ATOM 6966 C C . ILE A 1 880 ? 34.726 -27.880 -30.575 1.00 88.88 880 ILE A C 1
ATOM 6968 O O . ILE A 1 880 ? 34.179 -27.160 -31.403 1.00 88.88 880 ILE A O 1
ATOM 6972 N N . THR A 1 881 ? 36.030 -28.133 -30.617 1.00 91.19 881 THR A N 1
ATOM 6973 C CA . THR A 1 881 ? 36.904 -27.587 -31.659 1.00 91.19 881 THR A CA 1
ATOM 6974 C C . THR A 1 881 ? 37.738 -28.701 -32.269 1.00 91.19 881 THR A C 1
ATOM 6976 O O . THR A 1 881 ? 38.411 -29.442 -31.551 1.00 91.19 881 THR A O 1
ATOM 6979 N N . ASN A 1 882 ? 37.726 -28.793 -33.599 1.00 90.44 882 ASN A N 1
ATOM 6980 C CA . ASN A 1 882 ? 38.526 -29.728 -34.390 1.00 90.44 882 ASN A CA 1
ATOM 6981 C C . ASN A 1 882 ? 38.378 -31.208 -33.986 1.00 90.44 882 ASN A C 1
ATOM 6983 O O . ASN A 1 882 ? 39.334 -31.978 -34.104 1.00 90.44 882 ASN A O 1
ATOM 6987 N N . GLN A 1 883 ? 37.200 -31.631 -33.519 1.00 91.00 883 GLN A N 1
ATOM 6988 C CA . GLN A 1 883 ? 36.947 -33.052 -33.269 1.00 91.00 883 GLN A CA 1
ATOM 6989 C C . GLN A 1 883 ? 36.496 -33.746 -34.551 1.00 91.00 883 GLN A C 1
ATOM 6991 O O . GLN A 1 883 ? 35.662 -33.221 -35.280 1.00 91.00 883 GLN A O 1
ATOM 6996 N N . THR A 1 884 ? 37.030 -34.936 -34.830 1.00 92.81 884 THR A N 1
ATOM 6997 C CA . THR A 1 884 ? 36.577 -35.746 -35.966 1.00 92.81 884 THR A CA 1
ATOM 6998 C C . THR A 1 884 ? 35.530 -36.752 -35.507 1.00 92.81 884 THR A C 1
ATOM 7000 O O . THR A 1 884 ? 35.830 -37.624 -34.690 1.00 92.81 884 THR A O 1
ATOM 7003 N N . TRP A 1 885 ? 34.317 -36.652 -36.046 1.00 93.94 885 TRP A N 1
ATOM 7004 C CA . TRP A 1 885 ? 33.210 -37.573 -35.785 1.00 93.94 885 TRP A CA 1
ATOM 7005 C C . TRP A 1 885 ? 32.880 -38.370 -37.048 1.00 93.94 885 TRP A C 1
ATOM 7007 O O . TRP A 1 885 ? 32.865 -37.818 -38.141 1.00 93.94 885 TRP A O 1
ATOM 7017 N N . GLY A 1 886 ? 32.611 -39.664 -36.917 1.00 90.75 886 GLY A N 1
ATOM 7018 C CA . GLY A 1 886 ? 32.143 -40.533 -38.000 1.00 90.75 886 GLY A CA 1
ATOM 7019 C C . GLY A 1 886 ? 31.006 -41.438 -37.532 1.00 90.75 886 GLY A C 1
ATOM 7020 O O . GLY A 1 886 ? 30.608 -41.379 -36.370 1.00 90.75 886 GLY A O 1
ATOM 7021 N N . GLU A 1 887 ? 30.509 -42.302 -38.418 1.00 90.94 887 GLU A N 1
ATOM 7022 C CA . GLU A 1 887 ? 29.317 -43.138 -38.182 1.00 90.94 887 GLU A CA 1
ATOM 7023 C C . GLU A 1 887 ? 29.336 -43.957 -36.875 1.00 90.94 887 GLU A C 1
ATOM 7025 O O . GLU A 1 887 ? 28.280 -44.196 -36.304 1.00 90.94 887 GLU A O 1
ATOM 7030 N N . ALA A 1 888 ? 30.517 -44.360 -36.383 1.00 89.56 888 ALA A N 1
ATOM 7031 C CA . ALA A 1 888 ? 30.684 -45.181 -35.177 1.00 89.56 888 ALA A CA 1
ATOM 7032 C C . ALA A 1 888 ? 31.105 -44.385 -33.925 1.00 89.56 888 ALA A C 1
ATOM 7034 O O . ALA A 1 888 ? 31.275 -44.961 -32.849 1.00 89.56 888 ALA A O 1
ATOM 7035 N N . SER A 1 889 ? 31.301 -43.063 -34.037 1.00 89.31 889 SER A N 1
ATOM 7036 C CA . SER A 1 889 ? 31.805 -42.220 -32.937 1.00 89.31 889 SER A CA 1
ATOM 7037 C C . SER A 1 889 ? 30.915 -42.254 -31.694 1.00 89.31 889 SER A C 1
ATOM 7039 O O . SER A 1 889 ? 31.401 -42.024 -30.585 1.00 89.31 889 SER A O 1
ATOM 7041 N N . PHE A 1 890 ? 29.635 -42.589 -31.867 1.00 90.25 890 PHE A N 1
ATOM 7042 C CA . PHE A 1 890 ? 28.642 -42.587 -30.803 1.00 90.25 890 PHE A CA 1
ATOM 7043 C C . PHE A 1 890 ? 28.095 -43.978 -30.458 1.00 90.25 890 PHE A C 1
ATOM 7045 O O . PHE A 1 890 ? 27.159 -44.053 -29.671 1.00 90.25 890 PHE A O 1
ATOM 7052 N N . ASP A 1 891 ? 28.682 -45.074 -30.963 1.00 89.25 891 ASP A N 1
ATOM 7053 C CA . ASP A 1 891 ? 28.173 -46.455 -30.791 1.00 89.25 891 ASP A CA 1
ATOM 7054 C C . ASP A 1 891 ? 27.916 -46.839 -29.325 1.00 89.25 891 ASP A C 1
ATOM 7056 O O . ASP A 1 891 ? 26.982 -47.577 -29.029 1.00 89.25 891 ASP A O 1
ATOM 7060 N N . LEU A 1 892 ? 28.723 -46.310 -28.403 1.00 88.81 892 LEU A N 1
ATOM 7061 C CA . LEU A 1 892 ? 28.617 -46.608 -26.975 1.00 88.81 892 LEU A CA 1
ATOM 7062 C C . LEU A 1 892 ? 27.803 -45.581 -26.180 1.00 88.81 892 LEU A C 1
ATOM 7064 O O . LEU A 1 892 ? 27.837 -45.633 -24.958 1.00 88.81 892 LEU A O 1
ATOM 7068 N N . HIS A 1 893 ? 27.131 -44.623 -26.818 1.00 89.31 893 HIS A N 1
ATOM 7069 C CA . HIS A 1 893 ? 26.412 -43.556 -26.118 1.00 89.31 893 HIS A CA 1
ATOM 7070 C C . HIS A 1 893 ? 24.926 -43.898 -25.931 1.00 89.31 893 HIS A C 1
ATOM 7072 O O . HIS A 1 893 ? 24.311 -44.562 -26.764 1.00 89.31 893 HIS A O 1
ATOM 7078 N N . ARG A 1 894 ? 24.330 -43.429 -24.837 1.00 83.75 894 ARG A N 1
ATOM 7079 C CA . ARG A 1 894 ? 22.911 -43.585 -24.508 1.00 83.75 894 ARG A CA 1
ATOM 7080 C C . ARG A 1 894 ? 22.379 -42.293 -23.904 1.00 83.75 894 ARG A C 1
ATOM 7082 O O . ARG A 1 894 ? 23.081 -41.633 -23.143 1.00 83.75 894 ARG A O 1
ATOM 7089 N N . VAL A 1 895 ? 21.139 -41.964 -24.243 1.00 78.62 895 VAL A N 1
ATOM 7090 C CA . VAL A 1 895 ? 20.406 -40.835 -23.661 1.00 78.62 895 VAL A CA 1
ATOM 7091 C C . VAL A 1 895 ? 19.700 -41.317 -22.403 1.00 78.62 895 VAL A C 1
ATOM 7093 O O . VAL A 1 895 ? 19.031 -42.354 -22.441 1.00 78.62 895 VAL A O 1
ATOM 7096 N N . ASN A 1 896 ? 19.834 -40.571 -21.311 1.00 74.62 896 ASN A N 1
ATOM 7097 C CA . ASN A 1 896 ? 18.910 -40.669 -20.196 1.00 74.62 896 ASN A CA 1
ATOM 7098 C C . ASN A 1 896 ? 17.838 -39.587 -20.371 1.00 74.62 896 ASN A C 1
ATOM 7100 O O . ASN A 1 896 ? 18.132 -38.396 -20.366 1.00 74.62 896 ASN A O 1
ATOM 7104 N N . TYR A 1 897 ? 16.598 -40.012 -20.595 1.00 62.75 897 TYR A N 1
ATOM 7105 C CA . TYR A 1 897 ? 15.485 -39.091 -20.825 1.00 62.75 897 TYR A CA 1
ATOM 7106 C C . TYR A 1 897 ? 14.998 -38.423 -19.535 1.00 62.75 897 TYR A C 1
ATOM 7108 O O . TYR A 1 897 ? 14.321 -37.407 -19.623 1.00 62.75 897 TYR A O 1
ATOM 7116 N N . ASP A 1 898 ? 15.368 -38.958 -18.366 1.00 49.72 898 ASP A N 1
ATOM 7117 C CA . ASP A 1 898 ? 14.947 -38.412 -17.073 1.00 49.72 898 ASP A CA 1
ATOM 7118 C C . ASP A 1 898 ? 15.765 -37.172 -16.671 1.00 49.72 898 ASP A C 1
ATOM 7120 O O . ASP A 1 898 ? 15.256 -36.316 -15.959 1.00 49.72 898 ASP A O 1
ATOM 7124 N N . ASP A 1 899 ? 17.023 -37.063 -17.114 1.00 59.16 899 ASP A N 1
ATOM 7125 C CA . ASP A 1 899 ? 17.924 -35.946 -16.774 1.00 59.16 899 ASP A CA 1
ATOM 7126 C C . ASP A 1 899 ? 18.522 -35.232 -18.003 1.00 59.16 899 ASP A C 1
ATOM 7128 O O . ASP A 1 899 ? 19.368 -34.349 -17.858 1.00 59.16 899 ASP A O 1
ATOM 7132 N N . GLY A 1 900 ? 18.129 -35.638 -19.217 1.00 68.50 900 GLY A N 1
ATOM 7133 C CA . GLY A 1 900 ? 18.607 -35.086 -20.490 1.00 68.50 900 GLY A CA 1
ATOM 7134 C C . GLY A 1 900 ? 20.073 -35.391 -20.826 1.00 68.50 900 GLY A C 1
ATOM 7135 O O . GLY A 1 900 ? 20.547 -35.017 -21.903 1.00 68.50 900 GLY A O 1
ATOM 7136 N N . ASN A 1 901 ? 20.812 -36.086 -19.956 1.00 80.31 901 ASN A N 1
ATOM 7137 C CA . ASN A 1 901 ? 22.249 -36.286 -20.096 1.00 80.31 901 ASN A CA 1
ATOM 7138 C C . ASN A 1 901 ? 22.599 -37.461 -21.020 1.00 80.31 901 ASN A C 1
ATOM 7140 O O . ASN A 1 901 ? 21.866 -38.445 -21.167 1.00 80.31 901 ASN A O 1
ATOM 7144 N N . ILE A 1 902 ? 23.796 -37.388 -21.612 1.00 83.81 902 ILE A N 1
ATOM 7145 C CA . ILE A 1 902 ? 24.370 -38.472 -22.415 1.00 83.81 902 ILE A CA 1
ATOM 7146 C C . ILE A 1 902 ? 25.400 -39.250 -21.594 1.00 83.81 902 ILE A C 1
ATOM 7148 O O . ILE A 1 902 ? 26.374 -38.693 -21.075 1.00 83.81 902 ILE A O 1
ATOM 7152 N N . TYR A 1 903 ? 25.212 -40.565 -21.542 1.00 84.06 903 TYR A N 1
ATOM 7153 C CA . TYR A 1 903 ? 26.092 -41.519 -20.873 1.00 84.06 903 TYR A CA 1
ATOM 7154 C C . TYR A 1 903 ? 26.726 -42.472 -21.877 1.00 84.06 903 TYR A C 1
ATOM 7156 O O . TYR A 1 903 ? 26.198 -42.687 -22.966 1.00 84.06 903 TYR A O 1
ATOM 7164 N N . ARG A 1 904 ? 27.844 -43.093 -21.509 1.00 85.56 904 ARG A N 1
ATOM 7165 C CA . ARG A 1 904 ? 28.358 -44.273 -22.207 1.00 85.56 904 ARG A CA 1
ATOM 7166 C C . ARG A 1 904 ? 27.732 -45.554 -21.650 1.00 85.56 904 ARG A C 1
ATOM 7168 O O . ARG A 1 904 ? 27.178 -45.553 -20.556 1.00 85.56 904 ARG A O 1
ATOM 7175 N N . GLU A 1 905 ? 27.845 -46.670 -22.371 1.00 80.75 905 GLU A N 1
ATOM 7176 C CA . GLU A 1 905 ? 27.321 -47.978 -21.934 1.00 80.75 905 GLU A CA 1
ATOM 7177 C C . GLU A 1 905 ? 27.897 -48.466 -20.594 1.00 80.75 905 GLU A C 1
ATOM 7179 O O . GLU A 1 905 ? 27.272 -49.285 -19.924 1.00 80.75 905 GLU A O 1
ATOM 7184 N N . ASP A 1 906 ? 29.062 -47.956 -20.187 1.00 81.88 906 ASP A N 1
ATOM 7185 C CA . ASP A 1 906 ? 29.682 -48.225 -18.885 1.00 81.88 906 ASP A CA 1
ATOM 7186 C C . ASP A 1 906 ? 29.150 -47.331 -17.745 1.00 81.88 906 ASP A C 1
ATOM 7188 O O . ASP A 1 906 ? 29.608 -47.445 -16.608 1.00 81.88 906 ASP A O 1
ATOM 7192 N N . GLY A 1 907 ? 28.185 -46.451 -18.037 1.00 77.69 907 GLY A N 1
ATOM 7193 C CA . GLY A 1 907 ? 27.592 -45.501 -17.096 1.00 77.69 907 GLY A CA 1
ATOM 7194 C C . GLY A 1 907 ? 28.378 -44.197 -16.925 1.00 77.69 907 GLY A C 1
ATOM 7195 O O . GLY A 1 907 ? 27.981 -43.361 -16.116 1.00 77.69 907 GLY A O 1
ATOM 7196 N N . SER A 1 908 ? 29.479 -43.987 -17.658 1.00 84.75 908 SER A N 1
ATOM 7197 C CA . SER A 1 908 ? 30.243 -42.734 -17.579 1.00 84.75 908 SER A CA 1
ATOM 7198 C C . SER A 1 908 ? 29.532 -41.573 -18.283 1.00 84.75 908 SER A C 1
ATOM 7200 O O . SER A 1 908 ? 29.029 -41.714 -19.396 1.00 84.75 908 SER A O 1
ATOM 7202 N N . PHE A 1 909 ? 29.497 -40.405 -17.641 1.00 78.62 909 PHE A N 1
ATOM 7203 C CA . PHE A 1 909 ? 28.902 -39.183 -18.190 1.00 78.62 909 PHE A CA 1
ATOM 7204 C C . PHE A 1 909 ? 29.799 -38.556 -19.275 1.00 78.62 909 PHE A C 1
ATOM 7206 O O . PHE A 1 909 ? 31.014 -38.450 -19.092 1.00 78.62 909 PHE A O 1
ATOM 7213 N N . VAL A 1 910 ? 29.213 -38.144 -20.406 1.00 82.50 910 VAL A N 1
ATOM 7214 C CA . VAL A 1 910 ? 29.953 -37.646 -21.586 1.00 82.50 910 VAL A CA 1
ATOM 7215 C C . VAL A 1 910 ? 30.270 -36.150 -21.495 1.00 82.50 910 VAL A C 1
ATOM 7217 O O . VAL A 1 910 ? 31.309 -35.726 -21.997 1.00 82.50 910 VAL A O 1
ATOM 7220 N N . GLY A 1 911 ? 29.432 -35.351 -20.825 1.00 80.75 911 GLY A N 1
ATOM 7221 C CA . GLY A 1 911 ? 29.703 -33.953 -20.442 1.00 80.75 911 GLY A CA 1
ATOM 7222 C C . GLY A 1 911 ? 29.883 -32.916 -21.559 1.00 80.75 911 GLY A C 1
ATOM 7223 O O . GLY A 1 911 ? 29.950 -31.728 -21.257 1.00 80.75 911 GLY A O 1
ATOM 7224 N N . GLN A 1 912 ? 29.959 -33.326 -22.827 1.00 84.62 912 GLN A N 1
ATOM 7225 C CA . GLN A 1 912 ? 30.203 -32.432 -23.968 1.00 84.62 912 GLN A CA 1
ATOM 7226 C C . GLN A 1 912 ? 28.918 -31.878 -24.594 1.00 84.62 912 GLN A C 1
ATOM 7228 O O . GLN A 1 912 ? 28.928 -30.774 -25.134 1.00 84.62 912 GLN A O 1
ATOM 7233 N N . PHE A 1 913 ? 27.819 -32.624 -24.524 1.00 85.19 913 PHE A N 1
ATOM 7234 C CA . PHE A 1 913 ? 26.518 -32.275 -25.092 1.00 85.19 913 PHE A CA 1
ATOM 7235 C C . PHE A 1 913 ? 25.411 -33.062 -24.378 1.00 85.19 913 PHE A C 1
ATOM 7237 O O . PHE A 1 913 ? 25.682 -34.079 -23.731 1.00 85.19 913 PHE A O 1
ATOM 7244 N N . GLU A 1 914 ? 24.181 -32.583 -24.497 1.00 84.81 914 GLU A N 1
ATOM 7245 C CA . GLU A 1 914 ? 22.974 -33.134 -23.872 1.00 84.81 914 GLU A CA 1
ATOM 7246 C C . GLU A 1 914 ? 21.795 -33.125 -24.846 1.00 84.81 914 GLU A C 1
ATOM 7248 O O . GLU A 1 914 ? 21.891 -32.552 -25.934 1.00 84.81 914 GLU A O 1
ATOM 7253 N N . LEU A 1 915 ? 20.701 -33.800 -24.494 1.00 80.81 915 LEU A N 1
ATOM 7254 C CA . LEU A 1 915 ? 19.457 -33.716 -25.253 1.00 80.81 915 LEU A CA 1
ATOM 7255 C C . LEU A 1 915 ? 18.984 -32.259 -25.254 1.00 80.81 915 LEU A C 1
ATOM 7257 O O . LEU A 1 915 ? 18.866 -31.655 -24.191 1.00 80.81 915 LEU A O 1
ATOM 7261 N N . ALA A 1 916 ? 18.731 -31.689 -26.435 1.00 72.81 916 ALA A N 1
ATOM 7262 C CA . ALA A 1 916 ? 18.237 -30.320 -26.501 1.00 72.81 916 ALA A CA 1
ATOM 7263 C C . ALA A 1 916 ? 16.876 -30.231 -25.784 1.00 72.81 916 ALA A C 1
ATOM 7265 O O . ALA A 1 916 ? 16.050 -31.135 -25.963 1.00 72.81 916 ALA A O 1
ATOM 7266 N N . PRO A 1 917 ? 16.623 -29.168 -24.999 1.00 62.59 917 PRO A N 1
ATOM 7267 C CA . PRO A 1 917 ? 15.387 -29.034 -24.240 1.00 62.59 917 PRO A CA 1
ATOM 7268 C C . PRO A 1 917 ? 14.180 -29.132 -25.174 1.00 62.59 917 PRO A C 1
ATOM 7270 O O . PRO A 1 917 ? 14.106 -28.443 -26.192 1.00 62.59 917 PRO A O 1
ATOM 7273 N N . ILE A 1 918 ? 13.232 -30.009 -24.838 1.00 55.97 918 ILE A N 1
ATOM 7274 C CA . ILE A 1 918 ? 11.993 -30.190 -25.610 1.00 55.97 918 ILE A CA 1
ATOM 7275 C C . ILE A 1 918 ? 11.065 -28.977 -25.400 1.00 55.97 918 ILE A C 1
ATOM 7277 O O . ILE A 1 918 ? 10.272 -28.629 -26.278 1.00 55.97 918 ILE A O 1
ATOM 7281 N N . THR A 1 919 ? 11.189 -28.300 -24.251 1.00 65.62 919 THR A N 1
ATOM 7282 C CA . THR A 1 919 ? 10.284 -27.229 -23.830 1.00 65.62 919 THR A CA 1
ATOM 7283 C C . THR A 1 919 ? 10.746 -25.861 -24.343 1.00 65.62 919 THR A C 1
ATOM 7285 O O . THR A 1 919 ? 11.875 -25.413 -24.139 1.00 65.62 919 THR A O 1
ATOM 7288 N N . ARG A 1 920 ? 9.831 -25.128 -24.986 1.00 78.25 920 ARG A N 1
ATOM 7289 C CA . ARG A 1 920 ? 10.091 -23.748 -25.439 1.00 78.25 920 ARG A CA 1
ATOM 7290 C C . ARG A 1 920 ? 10.195 -22.742 -24.292 1.00 78.25 920 ARG A C 1
ATOM 7292 O O . ARG A 1 920 ? 10.621 -21.617 -24.521 1.00 78.25 920 ARG A O 1
ATOM 7299 N N . HIS A 1 921 ? 9.802 -23.139 -23.082 1.00 81.50 921 HIS A N 1
ATOM 7300 C CA . HIS A 1 921 ? 9.795 -22.301 -21.883 1.00 81.50 921 HIS A CA 1
ATOM 7301 C C . HIS A 1 921 ? 11.062 -22.425 -21.016 1.00 81.50 921 HIS A C 1
ATOM 7303 O O . HIS A 1 921 ? 11.128 -21.783 -19.967 1.00 81.50 921 HIS A O 1
ATOM 7309 N N . GLY A 1 922 ? 12.036 -23.252 -21.426 1.00 78.06 922 GLY A N 1
ATOM 7310 C CA . GLY A 1 922 ? 13.292 -23.464 -20.691 1.00 78.06 922 GLY A CA 1
ATOM 7311 C C . GLY A 1 922 ? 13.118 -24.222 -19.373 1.00 78.06 922 GLY A C 1
ATOM 7312 O O . GLY A 1 922 ? 13.986 -24.165 -18.503 1.00 78.06 922 GLY A O 1
ATOM 7313 N N . ASP A 1 923 ? 11.984 -24.905 -19.219 1.00 81.38 923 ASP A N 1
ATOM 7314 C CA . ASP A 1 923 ? 11.589 -25.580 -17.992 1.00 81.38 923 ASP A CA 1
ATOM 7315 C C . ASP A 1 923 ? 12.375 -26.876 -17.774 1.00 81.38 923 ASP A C 1
ATOM 7317 O O . ASP A 1 923 ? 12.410 -27.732 -18.655 1.00 81.38 923 ASP A O 1
ATOM 7321 N N . ASP A 1 924 ? 12.950 -27.021 -16.583 1.00 74.31 924 ASP A N 1
ATOM 7322 C CA . ASP A 1 924 ? 13.741 -28.169 -16.132 1.00 74.31 924 ASP A CA 1
ATOM 7323 C C . ASP A 1 924 ? 12.929 -29.233 -15.381 1.00 74.31 924 ASP A C 1
ATOM 7325 O O . ASP A 1 924 ? 13.507 -30.171 -14.843 1.00 74.31 924 ASP A O 1
ATOM 7329 N N . GLY A 1 925 ? 11.600 -29.088 -15.300 1.00 77.50 925 GLY A N 1
ATOM 7330 C CA . GLY A 1 925 ? 10.728 -30.011 -14.569 1.00 77.50 925 GLY A CA 1
ATOM 7331 C C . GLY A 1 925 ? 10.879 -29.973 -13.043 1.00 77.50 925 GLY A C 1
ATOM 7332 O O . GLY A 1 925 ? 10.185 -30.715 -12.342 1.00 77.50 925 GLY A O 1
ATOM 7333 N N . GLU A 1 926 ? 11.749 -29.112 -12.502 1.00 77.44 926 GLU A N 1
ATOM 7334 C CA . GLU A 1 926 ? 12.151 -29.144 -11.094 1.00 77.44 926 GLU A CA 1
ATOM 7335 C C . GLU A 1 926 ? 12.154 -27.755 -10.428 1.00 77.44 926 GLU A C 1
ATOM 7337 O O . GLU A 1 926 ? 12.118 -26.703 -11.068 1.00 77.44 926 GLU A O 1
ATOM 7342 N N . PHE A 1 927 ? 12.142 -27.741 -9.096 1.00 77.12 927 PHE A N 1
ATOM 7343 C CA . PHE A 1 927 ? 12.447 -26.557 -8.294 1.00 77.12 927 PHE A CA 1
ATOM 7344 C C . PHE A 1 927 ? 13.706 -26.829 -7.487 1.00 77.12 927 PHE A C 1
ATOM 7346 O O . PHE A 1 927 ? 13.711 -27.745 -6.668 1.00 77.12 927 PHE A O 1
ATOM 7353 N N . GLU A 1 928 ? 14.721 -25.985 -7.651 1.00 67.00 928 GLU A N 1
ATOM 7354 C CA . GLU A 1 928 ? 15.951 -26.089 -6.870 1.00 67.00 928 GLU A CA 1
ATOM 7355 C C . GLU A 1 928 ? 15.697 -25.829 -5.375 1.00 67.00 928 GLU A C 1
ATOM 7357 O O . GLU A 1 928 ? 15.113 -24.807 -4.982 1.00 67.00 928 GLU A O 1
ATOM 7362 N N . GLY A 1 929 ? 16.170 -26.745 -4.526 1.00 55.06 929 GLY A N 1
ATOM 7363 C CA . GLY A 1 929 ? 16.107 -26.654 -3.067 1.00 55.06 929 GLY A CA 1
ATOM 7364 C C . GLY A 1 929 ? 17.002 -25.567 -2.458 1.00 55.06 929 GLY A C 1
ATOM 7365 O O . GLY A 1 929 ? 17.973 -25.867 -1.761 1.00 55.06 929 GLY A O 1
ATOM 7366 N N . HIS A 1 930 ? 16.673 -24.285 -2.645 1.00 53.03 930 HIS A N 1
ATOM 7367 C CA . HIS A 1 930 ? 17.396 -23.196 -1.974 1.00 53.03 930 HIS A CA 1
ATOM 7368 C C . HIS A 1 930 ? 16.841 -22.906 -0.580 1.00 53.03 930 HIS A C 1
ATOM 7370 O O . HIS A 1 930 ? 15.674 -22.571 -0.380 1.00 53.03 930 HIS A O 1
ATOM 7376 N N . SER A 1 931 ? 17.722 -23.014 0.416 1.00 48.28 931 SER A N 1
ATOM 7377 C CA . SER A 1 931 ? 17.401 -22.813 1.838 1.00 48.28 931 SER A CA 1
ATOM 7378 C C . SER A 1 931 ? 17.260 -21.342 2.266 1.00 48.28 931 SER A C 1
ATOM 7380 O O . SER A 1 931 ? 16.928 -21.067 3.424 1.00 48.28 931 SER A O 1
ATOM 7382 N N . THR A 1 932 ? 17.512 -20.390 1.361 1.00 50.41 932 THR A N 1
ATOM 7383 C CA . THR A 1 932 ? 17.516 -18.950 1.637 1.00 50.41 932 THR A CA 1
ATOM 7384 C C . THR A 1 932 ? 16.374 -18.246 0.907 1.00 50.41 932 THR A C 1
ATOM 7386 O O . THR A 1 932 ? 16.209 -18.340 -0.303 1.00 50.41 932 THR A O 1
ATOM 7389 N N . SER A 1 933 ? 15.557 -17.516 1.664 1.00 53.59 933 SER A N 1
ATOM 7390 C CA . SER A 1 933 ? 14.444 -16.729 1.137 1.00 53.59 933 SER A CA 1
ATOM 7391 C C . SER A 1 933 ? 14.958 -15.455 0.470 1.00 53.59 933 SER A C 1
ATOM 7393 O O . SER A 1 933 ? 15.201 -14.495 1.194 1.00 53.59 933 SER A O 1
ATOM 7395 N N . ASN A 1 934 ? 15.145 -15.465 -0.852 1.00 68.06 934 ASN A N 1
ATOM 7396 C CA . ASN A 1 934 ? 15.433 -14.311 -1.715 1.00 68.06 934 ASN A CA 1
ATOM 7397 C C . ASN A 1 934 ? 15.121 -14.653 -3.183 1.00 68.06 934 ASN A C 1
ATOM 7399 O O . ASN A 1 934 ? 14.900 -15.821 -3.503 1.00 68.06 934 ASN A O 1
ATOM 7403 N N . VAL A 1 935 ? 15.099 -13.638 -4.056 1.00 74.62 935 VAL A N 1
ATOM 7404 C CA . VAL A 1 935 ? 15.096 -13.837 -5.515 1.00 74.62 935 VAL A CA 1
ATOM 7405 C C . VAL A 1 935 ? 16.543 -13.927 -5.986 1.00 74.62 935 VAL A C 1
ATOM 7407 O O . VAL A 1 935 ? 17.349 -13.056 -5.666 1.00 74.62 935 VAL A O 1
ATOM 7410 N N . ALA A 1 936 ? 16.855 -14.970 -6.737 1.00 76.75 936 ALA A N 1
ATOM 7411 C CA . ALA A 1 936 ? 18.127 -15.191 -7.400 1.00 76.75 936 ALA A CA 1
ATOM 7412 C C . ALA A 1 936 ? 17.909 -15.308 -8.915 1.00 76.75 936 ALA A C 1
ATOM 7414 O O . ALA A 1 936 ? 16.773 -15.344 -9.393 1.00 76.75 936 ALA A O 1
ATOM 7415 N N . PHE A 1 937 ? 19.011 -15.337 -9.660 1.00 78.75 937 PHE A N 1
ATOM 7416 C CA . PHE A 1 937 ? 19.009 -15.442 -11.113 1.00 78.75 937 PHE A CA 1
ATOM 7417 C C . PHE A 1 937 ? 19.962 -16.551 -11.533 1.00 78.75 937 PHE A C 1
ATOM 7419 O O . PHE A 1 937 ? 21.079 -16.615 -11.021 1.00 78.75 937 PHE A O 1
ATOM 7426 N N . ASP A 1 938 ? 19.502 -17.418 -12.426 1.00 75.38 938 ASP A N 1
ATOM 7427 C CA . ASP A 1 938 ? 20.308 -18.482 -13.023 1.00 75.38 938 ASP A CA 1
ATOM 7428 C C . ASP A 1 938 ? 19.883 -18.685 -14.480 1.00 75.38 938 ASP A C 1
ATOM 7430 O O . ASP A 1 938 ? 18.973 -18.010 -14.978 1.00 75.38 938 ASP A O 1
ATOM 7434 N N . LYS A 1 939 ? 20.570 -19.579 -15.182 1.00 78.31 939 LYS A N 1
ATOM 7435 C CA . LYS A 1 939 ? 20.236 -19.985 -16.536 1.00 78.31 939 LYS A CA 1
ATOM 7436 C C . LYS A 1 939 ? 19.151 -21.058 -16.525 1.00 78.31 939 LYS A C 1
ATOM 7438 O O . LYS A 1 939 ? 19.236 -22.039 -15.793 1.00 78.31 939 LYS A O 1
ATOM 7443 N N . ASP A 1 940 ? 18.124 -20.859 -17.343 1.00 77.38 940 ASP A N 1
ATOM 7444 C CA . ASP A 1 940 ? 17.162 -21.912 -17.667 1.00 77.38 940 ASP A CA 1
ATOM 7445 C C . ASP A 1 940 ? 17.799 -22.968 -18.597 1.00 77.38 940 ASP A C 1
ATOM 7447 O O . ASP A 1 940 ? 18.938 -22.802 -19.049 1.00 77.38 940 ASP A O 1
ATOM 7451 N N . LEU A 1 941 ? 17.071 -24.047 -18.923 1.00 74.56 941 LEU A N 1
ATOM 7452 C CA . LEU A 1 941 ? 17.583 -25.084 -19.837 1.00 74.56 941 LEU A CA 1
ATOM 7453 C C . LEU A 1 941 ? 17.951 -24.544 -21.228 1.00 74.56 941 LEU A C 1
ATOM 7455 O O . LEU A 1 941 ? 18.702 -25.168 -21.974 1.00 74.56 941 LEU A O 1
ATOM 7459 N N . ASN A 1 942 ? 17.420 -23.380 -21.579 1.00 73.88 942 ASN A N 1
ATOM 7460 C CA . ASN A 1 942 ? 17.607 -22.729 -22.857 1.00 73.88 942 ASN A CA 1
ATOM 7461 C C . ASN A 1 942 ? 18.747 -21.689 -22.853 1.00 73.88 942 ASN A C 1
ATOM 7463 O O . ASN A 1 942 ? 19.064 -21.149 -23.916 1.00 73.88 942 ASN A O 1
ATOM 7467 N N . GLY A 1 943 ? 19.393 -21.442 -21.705 1.00 73.69 943 GLY A N 1
ATOM 7468 C CA . GLY A 1 943 ? 20.482 -20.474 -21.533 1.00 73.69 943 GLY A CA 1
ATOM 7469 C C . GLY A 1 943 ? 20.029 -19.035 -21.237 1.00 73.69 943 GLY A C 1
ATOM 7470 O O . GLY A 1 943 ? 20.868 -18.122 -21.155 1.00 73.69 943 GLY A O 1
ATOM 7471 N N . ASN A 1 944 ? 18.729 -18.805 -21.042 1.00 79.19 944 ASN A N 1
ATOM 7472 C CA . ASN A 1 944 ? 18.167 -17.502 -20.690 1.00 79.19 944 ASN A CA 1
ATOM 7473 C C . ASN A 1 944 ? 18.338 -17.233 -19.195 1.00 79.19 944 ASN A C 1
ATOM 7475 O O . ASN A 1 944 ? 18.201 -18.132 -18.372 1.00 79.19 944 ASN A O 1
ATOM 7479 N N . THR A 1 945 ? 18.636 -15.986 -18.828 1.00 82.31 945 THR A N 1
ATOM 7480 C CA . THR A 1 945 ? 18.687 -15.583 -17.415 1.00 82.31 945 THR A CA 1
ATOM 7481 C C . THR A 1 945 ? 17.261 -15.453 -16.880 1.00 82.31 945 THR A C 1
ATOM 7483 O O . THR A 1 945 ? 16.496 -14.623 -17.371 1.00 82.31 945 THR A O 1
ATOM 7486 N N . VAL A 1 946 ? 16.904 -16.256 -15.877 1.00 81.44 946 VAL A N 1
ATOM 7487 C CA . VAL A 1 946 ? 15.558 -16.306 -15.287 1.00 81.44 946 VAL A CA 1
ATOM 7488 C C . VAL A 1 946 ? 15.600 -16.094 -13.776 1.00 81.44 946 VAL A C 1
ATOM 7490 O O . VAL A 1 946 ? 16.523 -16.537 -13.092 1.00 81.44 946 VAL A O 1
ATOM 7493 N N . ALA A 1 947 ? 14.587 -15.411 -13.245 1.00 82.94 947 ALA A N 1
ATOM 7494 C CA . ALA A 1 947 ? 14.413 -15.218 -11.811 1.00 82.94 947 ALA A CA 1
ATOM 7495 C C . ALA A 1 947 ? 13.831 -16.472 -11.142 1.00 82.94 947 ALA A C 1
ATOM 7497 O O . ALA A 1 947 ? 12.887 -17.079 -11.647 1.00 82.94 947 ALA A O 1
ATOM 7498 N N . TYR A 1 948 ? 14.326 -16.826 -9.964 1.00 82.56 948 TYR A N 1
ATOM 7499 C CA . TYR A 1 948 ? 13.787 -17.917 -9.154 1.00 82.56 948 TYR A CA 1
ATOM 7500 C C . TYR A 1 948 ? 13.988 -17.630 -7.667 1.00 82.56 948 TYR A C 1
ATOM 7502 O O . TYR A 1 948 ? 14.763 -16.750 -7.291 1.00 82.56 948 TYR A O 1
ATOM 7510 N N . GLY A 1 949 ? 13.288 -18.357 -6.800 1.00 80.19 949 GLY A N 1
ATOM 7511 C CA . GLY A 1 949 ? 13.534 -18.276 -5.365 1.00 80.19 949 GLY A CA 1
ATOM 7512 C C . GLY A 1 949 ? 12.317 -18.543 -4.498 1.00 80.19 949 GLY A C 1
ATOM 7513 O O . GLY A 1 949 ? 11.320 -19.122 -4.931 1.00 80.19 949 GLY A O 1
ATOM 7514 N N . VAL A 1 950 ? 12.414 -18.108 -3.241 1.00 79.12 950 VAL A N 1
ATOM 7515 C CA . VAL A 1 950 ? 11.378 -18.294 -2.219 1.00 79.12 950 VAL A CA 1
ATOM 7516 C C . VAL A 1 950 ? 11.016 -16.951 -1.595 1.00 79.12 950 VAL A C 1
ATOM 7518 O O . VAL A 1 950 ? 11.862 -16.272 -1.005 1.00 79.12 950 VAL A O 1
ATOM 7521 N N . VAL A 1 951 ? 9.735 -16.594 -1.663 1.00 80.38 951 VAL A N 1
ATOM 7522 C CA . VAL A 1 951 ? 9.173 -15.366 -1.080 1.00 80.38 951 VAL A CA 1
ATOM 7523 C C . VAL A 1 951 ? 8.024 -15.682 -0.127 1.00 80.38 951 VAL A C 1
ATOM 7525 O O . VAL A 1 951 ? 7.497 -16.795 -0.104 1.00 80.38 951 VAL A O 1
ATOM 7528 N N . LEU A 1 952 ? 7.631 -14.701 0.685 1.00 81.94 952 LEU A N 1
ATOM 7529 C CA . LEU A 1 952 ? 6.473 -14.825 1.568 1.00 81.94 952 LEU A CA 1
ATOM 7530 C C . LEU A 1 952 ? 5.297 -14.020 1.037 1.00 81.94 952 LEU A C 1
ATOM 7532 O O . LEU A 1 952 ? 5.489 -12.966 0.436 1.00 81.94 952 LEU A O 1
ATOM 7536 N N . GLY A 1 953 ? 4.084 -14.457 1.358 1.00 86.06 953 GLY A N 1
ATOM 7537 C CA . GLY A 1 953 ? 2.913 -13.593 1.292 1.00 86.06 953 GLY A CA 1
ATOM 7538 C C . GLY A 1 953 ? 3.119 -12.320 2.113 1.00 86.06 953 GLY A C 1
ATOM 7539 O O . GLY A 1 953 ? 3.815 -12.330 3.134 1.00 86.06 953 GLY A O 1
ATOM 7540 N N . THR A 1 954 ? 2.512 -11.216 1.678 1.00 83.19 954 THR A N 1
ATOM 7541 C CA . THR A 1 954 ? 2.605 -9.926 2.384 1.00 83.19 954 THR A CA 1
ATOM 7542 C C . THR A 1 954 ? 2.124 -10.019 3.831 1.00 83.19 954 THR A C 1
ATOM 7544 O O . THR A 1 954 ? 2.705 -9.366 4.692 1.00 83.19 954 THR A O 1
ATOM 7547 N N . LYS A 1 955 ? 1.153 -10.895 4.126 1.00 83.38 955 LYS A N 1
ATOM 7548 C CA . LYS A 1 955 ? 0.536 -11.047 5.451 1.00 83.38 955 LYS A CA 1
ATOM 7549 C C . LYS A 1 955 ? 0.603 -12.475 6.004 1.00 83.38 955 LYS A C 1
ATOM 7551 O O . LYS A 1 955 ? 0.601 -13.433 5.224 1.00 83.38 955 LYS A O 1
ATOM 7556 N N . PRO A 1 956 ? 0.620 -12.641 7.339 1.00 85.31 956 PRO A N 1
ATOM 7557 C CA . PRO A 1 956 ? 0.408 -13.941 7.961 1.00 85.31 956 PRO A CA 1
ATOM 7558 C C . PRO A 1 956 ? -1.060 -14.365 7.832 1.00 85.31 956 PRO A C 1
ATOM 7560 O O . PRO A 1 956 ? -1.962 -13.534 7.888 1.00 85.31 956 PRO A O 1
ATOM 7563 N N . ILE A 1 957 ? -1.306 -15.671 7.738 1.00 87.19 957 ILE A N 1
ATOM 7564 C CA . ILE A 1 957 ? -2.669 -16.238 7.735 1.00 87.19 957 ILE A CA 1
ATOM 7565 C C . ILE A 1 957 ? -3.197 -16.524 9.150 1.00 87.19 957 ILE A C 1
ATOM 7567 O O . ILE A 1 957 ? -4.376 -16.811 9.334 1.00 87.19 957 ILE A O 1
ATOM 7571 N N . GLY A 1 958 ? -2.331 -16.465 10.165 1.00 87.69 958 GLY A N 1
ATOM 7572 C CA . GLY A 1 958 ? -2.705 -16.647 11.566 1.00 87.69 958 GLY A CA 1
ATOM 7573 C C . GLY A 1 958 ? -1.572 -17.202 12.424 1.00 87.69 958 GLY A C 1
ATOM 7574 O O . GLY A 1 958 ? -0.462 -17.464 11.954 1.00 87.69 958 GLY A O 1
ATOM 7575 N N . PHE A 1 959 ? -1.861 -17.400 13.708 1.00 85.69 959 PHE A N 1
ATOM 7576 C CA . PHE A 1 959 ? -0.951 -18.081 14.627 1.00 85.69 959 PHE A CA 1
ATOM 7577 C C . PHE A 1 959 ? -0.996 -19.597 14.443 1.00 85.69 959 PHE A C 1
ATOM 7579 O O . PHE A 1 959 ? -2.012 -20.155 14.039 1.00 85.69 959 PHE A O 1
ATOM 7586 N N . LEU A 1 960 ? 0.081 -20.276 14.836 1.00 81.44 960 LEU A N 1
ATOM 7587 C CA . LEU A 1 960 ? 0.123 -21.730 14.965 1.00 81.44 960 LEU A CA 1
ATOM 7588 C C . LEU A 1 960 ? -1.043 -22.237 15.844 1.00 81.44 960 LEU A C 1
ATOM 7590 O O . LEU A 1 960 ? -1.033 -21.938 17.057 1.00 81.44 960 LEU A O 1
ATOM 7594 N N . PRO A 1 961 ? -2.004 -23.012 15.284 1.00 83.50 961 PRO A N 1
ATOM 7595 C CA . PRO A 1 961 ? -3.137 -23.521 16.048 1.00 83.50 961 PRO A CA 1
ATOM 7596 C C . PRO A 1 961 ? -2.690 -24.407 17.208 1.00 83.50 961 PRO A C 1
ATOM 7598 O O . PRO A 1 961 ? -1.678 -25.110 17.128 1.00 83.50 961 PRO A O 1
ATOM 7601 N N . LYS A 1 962 ? -3.450 -24.395 18.307 1.00 80.75 962 LYS A N 1
ATOM 7602 C CA . LYS A 1 962 ? -3.098 -25.154 19.519 1.00 80.75 962 LYS A CA 1
ATOM 7603 C C . LYS A 1 962 ? -3.057 -26.663 19.305 1.00 80.75 962 LYS A C 1
ATOM 7605 O O . LYS A 1 962 ? -2.233 -27.328 19.923 1.00 80.75 962 LYS A O 1
ATOM 7610 N N . THR A 1 963 ? -3.877 -27.184 18.399 1.00 72.44 963 THR A N 1
ATOM 7611 C CA . THR A 1 963 ? -3.900 -28.603 18.011 1.00 72.44 963 THR A CA 1
ATOM 7612 C C . THR A 1 963 ? -2.563 -29.105 17.457 1.00 72.44 963 THR A C 1
ATOM 7614 O O . THR A 1 963 ? -2.268 -30.291 17.586 1.00 72.44 963 THR A O 1
ATOM 7617 N N . TYR A 1 964 ? -1.731 -28.210 16.912 1.00 66.00 964 TYR A N 1
ATOM 7618 C CA . TYR A 1 964 ? -0.440 -28.533 16.296 1.00 66.00 964 TYR A CA 1
ATOM 7619 C C . TYR A 1 964 ? 0.782 -28.108 17.129 1.00 66.00 964 TYR A C 1
ATOM 7621 O O . TYR A 1 964 ? 1.916 -28.265 16.684 1.00 66.00 964 TYR A O 1
ATOM 7629 N N . ARG A 1 965 ? 0.590 -27.574 18.344 1.00 64.00 965 ARG A N 1
ATOM 7630 C CA . ARG A 1 965 ? 1.685 -27.293 19.288 1.00 64.00 965 ARG A CA 1
ATOM 7631 C C . ARG A 1 965 ? 2.023 -28.582 20.048 1.00 64.00 965 ARG A C 1
ATOM 7633 O O . ARG A 1 965 ? 1.563 -28.757 21.174 1.00 64.00 965 ARG A O 1
ATOM 7640 N N . ARG A 1 966 ? 2.759 -29.504 19.427 1.00 48.88 966 ARG A N 1
ATOM 7641 C CA . ARG A 1 966 ? 3.329 -30.677 20.110 1.00 48.88 966 ARG A CA 1
ATOM 7642 C C . ARG A 1 966 ? 4.841 -30.649 20.067 1.00 48.88 966 ARG A C 1
ATOM 7644 O O . ARG A 1 966 ? 5.375 -30.334 18.984 1.00 48.88 966 ARG A O 1
#

Secondary structure (DSSP, 8-state):
---GGGS-TT--PPPBHHHHHHHHHHHHHH-SSSEEEE---EES-GGGEEETTEE--SSS-SSEEEES--TT-SSEE---SSSS-EEEETTEEEE---BT--GGG-TT-TT-TTS-EEEE-PPPP-EEE-SSSB-SS-B-TT-EEEETTEEEEE--TT-B-TT-BTT-TTTEEEESSS--EEEEEEEEEEEEB-TTSB-EE-GGGBTTB--SEETTEEPBSSSS-GGGT-S-GGGGG--SSTT--TT--TTSTTSPPPBEEGGGS-HHHHHHHHH-GGG-EEEETTEEEEEEEEEEEEE-SSS--BT-STTT-SS---BSSS-TTSS-EEPP-TT-SS---EE-S-S-EEE--SSSS--SPTT-EEE-SS--SS--S--EEEEEEEEEEPPEEEEPBTTTBTTEEEPEEBSSSS-EE-TTSTTB---SSTGGGG-B--STT-SSB-TT-SSTTTT---STT---SSPPPGGGEEE---BTT-----HHHHHHHHHTT-SPP-EEEEEEEEEEEEEEEEETTTEEEES----GGG-SEEEEEETTTTEEEEEE--SSSSEEEE--TTS-GGGGTT--S--TT------TT--TT-EEEEEEEEEEEEEESEEEEEEEES-HHHHHHHHHHTT-SEEETEEE-S----SSEEEEE-SS--SEE-SSEEEESSTTSS-EEE-SSHHHHHSTT-EEEEE--TT-EEEEEEEEEPPSEE---S--TT----B-TT--B--EEEE-B--GGGTHHHHHHHHSPPP-B-SPPPEEEPEEE--EEEETTEEEE--STTS-EEE----S--SS-EEEEEEEEEEETTTTEEEEEEEEEEE----SPPPEEEEETTS-EEEEE-TT-EEEEES-S-TTTTT-EEEESS-EEEEEE-TTTTTTEEE-TTT-EEEETTS-EEEEEEEPPS-TT---SEE----S-SEEEEE-TTS-EEEEEEEEESS--EE--GGG--

Sequence (966 aa):
MTDIANRVPGVLRSLSKAQFEANREHNRGIFASSGYIEPGRHWDNTDYVMGEGLFTFSSSVYDSLYMGRSTFQTGGGGVSESDYPIFNIDGIVVHLRGTNHDTSYHESYDEVKYDTNRILLPPAPMATPELSTTTTKDYQQGDHVVVGNNIYVCIHPDGSTAGSSLTNTTLFETRDMVSREDLVGMEVFLVELKQGKVNVVYPYGNVQNGEKDWNGFDLQNDLMHEDYSKFGSWQESWPVDQFTHEGVDVTRVNGPGFGVRWSDLTAEERNVWMADPDNNIYEEDGRYYQWQYRIRSVPSLGQQWKWSTVEDAYTATFISAADYDVGGVLQFQGYSLYTTQYRLTGGRRVLTPRNSYSEKAPGIWSLNSFSSAGMSEGACYFLPIAKVTRLNQGGYHPVYNPLGTATFRKQTENSDNPWYIDGVYLPESIADCFKIATGPQEEGIYPNSGTHVSGKSGHPLQYVHDIIRADMVDDLRLPAIGAGIDVEDLAYDYVFGKVRGWEPLKLMNVFKSTIETVDSNAQITLLDAPDNEFRTGCWLYNVTKDLLQPGIRYDNSNSYWSIDKSIDPQTILGQWGSSGNVNHFITDGWEVNDEVIVISFKESDVSMQRHITTDVIATPQKLLDLLLSYGVTTVPCMDWIPSIPDNTSKEYKGRRKIERTSSSLLITDNLGENWLTSTSYLGRYIGFSNSSMHVVPENQIQLLQYRSSASVVKRASLFNGSTRRLPFANAAISGIWATTSADIKKGGLVNYSLTGQVPVGDGSDPLRYRRERIGLLHTRDGYVLDGTWTQDLAHAELDSLDPSNGVKFHVSLGHQTKNNLIYPQLTFKQLYYETGDKPVTIIDLSTPQTVNLEIGEHFKLINNRNSFIEGLVLATRQTITNQTWGEASFDLHRVNYDDGNIYREDGSFVGQFELAPITRHGDDGEFEGHSTSNVAFDKDLNGNTVAYGVVLGTKPIGFLPKTYRR

Foldseek 3Di:
DDDPPPPDDPFPDFAAPVNLVVLLVVLVVQFQFKFWQFQAWDQPDPQFDQDHQKGFDFAAAFQKIKGFDFPPRPRIGHDTPHRGIWIQFLSDIFTQWQFLDDCLVPPPDPVGRIGMHIAGAFFFAFAAEDQDQFAQAWAAALHWYDHFAWIKFFHFHVTGGGRDGCPPPLGIDTAPARWFKKFKWKKKKKDWCDDPANQWQDVLQEFRHPDQDDPHDGWDQVRAAQQVADLAPSLVVPPLPVNDDPRDDSVSSRTTHTTDGNVVDDPVRVSVCSSDCSQQWHDDPNIIMGTHMHMHIGIANRFYFAPLALVRFDQAARASDDDPARKGGADDQHRPRHHDGIGGDFFGWHQDFPDDDDPGGHQKIWGDPPGDDDCPDMTMIMHTFKMFMFQHCFADDQFLHPSHWFFFAFQPWQDTDAQQDPRTQHDLGNSQRNDEAPDHNDRHTDNLTQAVVSQHTNHLVNHHGRGGTSFRMGGRGAHRLWFDDAQQVVVLCLQQLVQFFKFFWKKKFKDKFFWADADPQQKTATPDDDPPLQQFWKWKAQPQVRDIFIWGHAGPGSMIFTFDPPADRCQGAPEHDDLPDGRTDHPVPDDGGTMIMMITMHGGSGMTQKAWAKEKAAASVLVCVLQVSSVHRMGTRYHYFPDYADQDWDKGADLAQFQFWRCFKWKDLPSSPHIDTDNPPPVVCNALRVIDIDHDHNSMMIIIIGMHGHAQFDFDHCPPVPQLFAFAAVNRKHFKKKAQGQDSSQRQRNFCNQRVDRHRFDDDHIDGWGWDFAAWDQDPVHIARDQDPVGFTFTDDDPDYGQIKIKMWMWGWTADPRRQFTWTKIWMKIWGFDDDDQDEAEDEQQDWDFDWDAQQHWYAYDLAPDPQRHGFIKGFHHTRGRDIDHNCNCVQWHADPLQQFIAGVVRHGPRGIGGQDPDSRLDRRGGRRDSDRGWHWDQRSNRDIIITGMTTGPDTNTGDRPVRPD

Solvent-accessible surface area (backbone atoms only — not comparable to full-atom values): 50817 Å² total; per-residue (Å²): 140,81,72,80,84,82,72,65,94,83,69,72,70,62,40,39,50,71,56,52,53,49,51,21,51,49,39,46,71,61,34,37,26,20,23,28,74,31,50,3,11,25,72,60,46,79,82,27,47,61,49,68,10,33,34,43,44,90,83,85,52,64,35,38,42,36,34,18,23,54,90,79,51,94,52,73,25,67,85,44,94,36,46,27,28,28,31,31,54,65,28,42,72,43,55,56,44,11,29,58,34,76,62,78,86,48,87,88,49,90,92,52,72,40,26,35,25,48,43,65,49,66,80,51,53,60,48,47,59,42,99,48,64,52,39,89,51,67,43,50,53,44,39,32,37,21,39,51,80,45,37,34,24,26,47,13,74,90,27,48,55,52,67,40,51,58,82,37,72,75,39,20,45,79,46,94,58,80,34,29,24,31,40,31,28,38,39,40,23,37,42,60,58,34,85,97,69,51,31,62,47,31,71,44,12,24,43,31,17,38,44,57,63,57,100,91,40,79,37,42,44,83,83,58,55,42,44,54,32,46,41,39,78,61,58,81,72,57,68,72,75,87,68,69,51,96,78,64,70,68,75,57,82,70,43,24,26,23,25,40,54,54,85,77,49,54,75,69,55,48,39,59,58,33,64,41,72,56,28,42,43,34,36,57,98,94,41,43,33,34,44,31,35,43,62,36,29,45,73,31,51,45,26,48,66,44,43,63,47,72,85,64,44,70,93,42,52,46,30,34,53,97,56,89,83,56,22,36,27,72,40,85,47,63,83,45,57,60,66,52,65,59,42,67,79,77,59,74,36,39,50,53,50,78,77,81,90,72,99,64,43,34,62,35,33,35,74,52,99,58,73,87,88,88,70,96,72,59,66,46,36,40,36,55,41,32,40,34,43,41,35,10,59,26,19,25,36,74,66,62,28,66,50,16,4,5,18,20,14,20,62,88,44,87,50,66,40,46,62,65,46,89,63,41,46,67,67,79,35,34,21,40,29,39,32,69,30,89,54,76,51,34,72,19,18,32,80,75,29,12,33,68,92,55,76,34,47,22,19,70,79,64,44,36,33,39,52,45,50,35,48,30,46,46,76,58,68,37,41,8,59,16,52,83,76,58,43,52,61,52,41,49,30,42,36,43,45,69,56,78,21,60,31,55,39,41,29,28,34,50,51,76,39,34,31,65,40,73,50,97,74,16,32,38,28,32,75,56,66,76,65,71,77,42,48,23,24,22,39,40,32,32,65,73,75,76,44,80,43,29,24,34,21,91,56,88,61,44,47,35,36,35,43,53,83,86,53,64,30,70,62,44,58,81,68,75,80,77,72,88,56,64,65,54,48,68,61,82,88,68,52,66,68,35,36,32,39,38,43,29,37,31,75,46,61,49,52,26,31,45,43,64,40,34,39,33,44,32,26,74,67,56,50,47,53,34,33,51,73,59,73,42,49,65,28,49,37,36,47,75,38,98,48,72,42,73,59,48,76,42,69,49,55,57,88,57,59,42,74,44,65,32,84,44,37,39,35,24,72,60,70,67,79,51,56,47,76,38,66,73,62,56,72,36,30,56,40,45,70,25,25,39,76,49,68,40,51,55,72,34,40,36,40,47,41,35,32,27,74,29,34,45,44,37,79,48,66,73,88,59,93,76,61,72,64,25,36,36,97,79,67,56,60,33,56,38,38,36,30,22,11,32,46,44,59,29,19,15,42,49,35,25,40,73,62,52,46,71,33,52,15,86,72,56,73,56,43,78,38,57,69,76,42,76,30,67,39,83,50,100,92,36,35,40,65,33,74,49,92,91,26,40,40,27,38,53,82,91,66,94,69,56,98,32,40,33,28,37,34,34,26,28,38,24,36,37,78,77,66,39,36,30,25,46,26,40,39,40,37,47,29,51,44,61,87,70,82,79,72,63,46,78,44,62,19,83,48,76,36,76,43,72,44,51,62,69,42,35,31,25,40,36,63,41,70,29,75,79,53,40,68,42,55,29,26,24,66,40,70,40,71,79,42,78,42,34,32,67,71,49,61,53,52,43,70,40,85,91,76,35,41,33,25,35,82,88,70,49,76,63,76,43,44,28,53,42,71,88,50,57,36,24,67,79,47,61,46,83,43,69,93,60,55,38,83,44,49,48,66,37,71,72,68,47,80,32,45,30,39,31,36,30,37,58,56,66,61,14,32,59,28,55,94,72,73,122

pLDDT: mean 81.29, std 15.8, range [29.48, 97.75]

Radius of gyration: 31.94 Å; Cα contacts (8 Å, |Δi|>4): 2555; chains: 1; bounding box: 78×84×104 Å

Mean predicted aligned error: 11.51 Å